Protein AF-A0A7S4R426-F1 (afdb_monomer_lite)

Structure (mmCIF, N/CA/C/O backbone):
data_AF-A0A7S4R426-F1
#
_entry.id   AF-A0A7S4R426-F1
#
loop_
_atom_site.group_PDB
_atom_site.id
_atom_site.type_symbol
_atom_site.label_atom_id
_atom_site.label_alt_id
_atom_site.label_comp_id
_atom_site.label_asym_id
_atom_site.label_entity_id
_atom_site.label_seq_id
_atom_site.pdbx_PDB_ins_code
_atom_site.Cartn_x
_atom_site.Cartn_y
_atom_site.Cartn_z
_atom_site.occupancy
_atom_site.B_iso_or_equiv
_atom_site.auth_seq_id
_atom_site.auth_comp_id
_atom_site.auth_asym_id
_atom_site.auth_atom_id
_atom_site.pdbx_PDB_model_num
ATOM 1 N N . MET A 1 1 ? 35.816 1.571 0.811 1.00 34.19 1 MET A N 1
ATOM 2 C CA . MET A 1 1 ? 34.744 2.581 0.974 1.00 34.19 1 MET A CA 1
ATOM 3 C C . MET A 1 1 ? 33.515 1.969 1.669 1.00 34.19 1 MET A C 1
ATOM 5 O O . MET A 1 1 ? 32.444 1.939 1.087 1.00 34.19 1 MET A O 1
ATOM 9 N N . ALA A 1 2 ? 33.658 1.461 2.903 1.00 26.03 2 ALA A N 1
ATOM 10 C CA . ALA A 1 2 ? 32.599 0.705 3.601 1.00 26.03 2 ALA A CA 1
ATOM 11 C C . ALA A 1 2 ? 32.293 1.203 5.035 1.00 26.03 2 ALA A C 1
ATOM 13 O O . ALA A 1 2 ? 31.661 0.492 5.804 1.00 26.03 2 ALA A O 1
ATOM 14 N N . GLN A 1 3 ? 32.724 2.414 5.415 1.00 25.09 3 GLN A N 1
ATOM 15 C CA . GLN A 1 3 ? 32.562 2.941 6.787 1.00 25.09 3 GLN A CA 1
ATOM 16 C C . GLN A 1 3 ? 31.804 4.282 6.884 1.00 25.09 3 GLN A C 1
ATOM 18 O O . GLN A 1 3 ? 31.746 4.875 7.953 1.00 25.09 3 GLN A O 1
ATOM 23 N N . GLY A 1 4 ? 31.186 4.758 5.797 1.00 26.62 4 GLY A N 1
ATOM 24 C CA . GLY A 1 4 ? 30.589 6.103 5.733 1.00 26.62 4 GLY A CA 1
ATOM 25 C C . GLY A 1 4 ? 29.064 6.199 5.837 1.00 26.62 4 GLY A C 1
ATOM 26 O O . GLY A 1 4 ? 28.535 7.296 5.711 1.00 26.62 4 GLY A O 1
ATOM 27 N N . SER A 1 5 ? 28.331 5.101 6.036 1.00 30.27 5 SER A N 1
ATOM 28 C CA . SER A 1 5 ? 26.863 5.145 6.079 1.00 30.27 5 SER A CA 1
ATOM 29 C C . SER A 1 5 ? 26.307 4.276 7.199 1.00 30.27 5 SER A C 1
ATOM 31 O O . SER A 1 5 ? 25.757 3.205 6.945 1.00 30.27 5 SER A O 1
ATOM 33 N N . ARG A 1 6 ? 26.381 4.754 8.446 1.00 34.22 6 ARG A N 1
ATOM 34 C CA . ARG A 1 6 ? 25.317 4.369 9.377 1.00 34.22 6 ARG A CA 1
ATOM 35 C C . ARG A 1 6 ? 24.041 4.977 8.823 1.00 34.22 6 ARG A C 1
ATOM 37 O O . ARG A 1 6 ? 23.897 6.198 8.774 1.00 34.22 6 ARG A O 1
ATOM 44 N N . SER A 1 7 ? 23.184 4.134 8.263 1.00 45.34 7 SER A N 1
ATOM 45 C CA . SER A 1 7 ? 21.930 4.597 7.683 1.00 45.34 7 SER A CA 1
ATOM 46 C C . SER A 1 7 ? 21.094 5.253 8.786 1.00 45.34 7 SER A C 1
ATOM 48 O O . SER A 1 7 ? 21.146 4.844 9.942 1.00 45.34 7 SER A O 1
ATOM 50 N N . PHE A 1 8 ? 20.300 6.270 8.446 1.00 41.25 8 PHE A N 1
ATOM 51 C CA . PHE A 1 8 ? 19.305 6.864 9.354 1.00 41.25 8 PHE A CA 1
ATOM 52 C C . PHE A 1 8 ? 18.460 5.788 10.075 1.00 41.25 8 PHE A C 1
ATOM 54 O O . PHE A 1 8 ? 18.058 5.969 11.218 1.00 41.25 8 PHE A O 1
ATOM 61 N N . GLN A 1 9 ? 18.261 4.637 9.422 1.00 43.56 9 GLN A N 1
ATOM 62 C CA . GLN A 1 9 ? 17.628 3.442 9.969 1.00 43.56 9 GLN A CA 1
ATOM 63 C C . GLN A 1 9 ? 18.378 2.857 11.179 1.00 43.56 9 GLN A C 1
ATOM 65 O O . GLN A 1 9 ? 17.729 2.515 12.158 1.00 43.56 9 GLN A O 1
ATOM 70 N N . GLU A 1 10 ? 19.709 2.777 11.167 1.00 45.34 10 GLU A N 1
ATOM 71 C CA . GLU A 1 10 ? 20.499 2.241 12.289 1.00 45.34 10 GLU A CA 1
ATOM 72 C C . GLU A 1 10 ? 20.496 3.174 13.504 1.00 45.34 10 GLU A C 1
ATOM 74 O O . GLU A 1 10 ? 20.310 2.705 14.621 1.00 45.34 10 GLU A O 1
ATOM 79 N N . TYR A 1 11 ? 20.648 4.486 13.291 1.00 45.50 11 TYR A N 1
ATOM 80 C CA . TYR A 1 11 ? 20.702 5.463 14.388 1.00 45.50 11 TYR A CA 1
ATOM 81 C C . TYR A 1 11 ? 19.350 5.606 15.100 1.00 45.50 11 TYR A C 1
ATOM 83 O O . TYR A 1 11 ? 19.273 5.647 16.323 1.00 45.50 11 TYR A O 1
ATOM 91 N N . TYR A 1 12 ? 18.260 5.658 14.331 1.00 49.53 12 TYR A N 1
ATOM 92 C CA . TYR A 1 12 ? 16.935 5.887 14.901 1.00 49.53 12 TYR A CA 1
ATOM 93 C C . TYR A 1 12 ? 16.361 4.641 15.575 1.00 49.53 12 TYR A C 1
ATOM 95 O O . TYR A 1 12 ? 15.691 4.740 16.601 1.00 49.53 12 TYR A O 1
ATOM 103 N N . THR A 1 13 ? 16.625 3.456 15.012 1.00 51.53 13 THR A N 1
ATOM 104 C CA . THR A 1 13 ? 16.126 2.211 15.600 1.00 51.53 13 THR A CA 1
ATOM 105 C C . THR A 1 13 ? 16.833 1.907 16.917 1.00 51.53 13 THR A C 1
ATOM 107 O O . THR A 1 13 ? 16.141 1.641 17.893 1.00 51.53 13 THR A O 1
ATOM 110 N N . SER A 1 14 ? 18.163 2.017 17.018 1.00 53.75 14 SER A N 1
ATOM 111 C CA . SER A 1 14 ? 18.865 1.669 18.265 1.00 53.75 14 SER A CA 1
ATOM 112 C C . SER A 1 14 ? 18.406 2.499 19.466 1.00 53.75 14 SER A C 1
ATOM 114 O O . SER A 1 14 ? 18.159 1.947 20.539 1.00 53.75 14 SER A O 1
ATOM 116 N N . ASP A 1 15 ? 18.243 3.809 19.281 1.00 57.72 15 ASP A N 1
ATOM 117 C CA . ASP A 1 15 ? 17.937 4.729 20.377 1.00 57.72 15 ASP A CA 1
ATOM 118 C C . ASP A 1 15 ? 16.463 4.662 20.782 1.00 57.72 15 ASP A C 1
ATOM 120 O O . ASP A 1 15 ? 16.153 4.627 21.977 1.00 57.72 15 ASP A O 1
ATOM 124 N N . LEU A 1 16 ? 15.551 4.562 19.807 1.00 50.78 16 LEU A N 1
ATOM 125 C CA . LEU A 1 16 ? 14.125 4.383 20.078 1.00 50.78 16 LEU A CA 1
ATOM 126 C C . LEU A 1 16 ? 13.873 3.045 20.784 1.00 50.78 16 LEU A C 1
ATOM 128 O O . LEU A 1 16 ? 13.203 3.022 21.815 1.00 50.78 16 LEU A O 1
ATOM 132 N N . TRP A 1 17 ? 14.478 1.948 20.312 1.00 54.72 17 TRP A N 1
ATOM 133 C CA . TRP A 1 17 ? 14.382 0.641 20.973 1.00 54.72 17 TRP A CA 1
ATOM 134 C C . TRP A 1 17 ? 14.961 0.667 22.391 1.00 54.72 17 TRP A C 1
ATOM 136 O O . TRP A 1 17 ? 14.379 0.068 23.293 1.00 54.72 17 TRP A O 1
ATOM 146 N N . ALA A 1 18 ? 16.051 1.399 22.633 1.00 64.81 18 ALA A N 1
ATOM 147 C CA . ALA A 1 18 ? 16.615 1.545 23.974 1.00 64.81 18 ALA A CA 1
ATOM 148 C C . ALA A 1 18 ? 15.721 2.377 24.912 1.00 64.81 18 ALA A C 1
ATOM 150 O O . ALA A 1 18 ? 15.641 2.093 26.108 1.00 64.81 18 ALA A O 1
ATOM 151 N N . VAL A 1 19 ? 15.051 3.419 24.412 1.00 60.69 19 VAL A N 1
ATOM 152 C CA . VAL A 1 19 ? 14.112 4.228 25.208 1.00 60.69 19 VAL A CA 1
ATOM 153 C C . VAL A 1 19 ? 12.821 3.456 25.474 1.00 60.69 19 VAL A C 1
ATOM 155 O O . VAL A 1 19 ? 12.466 3.276 26.639 1.00 60.69 19 VAL A O 1
ATOM 158 N N . CYS A 1 20 ? 12.167 2.932 24.435 1.00 50.53 20 CYS A N 1
ATOM 159 C CA . CYS A 1 20 ? 10.966 2.106 24.563 1.00 50.53 20 CYS A CA 1
ATOM 160 C C . CYS A 1 20 ? 11.235 0.872 25.427 1.00 50.53 20 CYS A C 1
ATOM 162 O O . CYS A 1 20 ? 10.438 0.562 26.307 1.00 50.53 20 CYS A O 1
ATOM 164 N N . GLY A 1 21 ? 12.386 0.219 25.243 1.00 64.31 21 GLY A N 1
ATOM 165 C CA . GLY A 1 21 ? 12.823 -0.921 26.042 1.00 64.31 21 GLY A CA 1
ATOM 166 C C . GLY A 1 21 ? 13.021 -0.572 27.515 1.00 64.31 21 GLY A C 1
ATOM 167 O O . GLY A 1 21 ? 12.557 -1.318 28.368 1.00 64.31 21 GLY A O 1
ATOM 168 N N . ARG A 1 22 ? 13.629 0.579 27.839 1.00 69.50 22 ARG A N 1
ATOM 169 C CA . ARG A 1 22 ? 13.773 1.037 29.234 1.00 69.50 22 ARG A CA 1
ATOM 170 C C . ARG A 1 22 ? 12.433 1.379 29.871 1.00 69.50 22 ARG A C 1
ATOM 172 O O . ARG A 1 22 ? 12.179 0.929 30.980 1.00 69.50 22 ARG A O 1
ATOM 179 N N . VAL A 1 23 ? 11.564 2.111 29.173 1.00 60.03 23 VAL A N 1
ATOM 180 C CA . VAL A 1 23 ? 10.223 2.444 29.680 1.00 60.03 23 VAL A CA 1
ATOM 181 C C . VAL A 1 23 ? 9.401 1.172 29.882 1.00 60.03 23 VAL A C 1
ATOM 183 O O . VAL A 1 23 ? 8.837 0.985 30.956 1.00 60.03 23 VAL A O 1
ATOM 186 N N . CYS A 1 24 ? 9.390 0.260 28.906 1.00 56.34 24 CYS A N 1
ATOM 187 C CA . CYS A 1 24 ? 8.711 -1.028 29.032 1.00 56.34 24 CYS A CA 1
ATOM 188 C C . CYS A 1 24 ? 9.300 -1.858 30.172 1.00 56.34 24 CYS A C 1
ATOM 190 O O . CYS A 1 24 ? 8.541 -2.380 30.975 1.00 56.34 24 CYS A O 1
ATOM 192 N N . ALA A 1 25 ? 10.625 -1.946 30.300 1.00 67.31 25 ALA A N 1
ATOM 193 C CA . ALA A 1 25 ? 11.267 -2.666 31.396 1.00 67.31 25 ALA A CA 1
ATOM 194 C C . ALA A 1 25 ? 10.909 -2.062 32.761 1.00 67.31 25 ALA A C 1
ATOM 196 O O . ALA A 1 25 ? 10.620 -2.808 33.692 1.00 67.31 25 ALA A O 1
ATOM 197 N N . SER A 1 26 ? 10.858 -0.733 32.891 1.00 68.38 26 SER A N 1
ATOM 198 C CA . SER A 1 26 ? 10.414 -0.060 34.117 1.00 68.38 26 SER A CA 1
ATOM 199 C C . SER A 1 26 ? 8.939 -0.325 34.425 1.00 68.38 26 SER A C 1
ATOM 201 O O . SER A 1 26 ? 8.604 -0.615 35.567 1.00 68.38 26 SER A O 1
ATOM 203 N N . VAL A 1 27 ? 8.060 -0.293 33.420 1.00 59.66 27 VAL A N 1
ATOM 204 C CA . VAL A 1 27 ? 6.629 -0.609 33.584 1.00 59.66 27 VAL A CA 1
ATOM 205 C C . VAL A 1 27 ? 6.427 -2.083 33.959 1.00 59.66 27 VAL A C 1
ATOM 207 O O . VAL A 1 27 ? 5.658 -2.385 34.867 1.00 59.66 27 VAL A O 1
ATOM 210 N N . LEU A 1 28 ? 7.145 -2.997 33.302 1.00 61.16 28 LEU A N 1
ATOM 211 C CA . LEU A 1 28 ? 7.059 -4.441 33.534 1.00 61.16 28 LEU A CA 1
ATOM 212 C C . LEU A 1 28 ? 7.651 -4.851 34.890 1.00 61.16 28 LEU A C 1
ATOM 214 O O . LEU A 1 28 ? 7.090 -5.714 35.557 1.00 61.16 28 LEU A O 1
ATOM 218 N N . SER A 1 29 ? 8.760 -4.236 35.312 1.00 66.69 29 SER A N 1
ATOM 219 C CA . SER A 1 29 ? 9.426 -4.551 36.589 1.00 66.69 29 SER A CA 1
ATOM 220 C C . SER A 1 29 ? 8.715 -3.968 37.810 1.00 66.69 29 SER A C 1
ATOM 222 O O . SER A 1 29 ? 8.818 -4.535 38.894 1.00 66.69 29 SER A O 1
ATOM 224 N N . ALA A 1 30 ? 7.974 -2.869 37.650 1.00 59.75 30 ALA A N 1
ATOM 225 C CA . ALA A 1 30 ? 7.252 -2.230 38.746 1.00 59.75 30 ALA A CA 1
ATOM 226 C C . ALA A 1 30 ? 6.034 -3.052 39.224 1.00 59.75 30 ALA A C 1
ATOM 228 O O . ALA A 1 30 ? 5.645 -2.969 40.389 1.00 59.75 30 ALA A O 1
ATOM 229 N N . GLY A 1 31 ? 5.434 -3.867 38.349 1.00 52.41 31 GLY A N 1
ATOM 230 C CA . GLY A 1 31 ? 4.167 -4.548 38.627 1.00 52.41 31 GLY A CA 1
ATOM 231 C C . GLY A 1 31 ? 2.974 -3.580 38.712 1.00 52.41 31 GLY A C 1
ATOM 232 O O . GLY A 1 31 ? 3.123 -2.371 38.903 1.00 52.41 31 GLY A O 1
ATOM 233 N N . ALA A 1 32 ? 1.754 -4.115 38.585 1.00 51.69 32 ALA A N 1
ATOM 234 C CA . ALA A 1 32 ? 0.515 -3.328 38.595 1.00 51.69 32 ALA A CA 1
ATOM 235 C C . ALA A 1 32 ? 0.374 -2.318 39.765 1.00 51.69 32 ALA A C 1
ATOM 237 O O . ALA A 1 32 ? -0.046 -1.189 39.498 1.00 51.69 32 ALA A O 1
ATOM 238 N N . PRO A 1 33 ? 0.741 -2.631 41.031 1.00 55.12 33 PRO A N 1
ATOM 239 C CA . PRO A 1 33 ? 0.544 -1.688 42.136 1.00 55.12 33 PRO A CA 1
ATOM 240 C C . PRO A 1 33 ? 1.506 -0.487 42.134 1.00 55.12 33 PRO A C 1
ATOM 242 O O . PRO A 1 33 ? 1.202 0.514 42.779 1.00 55.12 33 PRO A O 1
ATOM 245 N N . ALA A 1 34 ? 2.630 -0.532 41.408 1.00 56.34 34 ALA A N 1
ATOM 246 C CA . ALA A 1 34 ? 3.592 0.576 41.357 1.00 56.34 34 ALA A CA 1
ATOM 247 C C . ALA A 1 34 ? 3.501 1.427 40.074 1.00 56.34 34 ALA A C 1
ATOM 249 O O . ALA A 1 34 ? 4.189 2.446 39.968 1.00 56.34 34 ALA A O 1
ATOM 250 N N . LEU A 1 35 ? 2.613 1.090 39.128 1.00 55.41 35 LEU A N 1
ATOM 251 C CA . LEU A 1 35 ? 2.362 1.909 37.933 1.00 55.41 35 LEU A CA 1
ATOM 252 C C . LEU A 1 35 ? 2.038 3.385 38.248 1.00 55.41 35 LEU A C 1
ATOM 254 O O . LEU A 1 35 ? 2.573 4.254 37.557 1.00 55.41 35 LEU A O 1
ATOM 258 N N . PRO A 1 36 ? 1.233 3.716 39.282 1.00 57.88 36 PRO A N 1
ATOM 259 C CA . PRO A 1 36 ? 0.975 5.108 39.652 1.00 57.88 36 PRO A CA 1
ATOM 260 C C . PRO A 1 36 ? 2.244 5.868 40.068 1.00 57.88 36 PRO A C 1
ATOM 262 O O . PRO A 1 36 ? 2.390 7.044 39.737 1.00 57.88 36 PRO A O 1
ATOM 265 N N . ALA A 1 37 ? 3.190 5.196 40.734 1.00 58.53 37 ALA A N 1
ATOM 266 C CA . ALA A 1 37 ? 4.475 5.779 41.119 1.00 58.53 37 ALA A CA 1
ATOM 267 C C . ALA A 1 37 ? 5.381 5.999 39.898 1.00 58.53 37 ALA A C 1
ATOM 269 O O . ALA A 1 37 ? 5.976 7.065 39.769 1.00 58.53 37 ALA A O 1
ATOM 270 N N . VAL A 1 38 ? 5.410 5.054 38.950 1.00 60.75 38 VAL A N 1
ATOM 271 C CA . VAL A 1 38 ? 6.108 5.230 37.663 1.00 60.75 38 VAL A CA 1
ATOM 272 C C . VAL A 1 38 ? 5.504 6.394 36.872 1.00 60.75 38 VAL A C 1
ATOM 274 O O . VAL A 1 38 ? 6.244 7.221 36.348 1.00 60.75 38 VAL A O 1
ATOM 277 N N . CYS A 1 39 ? 4.174 6.528 36.836 1.00 52.84 39 CYS A N 1
ATOM 278 C CA . CYS A 1 39 ? 3.498 7.653 36.181 1.00 52.84 39 CYS A CA 1
ATOM 279 C C . CYS A 1 39 ? 3.818 8.995 36.860 1.00 52.84 39 CYS A C 1
ATOM 281 O O . CYS A 1 39 ? 4.036 9.997 36.174 1.00 52.84 39 CYS A O 1
ATOM 283 N N . ALA A 1 40 ? 3.907 9.019 38.193 1.00 57.31 40 ALA A N 1
ATOM 284 C CA . ALA A 1 40 ? 4.362 10.188 38.942 1.00 57.31 40 ALA A CA 1
ATOM 285 C C . ALA A 1 40 ? 5.832 10.528 38.634 1.00 57.31 40 ALA A C 1
ATOM 287 O O . ALA A 1 40 ? 6.152 11.699 38.433 1.00 57.31 40 ALA A O 1
ATOM 288 N N . SER A 1 41 ? 6.704 9.522 38.498 1.00 56.00 41 SER A N 1
ATOM 289 C CA . SER A 1 41 ? 8.102 9.709 38.093 1.00 56.00 41 SER A CA 1
ATOM 290 C C . SER A 1 41 ? 8.236 10.224 36.657 1.00 56.00 41 SER A C 1
ATOM 292 O O . SER A 1 41 ? 9.007 11.153 36.419 1.00 56.00 41 SER A O 1
ATOM 294 N N . VAL A 1 42 ? 7.450 9.702 35.708 1.00 53.66 42 VAL A N 1
ATOM 295 C CA . VAL A 1 42 ? 7.397 10.196 34.318 1.00 53.66 42 VAL A CA 1
ATOM 296 C C . VAL A 1 42 ? 6.943 11.658 34.277 1.00 53.66 42 VAL A C 1
ATOM 298 O O . VAL A 1 42 ? 7.540 12.457 33.559 1.00 53.66 42 VAL A O 1
ATOM 301 N N . ARG A 1 43 ? 5.965 12.046 35.109 1.00 52.28 43 ARG A N 1
ATOM 302 C CA . ARG A 1 43 ? 5.521 13.444 35.256 1.00 52.28 43 ARG A CA 1
ATOM 303 C C . ARG A 1 43 ? 6.637 14.374 35.748 1.00 52.28 43 ARG A C 1
ATOM 305 O O . ARG A 1 43 ? 6.634 15.552 35.407 1.00 52.28 43 ARG A O 1
ATOM 312 N N . SER A 1 44 ? 7.579 13.854 36.537 1.00 41.72 44 SER A N 1
ATOM 313 C CA . SER A 1 44 ? 8.719 14.607 37.074 1.00 41.72 44 SER A CA 1
ATOM 314 C C . SER A 1 44 ? 9.971 14.619 36.187 1.00 41.72 44 SER A C 1
ATOM 316 O O . SER A 1 44 ? 10.928 15.298 36.545 1.00 41.72 44 SER A O 1
ATOM 318 N N . TYR A 1 45 ? 9.995 13.926 35.039 1.00 41.50 45 TYR A N 1
ATOM 319 C CA . TYR A 1 45 ? 11.132 13.973 34.111 1.00 41.50 45 TYR A CA 1
ATOM 320 C C . TYR A 1 45 ? 11.106 15.271 33.272 1.00 41.50 45 TYR A C 1
ATOM 322 O O . TYR A 1 45 ? 10.272 15.395 32.371 1.00 41.50 45 TYR A O 1
ATOM 330 N N . PRO A 1 46 ? 12.055 16.217 33.455 1.00 37.56 46 PRO A N 1
ATOM 331 C CA . PRO A 1 46 ? 12.121 17.453 32.656 1.00 37.56 46 PRO A CA 1
ATOM 332 C C . PRO A 1 46 ? 12.436 17.188 31.173 1.00 37.56 46 PRO A C 1
ATOM 334 O O . PRO A 1 46 ? 12.193 18.028 30.305 1.00 37.56 46 PRO A O 1
ATOM 337 N N . LEU A 1 47 ? 12.936 15.985 30.868 1.00 37.75 47 LEU A N 1
ATOM 338 C CA . LEU A 1 47 ? 13.282 15.527 29.524 1.00 37.75 47 LEU A CA 1
ATOM 339 C C . LEU A 1 47 ? 12.086 15.482 28.560 1.00 37.75 47 LEU A C 1
ATOM 341 O O . LEU A 1 47 ? 12.307 15.586 27.359 1.00 37.75 47 LEU A O 1
ATOM 345 N N . PHE A 1 48 ? 10.840 15.395 29.043 1.00 35.34 48 PHE A N 1
ATOM 346 C CA . PHE A 1 48 ? 9.662 15.325 28.165 1.00 35.34 48 PHE A CA 1
ATOM 347 C C . PHE A 1 48 ? 9.420 16.629 27.379 1.00 35.34 48 PHE A C 1
ATOM 349 O O . PHE A 1 48 ? 8.908 16.594 26.264 1.00 35.34 48 PHE A O 1
ATOM 356 N N . VAL A 1 49 ? 9.857 17.774 27.920 1.00 35.81 49 VAL A N 1
ATOM 357 C CA . VAL A 1 49 ? 9.811 19.082 27.238 1.00 35.81 49 VAL A CA 1
ATOM 358 C C . VAL A 1 49 ? 11.192 19.471 26.689 1.00 35.81 49 VAL A C 1
ATOM 360 O O . VAL A 1 49 ? 11.284 20.036 25.601 1.00 35.81 49 VAL A O 1
ATOM 363 N N . GLN A 1 50 ? 12.286 19.110 27.373 1.00 33.91 50 GLN A N 1
ATOM 364 C CA . GLN A 1 50 ? 13.646 19.452 26.929 1.00 33.91 50 GLN A CA 1
ATOM 365 C C . GLN A 1 50 ? 14.145 18.641 25.722 1.00 33.91 50 GLN A C 1
ATOM 367 O O . GLN A 1 50 ? 14.868 19.199 24.896 1.00 33.91 50 GLN A O 1
ATOM 372 N N . ALA A 1 51 ? 13.735 17.376 25.560 1.00 36.47 51 ALA A N 1
ATOM 373 C CA . ALA A 1 51 ? 14.160 16.548 24.425 1.00 36.47 51 ALA A CA 1
ATOM 374 C C . ALA A 1 51 ? 13.590 17.031 23.077 1.00 36.47 51 ALA A C 1
ATOM 376 O O . ALA A 1 51 ? 14.183 16.761 22.037 1.00 36.47 51 ALA A O 1
ATOM 377 N N . CYS A 1 52 ? 12.484 17.785 23.090 1.00 32.19 52 CYS A N 1
ATOM 378 C CA . CYS A 1 52 ? 11.913 18.396 21.885 1.00 32.19 52 CYS A CA 1
ATOM 379 C C . CYS A 1 52 ? 12.378 19.844 21.648 1.00 32.19 52 CYS A C 1
ATOM 381 O O . CYS A 1 52 ? 12.180 20.357 20.550 1.00 32.19 52 CYS A O 1
ATOM 383 N N . ALA A 1 53 ? 12.981 20.509 22.642 1.00 31.33 53 ALA A N 1
ATOM 384 C CA . ALA A 1 53 ? 13.246 21.950 22.585 1.00 31.33 53 ALA A CA 1
ATOM 385 C C . ALA A 1 53 ? 14.734 22.349 22.586 1.00 31.33 53 ALA A C 1
ATOM 387 O O . ALA A 1 53 ? 15.052 23.419 22.076 1.00 31.33 53 ALA A O 1
ATOM 388 N N . CYS A 1 54 ? 15.659 21.535 23.113 1.00 29.30 54 CYS A N 1
ATOM 389 C CA . CYS A 1 54 ? 17.036 21.995 23.354 1.00 29.30 54 CYS A CA 1
ATOM 390 C C . CYS A 1 54 ? 18.109 20.924 23.101 1.00 29.30 54 CYS A C 1
ATOM 392 O O . CYS A 1 54 ? 18.868 20.577 24.003 1.00 29.30 54 CYS A O 1
ATOM 394 N N . ALA A 1 55 ? 18.233 20.439 21.866 1.00 27.50 55 ALA A N 1
ATOM 395 C CA . ALA A 1 55 ? 19.504 19.895 21.391 1.00 27.50 55 ALA A CA 1
ATOM 396 C C . ALA A 1 55 ? 20.052 20.849 20.317 1.00 27.50 55 ALA A C 1
ATOM 398 O O . ALA A 1 55 ? 19.585 20.798 19.176 1.00 27.50 55 ALA A O 1
ATOM 399 N N . PRO A 1 56 ? 20.989 21.764 20.641 1.00 30.17 56 PRO A N 1
ATOM 400 C CA . PRO A 1 56 ? 21.710 22.478 19.597 1.00 30.17 56 PRO A CA 1
ATOM 401 C C . PRO A 1 56 ? 22.433 21.435 18.731 1.00 30.17 56 PRO A C 1
ATOM 403 O O . PRO A 1 56 ? 22.996 20.481 19.279 1.00 30.17 56 PRO A O 1
ATOM 406 N N . PRO A 1 57 ? 22.412 21.560 17.394 1.00 33.97 57 PRO A N 1
ATOM 407 C CA . PRO A 1 57 ? 23.107 20.616 16.541 1.00 33.97 57 PRO A CA 1
ATOM 408 C C . PRO A 1 57 ? 24.600 20.740 16.843 1.00 33.97 57 PRO A C 1
ATOM 410 O O . PRO A 1 57 ? 25.230 21.743 16.507 1.00 33.97 57 PRO A O 1
ATOM 413 N N . ALA A 1 58 ? 25.172 19.726 17.492 1.00 30.34 58 ALA A N 1
ATOM 414 C CA . ALA A 1 58 ? 26.611 19.545 17.473 1.00 30.34 58 ALA A CA 1
ATOM 415 C C . ALA A 1 58 ? 27.019 19.504 15.997 1.00 30.34 58 ALA A C 1
ATOM 417 O O . ALA A 1 58 ? 26.468 18.718 15.221 1.00 30.34 58 ALA A O 1
ATOM 418 N N . ALA A 1 59 ? 27.912 20.412 15.606 1.00 31.88 59 ALA A N 1
ATOM 419 C CA . ALA A 1 59 ? 28.399 20.558 14.246 1.00 31.88 59 ALA A CA 1
ATOM 420 C C . ALA A 1 59 ? 29.059 19.248 13.785 1.00 31.88 59 ALA A C 1
ATOM 422 O O . ALA A 1 59 ? 30.248 19.023 13.990 1.00 31.88 59 ALA A O 1
ATOM 423 N N . MET A 1 60 ? 28.272 18.358 13.183 1.00 28.48 60 MET A N 1
ATOM 424 C CA . MET A 1 60 ? 28.794 17.252 12.398 1.00 28.48 60 MET A CA 1
ATOM 425 C C . MET A 1 60 ? 29.176 17.801 11.021 1.00 28.48 60 MET A C 1
ATOM 427 O O . MET A 1 60 ? 28.319 18.378 10.348 1.00 28.48 60 MET A O 1
ATOM 431 N N . PRO A 1 61 ? 30.421 17.607 10.560 1.00 27.11 61 PRO A N 1
ATOM 432 C CA . PRO A 1 61 ? 30.831 17.996 9.225 1.00 27.11 61 PRO A CA 1
ATOM 433 C C . PRO A 1 61 ? 30.341 16.931 8.239 1.00 27.11 61 PRO A C 1
ATOM 435 O O . PRO A 1 61 ? 31.103 16.092 7.770 1.00 27.11 61 PRO A O 1
ATOM 438 N N . TRP A 1 62 ? 29.047 16.928 7.930 1.00 31.80 62 TRP A N 1
ATOM 439 C CA . TRP A 1 62 ? 28.562 16.300 6.708 1.00 31.80 62 TRP A CA 1
ATOM 440 C C . TRP A 1 62 ? 28.595 17.359 5.613 1.00 31.80 62 TRP A C 1
ATOM 442 O O . TRP A 1 62 ? 27.680 18.160 5.450 1.00 31.80 62 TRP A O 1
ATOM 452 N N . ALA A 1 63 ? 29.669 17.348 4.829 1.00 25.00 63 ALA A N 1
ATOM 453 C CA . ALA A 1 63 ? 29.573 17.805 3.457 1.00 25.00 63 ALA A CA 1
ATOM 454 C C . ALA A 1 63 ? 28.616 16.836 2.747 1.00 25.00 63 ALA A C 1
ATOM 456 O O . ALA A 1 63 ? 29.014 15.767 2.286 1.00 25.00 63 ALA A O 1
ATOM 457 N N . VAL A 1 64 ? 27.326 17.176 2.715 1.00 28.30 64 VAL A N 1
ATOM 458 C CA . VAL A 1 64 ? 26.447 16.680 1.658 1.00 28.30 64 VAL A CA 1
ATOM 459 C C . VAL A 1 64 ? 27.103 17.172 0.383 1.00 28.30 64 VAL A C 1
ATOM 461 O O . VAL A 1 64 ? 27.121 18.375 0.131 1.00 28.30 64 VAL A O 1
ATOM 464 N N . GLN A 1 65 ? 27.718 16.259 -0.372 1.00 25.61 65 GLN A N 1
ATOM 465 C CA . GLN A 1 65 ? 28.072 16.586 -1.740 1.00 25.61 65 GLN A CA 1
ATOM 466 C C . GLN A 1 65 ? 26.777 17.063 -2.404 1.00 25.61 65 GLN A C 1
ATOM 468 O O . GLN A 1 65 ? 25.786 16.320 -2.369 1.00 25.61 65 GLN A O 1
ATOM 473 N N . PRO A 1 66 ? 26.728 18.298 -2.927 1.00 26.56 66 PRO A N 1
ATOM 474 C CA . PRO A 1 66 ? 25.637 18.668 -3.802 1.00 26.56 66 PRO A CA 1
ATOM 475 C C . PRO A 1 66 ? 25.593 17.605 -4.900 1.00 26.56 66 PRO A C 1
ATOM 477 O O . PRO A 1 66 ? 26.623 17.208 -5.446 1.00 26.56 66 PRO A O 1
ATOM 480 N N . PHE A 1 67 ? 24.403 17.075 -5.171 1.00 31.36 67 PHE A N 1
ATOM 481 C CA . PHE A 1 67 ? 24.167 16.384 -6.427 1.00 31.36 67 PHE A CA 1
ATOM 482 C C . PHE A 1 67 ? 24.320 17.442 -7.524 1.00 31.36 67 PHE A C 1
ATOM 484 O O . PHE A 1 67 ? 23.341 18.056 -7.942 1.00 31.36 67 PHE A O 1
ATOM 491 N N . ASP A 1 68 ? 25.558 17.682 -7.950 1.00 28.36 68 ASP A N 1
ATOM 492 C CA . ASP A 1 68 ? 25.889 18.448 -9.143 1.00 28.36 68 ASP A CA 1
ATOM 493 C C . ASP A 1 68 ? 25.544 17.583 -10.360 1.00 28.36 68 ASP A C 1
ATOM 495 O O . ASP A 1 68 ? 26.400 17.090 -11.089 1.00 28.36 68 ASP A O 1
ATOM 499 N N . ASN A 1 69 ? 24.244 17.390 -10.583 1.00 33.34 69 ASN A N 1
ATOM 500 C CA . ASN A 1 69 ? 23.722 17.101 -11.909 1.00 33.34 69 ASN A CA 1
ATOM 501 C C . ASN A 1 69 ? 23.696 18.431 -12.673 1.00 33.34 69 ASN A C 1
ATOM 503 O O . ASN A 1 69 ? 22.643 19.031 -12.880 1.00 33.34 69 ASN A O 1
ATOM 507 N N . LEU A 1 70 ? 24.877 18.918 -13.056 1.00 32.34 70 LEU A N 1
ATOM 508 C CA . LEU A 1 70 ? 25.003 19.900 -14.127 1.00 32.34 70 LEU A CA 1
ATOM 509 C C . LEU A 1 70 ? 24.683 19.179 -15.441 1.00 32.34 70 LEU A C 1
ATOM 511 O O . LEU A 1 70 ? 25.566 18.677 -16.136 1.00 32.34 70 LEU A O 1
ATOM 515 N N . GLU A 1 71 ? 23.391 19.084 -15.749 1.00 38.09 71 GLU A N 1
ATOM 516 C CA . GLU A 1 71 ? 22.911 18.729 -17.079 1.00 38.09 71 GLU A CA 1
ATOM 517 C C . GLU A 1 71 ? 23.355 19.815 -18.067 1.00 38.09 71 GLU A C 1
ATOM 519 O O . GLU A 1 71 ? 22.870 20.946 -18.057 1.00 38.09 71 GLU A O 1
ATOM 524 N N . GLN A 1 72 ? 24.300 19.463 -18.940 1.00 33.72 72 GLN A N 1
ATOM 525 C CA . GLN A 1 72 ? 24.550 20.203 -20.170 1.00 33.72 72 GLN A CA 1
ATOM 526 C C . GLN A 1 72 ? 23.313 20.091 -21.067 1.00 33.72 72 GLN A C 1
ATOM 528 O O . GLN A 1 72 ? 23.009 19.030 -21.614 1.00 33.72 72 GLN A O 1
ATOM 533 N N . THR A 1 73 ? 22.610 21.206 -21.235 1.00 35.06 73 THR A N 1
ATOM 534 C CA . THR A 1 73 ? 21.463 21.355 -22.132 1.00 35.06 73 THR A CA 1
ATOM 535 C C . THR A 1 73 ? 21.889 21.191 -23.594 1.00 35.06 73 THR A C 1
ATOM 537 O O . THR A 1 73 ? 22.455 22.111 -24.188 1.00 35.06 73 THR A O 1
ATOM 540 N N . ARG A 1 74 ? 21.597 20.031 -24.194 1.00 34.09 74 ARG A N 1
ATOM 541 C CA . ARG A 1 74 ? 21.507 19.874 -25.656 1.00 34.09 74 ARG A CA 1
ATOM 542 C C . ARG A 1 74 ? 20.080 20.203 -26.126 1.00 34.09 74 ARG A C 1
ATOM 544 O O . ARG A 1 74 ? 19.134 19.928 -25.386 1.00 34.09 74 ARG A O 1
ATOM 551 N N . PRO A 1 75 ? 19.900 20.771 -27.332 1.00 31.81 75 PRO A N 1
ATOM 552 C CA . PRO A 1 75 ? 18.575 21.037 -27.887 1.00 31.81 75 PRO A CA 1
ATOM 553 C C . PRO A 1 75 ? 17.821 19.716 -28.107 1.00 31.81 75 PRO A C 1
ATOM 555 O O . PRO A 1 75 ? 18.327 18.810 -28.769 1.00 31.81 75 PRO A O 1
ATOM 558 N N . ARG A 1 76 ? 16.625 19.592 -27.516 1.00 40.34 76 ARG A N 1
ATOM 559 C CA . ARG A 1 76 ? 15.760 18.409 -27.643 1.00 40.34 76 ARG A CA 1
ATOM 560 C C . ARG A 1 76 ? 15.028 18.418 -28.989 1.00 40.34 76 ARG A C 1
ATOM 562 O O . ARG A 1 76 ? 14.269 19.338 -29.284 1.00 40.34 76 ARG A O 1
ATOM 569 N N . VAL A 1 77 ? 15.266 17.377 -29.783 1.00 36.53 77 VAL A N 1
ATOM 570 C CA . VAL A 1 77 ? 14.398 16.909 -30.880 1.00 36.53 77 VAL A CA 1
ATOM 571 C C . VAL A 1 77 ? 13.091 16.393 -30.246 1.00 36.53 77 VAL A C 1
ATOM 573 O O . VAL A 1 77 ? 13.160 15.892 -29.128 1.00 36.53 77 VAL A O 1
ATOM 576 N N . PRO A 1 78 ? 11.909 16.542 -30.877 1.00 41.69 78 PRO A N 1
ATOM 577 C CA . PRO A 1 78 ? 10.626 16.170 -30.273 1.00 41.69 78 PRO A CA 1
ATOM 578 C C . PRO A 1 78 ? 10.619 14.729 -29.740 1.00 41.69 78 PRO A C 1
ATOM 580 O O . PRO A 1 78 ? 10.904 13.798 -30.488 1.00 41.69 78 PRO A O 1
ATOM 583 N N . ASP A 1 79 ? 10.313 14.570 -28.449 1.00 52.41 79 ASP A N 1
ATOM 584 C CA . ASP A 1 79 ? 10.527 13.325 -27.704 1.00 52.41 79 ASP A CA 1
ATOM 585 C C . ASP A 1 79 ? 9.433 12.284 -28.004 1.00 52.41 79 ASP A C 1
ATOM 587 O O . ASP A 1 79 ? 8.434 12.164 -27.293 1.00 52.41 79 ASP A O 1
ATOM 591 N N . GLU A 1 80 ? 9.641 11.490 -29.054 1.00 67.62 80 GLU A N 1
ATOM 592 C CA . GLU A 1 80 ? 9.108 10.126 -29.089 1.00 67.62 80 GLU A CA 1
ATOM 593 C C . GLU A 1 80 ? 9.553 9.393 -27.812 1.00 67.62 80 GLU A C 1
ATOM 595 O O . GLU A 1 80 ? 10.704 9.535 -27.389 1.00 67.62 80 GLU A O 1
ATOM 600 N N . ILE A 1 81 ? 8.654 8.624 -27.177 1.00 75.56 81 ILE A N 1
ATOM 601 C CA . ILE A 1 81 ? 9.017 7.782 -26.025 1.00 75.56 81 ILE A CA 1
ATOM 602 C C . ILE A 1 81 ? 10.161 6.885 -26.476 1.00 75.56 81 ILE A C 1
ATOM 604 O O . ILE A 1 81 ? 10.009 6.131 -27.436 1.00 75.56 81 ILE A O 1
ATOM 608 N N . ARG A 1 82 ? 11.301 6.939 -25.792 1.00 85.50 82 ARG A N 1
ATOM 609 C CA . ARG A 1 82 ? 12.476 6.178 -26.213 1.00 85.50 82 ARG A CA 1
ATOM 610 C C . ARG A 1 82 ? 12.522 4.854 -25.486 1.00 85.50 82 ARG A C 1
ATOM 612 O O . ARG A 1 82 ? 12.131 4.748 -24.321 1.00 85.50 82 ARG A O 1
ATOM 619 N N . LEU A 1 83 ? 13.090 3.832 -26.121 1.00 84.06 83 LEU A N 1
ATOM 620 C CA . LEU A 1 83 ? 13.305 2.558 -25.430 1.00 84.06 83 LEU A CA 1
ATOM 621 C C . LEU A 1 83 ? 14.173 2.728 -24.184 1.00 84.06 83 LEU A C 1
ATOM 623 O O . LEU A 1 83 ? 13.947 2.026 -23.207 1.00 84.06 83 LEU A O 1
ATOM 627 N N . ARG A 1 84 ? 15.095 3.699 -24.164 1.00 87.81 84 ARG A N 1
ATOM 628 C CA . ARG A 1 84 ? 15.894 4.018 -22.975 1.00 87.81 84 ARG A CA 1
ATOM 629 C C . ARG A 1 84 ? 15.046 4.502 -21.798 1.00 87.81 84 ARG A C 1
ATOM 631 O O . ARG A 1 84 ? 15.408 4.220 -20.661 1.00 87.81 84 ARG A O 1
ATOM 638 N N . ASP A 1 85 ? 13.913 5.164 -22.025 1.00 85.38 85 ASP A N 1
ATOM 639 C CA . ASP A 1 85 ? 12.985 5.519 -20.945 1.00 85.38 85 ASP A CA 1
ATOM 640 C C . ASP A 1 85 ? 12.325 4.267 -20.369 1.00 85.38 85 ASP A C 1
ATOM 642 O O . ASP A 1 85 ? 12.223 4.107 -19.153 1.00 85.38 85 ASP A O 1
ATOM 646 N N . VAL A 1 86 ? 11.951 3.340 -21.248 1.00 85.19 86 VAL A N 1
ATOM 647 C CA . VAL A 1 86 ? 11.189 2.131 -20.931 1.00 85.19 86 VAL A CA 1
ATOM 648 C C . VAL A 1 86 ? 12.070 1.060 -20.290 1.00 85.19 86 VAL A C 1
ATOM 650 O O . VAL A 1 86 ? 11.753 0.629 -19.181 1.00 85.19 86 VAL A O 1
ATOM 653 N N . SER A 1 87 ? 13.161 0.655 -20.943 1.00 89.56 87 SER A N 1
ATOM 654 C CA . SER A 1 87 ? 13.988 -0.502 -20.590 1.00 89.56 87 SER A CA 1
ATOM 655 C C . SER A 1 87 ? 15.435 -0.373 -21.086 1.00 89.56 87 SER A C 1
ATOM 657 O O . SER A 1 87 ? 15.698 -0.080 -22.250 1.00 89.56 87 SER A O 1
ATOM 659 N N . ILE A 1 88 ? 16.389 -0.690 -20.208 1.00 93.69 88 ILE A N 1
ATOM 660 C CA . ILE A 1 88 ? 17.800 -0.903 -20.569 1.00 93.69 88 ILE A CA 1
ATOM 661 C C . ILE A 1 88 ? 18.137 -2.380 -20.371 1.00 93.69 88 ILE A C 1
ATOM 663 O O . ILE A 1 88 ? 17.756 -2.967 -19.356 1.00 93.69 88 ILE A O 1
ATOM 667 N N . VAL A 1 89 ? 18.873 -2.970 -21.309 1.00 94.81 89 VAL A N 1
ATOM 668 C CA . VAL A 1 89 ? 19.425 -4.318 -21.175 1.00 94.81 89 VAL A CA 1
ATOM 669 C C . VAL A 1 89 ? 20.935 -4.212 -21.002 1.00 94.81 89 VAL A C 1
ATOM 671 O O . VAL A 1 89 ? 21.640 -3.785 -21.905 1.00 94.81 89 VAL A O 1
ATOM 674 N N . VAL A 1 90 ? 21.443 -4.569 -19.827 1.00 95.50 90 VAL A N 1
ATOM 675 C CA . VAL A 1 90 ? 22.878 -4.569 -19.525 1.00 95.50 90 VAL A CA 1
ATOM 676 C C . VAL A 1 90 ? 23.415 -5.984 -19.694 1.00 95.50 90 VAL A C 1
ATOM 678 O O . VAL A 1 90 ? 22.894 -6.911 -19.077 1.00 95.50 90 VAL A O 1
ATOM 681 N N . VAL A 1 91 ? 24.463 -6.156 -20.494 1.00 95.19 91 VAL A N 1
ATOM 682 C CA . VAL A 1 91 ? 25.119 -7.448 -20.732 1.00 95.19 91 VAL A CA 1
ATOM 683 C C . VAL A 1 91 ? 26.521 -7.417 -20.135 1.00 95.19 91 VAL A C 1
ATOM 685 O O . VAL A 1 91 ? 27.320 -6.549 -20.479 1.00 95.19 91 VAL A O 1
ATOM 688 N N . GLY A 1 92 ? 26.824 -8.348 -19.231 1.00 94.31 92 GLY A N 1
ATOM 689 C CA . GLY A 1 92 ? 28.135 -8.424 -18.577 1.00 94.31 92 GLY A CA 1
ATOM 690 C C . GLY A 1 92 ? 28.106 -9.175 -17.249 1.00 94.31 92 GLY A C 1
ATOM 691 O O . GLY A 1 92 ? 27.045 -9.585 -16.788 1.00 94.31 92 GLY A O 1
ATOM 692 N N . THR A 1 93 ? 29.260 -9.347 -16.603 1.00 94.12 93 THR A N 1
ATOM 693 C CA . THR A 1 93 ? 29.367 -10.013 -15.277 1.00 94.12 93 THR A CA 1
ATOM 694 C C . THR A 1 93 ? 30.181 -9.232 -14.251 1.00 94.12 93 THR A C 1
ATOM 696 O O . THR A 1 93 ? 30.265 -9.639 -13.092 1.00 94.12 93 THR A O 1
ATOM 699 N N . GLY A 1 94 ? 30.798 -8.133 -14.665 1.00 92.94 94 GLY A N 1
ATOM 700 C CA . GLY A 1 94 ? 31.757 -7.372 -13.895 1.00 92.94 94 GLY A CA 1
ATOM 701 C C . GLY A 1 94 ? 31.172 -6.119 -13.235 1.00 92.94 94 GLY A C 1
ATOM 702 O O . GLY A 1 94 ? 29.955 -5.886 -13.208 1.00 92.94 94 GLY A O 1
ATOM 703 N N . PRO A 1 95 ? 32.054 -5.305 -12.632 1.00 93.50 95 PRO A N 1
ATOM 704 C CA . PRO A 1 95 ? 31.663 -4.137 -11.852 1.00 93.50 95 PRO A CA 1
ATOM 705 C C . PRO A 1 95 ? 31.047 -3.022 -12.705 1.00 93.50 95 PRO A C 1
ATOM 707 O O . PRO A 1 95 ? 30.280 -2.219 -12.173 1.00 93.50 95 PRO A O 1
ATOM 710 N N . VAL A 1 96 ? 31.343 -2.959 -14.008 1.00 94.94 96 VAL A N 1
ATOM 711 C CA . VAL A 1 96 ? 30.794 -1.926 -14.898 1.00 94.94 96 VAL A CA 1
ATOM 712 C C . VAL A 1 96 ? 29.302 -2.171 -15.108 1.00 94.94 96 VAL A C 1
ATOM 714 O O . VAL A 1 96 ? 28.498 -1.253 -14.935 1.00 94.94 96 VAL A O 1
ATOM 717 N N . ALA A 1 97 ? 28.919 -3.424 -15.376 1.00 95.56 97 ALA A N 1
ATOM 718 C CA . ALA A 1 97 ? 27.520 -3.823 -15.494 1.00 95.56 97 ALA A CA 1
ATOM 719 C C . ALA A 1 97 ? 26.745 -3.559 -14.191 1.00 95.56 97 ALA A C 1
ATOM 721 O O . ALA A 1 97 ? 25.686 -2.926 -14.210 1.00 95.56 97 ALA A O 1
ATOM 722 N N . ALA A 1 98 ? 27.315 -3.946 -13.043 1.00 94.75 98 ALA A N 1
ATOM 723 C CA . ALA A 1 98 ? 26.722 -3.676 -11.732 1.00 94.75 98 ALA A CA 1
ATOM 724 C C . ALA A 1 98 ? 26.479 -2.174 -11.505 1.00 94.75 98 ALA A C 1
ATOM 726 O O . ALA A 1 98 ? 25.419 -1.774 -11.014 1.00 94.75 98 ALA A O 1
ATOM 727 N N . ARG A 1 99 ? 27.444 -1.334 -11.895 1.00 94.81 99 ARG A N 1
ATOM 728 C CA . ARG A 1 99 ? 27.362 0.123 -11.762 1.00 94.81 99 ARG A CA 1
ATOM 729 C C . ARG A 1 99 ? 26.275 0.722 -12.651 1.00 94.81 99 ARG A C 1
ATOM 731 O O . ARG A 1 99 ? 25.489 1.530 -12.163 1.00 94.81 99 ARG A O 1
ATOM 738 N N . LEU A 1 100 ? 26.174 0.297 -13.912 1.00 95.31 100 LEU A N 1
ATOM 739 C CA . LEU A 1 100 ? 25.105 0.720 -14.828 1.00 95.31 100 LEU A CA 1
ATOM 740 C C . LEU A 1 100 ? 23.719 0.369 -14.277 1.00 95.31 100 LEU A C 1
ATOM 742 O O . LEU A 1 100 ? 22.834 1.224 -14.234 1.00 95.31 100 LEU A O 1
ATOM 746 N N . VAL A 1 101 ? 23.548 -0.860 -13.782 1.00 95.44 101 VAL A N 1
ATOM 747 C CA . VAL A 1 101 ? 22.297 -1.327 -13.166 1.00 95.44 101 VAL A CA 1
ATOM 748 C C . VAL A 1 101 ? 21.934 -0.485 -11.942 1.00 95.44 101 VAL A C 1
ATOM 750 O O . VAL A 1 101 ? 20.782 -0.073 -11.798 1.00 95.44 101 VAL A O 1
ATOM 753 N N . GLN A 1 102 ? 22.903 -0.181 -11.074 1.00 94.06 102 GLN A N 1
ATOM 754 C CA . GLN A 1 102 ? 22.688 0.676 -9.905 1.00 94.06 102 GLN A CA 1
ATOM 755 C C . GLN A 1 102 ? 22.300 2.105 -10.298 1.00 94.06 102 GLN A C 1
ATOM 757 O O . GLN A 1 102 ? 21.339 2.640 -9.742 1.00 94.06 102 GLN A O 1
ATOM 762 N N . ARG A 1 103 ? 22.992 2.710 -11.274 1.00 94.31 103 ARG A N 1
ATOM 763 C CA . ARG A 1 103 ? 22.672 4.061 -11.760 1.00 94.31 103 ARG A CA 1
ATOM 764 C C . ARG A 1 103 ? 21.279 4.110 -12.389 1.00 94.31 103 ARG A C 1
ATOM 766 O O . ARG A 1 103 ? 20.498 5.000 -12.064 1.00 94.31 103 ARG A O 1
ATOM 773 N N . ARG A 1 104 ? 20.919 3.116 -13.206 1.00 94.19 104 ARG A N 1
ATOM 774 C CA . ARG A 1 104 ? 19.583 3.014 -13.812 1.00 94.19 104 ARG A CA 1
ATOM 775 C C . ARG A 1 104 ? 18.479 2.848 -12.762 1.00 94.19 104 ARG A C 1
ATOM 777 O O . ARG A 1 104 ? 17.450 3.514 -12.848 1.00 94.19 104 ARG A O 1
ATOM 784 N N . ARG A 1 105 ? 18.712 2.035 -11.724 1.00 92.00 105 ARG A N 1
ATOM 785 C CA . ARG A 1 105 ? 17.816 1.938 -10.555 1.00 92.00 105 ARG A CA 1
ATOM 786 C C . ARG A 1 105 ? 17.649 3.275 -9.845 1.00 92.00 105 ARG A C 1
ATOM 788 O O . ARG A 1 105 ? 16.534 3.618 -9.469 1.00 92.00 105 ARG A O 1
ATOM 795 N N . ALA A 1 106 ? 18.747 3.999 -9.626 1.00 89.56 106 ALA A N 1
ATOM 796 C CA . ALA A 1 106 ? 18.729 5.295 -8.953 1.00 89.56 106 ALA A CA 1
ATOM 797 C C . ALA A 1 106 ? 17.957 6.348 -9.765 1.00 89.56 106 ALA A C 1
ATOM 799 O O . ALA A 1 106 ? 17.241 7.156 -9.181 1.00 89.56 106 ALA A O 1
ATOM 800 N N . ALA A 1 107 ? 18.019 6.271 -11.098 1.00 87.69 107 ALA A N 1
ATOM 801 C CA . ALA A 1 107 ? 17.181 7.053 -12.008 1.00 87.69 107 ALA A CA 1
ATOM 802 C C . ALA A 1 107 ? 15.699 6.614 -12.020 1.00 87.69 107 ALA A C 1
ATOM 804 O O . ALA A 1 107 ? 14.862 7.255 -12.653 1.00 87.69 107 ALA A O 1
ATOM 805 N N . GLY A 1 108 ? 15.356 5.526 -11.321 1.00 86.81 108 GLY A N 1
ATOM 806 C CA . GLY A 1 108 ? 14.001 4.991 -11.249 1.00 86.81 108 GLY A CA 1
ATOM 807 C C . GLY A 1 108 ? 13.561 4.260 -12.513 1.00 86.81 108 GLY A C 1
ATOM 808 O O . GLY A 1 108 ? 12.366 4.121 -12.721 1.00 86.81 108 GLY A O 1
ATOM 809 N N . GLY A 1 109 ? 14.483 3.812 -13.366 1.00 89.06 109 GLY A N 1
ATOM 810 C CA . GLY A 1 109 ? 14.144 3.115 -14.604 1.00 89.06 109 GLY A CA 1
ATOM 811 C C . GLY A 1 109 ? 14.224 1.595 -14.502 1.00 89.06 109 GLY A C 1
ATOM 812 O O . GLY A 1 109 ? 14.913 1.044 -13.639 1.00 89.06 109 GLY A O 1
ATOM 813 N N . ARG A 1 110 ? 13.544 0.898 -15.419 1.00 91.19 110 ARG A N 1
ATOM 814 C CA . ARG A 1 110 ? 13.667 -0.562 -15.543 1.00 91.19 110 ARG A CA 1
ATOM 815 C C . ARG A 1 110 ? 15.001 -0.940 -16.171 1.00 91.19 110 ARG A C 1
ATOM 817 O O . ARG A 1 110 ? 15.523 -0.229 -17.037 1.00 91.19 110 ARG A O 1
ATOM 824 N N . VAL A 1 111 ? 15.529 -2.076 -15.731 1.00 93.38 111 VAL A N 1
ATOM 825 C CA . VAL A 1 111 ? 16.746 -2.670 -16.275 1.00 93.38 111 VAL A CA 1
ATOM 826 C C . VAL A 1 111 ? 16.679 -4.191 -16.196 1.00 93.38 111 VAL A C 1
ATOM 828 O O . VAL A 1 111 ? 16.282 -4.753 -15.170 1.00 93.38 111 VAL A O 1
ATOM 831 N N . CYS A 1 112 ? 17.069 -4.839 -17.289 1.00 94.00 112 CYS A N 1
ATOM 832 C CA . CYS A 1 112 ? 17.371 -6.259 -17.342 1.00 94.00 112 CYS A CA 1
ATOM 833 C C . CYS A 1 112 ? 18.886 -6.420 -17.405 1.00 94.00 112 CYS A C 1
ATOM 835 O O . CYS A 1 112 ? 19.531 -5.870 -18.287 1.00 94.00 112 CYS A O 1
ATOM 837 N N . TRP A 1 113 ? 19.466 -7.148 -16.464 1.00 95.00 113 TRP A N 1
ATOM 838 C CA . TRP A 1 113 ? 20.865 -7.527 -16.482 1.00 95.00 113 TRP A CA 1
ATOM 839 C C . TRP A 1 113 ? 20.982 -8.976 -16.946 1.00 95.00 113 TRP A C 1
ATOM 841 O O . TRP A 1 113 ? 20.651 -9.905 -16.206 1.00 95.00 113 TRP A O 1
ATOM 851 N N . LEU A 1 114 ? 21.478 -9.150 -18.170 1.00 94.56 114 LEU A N 1
ATOM 852 C CA . LEU A 1 114 ? 21.920 -10.430 -18.697 1.00 94.56 114 LEU A CA 1
ATOM 853 C C . LEU A 1 114 ? 23.331 -10.739 -18.177 1.00 94.56 114 LEU A C 1
ATOM 855 O O . LEU A 1 114 ? 24.339 -10.259 -18.701 1.00 94.56 114 LEU A O 1
ATOM 859 N N . TYR A 1 115 ? 23.389 -11.521 -17.105 1.00 94.12 115 TYR A N 1
ATOM 860 C CA . TYR A 1 115 ? 24.614 -11.942 -16.443 1.00 94.12 115 TYR A CA 1
ATOM 861 C C . TYR A 1 115 ? 25.298 -13.052 -17.250 1.00 94.12 115 TYR A C 1
ATOM 863 O O . TYR A 1 115 ? 24.999 -14.238 -17.087 1.00 94.12 115 TYR A O 1
ATOM 871 N N . THR A 1 116 ? 26.198 -12.671 -18.159 1.00 92.75 116 THR A N 1
ATOM 872 C CA . THR A 1 116 ? 26.921 -13.613 -19.024 1.00 92.75 116 THR A CA 1
ATOM 873 C C . THR A 1 116 ? 28.292 -13.095 -19.458 1.00 92.75 116 THR A C 1
ATOM 875 O O . THR A 1 116 ? 28.515 -11.890 -19.565 1.00 92.75 116 THR A O 1
ATOM 878 N N . LYS A 1 117 ? 29.215 -14.033 -19.703 1.00 89.50 117 LYS A N 1
ATOM 879 C CA . LYS A 1 117 ? 30.510 -13.792 -20.364 1.00 89.50 117 LYS A CA 1
ATOM 880 C C . LYS A 1 117 ? 30.495 -14.178 -21.845 1.00 89.50 117 LYS A C 1
ATOM 882 O O . LYS A 1 117 ? 31.491 -13.965 -22.530 1.00 89.50 117 LYS A O 1
ATOM 887 N N . ALA A 1 118 ? 29.413 -14.796 -22.318 1.00 87.44 118 ALA A N 1
ATOM 888 C CA . ALA A 1 118 ? 29.299 -15.208 -23.706 1.00 87.44 118 ALA A CA 1
ATOM 889 C C . ALA A 1 118 ? 29.312 -13.973 -24.616 1.00 87.44 118 ALA A C 1
ATOM 891 O O . ALA A 1 118 ? 28.730 -12.936 -24.289 1.00 87.44 118 ALA A O 1
ATOM 892 N N . THR A 1 119 ? 29.962 -14.082 -25.767 1.00 85.94 119 THR A N 1
ATOM 893 C CA . THR A 1 119 ? 29.824 -13.090 -26.835 1.00 85.94 119 THR A CA 1
ATOM 894 C C . THR A 1 119 ? 28.516 -13.334 -27.580 1.00 85.94 119 THR A C 1
ATOM 896 O O . THR A 1 119 ? 28.135 -14.499 -27.724 1.00 85.94 119 THR A O 1
ATOM 899 N N . PRO A 1 120 ? 27.843 -12.290 -28.081 1.00 88.62 120 PRO A N 1
ATOM 900 C CA . PRO A 1 120 ? 26.603 -12.492 -28.811 1.00 88.62 120 PRO A CA 1
ATOM 901 C C . PRO A 1 120 ? 26.877 -13.234 -30.119 1.00 88.62 120 PRO A C 1
ATOM 903 O O . PRO A 1 120 ? 27.943 -13.079 -30.730 1.00 88.62 120 PRO A O 1
ATOM 906 N N . LEU A 1 121 ? 25.909 -14.044 -30.545 1.00 86.19 121 LEU A N 1
ATOM 907 C CA . LEU A 1 121 ? 25.958 -14.718 -31.836 1.00 86.19 121 LEU A CA 1
ATOM 908 C C . LEU A 1 121 ? 25.983 -13.668 -32.947 1.00 86.19 121 LEU A C 1
ATOM 910 O O . LEU A 1 121 ? 25.182 -12.733 -32.950 1.00 86.19 121 LEU A O 1
ATOM 914 N N . ARG A 1 122 ? 26.897 -13.830 -33.909 1.00 77.12 122 ARG A N 1
ATOM 915 C CA . ARG A 1 122 ? 26.855 -13.036 -35.139 1.00 77.12 122 ARG A CA 1
ATOM 916 C C . ARG A 1 122 ? 25.625 -13.476 -35.922 1.00 77.12 122 ARG A C 1
ATOM 918 O O . ARG A 1 122 ? 25.503 -14.654 -36.244 1.00 77.12 122 ARG A O 1
ATOM 925 N N . SER A 1 123 ? 24.737 -12.537 -36.233 1.00 61.41 123 SER A N 1
ATOM 926 C CA . SER A 1 123 ? 23.654 -12.747 -37.196 1.00 61.41 123 SER A CA 1
ATOM 927 C C . SER A 1 123 ? 24.276 -12.984 -38.575 1.00 61.41 123 SER A C 1
ATOM 929 O O . SER A 1 123 ? 24.490 -12.039 -39.330 1.00 61.41 123 SER A O 1
ATOM 931 N N . SER A 1 124 ? 24.667 -14.219 -38.898 1.00 48.31 124 SER A N 1
ATOM 932 C CA . SER A 1 124 ? 25.350 -14.494 -40.165 1.00 48.31 124 SER A CA 1
ATOM 933 C C . SER A 1 124 ? 24.413 -14.671 -41.361 1.00 48.31 124 SER A C 1
ATOM 935 O O . SER A 1 124 ? 24.924 -14.654 -42.473 1.00 48.31 124 SER A O 1
ATOM 937 N N . ALA A 1 125 ? 23.089 -14.816 -41.199 1.00 44.84 125 ALA A N 1
ATOM 938 C CA . ALA A 1 125 ? 22.182 -15.023 -42.341 1.00 44.84 125 ALA A CA 1
ATOM 939 C C . ALA A 1 125 ? 20.680 -14.989 -41.978 1.00 44.84 125 ALA A C 1
ATOM 941 O O . ALA A 1 125 ? 19.963 -15.942 -42.268 1.00 44.84 125 ALA A O 1
ATOM 942 N N . TRP A 1 126 ? 20.160 -13.924 -41.358 1.00 40.97 126 TRP A N 1
ATOM 943 C CA . TRP A 1 126 ? 18.699 -13.769 -41.261 1.00 40.97 126 TRP A CA 1
ATOM 944 C C . TRP A 1 126 ? 18.198 -12.867 -42.391 1.00 40.97 126 TRP A C 1
ATOM 946 O O . TRP A 1 126 ? 18.166 -11.645 -42.269 1.00 40.97 126 TRP A O 1
ATOM 956 N N . THR A 1 127 ? 17.835 -13.467 -43.527 1.00 42.16 127 THR A N 1
ATOM 957 C CA . THR A 1 127 ? 16.916 -12.818 -44.470 1.00 42.16 127 THR A CA 1
ATOM 958 C C . THR A 1 127 ? 15.539 -12.895 -43.813 1.00 42.16 127 THR A C 1
ATOM 960 O O . THR A 1 127 ? 15.088 -14.012 -43.554 1.00 42.16 127 THR A O 1
ATOM 963 N N . PRO A 1 128 ? 14.882 -11.775 -43.464 1.00 41.41 128 PRO A N 1
ATOM 964 C CA . PRO A 1 128 ? 13.563 -11.843 -42.857 1.00 41.41 128 PRO A CA 1
ATOM 965 C C . PRO A 1 128 ? 12.643 -12.649 -43.772 1.00 41.41 128 PRO A C 1
ATOM 967 O O . PRO A 1 128 ? 12.490 -12.318 -44.948 1.00 41.41 128 PRO A O 1
ATOM 970 N N . LEU A 1 129 ? 12.072 -13.736 -43.243 1.00 39.59 129 LEU A N 1
ATOM 971 C CA . LEU A 1 129 ? 10.998 -14.460 -43.914 1.00 39.59 129 LEU A CA 1
ATOM 972 C C . LEU A 1 129 ? 9.917 -13.429 -44.239 1.00 39.59 129 LEU A C 1
ATOM 974 O O . LEU A 1 129 ? 9.350 -12.823 -43.326 1.00 39.59 129 LEU A O 1
ATOM 978 N N . ALA A 1 130 ? 9.691 -13.190 -45.533 1.00 32.69 130 ALA A N 1
ATOM 979 C CA . ALA A 1 130 ? 8.625 -12.315 -45.990 1.00 32.69 130 ALA A CA 1
ATOM 980 C C . ALA A 1 130 ? 7.321 -12.730 -45.285 1.00 32.69 130 ALA A C 1
ATOM 982 O O . ALA A 1 130 ? 7.083 -13.936 -45.129 1.00 32.69 130 ALA A O 1
ATOM 983 N N . PRO A 1 131 ? 6.497 -11.773 -44.821 1.00 33.00 131 PRO A N 1
ATOM 984 C CA . PRO A 1 131 ? 5.228 -12.105 -44.190 1.00 33.00 131 PRO A CA 1
ATOM 985 C C . PRO A 1 131 ? 4.450 -13.046 -45.117 1.00 33.00 131 PRO A C 1
ATOM 987 O O . PRO A 1 131 ? 4.518 -12.870 -46.338 1.00 33.00 131 PRO A O 1
ATOM 990 N N . PRO A 1 132 ? 3.758 -14.066 -44.576 1.00 34.69 132 PRO A N 1
ATOM 991 C CA . PRO A 1 132 ? 3.074 -15.051 -45.397 1.00 34.69 132 PRO A CA 1
ATOM 992 C C . PRO A 1 132 ? 2.159 -14.314 -46.371 1.00 34.69 132 PRO A C 1
ATOM 994 O O . PRO A 1 132 ? 1.269 -13.573 -45.949 1.00 34.69 132 PRO A O 1
ATOM 997 N N . ALA A 1 133 ? 2.421 -14.480 -47.670 1.00 33.94 133 ALA A N 1
ATOM 998 C CA . ALA A 1 133 ? 1.550 -13.965 -48.707 1.00 33.94 133 ALA A CA 1
ATOM 999 C C . ALA A 1 133 ? 0.142 -14.483 -48.403 1.00 33.94 133 ALA A C 1
ATOM 1001 O O . ALA A 1 133 ? -0.063 -15.693 -48.285 1.00 33.94 133 ALA A O 1
ATOM 1002 N N . LEU A 1 134 ? -0.804 -13.563 -48.216 1.00 36.19 134 LEU A N 1
ATOM 1003 C CA . LEU A 1 134 ? -2.226 -13.875 -48.160 1.00 36.19 134 LEU A CA 1
ATOM 1004 C C . LEU A 1 134 ? -2.569 -14.640 -49.443 1.00 36.19 134 LEU A C 1
ATOM 1006 O O . LEU A 1 134 ? -2.688 -14.054 -50.517 1.00 36.19 134 LEU A O 1
ATOM 1010 N N . ALA A 1 135 ? -2.638 -15.966 -49.333 1.00 33.84 135 ALA A N 1
ATOM 1011 C CA . ALA A 1 135 ? -3.004 -16.845 -50.425 1.00 33.84 135 ALA A CA 1
ATOM 1012 C C . ALA A 1 135 ? -4.419 -16.478 -50.885 1.00 33.84 135 ALA A C 1
ATOM 1014 O O . ALA A 1 135 ? -5.341 -16.372 -50.074 1.00 33.84 135 ALA A O 1
ATOM 1015 N N . GLY A 1 136 ? -4.539 -16.221 -52.187 1.00 34.56 136 GLY A N 1
ATOM 1016 C CA . GLY A 1 136 ? -5.704 -15.623 -52.816 1.00 34.56 136 GLY A CA 1
ATOM 1017 C C . GLY A 1 136 ? -7.005 -16.380 -52.570 1.00 34.56 136 GLY A C 1
ATOM 1018 O O . GLY A 1 136 ? -7.096 -17.591 -52.760 1.00 34.56 136 GLY A O 1
ATOM 1019 N N . ALA A 1 137 ? -8.036 -15.618 -52.216 1.00 30.91 137 ALA A N 1
ATOM 1020 C CA . ALA A 1 137 ? -9.415 -16.014 -52.426 1.00 30.91 137 ALA A CA 1
ATOM 1021 C C . ALA A 1 137 ? -9.788 -15.676 -53.878 1.00 30.91 137 ALA A C 1
ATOM 1023 O O . ALA A 1 137 ? -9.838 -14.512 -54.269 1.00 30.91 137 ALA A O 1
ATOM 1024 N N . THR A 1 138 ? -10.018 -16.705 -54.686 1.00 33.34 138 THR A N 1
ATOM 1025 C CA . THR A 1 138 ? -10.685 -16.611 -55.989 1.00 33.34 138 THR A CA 1
ATOM 1026 C C . THR A 1 138 ? -12.123 -16.120 -55.817 1.00 33.34 138 THR A C 1
ATOM 1028 O O . THR A 1 138 ? -12.882 -16.731 -55.064 1.00 33.34 138 THR A O 1
ATOM 1031 N N . LEU A 1 139 ? -12.513 -15.081 -56.559 1.00 34.69 139 LEU A N 1
ATOM 1032 C CA . LEU A 1 139 ? -13.913 -14.757 -56.855 1.00 34.69 139 LEU A CA 1
ATOM 1033 C C . LEU A 1 139 ? -14.190 -15.028 -58.346 1.00 34.69 139 LEU A C 1
ATOM 1035 O O . LEU A 1 139 ? -13.305 -14.767 -59.166 1.00 34.69 139 LEU A O 1
ATOM 1039 N N . PRO A 1 140 ? -15.367 -15.576 -58.702 1.00 37.41 140 PRO A N 1
ATOM 1040 C CA . PRO A 1 140 ? -15.738 -15.867 -60.079 1.00 37.41 140 PRO A CA 1
ATOM 1041 C C . PRO A 1 140 ? -16.457 -14.683 -60.750 1.00 37.41 140 PRO A C 1
ATOM 1043 O O . PRO A 1 140 ? -16.992 -13.805 -60.079 1.00 37.41 140 PRO A O 1
ATOM 1046 N N . ASP A 1 141 ? -16.504 -14.769 -62.081 1.00 34.84 141 ASP A N 1
ATOM 1047 C CA . ASP A 1 141 ? -17.314 -14.003 -63.040 1.00 34.84 141 ASP A CA 1
ATOM 1048 C C . ASP A 1 141 ? -16.740 -12.615 -63.407 1.00 34.84 141 ASP A C 1
ATOM 1050 O O . ASP A 1 141 ? -16.645 -11.712 -62.593 1.00 34.84 141 ASP A O 1
ATOM 1054 N N . GLY A 1 142 ? -16.266 -12.329 -64.623 1.00 40.91 142 GLY A N 1
ATOM 1055 C CA . GLY A 1 142 ? -16.679 -12.830 -65.928 1.00 40.91 142 GLY A CA 1
ATOM 1056 C C . GLY A 1 142 ? -17.630 -11.833 -66.587 1.00 40.91 142 GLY A C 1
ATOM 1057 O O . GLY A 1 142 ? -18.817 -12.125 -66.659 1.00 40.91 142 GLY A O 1
ATOM 1058 N N . GLN A 1 143 ? -17.128 -10.684 -67.075 1.00 28.64 143 GLN A N 1
ATOM 1059 C CA . GLN A 1 143 ? -17.720 -9.975 -68.220 1.00 28.64 143 GLN A CA 1
ATOM 1060 C C . GLN A 1 143 ? -16.882 -8.808 -68.770 1.00 28.64 143 GLN A C 1
ATOM 1062 O O . GLN A 1 143 ? -16.135 -8.124 -68.078 1.00 28.64 143 GLN A O 1
ATOM 1067 N N . THR A 1 144 ? -17.024 -8.671 -70.082 1.00 30.70 144 THR A N 1
ATOM 1068 C CA . THR A 1 144 ? -16.336 -7.859 -71.089 1.00 30.70 144 THR A CA 1
ATOM 1069 C C . THR A 1 144 ? -16.754 -6.385 -71.123 1.00 30.70 144 THR A C 1
ATOM 1071 O O . THR A 1 144 ? -17.922 -6.066 -70.921 1.00 30.70 144 THR A O 1
ATOM 1074 N N . ALA A 1 145 ? -15.820 -5.505 -71.499 1.00 26.58 145 ALA A N 1
ATOM 1075 C CA . ALA A 1 145 ? -16.036 -4.074 -71.746 1.00 26.58 145 ALA A CA 1
ATOM 1076 C C . ALA A 1 145 ? -16.571 -3.755 -73.162 1.00 26.58 145 ALA A C 1
ATOM 1078 O O . ALA A 1 145 ? -16.300 -4.499 -74.109 1.00 26.58 145 ALA A O 1
ATOM 1079 N N . PRO A 1 146 ? -17.206 -2.579 -73.332 1.00 35.88 146 PRO A N 1
ATOM 1080 C CA . PRO A 1 146 ? -16.939 -1.691 -74.473 1.00 35.88 146 PRO A CA 1
ATOM 1081 C C . PRO A 1 146 ? -16.643 -0.247 -73.992 1.00 35.88 146 PRO A C 1
ATOM 1083 O O . PRO A 1 146 ? -17.187 0.191 -72.986 1.00 35.88 146 PRO A O 1
ATOM 1086 N N . ARG A 1 147 ? -15.611 0.451 -74.489 1.00 27.77 147 ARG A N 1
ATOM 1087 C CA . ARG A 1 147 ? -15.415 1.153 -75.784 1.00 27.77 147 ARG A CA 1
ATOM 1088 C C . ARG A 1 147 ? -16.168 2.496 -75.901 1.00 27.77 147 ARG A C 1
ATOM 1090 O O . ARG A 1 147 ? -17.383 2.527 -75.774 1.00 27.77 147 ARG A O 1
ATOM 1097 N N . ASP A 1 148 ? -15.382 3.524 -76.257 1.00 28.62 148 ASP A N 1
ATOM 1098 C CA . ASP A 1 148 ? -15.732 4.879 -76.738 1.00 28.62 148 ASP A CA 1
ATOM 1099 C C . ASP A 1 148 ? -16.274 5.849 -75.663 1.00 28.62 148 ASP A C 1
ATOM 1101 O O . ASP A 1 148 ? -17.044 5.462 -74.801 1.00 28.62 148 ASP A O 1
ATOM 1105 N N . GLY A 1 149 ? -15.935 7.139 -75.582 1.00 26.80 149 GLY A N 1
ATOM 1106 C CA . GLY A 1 149 ? -15.159 8.073 -76.393 1.00 26.80 149 GLY A CA 1
ATOM 1107 C C . GLY A 1 149 ? -15.397 9.502 -75.847 1.00 26.80 149 GLY A C 1
ATOM 1108 O O . GLY A 1 149 ? -16.226 9.695 -74.963 1.00 26.80 149 GLY A O 1
ATOM 1109 N N . ALA A 1 150 ? -14.713 10.487 -76.438 1.00 25.33 150 ALA A N 1
ATOM 1110 C CA . ALA A 1 150 ? -14.930 11.943 -76.335 1.00 25.33 150 ALA A CA 1
ATOM 1111 C C . ALA A 1 150 ? -14.254 12.745 -75.188 1.00 25.33 150 ALA A C 1
ATOM 1113 O O . ALA A 1 150 ? -14.588 12.664 -74.011 1.00 25.33 150 ALA A O 1
ATOM 1114 N N . ALA A 1 151 ? -13.332 13.613 -75.622 1.00 23.70 151 ALA A N 1
ATOM 1115 C CA . ALA A 1 151 ? -12.902 14.879 -75.005 1.00 23.70 151 ALA A CA 1
ATOM 1116 C C . ALA A 1 151 ? -14.050 15.940 -75.084 1.00 23.70 151 ALA A C 1
ATOM 1118 O O . ALA A 1 151 ? -15.089 15.586 -75.647 1.00 23.70 151 ALA A O 1
ATOM 1119 N N . PRO A 1 152 ? -13.920 17.237 -74.683 1.00 38.53 152 PRO A N 1
ATOM 1120 C CA . PRO A 1 152 ? -12.717 17.991 -74.286 1.00 38.53 152 PRO A CA 1
ATOM 1121 C C . PRO A 1 152 ? -12.898 19.057 -73.161 1.00 38.53 152 PRO A C 1
ATOM 1123 O O . PRO A 1 152 ? -13.982 19.287 -72.641 1.00 38.53 152 PRO A O 1
ATOM 1126 N N . ALA A 1 153 ? -11.799 19.790 -72.926 1.00 25.55 153 ALA A N 1
ATOM 1127 C CA . ALA A 1 153 ? -11.725 21.253 -72.756 1.00 25.55 153 ALA A CA 1
ATOM 1128 C C . ALA A 1 153 ? -11.459 21.856 -71.357 1.00 25.55 153 ALA A C 1
ATOM 1130 O O . ALA A 1 153 ? -12.332 21.945 -70.506 1.00 25.55 153 ALA A O 1
ATOM 1131 N N . ALA A 1 154 ? -10.249 22.435 -71.287 1.00 25.42 154 ALA A N 1
ATOM 1132 C CA . ALA A 1 154 ? -9.895 23.777 -70.811 1.00 25.42 154 ALA A CA 1
ATOM 1133 C C . ALA A 1 154 ? -10.044 24.131 -69.320 1.00 25.42 154 ALA A C 1
ATOM 1135 O O . ALA A 1 154 ? -11.101 23.975 -68.740 1.00 25.42 154 ALA A O 1
ATOM 1136 N N . TRP A 1 155 ? -8.971 24.722 -68.774 1.00 25.64 155 TRP A N 1
ATOM 1137 C CA . TRP A 1 155 ? -8.862 25.923 -67.912 1.00 25.64 155 TRP A CA 1
ATOM 1138 C C . TRP A 1 155 ? -7.339 26.168 -67.756 1.00 25.64 155 TRP A C 1
ATOM 1140 O O . TRP A 1 155 ? -6.578 25.220 -67.612 1.00 25.64 155 TRP A O 1
ATOM 1150 N N . GLY A 1 156 ? -6.743 27.353 -67.896 1.00 24.52 156 GLY A N 1
ATOM 1151 C CA . GLY A 1 156 ? -7.209 28.695 -67.562 1.00 24.52 156 GLY A CA 1
ATOM 1152 C C . GLY A 1 156 ? -6.404 29.211 -66.361 1.00 24.52 156 GLY A C 1
ATOM 1153 O O . GLY A 1 156 ? -6.877 29.139 -65.236 1.00 2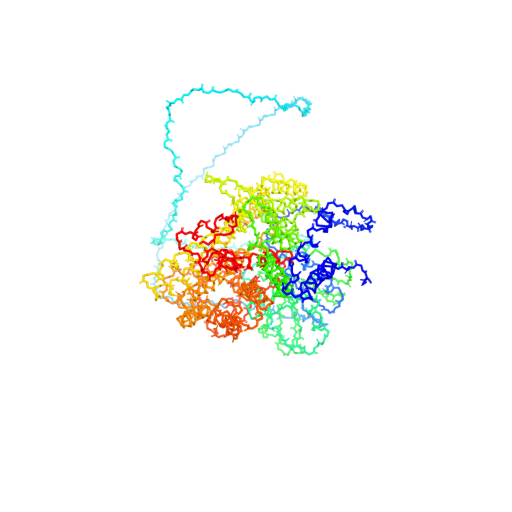4.52 156 GLY A O 1
ATOM 1154 N N . LYS A 1 157 ? -5.162 29.673 -66.587 1.00 25.08 157 LYS A N 1
ATOM 1155 C CA . LYS A 1 157 ? -4.303 30.327 -65.577 1.00 25.08 157 LYS A CA 1
ATOM 1156 C C . LYS A 1 157 ? -4.804 31.744 -65.283 1.00 25.08 157 LYS A C 1
ATOM 1158 O O . LYS A 1 157 ? -5.030 32.491 -66.229 1.00 25.08 157 LYS A O 1
ATOM 1163 N N . GLN A 1 158 ? -4.791 32.158 -64.014 1.00 24.92 158 GLN A N 1
ATOM 1164 C CA . GLN A 1 158 ? -4.586 33.561 -63.639 1.00 24.92 158 GLN A CA 1
ATOM 1165 C C . GLN A 1 158 ? -3.879 33.685 -62.279 1.00 24.92 158 GLN A C 1
ATOM 1167 O O . GLN A 1 158 ? -4.311 33.159 -61.260 1.00 24.92 158 GLN A O 1
ATOM 1172 N N . THR A 1 159 ? -2.744 34.372 -62.333 1.00 28.77 159 THR A N 1
ATOM 1173 C CA . THR A 1 159 ? -1.891 34.915 -61.269 1.00 28.77 159 THR A CA 1
ATOM 1174 C C . THR A 1 159 ? -2.472 36.190 -60.661 1.00 28.77 159 THR A C 1
ATOM 1176 O O . THR A 1 159 ? -3.053 36.977 -61.404 1.00 28.77 159 THR A O 1
ATOM 1179 N N . LEU A 1 160 ? -2.135 36.495 -59.400 1.00 24.14 160 LEU A N 1
ATOM 1180 C CA . LEU A 1 160 ? -1.745 37.857 -59.005 1.00 24.14 160 LEU A CA 1
ATOM 1181 C C . LEU A 1 160 ? -0.991 37.890 -57.668 1.00 24.14 160 LEU A C 1
ATOM 1183 O O . LEU A 1 160 ? -1.286 37.142 -56.741 1.00 24.14 160 LEU A O 1
ATOM 1187 N N . ALA A 1 161 ? 0.005 38.770 -57.632 1.00 26.16 161 ALA A N 1
ATOM 1188 C CA . ALA A 1 161 ? 0.940 39.043 -56.553 1.00 26.16 161 ALA A CA 1
ATOM 1189 C C . ALA A 1 161 ? 0.730 40.464 -55.999 1.00 26.16 161 ALA A C 1
ATOM 1191 O O . ALA A 1 161 ? 0.193 41.318 -56.701 1.00 26.16 161 ALA A O 1
ATOM 1192 N N . GLY A 1 162 ? 1.295 40.722 -54.813 1.00 25.86 162 GLY A N 1
ATOM 1193 C CA . GLY A 1 162 ? 1.878 42.022 -54.455 1.00 25.86 162 GLY A CA 1
ATOM 1194 C C . GLY A 1 162 ? 1.279 42.730 -53.235 1.00 25.86 162 GLY A C 1
ATOM 1195 O O . GLY A 1 162 ? 0.124 43.132 -53.268 1.00 25.86 162 GLY A O 1
ATOM 1196 N N . ALA A 1 163 ? 2.097 42.955 -52.196 1.00 24.55 163 ALA A N 1
ATOM 1197 C CA . ALA A 1 163 ? 2.641 44.284 -51.856 1.00 24.55 163 ALA A CA 1
ATOM 1198 C C . ALA A 1 163 ? 3.455 44.257 -50.538 1.00 24.55 163 ALA A C 1
ATOM 1200 O O . ALA A 1 163 ? 3.007 43.717 -49.530 1.00 24.55 163 ALA A O 1
ATOM 1201 N N . MET A 1 164 ? 4.651 44.860 -50.580 1.00 28.19 164 MET A N 1
ATOM 1202 C CA . MET A 1 164 ? 5.551 45.183 -49.459 1.00 28.19 164 MET A CA 1
ATOM 1203 C C . MET A 1 164 ? 5.277 46.597 -48.919 1.00 28.19 164 MET A C 1
ATOM 1205 O O . MET A 1 164 ? 4.761 47.443 -49.649 1.00 28.19 164 MET A O 1
ATOM 1209 N N . GLY A 1 165 ? 5.744 46.873 -47.696 1.00 25.16 165 GLY A N 1
ATOM 1210 C CA . GLY A 1 165 ? 5.992 48.221 -47.177 1.00 25.16 165 GLY A CA 1
ATOM 1211 C C . GLY A 1 165 ? 6.786 48.187 -45.862 1.00 25.16 165 GLY A C 1
ATOM 1212 O O . GLY A 1 165 ? 6.301 47.632 -44.879 1.00 25.16 165 GLY A O 1
ATOM 1213 N N . ASP A 1 166 ? 7.992 48.760 -45.881 1.00 32.22 166 ASP A N 1
ATOM 1214 C CA . ASP A 1 166 ? 8.933 48.971 -44.765 1.00 32.22 166 ASP A CA 1
ATOM 1215 C C . ASP A 1 166 ? 8.700 50.328 -44.062 1.00 32.22 166 ASP A C 1
ATOM 1217 O O . ASP A 1 166 ? 8.320 51.275 -44.746 1.00 32.22 166 ASP A O 1
ATOM 1221 N N . ASP A 1 167 ? 9.008 50.447 -42.754 1.00 25.22 167 ASP A N 1
ATOM 1222 C CA . ASP A 1 167 ? 9.820 51.552 -42.168 1.00 25.22 167 ASP A CA 1
ATOM 1223 C C . ASP A 1 167 ? 10.184 51.299 -40.666 1.00 25.22 167 ASP A C 1
ATOM 1225 O O . ASP A 1 167 ? 9.352 50.738 -39.942 1.00 25.22 167 ASP A O 1
ATOM 1229 N N . PRO A 1 168 ? 11.376 51.695 -40.140 1.00 51.53 168 PRO A N 1
ATOM 1230 C CA . PRO A 1 168 ? 11.811 51.429 -38.760 1.00 51.53 168 PRO A CA 1
ATOM 1231 C C . PRO A 1 168 ? 12.119 52.671 -37.871 1.00 51.53 168 PRO A C 1
ATOM 1233 O O . PRO A 1 168 ? 12.303 53.787 -38.342 1.00 51.53 168 PRO A O 1
ATOM 1236 N N . THR A 1 169 ? 12.349 52.389 -36.571 1.00 29.53 169 THR A N 1
ATOM 1237 C CA . THR A 1 169 ? 13.131 53.119 -35.522 1.00 29.53 169 THR A CA 1
ATOM 1238 C C . THR A 1 169 ? 12.417 53.953 -34.425 1.00 29.53 169 THR A C 1
ATOM 1240 O O . THR A 1 169 ? 11.682 54.888 -34.705 1.00 29.53 169 THR A O 1
ATOM 1243 N N . VAL A 1 170 ? 12.728 53.652 -33.139 1.00 29.30 170 VAL A N 1
ATOM 1244 C CA . VAL A 1 170 ? 13.438 54.500 -32.125 1.00 29.30 170 VAL A CA 1
ATOM 1245 C C . VAL A 1 170 ? 13.095 54.141 -30.642 1.00 29.30 170 VAL A C 1
ATOM 1247 O O . VAL A 1 170 ? 11.971 54.294 -30.190 1.00 29.30 170 VAL A O 1
ATOM 1250 N N . ARG A 1 171 ? 14.151 53.736 -29.900 1.00 28.48 171 ARG A N 1
ATOM 1251 C CA . ARG A 1 171 ? 14.560 53.947 -28.472 1.00 28.48 171 ARG A CA 1
ATOM 1252 C C . ARG A 1 171 ? 13.661 53.677 -27.227 1.00 28.48 171 ARG A C 1
ATOM 1254 O O . ARG A 1 171 ? 12.707 54.385 -26.958 1.00 28.48 171 ARG A O 1
ATOM 1261 N N . ALA A 1 172 ? 14.273 52.874 -26.333 1.00 27.02 172 ALA A N 1
ATOM 1262 C CA . ALA A 1 172 ? 14.701 53.172 -24.941 1.00 27.02 172 ALA A CA 1
ATOM 1263 C C . ALA A 1 172 ? 13.817 52.871 -23.696 1.00 27.02 172 ALA A C 1
ATOM 1265 O O . ALA A 1 172 ? 12.712 53.361 -23.539 1.00 27.02 172 ALA A O 1
ATOM 1266 N N . GLN A 1 173 ? 14.498 52.202 -22.743 1.00 26.00 173 GLN A N 1
ATOM 1267 C CA . GLN A 1 173 ? 14.494 52.365 -21.271 1.00 26.00 173 GLN A CA 1
ATOM 1268 C C . GLN A 1 173 ? 13.368 51.762 -20.396 1.00 26.00 173 GLN A C 1
ATOM 1270 O O . GLN A 1 173 ? 12.322 52.348 -20.162 1.00 26.00 173 GLN A O 1
ATOM 1275 N N . GLY A 1 174 ? 13.696 50.588 -19.831 1.00 25.44 174 GLY A N 1
ATOM 1276 C CA . GLY A 1 174 ? 13.789 50.264 -18.393 1.00 25.44 174 GLY A CA 1
ATOM 1277 C C . GLY A 1 174 ? 12.701 50.717 -17.417 1.00 25.44 174 GLY A C 1
ATOM 1278 O O . GLY A 1 174 ? 12.607 51.901 -17.129 1.00 25.44 174 GLY A O 1
ATOM 1279 N N . TRP A 1 175 ? 12.013 49.757 -16.783 1.00 25.28 175 TRP A N 1
ATOM 1280 C CA . TRP A 1 175 ? 11.207 49.983 -15.574 1.00 25.28 175 TRP A CA 1
ATOM 1281 C C . TRP A 1 175 ? 11.503 48.931 -14.490 1.00 25.28 175 TRP A C 1
ATOM 1283 O O . TRP A 1 175 ? 11.534 47.726 -14.742 1.00 25.28 175 TRP A O 1
ATOM 1293 N N . THR A 1 176 ? 11.767 49.442 -13.289 1.00 30.06 176 THR A N 1
ATOM 1294 C CA . THR A 1 176 ? 12.038 48.775 -12.007 1.00 30.06 176 THR A CA 1
ATOM 1295 C C . THR A 1 176 ? 10.741 48.415 -11.252 1.00 30.06 176 THR A C 1
ATOM 1297 O O . THR A 1 176 ? 9.661 48.860 -11.642 1.00 30.06 176 THR A O 1
ATOM 1300 N N . PRO A 1 177 ? 10.809 47.614 -10.163 1.00 32.91 177 PRO A N 1
ATOM 1301 C CA . PRO A 1 177 ? 9.636 47.133 -9.437 1.00 32.91 177 PRO A CA 1
ATOM 1302 C C . PRO A 1 177 ? 9.305 48.012 -8.220 1.00 32.91 177 PRO A C 1
ATOM 1304 O O . PRO A 1 177 ? 10.060 48.025 -7.252 1.00 32.91 177 PRO A O 1
ATOM 1307 N N . GLN A 1 178 ? 8.158 48.697 -8.224 1.00 26.02 178 GLN A N 1
ATOM 1308 C CA . GLN A 1 178 ? 7.573 49.299 -7.016 1.00 26.02 178 GLN A CA 1
ATOM 1309 C C . GLN A 1 178 ? 6.111 49.707 -7.253 1.00 26.02 178 GLN A C 1
ATOM 1311 O O . GLN A 1 178 ? 5.858 50.678 -7.951 1.00 26.02 178 GLN A O 1
ATOM 1316 N N . ALA A 1 179 ? 5.166 48.965 -6.666 1.00 25.42 179 ALA A N 1
ATOM 1317 C CA . ALA A 1 179 ? 3.881 49.472 -6.159 1.00 25.42 179 ALA A CA 1
ATOM 1318 C C . ALA A 1 179 ? 3.069 48.304 -5.573 1.00 25.42 179 ALA A C 1
ATOM 1320 O O . ALA A 1 179 ? 2.177 47.738 -6.201 1.00 25.42 179 ALA A O 1
ATOM 1321 N N . TRP A 1 180 ? 3.424 47.925 -4.348 1.00 27.06 180 TRP A N 1
ATOM 1322 C CA . TRP A 1 180 ? 2.536 47.219 -3.429 1.00 27.06 180 TRP A CA 1
ATOM 1323 C C . TRP A 1 180 ? 1.858 48.302 -2.575 1.00 27.06 180 TRP A C 1
ATOM 1325 O O . TRP A 1 180 ? 2.531 49.260 -2.208 1.00 27.06 180 TRP A O 1
ATOM 1335 N N . GLN A 1 181 ? 0.581 48.101 -2.229 1.00 26.86 181 GLN A N 1
ATOM 1336 C CA . GLN A 1 181 ? -0.295 48.933 -1.379 1.00 26.86 181 GLN A CA 1
ATOM 1337 C C . GLN A 1 181 ? -1.185 49.949 -2.104 1.00 26.86 181 GLN A C 1
ATOM 1339 O O . GLN A 1 181 ? -0.848 51.119 -2.240 1.00 26.86 181 GLN A O 1
ATOM 1344 N N . THR A 1 182 ? -2.409 49.528 -2.424 1.00 26.83 182 THR A N 1
ATOM 1345 C CA . THR A 1 182 ? -3.625 50.239 -1.987 1.00 26.83 182 THR A CA 1
ATOM 1346 C C . THR A 1 182 ? -4.859 49.353 -2.183 1.00 26.83 182 THR A C 1
ATOM 1348 O O . THR A 1 182 ? -4.858 48.482 -3.044 1.00 26.83 182 THR A O 1
ATOM 1351 N N . LEU A 1 183 ? -5.892 49.624 -1.378 1.00 24.23 183 LEU A N 1
ATOM 1352 C CA . LEU A 1 183 ? -7.270 49.104 -1.421 1.00 24.23 183 LEU A CA 1
ATOM 1353 C C . LEU A 1 183 ? -7.588 47.861 -0.574 1.00 24.23 183 LEU A C 1
ATOM 1355 O O . LEU A 1 183 ? -7.994 46.808 -1.053 1.00 24.23 183 LEU A O 1
ATOM 1359 N N . THR A 1 184 ? -7.539 48.071 0.741 1.00 27.22 184 THR A N 1
ATOM 1360 C CA . THR A 1 184 ? -8.630 47.659 1.638 1.00 27.22 184 THR A CA 1
ATOM 1361 C C . THR A 1 184 ? -9.633 48.812 1.787 1.00 27.22 184 THR A C 1
ATOM 1363 O O . THR A 1 184 ? -9.210 49.903 2.170 1.00 27.22 184 THR A O 1
ATOM 1366 N N . GLY A 1 185 ? -10.935 48.561 1.596 1.00 24.50 185 GLY A N 1
ATOM 1367 C CA . GLY A 1 185 ? -11.997 49.269 2.334 1.00 24.50 185 GLY A CA 1
ATOM 1368 C C . GLY A 1 185 ? -13.232 49.756 1.554 1.00 24.50 185 GLY A C 1
ATOM 1369 O O . GLY A 1 185 ? -13.086 50.463 0.567 1.00 24.50 185 GLY A O 1
ATOM 1370 N N . ALA A 1 186 ? -14.404 49.460 2.145 1.00 25.83 186 ALA A N 1
ATOM 1371 C CA . ALA A 1 186 ? -15.784 49.948 1.913 1.00 25.83 186 ALA A CA 1
ATOM 1372 C C . ALA A 1 186 ? -16.523 49.408 0.661 1.00 25.83 186 ALA A C 1
ATOM 1374 O O . ALA A 1 186 ? -16.014 49.566 -0.438 1.00 25.83 186 ALA A O 1
ATOM 1375 N N . VAL A 1 187 ? -17.658 48.680 0.687 1.00 28.23 187 VAL A N 1
ATOM 1376 C CA . VAL A 1 187 ? -18.929 48.599 1.471 1.00 28.23 187 VAL A CA 1
ATOM 1377 C C . VAL A 1 187 ? -20.116 48.932 0.538 1.00 28.23 187 VAL A C 1
ATOM 1379 O O . VAL A 1 187 ? -20.106 49.975 -0.098 1.00 28.23 187 VAL A O 1
ATOM 1382 N N . CYS A 1 188 ? -21.068 47.986 0.496 1.00 27.14 188 CYS A N 1
ATOM 1383 C CA . CYS A 1 188 ? -22.500 47.982 0.127 1.00 27.14 188 CYS A CA 1
ATOM 1384 C C . CYS A 1 188 ? -23.078 48.989 -0.889 1.00 27.14 188 CYS A C 1
ATOM 1386 O O . CYS A 1 188 ? -23.061 50.186 -0.644 1.00 27.14 188 CYS A O 1
ATOM 1388 N N . ASP A 1 189 ? -23.708 48.471 -1.954 1.00 28.19 189 ASP A N 1
ATOM 1389 C CA . ASP A 1 189 ? -25.176 48.478 -2.162 1.00 28.19 189 ASP A CA 1
ATOM 1390 C C . ASP A 1 189 ? -25.504 47.959 -3.578 1.00 28.19 189 ASP A C 1
ATOM 1392 O O . ASP A 1 189 ? -25.131 48.607 -4.548 1.00 28.19 189 ASP A O 1
ATOM 1396 N N . ASP A 1 190 ? -26.155 46.789 -3.694 1.00 26.41 190 ASP A N 1
ATOM 1397 C CA . ASP A 1 190 ? -27.283 46.561 -4.628 1.00 26.41 190 ASP A CA 1
ATOM 1398 C C . ASP A 1 190 ? -27.885 45.143 -4.446 1.00 26.41 190 ASP A C 1
ATOM 1400 O O . ASP A 1 190 ? -27.165 44.148 -4.613 1.00 26.41 190 ASP A O 1
ATOM 1404 N N . PRO A 1 191 ? -29.178 44.993 -4.099 1.00 33.28 191 PRO A N 1
ATOM 1405 C CA . PRO A 1 191 ? -29.866 43.714 -4.042 1.00 33.28 191 PRO A CA 1
ATOM 1406 C C . PRO A 1 191 ? -30.867 43.602 -5.199 1.00 33.28 191 PRO A C 1
ATOM 1408 O O . PRO A 1 191 ? -31.993 44.041 -5.044 1.00 33.28 191 PRO A O 1
ATOM 1411 N N . GLU A 1 192 ? -30.469 43.013 -6.331 1.00 31.36 192 GLU A N 1
ATOM 1412 C CA . GLU A 1 192 ? -31.333 42.306 -7.305 1.00 31.36 192 GLU A CA 1
ATOM 1413 C C . GLU A 1 192 ? -30.603 42.134 -8.647 1.00 31.36 192 GLU A C 1
ATOM 1415 O O . GLU A 1 192 ? -30.650 42.993 -9.518 1.00 31.36 192 GLU A O 1
ATOM 1420 N N . ALA A 1 193 ? -29.949 40.986 -8.842 1.00 26.98 193 ALA A N 1
ATOM 1421 C CA . ALA A 1 193 ? -29.692 40.432 -10.175 1.00 26.98 193 ALA A CA 1
ATOM 1422 C C . ALA A 1 193 ? -29.230 38.972 -10.056 1.00 26.98 193 ALA A C 1
ATOM 1424 O O . ALA A 1 193 ? -28.043 38.667 -9.950 1.00 26.98 193 ALA A O 1
ATOM 1425 N N . TRP A 1 194 ? -30.184 38.041 -10.092 1.00 30.69 194 TRP A N 1
ATOM 1426 C CA . TRP A 1 194 ? -29.907 36.693 -10.590 1.00 30.69 194 TRP A CA 1
ATOM 1427 C C . TRP A 1 194 ? -29.604 36.772 -12.091 1.00 30.69 194 TRP A C 1
ATOM 1429 O O . TRP A 1 194 ? -30.284 37.493 -12.822 1.00 30.69 194 TRP A O 1
ATOM 1439 N N . PRO A 1 195 ? -28.665 35.950 -12.579 1.00 37.94 195 PRO A N 1
ATOM 1440 C CA . PRO A 1 195 ? -29.129 34.944 -13.520 1.00 37.94 195 PRO A CA 1
ATOM 1441 C C . PRO A 1 195 ? -28.522 33.558 -13.291 1.00 37.94 195 PRO A C 1
ATOM 1443 O O . PRO A 1 195 ? -27.348 33.371 -12.973 1.00 37.94 195 PRO A O 1
ATOM 1446 N N . HIS A 1 196 ? -29.375 32.567 -13.530 1.00 30.97 196 HIS A N 1
ATOM 1447 C CA . HIS A 1 196 ? -29.018 31.183 -13.777 1.00 30.97 196 HIS A CA 1
ATOM 1448 C C . HIS A 1 196 ? -27.989 31.065 -14.909 1.00 30.97 196 HIS A C 1
ATOM 1450 O O . HIS A 1 196 ? -28.325 31.312 -16.061 1.00 30.97 196 HIS A O 1
ATOM 1456 N N . THR A 1 197 ? -26.795 30.553 -14.611 1.00 26.59 197 THR A N 1
ATOM 1457 C CA . THR A 1 197 ? -25.965 29.840 -15.596 1.00 26.59 197 THR A CA 1
ATOM 1458 C C . THR A 1 197 ? -25.152 28.743 -14.908 1.00 26.59 197 THR A C 1
ATOM 1460 O O . THR A 1 197 ? -24.071 28.974 -14.375 1.00 26.59 197 THR A O 1
ATOM 1463 N 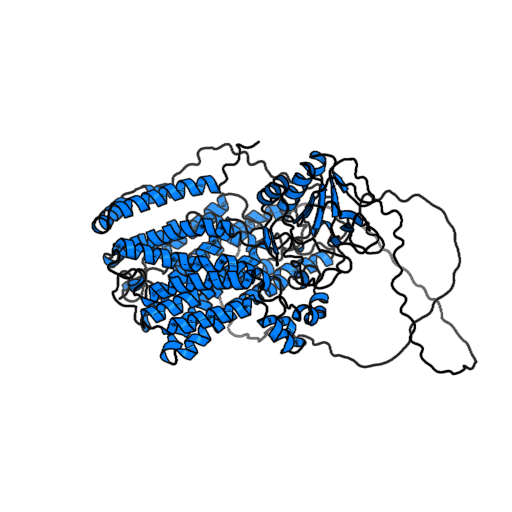N . LEU A 1 198 ? -25.699 27.526 -14.936 1.00 27.05 198 LEU A N 1
ATOM 1464 C CA . LEU A 1 198 ? -24.962 26.266 -14.818 1.00 27.05 198 LEU A CA 1
ATOM 1465 C C . LEU A 1 198 ? -24.213 26.013 -16.141 1.00 27.05 198 LEU A C 1
ATOM 1467 O O . LEU A 1 198 ? -24.853 26.081 -17.192 1.00 27.05 198 LEU A O 1
ATOM 1471 N N . PRO A 1 199 ? -22.923 25.636 -16.148 1.00 30.06 199 PRO A N 1
ATOM 1472 C CA . PRO A 1 199 ? -22.299 25.105 -17.353 1.00 30.06 199 PRO A CA 1
ATOM 1473 C C . PRO A 1 199 ? -22.742 23.648 -17.565 1.00 30.06 199 PRO A C 1
ATOM 1475 O O . PRO A 1 199 ? -22.190 22.715 -16.984 1.00 30.06 199 PRO A O 1
ATOM 1478 N N . GLN A 1 200 ? -23.746 23.439 -18.420 1.00 29.34 200 GLN A N 1
ATOM 1479 C CA . GLN A 1 200 ? -23.929 22.163 -19.114 1.00 29.34 200 GLN A CA 1
ATOM 1480 C C . GLN A 1 200 ? -22.805 22.007 -20.144 1.00 29.34 200 GLN A C 1
ATOM 1482 O O . GLN A 1 200 ? -22.862 22.608 -21.213 1.00 29.34 200 GLN A O 1
ATOM 1487 N N . ALA A 1 201 ? -21.797 21.185 -19.852 1.00 27.61 201 ALA A N 1
ATOM 1488 C CA . ALA A 1 201 ? -20.830 20.757 -20.861 1.00 27.61 201 ALA A CA 1
ATOM 1489 C C . ALA A 1 201 ? -20.123 19.447 -20.479 1.00 27.61 201 ALA A C 1
ATOM 1491 O O . ALA A 1 201 ? -18.944 19.476 -20.171 1.00 27.61 201 ALA A O 1
ATOM 1492 N N . VAL A 1 202 ? -20.822 18.305 -20.542 1.00 27.95 202 VAL A N 1
ATOM 1493 C CA . VAL A 1 202 ? -20.259 17.026 -21.037 1.00 27.95 202 VAL A CA 1
ATOM 1494 C C . VAL A 1 202 ? -21.416 16.181 -21.591 1.00 27.95 202 VAL A C 1
ATOM 1496 O O . VAL A 1 202 ? -21.978 15.328 -20.906 1.00 27.95 202 VAL A O 1
ATOM 1499 N N . ARG A 1 203 ? -21.801 16.406 -22.853 1.00 26.48 203 ARG A N 1
ATOM 1500 C CA . ARG A 1 203 ? -22.473 15.360 -23.638 1.00 26.48 203 ARG A CA 1
ATOM 1501 C C . ARG A 1 203 ? -21.373 14.442 -24.161 1.00 26.48 203 ARG A C 1
ATOM 1503 O O . ARG A 1 203 ? -20.618 14.833 -25.045 1.00 26.48 203 ARG A O 1
ATOM 1510 N N . MET A 1 204 ? -21.289 13.232 -23.611 1.00 27.56 204 MET A N 1
ATOM 1511 C CA . MET A 1 204 ? -20.630 12.114 -24.282 1.00 27.56 204 MET A CA 1
ATOM 1512 C C . MET A 1 204 ? -21.329 11.907 -25.631 1.00 27.56 204 MET A C 1
ATOM 1514 O O . MET A 1 204 ? -22.464 11.435 -25.678 1.00 27.56 204 MET A O 1
ATOM 1518 N N . GLN A 1 205 ? -20.677 12.290 -26.729 1.00 25.78 205 GLN A N 1
ATOM 1519 C CA . GLN A 1 205 ? -21.081 11.835 -28.054 1.00 25.78 205 GLN A CA 1
ATOM 1520 C C . GLN A 1 205 ? -20.684 10.367 -28.191 1.00 25.78 205 GLN A C 1
ATOM 1522 O O . GLN A 1 205 ? -19.512 10.018 -28.334 1.00 25.78 205 GLN A O 1
ATOM 1527 N N . ALA A 1 206 ? -21.697 9.509 -28.123 1.00 27.03 206 ALA A N 1
ATOM 1528 C CA . ALA A 1 206 ? -21.649 8.175 -28.685 1.00 27.03 206 ALA A CA 1
ATOM 1529 C C . ALA A 1 206 ? -21.401 8.288 -30.200 1.00 27.03 206 ALA A C 1
ATOM 1531 O O . ALA A 1 206 ? -22.115 9.011 -30.895 1.00 27.03 206 ALA A O 1
ATOM 1532 N N . ARG A 1 207 ? -20.387 7.580 -30.707 1.00 30.97 207 ARG A N 1
ATOM 1533 C CA . ARG A 1 207 ? -20.233 7.321 -32.146 1.00 30.97 207 ARG A CA 1
ATOM 1534 C C . ARG A 1 207 ? -21.363 6.387 -32.603 1.00 30.97 207 ARG A C 1
ATOM 1536 O O . ARG A 1 207 ? -21.555 5.365 -31.940 1.00 30.97 207 ARG A O 1
ATOM 1543 N N . PRO A 1 208 ? -22.073 6.669 -33.708 1.00 31.97 208 PRO A N 1
ATOM 1544 C CA . PRO A 1 208 ? -22.929 5.678 -34.338 1.00 31.97 208 PRO A CA 1
ATOM 1545 C C . PRO A 1 208 ? -22.104 4.746 -35.237 1.00 31.97 208 PRO A C 1
ATOM 1547 O O . PRO A 1 208 ? -21.059 5.127 -35.769 1.00 31.97 208 PRO A O 1
ATOM 1550 N N . ALA A 1 209 ? -22.583 3.511 -35.359 1.00 29.86 209 ALA A N 1
ATOM 1551 C CA . ALA A 1 209 ? -22.104 2.507 -36.297 1.00 29.86 209 ALA A CA 1
ATOM 1552 C C . ALA A 1 209 ? -22.852 2.620 -37.641 1.00 29.86 209 ALA A C 1
ATOM 1554 O O . ALA A 1 209 ? -24.041 2.917 -37.622 1.00 29.86 209 ALA A O 1
ATOM 1555 N N . LEU A 1 210 ? -22.101 2.353 -38.721 1.00 32.88 210 LEU A N 1
ATOM 1556 C CA . LEU A 1 210 ? -22.438 1.775 -40.041 1.00 32.88 210 LEU A CA 1
ATOM 1557 C C . LEU A 1 210 ? -23.712 2.234 -40.783 1.00 32.88 210 LEU A C 1
ATOM 1559 O O . LEU A 1 210 ? -24.817 2.018 -40.303 1.00 32.88 210 LEU A O 1
ATOM 1563 N N . ASP A 1 211 ? -23.536 2.772 -42.000 1.00 28.06 211 ASP A N 1
ATOM 1564 C CA . ASP A 1 211 ? -23.859 2.028 -43.235 1.00 28.06 211 ASP A CA 1
ATOM 1565 C C . ASP A 1 211 ? -23.258 2.675 -44.508 1.00 28.06 211 ASP A C 1
ATOM 1567 O O . ASP A 1 211 ? -23.170 3.895 -44.636 1.00 28.06 211 ASP A O 1
ATOM 1571 N N . ASP A 1 212 ? -22.795 1.776 -45.378 1.00 29.28 212 ASP A N 1
ATOM 1572 C CA . ASP A 1 212 ? -22.568 1.750 -46.832 1.00 29.28 212 ASP A CA 1
ATOM 1573 C C . ASP A 1 212 ? -22.668 3.018 -47.711 1.00 29.28 212 ASP A C 1
ATOM 1575 O O . ASP A 1 212 ? -23.729 3.615 -47.872 1.00 29.28 212 ASP A O 1
ATOM 1579 N N . SER A 1 213 ? -21.588 3.287 -48.463 1.00 27.45 213 SER A N 1
ATOM 1580 C CA . SER A 1 213 ? -21.635 3.410 -49.935 1.00 27.45 213 SER A CA 1
ATOM 1581 C C . SER A 1 213 ? -20.225 3.405 -50.549 1.00 27.45 213 SER A C 1
ATOM 1583 O O . SER A 1 213 ? -19.327 4.108 -50.087 1.00 27.45 213 SER A O 1
ATOM 1585 N N . GLU A 1 214 ? -20.072 2.613 -51.606 1.00 27.36 214 GLU A N 1
ATOM 1586 C CA . GLU A 1 214 ? -18.907 2.403 -52.471 1.00 27.36 214 GLU A CA 1
ATOM 1587 C C . GLU A 1 214 ? -18.283 3.688 -53.060 1.00 27.36 214 GLU A C 1
ATOM 1589 O O . GLU A 1 214 ? -19.006 4.612 -53.422 1.00 27.36 214 GLU A O 1
ATOM 1594 N N . ALA A 1 215 ? -16.950 3.702 -53.245 1.00 26.83 215 ALA A N 1
ATOM 1595 C CA . ALA A 1 215 ? -16.291 3.956 -54.543 1.00 26.83 215 ALA A CA 1
ATOM 1596 C C . ALA A 1 215 ? -14.745 4.002 -54.428 1.00 26.83 215 ALA A C 1
ATOM 1598 O O . ALA A 1 215 ? -14.155 4.977 -53.971 1.00 26.83 215 ALA A O 1
ATOM 1599 N N . SER A 1 216 ? -14.134 2.908 -54.895 1.00 27.14 216 SER A N 1
ATOM 1600 C CA . SER A 1 216 ? -12.863 2.752 -55.632 1.00 27.14 216 SER A CA 1
ATOM 1601 C C . SER A 1 216 ? -11.572 3.476 -55.210 1.00 27.14 216 SER A C 1
ATOM 1603 O O . SER A 1 216 ? -11.431 4.694 -55.313 1.00 27.14 216 SER A O 1
ATOM 1605 N N . ALA A 1 217 ? -10.555 2.653 -54.947 1.00 27.66 217 ALA A N 1
ATOM 1606 C CA . ALA A 1 217 ? -9.140 2.995 -54.933 1.00 27.66 217 ALA A CA 1
ATOM 1607 C C . ALA A 1 217 ? -8.430 2.590 -56.251 1.00 27.66 217 ALA A C 1
ATOM 1609 O O . ALA A 1 217 ? -8.781 1.563 -56.831 1.00 27.66 217 ALA A O 1
ATOM 1610 N N . THR A 1 218 ? -7.340 3.319 -56.576 1.00 37.47 218 THR A N 1
ATOM 1611 C CA . THR A 1 218 ? -6.088 2.909 -57.298 1.00 37.47 218 THR A CA 1
ATOM 1612 C C . THR A 1 218 ? -6.168 2.589 -58.809 1.00 37.47 218 THR A C 1
ATOM 1614 O O . THR A 1 218 ? -7.248 2.196 -59.239 1.00 37.47 218 THR A O 1
ATOM 1617 N N . PRO A 1 219 ? -5.096 2.753 -59.648 1.00 33.53 219 PRO A N 1
ATOM 1618 C CA . PRO A 1 219 ? -3.661 2.398 -59.434 1.00 33.53 219 PRO A CA 1
ATOM 1619 C C . PRO A 1 219 ? -2.610 3.419 -59.992 1.00 33.53 219 PRO A C 1
ATOM 1621 O O . PRO A 1 219 ? -2.985 4.408 -60.610 1.00 33.53 219 PRO A O 1
ATOM 1624 N N . VAL A 1 220 ? -1.318 3.432 -59.597 1.00 27.25 220 VAL A N 1
ATOM 1625 C CA . VAL A 1 220 ? -0.133 2.643 -60.076 1.00 27.25 220 VAL A CA 1
ATOM 1626 C C . VAL A 1 220 ? -0.128 2.522 -61.618 1.00 27.25 220 VAL A C 1
ATOM 1628 O O . VAL A 1 220 ? -1.105 2.041 -62.168 1.00 27.25 220 VAL A O 1
ATOM 1631 N N . GLU A 1 221 ? 0.835 3.003 -62.419 1.00 26.09 221 GLU A N 1
ATOM 1632 C CA . GLU A 1 221 ? 2.300 2.831 -62.425 1.00 26.09 221 GLU A CA 1
ATOM 1633 C C . GLU A 1 221 ? 2.906 3.721 -63.548 1.00 26.09 221 GLU A C 1
ATOM 1635 O O . GLU A 1 221 ? 2.266 3.868 -64.585 1.00 26.09 221 GLU A O 1
ATOM 1640 N N . SER A 1 222 ? 4.126 4.261 -63.405 1.00 24.97 222 SER A N 1
ATOM 1641 C CA . SER A 1 222 ? 5.237 3.985 -64.346 1.00 24.97 222 SER A CA 1
ATOM 1642 C C . SER A 1 222 ? 6.488 4.829 -64.066 1.00 24.97 222 SER A C 1
ATOM 1644 O O . SER A 1 222 ? 6.459 6.056 -64.002 1.00 24.97 222 SER A O 1
ATOM 1646 N N . ILE A 1 223 ? 7.574 4.077 -63.968 1.00 29.75 223 ILE A N 1
ATOM 1647 C CA . ILE A 1 223 ? 9.007 4.364 -63.915 1.00 29.75 223 ILE A CA 1
ATOM 1648 C C . ILE A 1 223 ? 9.485 5.442 -64.906 1.00 29.75 223 ILE A C 1
ATOM 1650 O O . ILE A 1 223 ? 9.144 5.391 -66.084 1.00 29.75 223 ILE A O 1
ATOM 1654 N N . HIS A 1 224 ? 10.382 6.321 -64.445 1.00 27.06 224 HIS A N 1
ATOM 1655 C CA . HIS A 1 224 ? 11.573 6.706 -65.208 1.00 27.06 224 HIS A CA 1
ATOM 1656 C C . HIS A 1 224 ? 12.733 7.069 -64.269 1.00 27.06 224 HIS A C 1
ATOM 1658 O O . HIS A 1 224 ? 12.544 7.737 -63.254 1.00 27.06 224 HIS A O 1
ATOM 1664 N N . ASP A 1 225 ? 13.901 6.544 -64.635 1.00 30.23 225 ASP A N 1
ATOM 1665 C CA . ASP A 1 225 ? 15.223 6.728 -64.043 1.00 30.23 225 ASP A CA 1
ATOM 1666 C C . ASP A 1 225 ? 15.622 8.198 -63.866 1.00 30.23 225 ASP A C 1
ATOM 1668 O O . ASP A 1 225 ? 15.342 9.017 -64.734 1.00 30.23 225 ASP A O 1
ATOM 1672 N N . ASP A 1 226 ? 16.388 8.487 -62.809 1.00 28.98 226 ASP A N 1
ATOM 1673 C CA . ASP A 1 226 ? 17.585 9.315 -62.959 1.00 28.98 226 ASP A CA 1
ATOM 1674 C C . ASP A 1 226 ? 18.606 9.036 -61.844 1.00 28.98 226 ASP A C 1
ATOM 1676 O O . ASP A 1 226 ? 18.373 9.207 -60.646 1.00 28.98 226 ASP A O 1
ATOM 1680 N N . LEU A 1 227 ? 19.769 8.568 -62.295 1.00 34.62 227 LEU A N 1
ATOM 1681 C CA . LEU A 1 227 ? 21.018 8.464 -61.559 1.00 34.62 227 LEU A CA 1
ATOM 1682 C C . LEU A 1 227 ? 21.574 9.870 -61.311 1.00 34.62 227 LEU A C 1
ATOM 1684 O O . LEU A 1 227 ? 21.959 10.555 -62.255 1.00 34.62 227 LEU A O 1
ATOM 1688 N N . SER A 1 228 ? 21.776 10.246 -60.051 1.00 29.23 228 SER A N 1
ATOM 1689 C CA . SER A 1 228 ? 22.841 11.195 -59.725 1.00 29.23 228 SER A CA 1
ATOM 1690 C C . SER A 1 228 ? 23.389 10.959 -58.324 1.00 29.23 228 SER A C 1
ATOM 1692 O O . SER A 1 228 ? 22.734 11.188 -57.310 1.00 29.23 228 SER A O 1
ATOM 1694 N N . SER A 1 229 ? 24.634 10.499 -58.330 1.00 33.84 229 SER A N 1
ATOM 1695 C CA . SER A 1 229 ? 25.655 10.641 -57.302 1.00 33.84 229 SER A CA 1
ATOM 1696 C C . SER A 1 229 ? 25.486 11.847 -56.374 1.00 33.84 229 SER A C 1
ATOM 1698 O O . SER A 1 229 ? 25.453 12.975 -56.860 1.00 33.84 229 SER A O 1
ATOM 1700 N N . SER A 1 230 ? 25.594 11.625 -55.063 1.00 30.53 230 SER A N 1
ATOM 1701 C CA . SER A 1 230 ? 26.625 12.289 -54.252 1.00 30.53 230 SER A CA 1
ATOM 1702 C C . SER A 1 230 ? 26.560 11.894 -52.779 1.00 30.53 230 SER A C 1
ATOM 1704 O O . SER A 1 230 ? 25.487 11.846 -52.187 1.00 30.53 230 SER A O 1
ATOM 1706 N N . SER A 1 231 ? 27.765 11.757 -52.223 1.00 33.31 231 SER A N 1
ATOM 1707 C CA . SER A 1 231 ? 28.168 11.922 -50.822 1.00 33.31 231 SER A CA 1
ATOM 1708 C C . SER A 1 231 ? 27.664 10.913 -49.790 1.00 33.31 231 SER A C 1
ATOM 1710 O O . SER A 1 231 ? 26.480 10.800 -49.501 1.00 33.31 231 SER A O 1
ATOM 1712 N N . GLU A 1 232 ? 28.656 10.238 -49.212 1.00 37.53 232 GLU A N 1
ATOM 1713 C CA . GLU A 1 232 ? 28.648 9.450 -47.983 1.00 37.53 232 GLU A CA 1
ATOM 1714 C C . GLU A 1 232 ? 27.655 9.960 -46.922 1.00 37.53 232 GLU A C 1
ATOM 1716 O O . GLU A 1 232 ? 27.564 11.172 -46.697 1.00 37.53 232 GLU A O 1
ATOM 1721 N N . PRO A 1 233 ? 26.948 9.061 -46.210 1.00 35.00 233 PRO A N 1
ATOM 1722 C CA . PRO A 1 233 ? 26.152 9.477 -45.071 1.00 35.00 233 PRO A CA 1
ATOM 1723 C C . PRO A 1 233 ? 27.103 9.969 -43.970 1.00 35.00 233 PRO A C 1
ATOM 1725 O O . PRO A 1 233 ? 28.114 9.310 -43.696 1.00 35.00 233 PRO A O 1
ATOM 1728 N N . PRO A 1 234 ? 26.803 11.086 -43.286 1.00 38.16 234 PRO A N 1
ATOM 1729 C CA . PRO A 1 234 ? 27.455 11.339 -42.015 1.00 38.16 234 PRO A CA 1
ATOM 1730 C C . PRO A 1 234 ? 27.157 10.130 -41.122 1.00 38.16 234 PRO A C 1
ATOM 1732 O O . PRO A 1 234 ? 26.028 9.639 -41.095 1.00 38.16 234 PRO A O 1
ATOM 1735 N N . ALA A 1 235 ? 28.169 9.622 -40.419 1.00 39.41 235 ALA A N 1
ATOM 1736 C CA . ALA A 1 235 ? 27.959 8.695 -39.319 1.00 39.41 235 ALA A CA 1
ATOM 1737 C C . ALA A 1 235 ? 27.102 9.422 -38.273 1.00 39.41 235 ALA A C 1
ATOM 1739 O O . ALA A 1 235 ? 27.622 10.138 -37.417 1.00 39.41 235 ALA A O 1
ATOM 1740 N N . ASP A 1 236 ? 25.783 9.310 -38.424 1.00 37.69 236 ASP A N 1
ATOM 1741 C CA . ASP A 1 236 ? 24.800 9.918 -37.551 1.00 37.69 236 ASP A CA 1
ATOM 1742 C C . ASP A 1 236 ? 24.992 9.246 -36.195 1.00 37.69 236 ASP A C 1
ATOM 1744 O O . ASP A 1 236 ? 24.723 8.056 -36.008 1.00 37.69 236 ASP A O 1
ATOM 1748 N N . LEU A 1 237 ? 25.618 9.977 -35.275 1.00 42.06 237 LEU A N 1
ATOM 1749 C CA . LEU A 1 237 ? 25.911 9.528 -33.924 1.00 42.06 237 LEU A CA 1
ATOM 1750 C C . LEU A 1 237 ? 24.585 9.283 -33.189 1.00 42.06 237 LEU A C 1
ATOM 1752 O O . LEU A 1 237 ? 24.097 10.142 -32.464 1.00 42.06 237 LEU A O 1
ATOM 1756 N N . GLY A 1 238 ? 24.038 8.080 -33.368 1.00 54.62 238 GLY A N 1
ATOM 1757 C CA . GLY A 1 238 ? 23.156 7.380 -32.441 1.00 54.62 238 GLY A CA 1
ATOM 1758 C C . GLY A 1 238 ? 21.854 8.091 -32.095 1.00 54.62 238 GLY A C 1
ATOM 1759 O O . GLY A 1 238 ? 21.631 8.393 -30.921 1.00 54.62 238 GLY A O 1
ATOM 1760 N N . ALA A 1 239 ? 20.966 8.298 -33.072 1.00 63.84 239 ALA A N 1
ATOM 1761 C CA . ALA A 1 239 ? 19.564 8.553 -32.754 1.00 63.84 239 ALA A CA 1
ATOM 1762 C C . ALA A 1 239 ? 19.024 7.376 -31.923 1.00 63.84 239 ALA A C 1
ATOM 1764 O O . ALA A 1 239 ? 19.121 6.212 -32.317 1.00 63.84 239 ALA A O 1
ATOM 1765 N N . GLU A 1 240 ? 18.528 7.671 -30.724 1.00 69.12 240 GLU A N 1
ATOM 1766 C CA . GLU A 1 240 ? 17.993 6.643 -29.841 1.00 69.12 240 GLU A CA 1
ATOM 1767 C C . GLU A 1 240 ? 16.719 6.033 -30.433 1.00 69.12 240 GLU A C 1
ATOM 1769 O O . GLU A 1 240 ? 15.878 6.758 -30.963 1.00 69.12 240 GLU A O 1
ATOM 1774 N N . PRO A 1 241 ? 16.542 4.710 -30.315 1.00 75.44 241 PRO A N 1
ATOM 1775 C CA . PRO A 1 241 ? 15.402 4.029 -30.902 1.00 75.44 241 PRO A CA 1
ATOM 1776 C C . PRO A 1 241 ? 14.098 4.381 -30.171 1.00 75.44 241 PRO A C 1
ATOM 1778 O O . PRO A 1 241 ? 14.019 4.333 -28.933 1.00 75.44 241 PRO A O 1
ATOM 1781 N N . ALA A 1 242 ? 13.067 4.690 -30.955 1.00 80.31 242 ALA A N 1
ATOM 1782 C CA . ALA A 1 242 ? 11.715 4.945 -30.476 1.00 80.31 242 ALA A CA 1
ATOM 1783 C C . ALA A 1 242 ? 11.053 3.664 -29.940 1.00 80.31 242 ALA A C 1
ATOM 1785 O O . ALA A 1 242 ? 11.331 2.550 -30.389 1.00 80.31 242 ALA A O 1
ATOM 1786 N N . PHE A 1 243 ? 10.178 3.818 -28.949 1.00 81.81 243 PHE A N 1
ATOM 1787 C CA . PHE A 1 243 ? 9.365 2.739 -28.406 1.00 81.81 243 PHE A CA 1
ATOM 1788 C C . PHE A 1 243 ? 8.180 2.454 -29.340 1.00 81.81 243 PHE A C 1
ATOM 1790 O O . PHE A 1 243 ? 7.245 3.250 -29.418 1.00 81.81 243 PHE A O 1
ATOM 1797 N N . ASP A 1 244 ? 8.195 1.293 -29.995 1.00 79.44 244 ASP A N 1
ATOM 1798 C CA . ASP A 1 244 ? 7.065 0.769 -30.767 1.00 79.44 244 ASP A CA 1
ATOM 1799 C C . ASP A 1 244 ? 6.412 -0.410 -30.034 1.00 79.44 244 ASP A C 1
ATOM 1801 O O . ASP A 1 244 ? 7.026 -1.457 -29.832 1.00 79.44 244 ASP A O 1
ATOM 1805 N N . MET A 1 245 ? 5.141 -0.254 -29.657 1.00 76.44 245 MET A N 1
ATOM 1806 C CA . MET A 1 245 ? 4.377 -1.302 -28.978 1.00 76.44 245 MET A CA 1
ATOM 1807 C C . MET A 1 245 ? 4.190 -2.558 -29.843 1.00 76.44 245 MET A C 1
ATOM 1809 O O . MET A 1 245 ? 4.132 -3.658 -29.298 1.00 76.44 245 MET A O 1
ATOM 1813 N N . ALA A 1 246 ? 4.097 -2.425 -31.172 1.00 76.88 246 ALA A N 1
ATOM 1814 C CA . ALA A 1 246 ? 3.866 -3.564 -32.063 1.00 76.88 246 ALA A CA 1
ATOM 1815 C C . ALA A 1 246 ? 5.051 -4.536 -32.094 1.00 76.88 246 ALA A C 1
ATOM 1817 O O . ALA A 1 246 ? 4.869 -5.728 -32.344 1.00 76.88 246 ALA A O 1
ATOM 1818 N N . THR A 1 247 ? 6.257 -4.043 -31.817 1.00 77.94 247 THR A N 1
ATOM 1819 C CA . THR A 1 247 ? 7.487 -4.836 -31.867 1.00 77.94 247 THR A CA 1
ATOM 1820 C C . THR A 1 247 ? 8.205 -4.934 -30.530 1.00 77.94 247 THR A C 1
ATOM 1822 O O . THR A 1 247 ? 9.203 -5.655 -30.430 1.00 77.94 247 THR A O 1
ATOM 1825 N N . PHE A 1 248 ? 7.673 -4.283 -29.494 1.00 84.50 248 PHE A N 1
ATOM 1826 C CA . PHE A 1 248 ? 8.152 -4.390 -28.127 1.00 84.50 248 PHE A CA 1
ATOM 1827 C C . PHE A 1 248 ? 7.871 -5.785 -27.573 1.00 84.50 248 PHE A C 1
ATOM 1829 O O . PHE A 1 248 ? 6.724 -6.209 -27.489 1.00 84.50 248 PHE A O 1
ATOM 1836 N N . ALA A 1 249 ? 8.916 -6.490 -27.161 1.00 84.75 249 ALA A N 1
ATOM 1837 C CA . ALA A 1 249 ? 8.830 -7.771 -26.474 1.00 84.75 249 ALA A CA 1
ATOM 1838 C C . ALA A 1 249 ? 9.317 -7.607 -25.039 1.00 84.75 249 ALA A C 1
ATOM 1840 O O . ALA A 1 249 ? 10.377 -7.021 -24.810 1.00 84.75 249 ALA A O 1
ATOM 1841 N N . TRP A 1 250 ? 8.597 -8.148 -24.062 1.00 84.94 250 TRP A N 1
ATOM 1842 C CA . TRP A 1 250 ? 9.115 -8.219 -22.702 1.00 84.94 250 TRP A CA 1
ATOM 1843 C C . TRP A 1 250 ? 8.776 -9.565 -22.089 1.00 84.94 250 TRP A C 1
ATOM 1845 O O . TRP A 1 250 ? 7.795 -9.714 -21.362 1.00 84.94 250 TRP A O 1
ATOM 1855 N N . THR A 1 251 ? 9.631 -10.544 -22.364 1.00 80.00 251 THR A N 1
ATOM 1856 C CA . THR A 1 251 ? 9.381 -11.937 -22.001 1.00 80.00 251 THR A CA 1
ATOM 1857 C C . THR A 1 251 ? 10.569 -12.547 -21.267 1.00 80.00 251 THR A C 1
ATOM 1859 O O . THR A 1 251 ? 10.991 -13.641 -21.614 1.00 80.00 251 THR A O 1
ATOM 1862 N N . PRO A 1 252 ? 11.156 -11.883 -20.245 1.00 76.81 252 PRO A N 1
ATOM 1863 C CA . PRO A 1 252 ? 12.290 -12.468 -19.539 1.00 76.81 252 PRO A CA 1
ATOM 1864 C C . PRO A 1 252 ? 11.904 -13.845 -18.976 1.00 76.81 252 PRO A C 1
ATOM 1866 O O . PRO A 1 252 ? 10.750 -14.047 -18.574 1.00 76.81 252 PRO A O 1
ATOM 1869 N N . PRO A 1 253 ? 12.849 -14.798 -18.915 1.00 81.94 253 PRO A N 1
ATOM 1870 C CA . PRO A 1 253 ? 12.544 -16.130 -18.439 1.00 81.94 253 PRO A CA 1
ATOM 1871 C C . PRO A 1 253 ? 12.086 -16.036 -16.987 1.00 81.94 253 PRO A C 1
ATOM 1873 O O . PRO A 1 253 ? 12.535 -15.168 -16.223 1.00 81.94 253 PRO A O 1
ATOM 1876 N N . ARG A 1 254 ? 11.214 -16.968 -16.583 1.00 72.94 254 ARG A N 1
ATOM 1877 C CA . ARG A 1 254 ? 10.949 -17.155 -15.159 1.00 72.94 254 ARG A CA 1
ATOM 1878 C C . ARG A 1 254 ? 12.277 -17.337 -14.460 1.00 72.94 254 ARG A C 1
ATOM 1880 O O . ARG A 1 254 ? 13.188 -17.991 -14.964 1.00 72.94 254 ARG A O 1
ATOM 1887 N N . VAL A 1 255 ? 12.370 -16.712 -13.303 1.00 69.50 255 VAL A N 1
ATOM 1888 C CA . VAL A 1 255 ? 13.564 -16.776 -12.494 1.00 69.50 255 VAL A CA 1
ATOM 1889 C C . VAL A 1 255 ? 13.879 -18.226 -12.184 1.00 69.50 255 VAL A C 1
ATOM 1891 O O . VAL A 1 255 ? 13.160 -18.876 -11.436 1.00 69.50 255 VAL A O 1
ATOM 1894 N N . GLN A 1 256 ? 14.959 -18.709 -12.780 1.00 67.38 256 GLN A N 1
ATOM 1895 C CA . GLN A 1 256 ? 15.446 -20.045 -12.513 1.00 67.38 256 GLN A CA 1
ATOM 1896 C C . GLN A 1 256 ? 16.176 -20.041 -11.176 1.00 67.38 256 GLN A C 1
ATOM 1898 O O . GLN A 1 256 ? 16.941 -19.117 -10.867 1.00 67.38 256 GLN A O 1
ATOM 1903 N N . GLU A 1 257 ? 15.918 -21.076 -10.384 1.00 70.94 257 GLU A N 1
ATOM 1904 C CA . GLU A 1 257 ? 16.785 -21.432 -9.272 1.00 70.94 257 GLU A CA 1
ATOM 1905 C C . GLU A 1 257 ? 18.168 -21.735 -9.859 1.00 70.94 257 GLU A C 1
ATOM 1907 O O . GLU A 1 257 ? 18.310 -22.510 -10.803 1.00 70.94 257 GLU A O 1
ATOM 1912 N N . CYS A 1 258 ? 19.181 -21.020 -9.381 1.00 77.12 258 CYS A N 1
ATOM 1913 C CA . CYS A 1 258 ? 20.552 -21.156 -9.845 1.00 77.12 258 CYS A CA 1
ATOM 1914 C C . CYS A 1 258 ? 21.427 -21.368 -8.617 1.00 77.12 258 CYS A C 1
ATOM 1916 O O . CYS A 1 258 ? 21.416 -20.532 -7.713 1.00 77.12 258 CYS A O 1
ATOM 1918 N N . ASP A 1 259 ? 22.218 -22.439 -8.624 1.00 84.50 259 ASP A N 1
ATOM 1919 C CA . ASP A 1 259 ? 23.114 -22.807 -7.518 1.00 84.50 259 ASP A CA 1
ATOM 1920 C C . ASP A 1 259 ? 24.329 -21.871 -7.371 1.00 84.50 259 ASP A C 1
ATOM 1922 O O . ASP A 1 259 ? 25.193 -22.064 -6.515 1.00 84.50 259 ASP A O 1
ATOM 1926 N N . ASP A 1 260 ? 24.427 -20.827 -8.197 1.00 88.19 260 ASP A N 1
ATOM 1927 C CA . ASP A 1 260 ? 25.516 -19.863 -8.116 1.00 88.19 260 ASP A CA 1
ATOM 1928 C C . ASP A 1 260 ? 25.294 -18.854 -6.988 1.00 88.19 260 ASP A C 1
ATOM 1930 O O . ASP A 1 260 ? 24.526 -17.890 -7.094 1.00 88.19 260 ASP A O 1
ATOM 1934 N N . ALA A 1 261 ? 26.050 -19.060 -5.911 1.00 90.56 261 ALA A N 1
ATOM 1935 C CA . ALA A 1 261 ? 26.064 -18.203 -4.737 1.00 90.56 261 ALA A CA 1
ATOM 1936 C C . ALA A 1 261 ? 26.394 -16.732 -5.052 1.00 90.56 261 ALA A C 1
ATOM 1938 O O . ALA A 1 261 ? 25.864 -15.842 -4.383 1.00 90.56 261 ALA A O 1
ATOM 1939 N N . VAL A 1 262 ? 27.228 -16.447 -6.061 1.00 90.44 262 VAL A N 1
ATOM 1940 C CA . VAL A 1 262 ? 27.572 -15.073 -6.467 1.00 90.44 262 VAL A CA 1
ATOM 1941 C C . VAL A 1 262 ? 26.361 -14.403 -7.098 1.00 90.44 262 VAL A C 1
ATOM 1943 O O . VAL A 1 262 ? 26.002 -13.287 -6.717 1.00 90.44 262 VAL A O 1
ATOM 1946 N N . PHE A 1 263 ? 25.688 -15.097 -8.016 1.00 89.88 263 PHE A N 1
ATOM 1947 C CA . PHE A 1 263 ? 24.469 -14.594 -8.644 1.00 89.88 263 PHE A CA 1
ATOM 1948 C C . PHE A 1 263 ? 23.352 -14.389 -7.611 1.00 89.88 263 PHE A C 1
ATOM 1950 O O . PHE A 1 263 ? 22.688 -13.351 -7.601 1.00 89.88 263 PHE A O 1
ATOM 1957 N N . TYR A 1 264 ? 23.185 -15.327 -6.677 1.00 89.62 264 TYR A N 1
ATOM 1958 C CA . TYR A 1 264 ? 22.221 -15.193 -5.586 1.00 89.62 264 TYR A CA 1
ATOM 1959 C C . TYR A 1 264 ? 22.542 -14.006 -4.661 1.00 89.62 264 TYR A C 1
ATOM 1961 O O . TYR A 1 264 ? 21.661 -13.200 -4.340 1.00 89.62 264 TYR A O 1
ATOM 1969 N N . HIS A 1 265 ? 23.811 -13.841 -4.274 1.00 91.00 265 HIS A N 1
ATOM 1970 C CA . HIS A 1 265 ? 24.261 -12.708 -3.465 1.00 91.00 265 HIS A CA 1
ATOM 1971 C C . HIS A 1 265 ? 23.988 -11.373 -4.164 1.00 91.00 265 HIS A C 1
ATOM 1973 O O . HIS A 1 265 ? 23.467 -10.441 -3.548 1.00 91.00 265 HIS A O 1
ATOM 1979 N N . LEU A 1 266 ? 24.267 -11.304 -5.465 1.00 91.00 266 LEU A N 1
ATOM 1980 C CA . LEU A 1 266 ? 24.032 -10.128 -6.291 1.00 91.00 266 LEU A CA 1
ATOM 1981 C C . LEU A 1 266 ? 22.549 -9.738 -6.331 1.00 91.00 266 LEU A C 1
ATOM 1983 O O . LEU A 1 266 ? 22.206 -8.566 -6.170 1.00 91.00 266 LEU A O 1
ATOM 1987 N N . ARG A 1 267 ? 21.647 -10.713 -6.475 1.00 89.81 267 ARG A N 1
ATOM 1988 C CA . ARG A 1 267 ? 20.195 -10.471 -6.429 1.00 89.81 267 ARG A CA 1
ATOM 1989 C C . ARG A 1 267 ? 19.746 -9.930 -5.087 1.00 89.81 267 ARG A C 1
ATOM 1991 O O . ARG A 1 267 ? 19.001 -8.953 -5.043 1.00 89.81 267 ARG A O 1
ATOM 1998 N N . LYS A 1 268 ? 20.245 -10.515 -3.996 1.00 89.00 268 LYS A N 1
ATOM 1999 C CA . LYS A 1 268 ? 19.974 -10.035 -2.639 1.00 89.00 268 LYS A CA 1
ATOM 2000 C C . LYS A 1 268 ? 20.471 -8.600 -2.449 1.00 89.00 268 LYS A C 1
ATOM 2002 O O . LYS A 1 268 ? 19.737 -7.772 -1.914 1.00 89.00 268 LYS A O 1
ATOM 2007 N N . GLN A 1 269 ? 21.675 -8.283 -2.927 1.00 90.44 269 GLN A N 1
ATOM 2008 C CA . GLN A 1 269 ? 22.255 -6.938 -2.864 1.00 90.44 269 GLN A CA 1
ATOM 2009 C C . GLN A 1 269 ? 21.435 -5.917 -3.666 1.00 90.44 269 GLN A C 1
ATOM 2011 O O . GLN A 1 269 ? 21.245 -4.779 -3.233 1.00 90.44 269 GLN A O 1
ATOM 2016 N N . LEU A 1 270 ? 20.915 -6.320 -4.826 1.00 89.19 270 LEU A N 1
ATOM 2017 C CA . LEU A 1 270 ? 20.077 -5.472 -5.671 1.00 89.19 270 LEU A CA 1
ATOM 2018 C C . LEU A 1 270 ? 18.605 -5.443 -5.241 1.00 89.19 270 LEU A C 1
ATOM 2020 O O . LEU A 1 270 ? 17.831 -4.679 -5.817 1.00 89.19 270 LEU A O 1
ATOM 2024 N N . GLY A 1 271 ? 18.228 -6.199 -4.207 1.00 87.81 271 GLY A N 1
ATOM 2025 C CA . GLY A 1 271 ? 16.854 -6.277 -3.719 1.00 87.81 271 GLY A CA 1
ATOM 2026 C C . GLY A 1 271 ? 15.891 -6.849 -4.758 1.00 87.81 271 GLY A C 1
ATOM 2027 O O . GLY A 1 271 ? 14.735 -6.432 -4.800 1.00 87.81 271 GLY A O 1
ATOM 2028 N N . THR A 1 272 ? 16.374 -7.749 -5.618 1.00 88.50 272 THR A N 1
ATOM 2029 C CA . THR A 1 272 ? 15.540 -8.387 -6.634 1.00 88.50 272 THR A CA 1
ATOM 2030 C C . THR A 1 272 ? 14.661 -9.446 -5.982 1.00 88.50 272 THR A C 1
ATOM 2032 O O . THR A 1 272 ? 15.170 -10.422 -5.433 1.00 88.50 272 THR A O 1
ATOM 2035 N N . VAL A 1 273 ? 13.345 -9.256 -6.058 1.00 84.69 273 VAL A N 1
ATOM 2036 C CA . VAL A 1 273 ? 12.336 -10.196 -5.547 1.00 84.69 273 VAL A CA 1
ATOM 2037 C C . VAL A 1 273 ? 11.395 -10.532 -6.686 1.00 84.69 273 VAL A C 1
ATOM 2039 O O . VAL A 1 273 ? 10.834 -9.621 -7.291 1.00 84.69 273 VAL A O 1
ATOM 2042 N N . VAL A 1 274 ? 11.216 -11.818 -6.977 1.00 79.69 274 VAL A N 1
ATOM 2043 C CA . VAL A 1 274 ? 10.348 -12.271 -8.067 1.00 79.69 274 VAL A CA 1
ATOM 2044 C C . VAL A 1 274 ? 9.210 -13.102 -7.510 1.00 79.69 274 VAL A C 1
ATOM 2046 O O . VAL A 1 274 ? 9.439 -14.053 -6.772 1.00 79.69 274 VAL A O 1
ATOM 2049 N N . LEU A 1 275 ? 7.999 -12.697 -7.871 1.00 76.25 275 LEU A N 1
ATOM 2050 C CA . LEU A 1 275 ? 6.734 -13.384 -7.649 1.00 76.25 275 LEU A CA 1
ATOM 2051 C C . LEU A 1 275 ? 6.096 -13.639 -9.023 1.00 76.25 275 LEU A C 1
ATOM 2053 O O . LEU A 1 275 ? 6.444 -12.975 -10.001 1.00 76.25 275 LEU A O 1
ATOM 2057 N N . ASP A 1 276 ? 5.134 -14.554 -9.113 1.00 69.50 276 ASP A N 1
ATOM 2058 C CA . ASP A 1 276 ? 4.554 -14.948 -10.408 1.00 69.50 276 ASP A CA 1
ATOM 2059 C C . ASP A 1 276 ? 3.929 -13.779 -11.190 1.00 69.50 276 ASP A C 1
ATOM 2061 O O . ASP A 1 276 ? 3.962 -13.756 -12.420 1.00 69.50 276 ASP A O 1
ATOM 2065 N N . TRP A 1 277 ? 3.397 -12.776 -10.488 1.00 71.31 277 TRP A N 1
ATOM 2066 C CA . TRP A 1 277 ? 2.743 -11.612 -11.093 1.00 71.31 277 TRP A CA 1
ATOM 2067 C C . TRP A 1 277 ? 3.570 -10.315 -11.029 1.00 71.31 277 TRP A C 1
ATOM 2069 O O . TRP A 1 277 ? 3.170 -9.325 -11.645 1.00 71.31 277 TRP A O 1
ATOM 2079 N N . ARG A 1 278 ? 4.726 -10.293 -10.339 1.00 84.06 278 ARG A N 1
ATOM 2080 C CA . ARG A 1 278 ? 5.624 -9.121 -10.303 1.00 84.06 278 ARG A CA 1
ATOM 2081 C C . ARG A 1 278 ? 7.098 -9.462 -10.103 1.00 84.06 278 ARG A C 1
ATOM 2083 O O . ARG A 1 278 ? 7.461 -10.417 -9.432 1.00 84.06 278 ARG A O 1
ATOM 2090 N N . THR A 1 279 ? 7.964 -8.568 -10.560 1.00 86.38 279 THR A N 1
ATOM 2091 C CA . THR A 1 279 ? 9.385 -8.543 -10.204 1.00 86.38 279 THR A CA 1
ATOM 2092 C C . THR A 1 279 ? 9.737 -7.179 -9.634 1.00 86.38 279 THR A C 1
ATOM 2094 O O . THR A 1 279 ? 9.578 -6.162 -10.305 1.00 86.38 279 THR A O 1
ATOM 2097 N N . SER A 1 280 ? 10.232 -7.151 -8.398 1.00 89.00 280 SER A N 1
ATOM 2098 C CA . SER A 1 280 ? 10.783 -5.954 -7.759 1.00 89.00 280 SER A CA 1
ATOM 2099 C C . SER A 1 280 ? 12.287 -5.888 -7.980 1.00 89.00 280 SER A C 1
ATOM 2101 O O . SER A 1 280 ? 12.956 -6.917 -7.942 1.00 89.00 280 SER A O 1
ATOM 2103 N N . GLY A 1 281 ? 12.821 -4.685 -8.181 1.00 89.81 281 GLY A N 1
ATOM 2104 C CA . GLY A 1 281 ? 14.227 -4.485 -8.515 1.00 89.81 281 GLY A CA 1
ATOM 2105 C C . GLY A 1 281 ? 14.576 -4.904 -9.953 1.00 89.81 281 GLY A C 1
ATOM 2106 O O . GLY A 1 281 ? 13.696 -5.170 -10.765 1.00 89.81 281 GLY A O 1
ATOM 2107 N N . PRO A 1 282 ? 15.867 -4.919 -10.312 1.00 91.62 282 PRO A N 1
ATOM 2108 C CA . PRO A 1 282 ? 16.318 -5.231 -11.663 1.00 91.62 282 PRO A CA 1
ATOM 2109 C C . PRO A 1 282 ? 16.035 -6.695 -12.012 1.00 91.62 282 PRO A C 1
ATOM 2111 O O . PRO A 1 282 ? 16.139 -7.571 -11.148 1.00 91.62 282 PRO A O 1
ATOM 2114 N N . HIS A 1 283 ? 15.727 -6.969 -13.282 1.00 90.44 283 HIS A N 1
ATOM 2115 C CA . HIS A 1 283 ? 15.621 -8.344 -13.775 1.00 90.44 283 HIS A CA 1
ATOM 2116 C C . HIS A 1 283 ? 17.020 -8.903 -13.947 1.00 90.44 283 HIS A C 1
ATOM 2118 O O . HIS A 1 283 ? 17.728 -8.495 -14.855 1.00 90.44 283 HIS A O 1
ATOM 2124 N N . LEU A 1 284 ? 17.435 -9.810 -13.071 1.00 92.06 284 LEU A N 1
ATOM 2125 C CA . LEU A 1 284 ? 18.697 -10.521 -13.240 1.00 92.06 284 LEU A CA 1
ATOM 2126 C C . LEU A 1 284 ? 18.413 -11.857 -13.896 1.00 92.06 284 LEU A C 1
ATOM 2128 O O . LEU A 1 284 ? 17.701 -12.683 -13.315 1.00 92.06 284 LEU A O 1
ATOM 2132 N N . VAL A 1 285 ? 19.003 -12.050 -15.070 1.00 91.75 285 VAL A N 1
ATOM 2133 C CA . VAL A 1 285 ? 18.883 -13.261 -15.875 1.00 91.75 285 VAL A CA 1
ATOM 2134 C C . VAL A 1 285 ? 20.279 -13.787 -16.153 1.00 91.75 285 VAL A C 1
ATOM 2136 O O . VAL A 1 285 ? 21.156 -13.036 -16.567 1.00 91.75 285 VAL A O 1
ATOM 2139 N N . ARG A 1 286 ? 20.491 -15.077 -15.927 1.00 92.50 286 ARG A N 1
ATOM 2140 C CA . ARG A 1 286 ? 21.718 -15.771 -16.308 1.00 92.50 286 ARG A CA 1
ATOM 2141 C C . ARG A 1 286 ? 21.407 -16.662 -17.503 1.00 92.50 286 ARG A C 1
ATOM 2143 O O . ARG A 1 286 ? 20.404 -17.363 -17.464 1.00 92.50 286 ARG A O 1
ATOM 2150 N N . LEU A 1 287 ? 22.274 -16.654 -18.515 1.00 91.25 287 LEU A N 1
ATOM 2151 C CA . LEU A 1 287 ? 22.168 -17.607 -19.622 1.00 91.25 287 LEU A CA 1
ATOM 2152 C C . LEU A 1 287 ? 22.511 -19.021 -19.152 1.00 91.25 287 LEU A C 1
ATOM 2154 O O . LEU A 1 287 ? 23.526 -19.228 -18.474 1.00 91.25 287 LEU A O 1
ATOM 2158 N N . GLN A 1 288 ? 21.680 -19.986 -19.533 1.00 90.44 288 GLN A N 1
ATOM 2159 C CA . GLN A 1 288 ? 21.987 -21.403 -19.376 1.00 90.44 288 GLN A CA 1
ATOM 2160 C C . GLN A 1 288 ? 23.155 -21.822 -20.280 1.00 90.44 288 GLN A C 1
ATOM 2162 O O . GLN A 1 288 ? 23.505 -21.144 -21.243 1.00 90.44 288 GLN A O 1
ATOM 2167 N N . ALA A 1 289 ? 23.756 -22.980 -19.992 1.00 89.62 289 ALA A N 1
ATOM 2168 C CA . ALA A 1 289 ? 24.894 -23.492 -20.759 1.00 89.62 289 ALA A CA 1
ATOM 2169 C C . ALA A 1 289 ? 24.566 -23.770 -22.242 1.00 89.62 289 ALA A C 1
ATOM 2171 O O . ALA A 1 289 ? 25.447 -23.662 -23.089 1.00 89.62 289 ALA A O 1
ATOM 2172 N N . ASN A 1 290 ? 23.312 -24.112 -22.554 1.00 92.12 290 ASN A N 1
ATOM 2173 C CA . ASN A 1 290 ? 22.798 -24.318 -23.912 1.00 92.12 290 ASN A CA 1
ATOM 2174 C C . ASN A 1 290 ? 22.056 -23.091 -24.465 1.00 92.12 290 ASN A C 1
ATOM 2176 O O . ASN A 1 290 ? 21.351 -23.202 -25.464 1.00 92.12 290 ASN A O 1
ATOM 2180 N N . GLU A 1 291 ? 22.143 -21.939 -23.809 1.00 93.69 291 GLU A N 1
ATOM 2181 C CA . GLU A 1 291 ? 21.546 -20.707 -24.304 1.00 93.69 291 GLU A CA 1
ATOM 2182 C C . GLU A 1 291 ? 22.620 -19.801 -24.886 1.00 93.69 291 GLU A C 1
ATOM 2184 O O . GLU A 1 291 ? 23.699 -19.606 -24.323 1.00 93.69 291 GLU A O 1
ATOM 2189 N N . ALA A 1 292 ? 22.289 -19.206 -26.020 1.00 93.31 292 ALA A N 1
ATOM 2190 C CA . ALA A 1 292 ? 23.057 -18.140 -26.623 1.00 93.31 292 ALA A CA 1
ATOM 2191 C C . ALA A 1 292 ? 22.138 -16.943 -26.843 1.00 93.31 292 ALA A C 1
ATOM 2193 O O . ALA A 1 292 ? 20.917 -17.075 -26.870 1.00 93.31 292 ALA A O 1
ATOM 2194 N N . TYR A 1 293 ? 22.719 -15.761 -26.989 1.00 94.25 293 TYR A N 1
ATOM 2195 C CA . TYR A 1 293 ? 21.947 -14.549 -27.216 1.00 94.25 293 TYR A CA 1
ATOM 2196 C C . TYR A 1 293 ? 22.393 -13.869 -28.498 1.00 94.25 293 TYR A C 1
ATOM 2198 O O . TYR A 1 293 ? 23.570 -13.911 -28.868 1.00 94.25 293 TYR A O 1
ATOM 2206 N N . ARG A 1 294 ? 21.437 -13.236 -29.166 1.00 91.56 294 ARG A N 1
ATOM 2207 C CA . ARG A 1 294 ? 21.658 -12.372 -30.319 1.00 91.56 294 ARG A CA 1
ATOM 2208 C C . ARG A 1 294 ? 21.134 -10.982 -29.987 1.00 91.56 294 ARG A C 1
ATOM 2210 O O . ARG A 1 294 ? 20.089 -10.838 -29.352 1.00 91.56 294 ARG A O 1
ATOM 2217 N N . ILE A 1 295 ? 21.888 -9.968 -30.390 1.00 90.06 295 ILE A N 1
ATOM 2218 C CA . ILE A 1 295 ? 21.437 -8.581 -30.310 1.00 90.06 295 ILE A CA 1
ATOM 2219 C C . ILE A 1 295 ? 20.566 -8.352 -31.538 1.00 90.06 295 ILE A C 1
ATOM 2221 O O . ILE A 1 295 ? 21.004 -8.600 -32.660 1.00 90.06 295 ILE A O 1
ATOM 2225 N N . VAL A 1 296 ? 19.319 -7.951 -31.316 1.00 87.19 296 VAL A N 1
ATOM 2226 C CA . VAL A 1 296 ? 18.387 -7.655 -32.402 1.00 87.19 296 VAL A CA 1
ATOM 2227 C C . VAL A 1 296 ? 18.578 -6.194 -32.769 1.00 87.19 296 VAL A C 1
ATOM 2229 O O . VAL A 1 296 ? 18.269 -5.299 -31.978 1.00 87.19 296 VAL A O 1
ATOM 2232 N N . GLU A 1 297 ? 19.133 -5.958 -33.953 1.00 78.69 297 GLU A N 1
ATOM 2233 C CA . GLU A 1 297 ? 19.226 -4.623 -34.528 1.00 78.69 297 GLU A CA 1
ATOM 2234 C C . GLU A 1 297 ? 17.852 -4.212 -35.053 1.00 78.69 297 GLU A C 1
ATOM 2236 O O . GLU A 1 297 ? 17.188 -4.963 -35.770 1.00 78.69 297 GLU A O 1
ATOM 2241 N N . GLY A 1 298 ? 17.408 -3.015 -34.677 1.00 67.62 298 GLY A N 1
ATOM 2242 C CA . GLY A 1 298 ? 16.137 -2.488 -35.149 1.00 67.62 298 GLY A CA 1
ATOM 2243 C C . GLY A 1 298 ? 16.215 -2.081 -36.616 1.00 67.62 298 GLY A C 1
ATOM 2244 O O . GLY A 1 298 ? 16.478 -0.923 -36.921 1.00 67.62 298 GLY A O 1
ATOM 2245 N N . GLY A 1 299 ? 15.983 -3.024 -37.528 1.00 58.00 299 GLY A N 1
ATOM 2246 C CA . GLY A 1 299 ? 15.685 -2.749 -38.933 1.00 58.00 299 GLY A CA 1
ATOM 2247 C C . GLY A 1 299 ? 14.174 -2.768 -39.176 1.00 58.00 299 GLY A C 1
ATOM 2248 O O . GLY A 1 299 ? 13.479 -3.627 -38.636 1.00 58.00 299 GLY A O 1
ATOM 2249 N N . CYS A 1 300 ? 13.661 -1.827 -39.980 1.00 46.91 300 CYS A N 1
ATOM 2250 C CA . CYS A 1 300 ? 12.270 -1.799 -40.467 1.00 46.91 300 CYS A CA 1
ATOM 2251 C C . CYS A 1 300 ? 11.196 -2.100 -39.396 1.00 46.91 300 CYS A C 1
ATOM 2253 O O . CYS A 1 300 ? 10.277 -2.880 -39.635 1.00 46.91 300 CYS A O 1
ATOM 2255 N N . GLY A 1 301 ? 11.315 -1.498 -38.210 1.00 50.28 301 GLY A N 1
ATOM 2256 C CA . GLY A 1 301 ? 10.263 -1.522 -37.192 1.00 50.28 301 GLY A CA 1
ATOM 2257 C C . GLY A 1 301 ? 10.485 -2.442 -35.993 1.00 50.28 301 GLY A C 1
ATOM 2258 O O . GLY A 1 301 ? 9.712 -2.325 -35.055 1.00 50.28 301 GLY A O 1
ATOM 2259 N N . GLN A 1 302 ? 11.514 -3.301 -35.926 1.00 56.69 302 GLN A N 1
ATOM 2260 C CA . GLN A 1 302 ? 11.777 -4.073 -34.694 1.00 56.69 302 GLN A CA 1
ATOM 2261 C C . GLN A 1 302 ? 12.422 -3.220 -33.586 1.00 56.69 302 GLN A C 1
ATOM 2263 O O . GLN A 1 302 ? 13.434 -2.560 -33.807 1.00 56.69 302 GLN A O 1
ATOM 2268 N N . ALA A 1 303 ? 11.861 -3.253 -32.373 1.00 61.75 303 ALA A N 1
ATOM 2269 C CA . ALA A 1 303 ? 12.454 -2.610 -31.205 1.00 61.75 303 ALA A CA 1
ATOM 2270 C C . ALA A 1 303 ? 13.796 -3.286 -30.839 1.00 61.75 303 ALA A C 1
ATOM 2272 O O . ALA A 1 303 ? 13.794 -4.498 -30.594 1.00 61.75 303 ALA A O 1
ATOM 2273 N N . PRO A 1 304 ? 14.924 -2.547 -30.758 1.00 80.56 304 PRO A N 1
ATOM 2274 C CA . PRO A 1 304 ? 16.208 -3.121 -30.371 1.00 80.56 304 PRO A CA 1
ATOM 2275 C C . PRO A 1 304 ? 16.132 -3.815 -29.018 1.00 80.56 304 PRO A C 1
ATOM 2277 O O . PRO A 1 304 ? 15.355 -3.426 -28.140 1.00 80.56 304 PRO A O 1
ATOM 2280 N N . GLY A 1 305 ? 16.934 -4.863 -28.860 1.00 90.50 305 GLY A N 1
ATOM 2281 C CA . GLY A 1 305 ? 16.878 -5.719 -27.687 1.00 90.50 305 GLY A CA 1
ATOM 2282 C C . GLY A 1 305 ? 17.747 -6.961 -27.805 1.00 90.50 305 GLY A C 1
ATOM 2283 O O . GLY A 1 305 ? 18.702 -7.011 -28.581 1.00 90.50 305 GLY A O 1
ATOM 2284 N N . ILE A 1 306 ? 17.406 -7.969 -27.009 1.00 92.25 306 ILE A N 1
ATOM 2285 C CA . ILE A 1 306 ? 18.068 -9.270 -27.004 1.00 92.25 306 ILE A CA 1
ATOM 2286 C C . ILE A 1 306 ? 17.034 -10.363 -27.234 1.00 92.25 306 ILE A C 1
ATOM 2288 O O . ILE A 1 306 ? 16.026 -10.421 -26.533 1.00 92.25 306 ILE A O 1
ATOM 2292 N N . ASP A 1 307 ? 17.351 -11.262 -28.157 1.00 92.75 307 ASP A N 1
ATOM 2293 C CA . ASP A 1 307 ? 16.701 -12.559 -28.290 1.00 92.75 307 ASP A CA 1
ATOM 2294 C C . ASP A 1 307 ? 17.640 -13.628 -27.722 1.00 92.75 307 ASP A C 1
ATOM 2296 O O . ASP A 1 307 ? 18.839 -13.644 -28.024 1.00 92.75 307 ASP A O 1
ATOM 2300 N N . VAL A 1 308 ? 17.101 -14.544 -26.923 1.00 93.06 308 VAL A N 1
ATOM 2301 C CA . VAL A 1 308 ? 17.842 -15.701 -26.414 1.00 93.06 308 VAL A CA 1
ATOM 2302 C C . VAL A 1 308 ? 17.337 -16.960 -27.089 1.00 93.06 308 VAL A C 1
ATOM 2304 O O . VAL A 1 308 ? 16.144 -17.250 -27.089 1.00 93.06 308 VAL A O 1
ATOM 2307 N N . VAL A 1 309 ? 18.262 -17.698 -27.689 1.00 94.25 309 VAL A N 1
ATOM 2308 C CA . VAL A 1 309 ? 18.022 -18.874 -28.528 1.00 94.25 309 VAL A CA 1
ATOM 2309 C C . VAL A 1 309 ? 18.727 -20.092 -27.939 1.00 94.25 309 VAL A C 1
ATOM 2311 O O . VAL A 1 309 ? 19.597 -19.974 -27.070 1.00 94.25 309 VAL A O 1
ATOM 2314 N N . ASP A 1 310 ? 18.365 -21.283 -28.413 1.00 93.56 310 ASP A N 1
ATOM 2315 C CA . ASP A 1 310 ? 19.171 -22.467 -28.132 1.00 93.56 310 ASP A CA 1
ATOM 2316 C C . ASP A 1 310 ? 20.499 -22.384 -28.897 1.00 93.56 310 ASP A C 1
ATOM 2318 O O . ASP A 1 310 ? 20.513 -22.188 -30.111 1.00 93.56 310 ASP A O 1
ATOM 2322 N N . ALA A 1 311 ? 21.620 -22.533 -28.194 1.00 92.81 311 ALA A N 1
ATOM 2323 C CA . ALA A 1 311 ? 22.951 -22.469 -28.785 1.00 92.81 311 ALA A CA 1
ATOM 2324 C C . ALA A 1 311 ? 23.175 -23.567 -29.840 1.00 92.81 311 ALA A C 1
ATOM 2326 O O . ALA A 1 311 ? 23.936 -23.355 -30.782 1.00 92.81 311 ALA A O 1
ATOM 2327 N N . GLY A 1 312 ? 22.516 -24.725 -29.697 1.00 93.69 312 GLY A N 1
ATOM 2328 C CA . GLY A 1 312 ? 22.584 -25.815 -30.671 1.00 93.69 312 GLY A CA 1
ATOM 2329 C C . GLY A 1 312 ? 21.637 -25.646 -31.861 1.00 93.69 312 GLY A C 1
ATOM 2330 O O . GLY A 1 312 ? 21.811 -26.327 -32.869 1.00 93.69 312 GLY A O 1
ATOM 2331 N N . GLN A 1 313 ? 20.634 -24.768 -31.754 1.00 92.75 313 GLN A N 1
ATOM 2332 C CA . GLN A 1 313 ? 19.598 -24.550 -32.771 1.00 92.75 313 GLN A CA 1
ATOM 2333 C C . GLN A 1 313 ? 19.249 -23.050 -32.877 1.00 92.75 313 GLN A C 1
ATOM 2335 O O . GLN A 1 313 ? 18.120 -22.654 -32.579 1.00 92.75 313 GLN A O 1
ATOM 2340 N N . PRO A 1 314 ? 20.205 -22.193 -33.290 1.00 88.75 314 PRO A N 1
ATOM 2341 C CA . PRO A 1 314 ? 20.046 -20.735 -33.261 1.00 88.75 314 PRO A CA 1
ATOM 2342 C C . PRO A 1 314 ? 18.993 -20.197 -34.243 1.00 88.75 314 PRO A C 1
ATOM 2344 O O . PRO A 1 314 ? 18.541 -19.062 -34.089 1.00 88.75 314 PRO A O 1
ATOM 2347 N N . ASP A 1 315 ? 18.599 -21.006 -35.232 1.00 88.62 315 ASP A N 1
ATOM 2348 C CA . ASP A 1 315 ? 17.593 -20.658 -36.243 1.00 88.62 315 ASP A CA 1
ATOM 2349 C C . ASP A 1 315 ? 16.149 -20.843 -35.753 1.00 88.62 315 ASP A C 1
ATOM 2351 O O . ASP A 1 315 ? 15.207 -20.384 -36.403 1.00 88.62 315 ASP A O 1
ATOM 2355 N N . LEU A 1 316 ? 15.950 -21.505 -34.607 1.00 89.75 316 LEU A N 1
ATOM 2356 C CA . LEU A 1 316 ? 14.626 -21.645 -34.011 1.00 89.75 316 LEU A CA 1
ATOM 2357 C C . LEU A 1 316 ? 14.115 -20.320 -33.422 1.00 89.75 316 LEU A C 1
ATOM 2359 O O . LEU A 1 316 ? 14.901 -19.409 -33.138 1.00 89.75 316 LEU A O 1
ATOM 2363 N N . PRO A 1 317 ? 12.788 -20.204 -33.204 1.00 88.88 317 PRO A N 1
ATOM 2364 C CA . PRO A 1 317 ? 12.222 -19.086 -32.464 1.00 88.88 317 PRO A CA 1
ATOM 2365 C C . PRO A 1 317 ? 12.940 -18.886 -31.121 1.00 88.88 317 PRO A C 1
ATOM 2367 O O . PRO A 1 317 ? 13.319 -19.874 -30.479 1.00 88.88 317 PRO A O 1
ATOM 2370 N N . PRO A 1 318 ? 13.132 -17.629 -30.683 1.00 89.62 318 PRO A N 1
ATOM 2371 C CA . PRO A 1 318 ? 13.781 -17.359 -29.411 1.00 89.62 318 PRO A CA 1
ATOM 2372 C C . PRO A 1 318 ? 13.032 -18.055 -28.271 1.00 89.62 318 PRO A C 1
ATOM 2374 O O . PRO A 1 318 ? 11.803 -18.050 -28.226 1.00 89.62 318 PRO A O 1
ATOM 2377 N N . LYS A 1 319 ? 13.785 -18.628 -27.325 1.00 89.62 319 LYS A N 1
ATOM 2378 C CA . LYS A 1 319 ? 13.244 -19.136 -26.056 1.00 89.62 319 LYS A CA 1
ATOM 2379 C C . LYS A 1 319 ? 12.566 -18.012 -25.284 1.00 89.62 319 LYS A C 1
ATOM 2381 O O . LYS A 1 319 ? 11.565 -18.242 -24.613 1.00 89.62 319 LYS A O 1
ATOM 2386 N N . TRP A 1 320 ? 13.144 -16.817 -25.370 1.00 89.88 320 TRP A N 1
ATOM 2387 C CA . TRP A 1 320 ? 12.609 -15.594 -24.800 1.00 89.88 320 TRP A CA 1
ATOM 2388 C C . TRP A 1 320 ? 13.281 -14.355 -25.407 1.00 89.88 320 TRP A C 1
ATOM 2390 O O . TRP A 1 320 ? 14.369 -14.446 -25.982 1.00 89.88 320 TRP A O 1
ATOM 2400 N N . ALA A 1 321 ? 12.641 -13.193 -25.264 1.00 89.06 321 ALA A N 1
ATOM 2401 C CA . ALA A 1 321 ? 13.093 -11.935 -25.844 1.00 89.06 321 ALA A CA 1
ATOM 2402 C C . ALA A 1 321 ? 12.837 -10.737 -24.917 1.00 89.06 321 ALA A C 1
ATOM 2404 O O . ALA A 1 321 ? 11.863 -10.682 -24.167 1.00 89.06 321 ALA A O 1
ATOM 2405 N N . VAL A 1 322 ? 13.719 -9.740 -24.975 1.00 89.69 322 VAL A N 1
ATOM 2406 C CA . VAL A 1 322 ? 13.592 -8.500 -24.203 1.00 89.69 322 VAL A CA 1
ATOM 2407 C C . VAL A 1 322 ? 13.985 -7.306 -25.065 1.00 89.69 322 VAL A C 1
ATOM 2409 O O . VAL A 1 322 ? 15.144 -7.165 -25.448 1.00 89.69 322 VAL A O 1
ATOM 2412 N N . SER A 1 323 ? 13.037 -6.406 -25.308 1.00 89.62 323 SER A N 1
ATOM 2413 C CA . SER A 1 323 ? 13.259 -5.118 -25.959 1.00 89.62 323 SER A CA 1
ATOM 2414 C C . SER A 1 323 ? 13.791 -4.080 -24.968 1.00 89.62 323 SER A C 1
ATOM 2416 O O . SER A 1 323 ? 13.311 -3.939 -23.837 1.00 89.62 323 SER A O 1
ATOM 2418 N N . GLY A 1 324 ? 14.784 -3.317 -25.407 1.00 91.25 324 GLY A N 1
ATOM 2419 C CA . GLY A 1 324 ? 15.432 -2.258 -24.649 1.00 91.25 324 GLY A CA 1
ATOM 2420 C C . GLY A 1 324 ? 16.782 -1.882 -25.250 1.00 91.25 324 GLY A C 1
ATOM 2421 O O . GLY A 1 324 ? 17.360 -2.618 -26.046 1.00 91.25 324 GLY A O 1
ATOM 2422 N N . VAL A 1 325 ? 17.317 -0.732 -24.840 1.00 91.44 325 VAL A N 1
ATOM 2423 C CA . VAL A 1 325 ? 18.656 -0.314 -25.280 1.00 91.44 325 VAL A CA 1
ATOM 2424 C C . VAL A 1 325 ? 19.699 -1.250 -24.677 1.00 91.44 325 VAL A C 1
ATOM 2426 O O . VAL A 1 325 ? 19.795 -1.356 -23.452 1.00 91.44 325 VAL A O 1
ATOM 2429 N N . VAL A 1 326 ? 20.471 -1.922 -25.533 1.00 92.88 326 VAL A N 1
ATOM 2430 C CA . VAL A 1 326 ? 21.495 -2.886 -25.118 1.00 92.88 326 VAL A CA 1
ATOM 2431 C C . VAL A 1 326 ? 22.809 -2.165 -24.822 1.00 92.88 326 VAL A C 1
ATOM 2433 O O . VAL A 1 326 ? 23.349 -1.458 -25.674 1.00 92.88 326 VAL A O 1
ATOM 2436 N N . ILE A 1 327 ? 23.336 -2.362 -23.613 1.00 93.25 327 ILE A N 1
ATOM 2437 C CA . ILE A 1 327 ? 24.620 -1.828 -23.158 1.00 93.25 327 ILE A CA 1
ATOM 2438 C C . ILE A 1 327 ? 25.522 -2.993 -22.752 1.00 93.25 327 ILE A C 1
ATOM 2440 O O . ILE A 1 327 ? 25.216 -3.716 -21.803 1.00 93.25 327 ILE A O 1
ATOM 2444 N N . CYS A 1 328 ? 26.636 -3.173 -23.457 1.00 93.31 328 CYS A N 1
ATOM 2445 C CA . CYS A 1 328 ? 27.580 -4.261 -23.213 1.00 93.31 328 CYS A CA 1
ATOM 2446 C C . CYS A 1 328 ? 28.791 -3.786 -22.400 1.00 93.31 328 CYS A C 1
ATOM 2448 O O . CYS A 1 328 ? 29.367 -2.726 -22.657 1.00 93.31 328 CYS A O 1
ATOM 2450 N N . GLU A 1 329 ? 29.196 -4.595 -21.424 1.00 93.50 329 GLU A N 1
ATOM 2451 C CA . GLU A 1 329 ? 30.429 -4.416 -20.660 1.00 93.50 329 GLU A CA 1
ATOM 2452 C C . GLU A 1 329 ? 31.660 -4.938 -21.424 1.00 93.50 329 GLU A C 1
ATOM 2454 O O . GLU A 1 329 ? 31.650 -6.040 -21.973 1.00 93.50 329 GLU A O 1
ATOM 2459 N N . GLY A 1 330 ? 32.758 -4.174 -21.375 1.00 86.12 330 GLY A N 1
ATOM 2460 C CA . GLY A 1 330 ? 34.065 -4.557 -21.928 1.00 86.12 330 GLY A CA 1
ATOM 2461 C C . GLY A 1 330 ? 34.289 -4.092 -23.370 1.00 86.12 330 GLY A C 1
ATOM 2462 O O . GLY A 1 330 ? 33.384 -3.580 -24.009 1.00 86.12 330 GLY A O 1
ATOM 2463 N N . ALA A 1 331 ? 35.517 -4.229 -23.888 1.00 67.12 331 ALA A N 1
ATOM 2464 C CA . ALA A 1 331 ? 35.904 -3.720 -25.216 1.00 67.12 331 ALA A CA 1
ATOM 2465 C C . ALA A 1 331 ? 35.675 -4.718 -26.374 1.00 67.12 331 ALA A C 1
ATOM 2467 O O . ALA A 1 331 ? 35.698 -4.328 -27.537 1.00 67.12 331 ALA A O 1
ATOM 2468 N N . GLY A 1 332 ? 35.465 -6.005 -26.071 1.00 65.38 332 GLY A N 1
ATOM 2469 C CA . GLY A 1 332 ? 35.447 -7.087 -27.068 1.00 65.38 332 GLY A CA 1
ATOM 2470 C C . GLY A 1 332 ? 34.092 -7.382 -27.722 1.00 65.38 332 GLY A C 1
ATOM 2471 O O . GLY A 1 332 ? 34.038 -8.175 -28.655 1.00 65.38 332 GLY A O 1
ATOM 2472 N N . ALA A 1 333 ? 33.002 -6.772 -27.253 1.00 61.09 333 ALA A N 1
ATOM 2473 C CA . ALA A 1 333 ? 31.640 -7.046 -27.723 1.00 61.09 333 ALA A CA 1
ATOM 2474 C C . ALA A 1 333 ? 31.131 -6.011 -28.743 1.00 61.09 333 ALA A C 1
ATOM 2476 O O . ALA A 1 333 ? 29.953 -5.670 -28.730 1.00 61.09 333 ALA A O 1
ATOM 2477 N N . ALA A 1 334 ? 32.008 -5.483 -29.605 1.00 61.53 334 ALA A N 1
ATOM 2478 C CA . ALA A 1 334 ? 31.613 -4.523 -30.633 1.00 61.53 334 ALA A CA 1
ATOM 2479 C C . ALA A 1 334 ? 30.686 -5.201 -31.660 1.00 61.53 334 ALA A C 1
ATOM 2481 O O . ALA A 1 334 ? 31.145 -5.887 -32.571 1.00 61.53 334 ALA A O 1
ATOM 2482 N N . HIS A 1 335 ? 29.380 -5.030 -31.475 1.00 70.31 335 HIS A N 1
ATOM 2483 C CA . HIS A 1 335 ? 28.334 -5.397 -32.427 1.00 70.31 335 HIS A CA 1
ATOM 2484 C C . HIS A 1 335 ? 27.592 -4.138 -32.852 1.00 70.31 335 HIS A C 1
ATOM 2486 O O . HIS A 1 335 ? 27.464 -3.195 -32.065 1.00 70.31 335 HIS A O 1
ATOM 2492 N N . ALA A 1 336 ? 27.126 -4.115 -34.099 1.00 68.00 336 ALA A N 1
ATOM 2493 C CA . ALA A 1 336 ? 26.270 -3.037 -34.562 1.00 68.00 336 ALA A CA 1
ATOM 2494 C C . ALA A 1 336 ? 24.989 -3.013 -33.695 1.00 68.00 336 ALA A C 1
ATOM 2496 O O . ALA A 1 336 ? 24.459 -4.041 -33.283 1.00 68.00 336 ALA A O 1
ATOM 2497 N N . GLY A 1 337 ? 24.578 -1.819 -33.260 1.00 72.81 337 GLY A N 1
ATOM 2498 C CA . GLY A 1 337 ? 23.366 -1.625 -32.451 1.00 72.81 337 GLY A CA 1
ATOM 2499 C C . GLY A 1 337 ? 23.489 -1.715 -30.919 1.00 72.81 337 GLY A C 1
ATOM 2500 O O . GLY A 1 337 ? 22.513 -1.390 -30.244 1.00 72.81 337 GLY A O 1
ATOM 2501 N N . ALA A 1 338 ? 24.644 -2.073 -30.338 1.00 83.94 338 ALA A N 1
ATOM 2502 C CA . ALA A 1 338 ? 24.847 -2.032 -28.879 1.00 83.94 338 ALA A CA 1
ATOM 2503 C C . ALA A 1 338 ? 25.794 -0.908 -28.433 1.00 83.94 338 ALA A C 1
ATOM 2505 O O . ALA A 1 338 ? 26.831 -0.652 -29.045 1.00 83.94 338 ALA A O 1
ATOM 2506 N N . GLN A 1 339 ? 25.465 -0.258 -27.312 1.00 87.88 339 GLN A N 1
ATOM 2507 C CA . GLN A 1 339 ? 26.344 0.731 -26.694 1.00 87.88 339 GLN A CA 1
ATOM 2508 C C . GLN A 1 339 ? 27.417 0.032 -25.855 1.00 87.88 339 GLN A C 1
ATOM 2510 O O . GLN A 1 339 ? 27.120 -0.792 -24.993 1.00 87.88 339 GLN A O 1
ATOM 2515 N N . MET A 1 340 ? 28.677 0.402 -26.064 1.00 89.19 340 MET A N 1
ATOM 2516 C CA . MET A 1 340 ? 29.807 -0.188 -25.350 1.00 89.19 340 MET A CA 1
ATOM 2517 C C . MET A 1 340 ? 30.183 0.629 -24.113 1.00 89.19 340 MET A C 1
ATOM 2519 O O . MET A 1 340 ? 30.280 1.855 -24.169 1.00 89.19 340 MET A O 1
ATOM 2523 N N . CYS A 1 341 ? 30.435 -0.058 -22.999 1.00 90.50 341 CYS A N 1
ATOM 2524 C CA . CYS A 1 341 ? 30.951 0.521 -21.758 1.00 90.50 341 CYS A CA 1
ATOM 2525 C C . CYS A 1 341 ? 32.217 -0.237 -21.321 1.00 90.50 341 CYS A C 1
ATOM 2527 O O . CYS A 1 341 ? 32.117 -1.244 -20.614 1.00 90.50 341 CYS A O 1
ATOM 2529 N N . PRO A 1 342 ? 33.416 0.214 -21.736 1.00 90.31 342 PRO A N 1
ATOM 2530 C CA . PRO A 1 342 ? 34.659 -0.509 -21.464 1.00 90.31 342 PRO A CA 1
ATOM 2531 C C . PRO A 1 342 ? 35.115 -0.406 -20.002 1.00 90.31 342 PRO A C 1
ATOM 2533 O O . PRO A 1 342 ? 35.809 -1.296 -19.518 1.00 90.31 342 PRO A O 1
ATOM 2536 N N . ASP A 1 343 ? 34.739 0.664 -19.298 1.00 92.69 343 ASP A N 1
ATOM 2537 C CA . ASP A 1 343 ? 35.221 0.964 -17.952 1.00 92.69 343 ASP A CA 1
ATOM 2538 C C . ASP A 1 343 ? 34.177 1.688 -17.082 1.00 92.69 343 ASP A C 1
ATOM 2540 O O . ASP A 1 343 ? 33.086 2.073 -17.519 1.00 92.69 343 ASP A O 1
ATOM 2544 N N . GLY A 1 344 ? 34.529 1.885 -15.808 1.00 90.88 344 GLY A N 1
ATOM 2545 C CA . GLY A 1 344 ? 33.674 2.560 -14.838 1.00 90.88 344 GLY A CA 1
ATOM 2546 C C . GLY A 1 344 ? 33.390 4.030 -15.169 1.00 90.88 344 GLY A C 1
ATOM 2547 O O . GLY A 1 344 ? 32.300 4.498 -14.853 1.00 90.88 344 GLY A O 1
ATOM 2548 N N . ALA A 1 345 ? 34.323 4.747 -15.805 1.00 91.44 345 ALA A N 1
ATOM 2549 C CA . ALA A 1 345 ? 34.154 6.159 -16.164 1.00 91.44 345 ALA A CA 1
ATOM 2550 C C . ALA A 1 345 ? 33.179 6.337 -17.339 1.00 91.44 345 ALA A C 1
ATOM 2552 O O . ALA A 1 345 ? 32.394 7.283 -17.392 1.00 91.44 345 ALA A O 1
ATOM 2553 N N . SER A 1 346 ? 33.191 5.402 -18.283 1.00 89.69 346 SER A N 1
ATOM 2554 C CA . SER A 1 346 ? 32.219 5.323 -19.372 1.00 89.69 346 SER A CA 1
ATOM 2555 C C . SER A 1 346 ? 30.841 4.965 -18.830 1.00 89.69 346 SER A C 1
ATOM 2557 O O . SER A 1 346 ? 29.857 5.617 -19.184 1.00 89.69 346 SER A O 1
ATOM 2559 N N . ALA A 1 347 ? 30.772 4.025 -17.882 1.00 90.25 347 ALA A N 1
ATOM 2560 C CA . ALA A 1 347 ? 29.530 3.731 -17.177 1.00 90.25 347 ALA A CA 1
ATOM 2561 C C . ALA A 1 347 ? 28.984 4.921 -16.382 1.00 90.25 347 ALA A C 1
ATOM 2563 O O . ALA A 1 347 ? 27.772 4.993 -16.242 1.00 90.25 347 ALA A O 1
ATOM 2564 N N . ASP A 1 348 ? 29.814 5.851 -15.898 1.00 89.75 348 ASP A N 1
ATOM 2565 C CA . ASP A 1 348 ? 29.364 7.090 -15.236 1.00 89.75 348 ASP A CA 1
ATOM 2566 C C . ASP A 1 348 ? 28.851 8.151 -16.210 1.00 89.75 348 ASP A C 1
ATOM 2568 O O . ASP A 1 348 ? 27.931 8.896 -15.885 1.00 89.75 348 ASP A O 1
ATOM 2572 N N . ARG A 1 349 ? 29.429 8.220 -17.411 1.00 90.38 349 ARG A N 1
ATOM 2573 C CA . ARG A 1 349 ? 29.022 9.176 -18.453 1.00 90.38 349 ARG A CA 1
ATOM 2574 C C . ARG A 1 349 ? 27.831 8.702 -19.278 1.00 90.38 349 ARG A C 1
ATOM 2576 O O . ARG A 1 349 ? 27.197 9.508 -19.948 1.00 90.38 349 ARG A O 1
ATOM 2583 N N . THR A 1 350 ? 27.537 7.406 -19.241 1.00 90.06 350 THR A N 1
ATOM 2584 C CA . THR A 1 350 ? 26.404 6.817 -19.959 1.00 90.06 350 THR A CA 1
ATOM 2585 C C . THR A 1 350 ? 25.100 7.406 -19.442 1.00 90.06 350 THR A C 1
ATOM 2587 O O . THR A 1 350 ? 24.851 7.386 -18.234 1.00 90.06 350 THR A O 1
ATOM 2590 N N . ASP A 1 351 ? 24.262 7.922 -20.336 1.00 89.12 351 ASP A N 1
ATOM 2591 C CA . ASP A 1 351 ? 22.930 8.367 -19.952 1.00 89.12 351 ASP A CA 1
ATOM 2592 C C . ASP A 1 351 ? 22.046 7.148 -19.659 1.00 89.12 351 ASP A C 1
ATOM 2594 O O . ASP A 1 351 ? 21.801 6.301 -20.517 1.00 89.12 351 ASP A O 1
ATOM 2598 N N . VAL A 1 352 ? 21.600 7.055 -18.411 1.00 89.81 352 VAL A N 1
ATOM 2599 C CA . VAL A 1 352 ? 20.674 6.026 -17.923 1.00 89.81 352 VAL A CA 1
ATOM 2600 C C . VAL A 1 352 ? 19.400 6.649 -17.355 1.00 89.81 352 VAL A C 1
ATOM 2602 O O . VAL A 1 352 ? 18.615 5.949 -16.705 1.00 89.81 352 VAL A O 1
ATOM 2605 N N . ALA A 1 353 ? 19.209 7.956 -17.554 1.00 88.19 353 ALA A N 1
ATOM 2606 C CA . ALA A 1 353 ? 18.060 8.683 -17.053 1.00 88.19 353 ALA A CA 1
ATOM 2607 C C . ALA A 1 353 ? 16.758 8.161 -17.675 1.00 88.19 353 ALA A C 1
ATOM 2609 O O . ALA A 1 353 ? 16.737 7.545 -18.743 1.00 88.19 353 ALA A O 1
ATOM 2610 N N . VAL A 1 354 ? 15.665 8.366 -16.945 1.00 85.25 354 VAL A N 1
ATOM 2611 C CA . VAL A 1 354 ? 14.307 8.214 -17.465 1.00 85.25 354 VAL A CA 1
ATOM 2612 C C . VAL A 1 354 ? 13.777 9.624 -17.642 1.00 85.25 354 VAL A C 1
ATOM 2614 O O . VAL A 1 354 ? 13.460 10.286 -16.654 1.00 85.25 354 VAL A O 1
ATOM 2617 N N . HIS A 1 355 ? 13.722 10.085 -18.883 1.00 82.06 355 HIS A N 1
ATOM 2618 C CA . HIS A 1 355 ? 13.218 11.407 -19.240 1.00 82.06 355 HIS A CA 1
ATOM 2619 C C . HIS A 1 355 ? 11.689 11.404 -19.265 1.00 82.06 355 HIS A C 1
ATOM 2621 O O . HIS A 1 355 ? 11.055 12.363 -18.824 1.00 82.06 355 HIS A O 1
ATOM 2627 N N . PHE A 1 356 ? 11.086 10.293 -19.701 1.00 82.19 356 PHE A N 1
ATOM 2628 C CA . PHE A 1 356 ? 9.638 10.111 -19.666 1.00 82.19 356 PHE A CA 1
ATOM 2629 C C . PHE A 1 356 ? 9.174 9.453 -18.359 1.00 82.19 356 PHE A C 1
ATOM 2631 O O . PHE A 1 356 ? 9.193 8.234 -18.212 1.00 82.19 356 PHE A O 1
ATOM 2638 N N . GLU A 1 357 ? 8.713 10.256 -17.398 1.00 82.00 357 GLU A N 1
ATOM 2639 C CA . GLU A 1 357 ? 8.293 9.806 -16.056 1.00 82.00 357 GLU A CA 1
ATOM 2640 C C . GLU A 1 357 ? 7.264 8.653 -16.055 1.00 82.00 357 GLU A C 1
ATOM 2642 O O . GLU A 1 357 ? 7.334 7.770 -15.204 1.00 82.00 357 GLU A O 1
ATOM 2647 N N . GLU A 1 358 ? 6.339 8.584 -17.022 1.00 84.00 358 GLU A N 1
ATOM 2648 C CA . GLU A 1 358 ? 5.373 7.467 -17.111 1.00 84.00 358 GLU A CA 1
ATOM 2649 C C . GLU A 1 358 ? 6.007 6.148 -17.574 1.00 84.00 358 GLU A C 1
ATOM 2651 O O . GLU A 1 358 ? 5.368 5.100 -17.522 1.00 84.00 358 GLU A O 1
ATOM 2656 N N . ALA A 1 359 ? 7.262 6.159 -18.019 1.00 84.12 359 ALA A N 1
ATOM 2657 C CA . ALA A 1 359 ? 8.012 4.939 -18.281 1.00 84.12 359 ALA A CA 1
ATOM 2658 C C . ALA A 1 359 ? 8.613 4.333 -16.999 1.00 84.12 359 ALA A C 1
ATOM 2660 O O . ALA A 1 359 ? 9.021 3.166 -17.012 1.00 84.12 359 ALA A O 1
ATOM 2661 N N . LYS A 1 360 ? 8.638 5.080 -15.881 1.00 88.50 360 LYS A N 1
ATOM 2662 C CA . LYS A 1 360 ? 9.098 4.557 -14.588 1.00 88.50 360 LYS A CA 1
ATOM 2663 C C . LYS A 1 360 ? 8.194 3.412 -14.116 1.00 88.50 360 LYS A C 1
ATOM 2665 O O . LYS A 1 360 ? 6.976 3.470 -14.288 1.00 88.50 360 LYS A O 1
ATOM 2670 N N . PRO A 1 361 ? 8.755 2.362 -13.495 1.00 88.12 361 PRO A N 1
ATOM 2671 C CA . PRO A 1 361 ? 7.976 1.249 -12.990 1.00 88.12 361 PRO A CA 1
ATOM 2672 C C . PRO A 1 361 ? 7.111 1.686 -11.804 1.00 88.12 361 PRO A C 1
ATOM 2674 O O . PRO A 1 361 ? 7.422 2.646 -11.085 1.00 88.12 361 PRO A O 1
ATOM 2677 N N . PHE A 1 362 ? 6.031 0.939 -11.571 1.00 91.50 362 PHE A N 1
ATOM 2678 C CA . PHE A 1 362 ? 5.207 1.140 -10.385 1.00 91.50 362 PHE A CA 1
ATOM 2679 C C . PHE A 1 362 ? 6.012 0.910 -9.105 1.00 91.50 362 PHE A C 1
ATOM 2681 O O . PHE A 1 362 ? 7.004 0.173 -9.079 1.00 91.50 362 PHE A O 1
ATOM 2688 N N . ALA A 1 363 ? 5.554 1.543 -8.029 1.00 91.94 363 ALA A N 1
ATOM 2689 C CA . ALA A 1 363 ? 6.091 1.309 -6.706 1.00 91.94 363 ALA A CA 1
ATOM 2690 C C . ALA A 1 363 ? 5.220 0.324 -5.923 1.00 91.94 363 ALA A C 1
ATOM 2692 O O . ALA A 1 363 ? 4.001 0.292 -6.072 1.00 91.94 363 ALA A O 1
ATOM 2693 N N . THR A 1 364 ? 5.864 -0.468 -5.080 1.00 91.31 364 THR A N 1
ATOM 2694 C CA . THR A 1 364 ? 5.240 -1.438 -4.181 1.00 91.31 364 THR A CA 1
ATOM 2695 C C . THR A 1 364 ? 5.771 -1.257 -2.773 1.00 91.31 364 THR A C 1
ATOM 2697 O O . THR A 1 364 ? 6.853 -0.705 -2.567 1.00 91.31 364 THR A O 1
ATOM 2700 N N . VAL A 1 365 ? 5.044 -1.755 -1.784 1.00 90.81 365 VAL A N 1
ATOM 2701 C CA . VAL A 1 365 ? 5.542 -1.766 -0.412 1.00 90.81 365 VAL A CA 1
ATOM 2702 C C . VAL A 1 365 ? 6.509 -2.926 -0.200 1.00 90.81 365 VAL A C 1
ATOM 2704 O O . VAL A 1 365 ? 6.389 -3.989 -0.807 1.00 90.81 365 VAL A O 1
ATOM 2707 N N . CYS A 1 366 ? 7.530 -2.670 0.613 1.00 89.69 366 CYS A N 1
ATOM 2708 C CA . CYS A 1 366 ? 8.505 -3.656 1.042 1.00 89.69 366 CYS A CA 1
ATOM 2709 C C . CYS A 1 366 ? 7.963 -4.372 2.294 1.00 89.69 366 CYS A C 1
ATOM 2711 O O . CYS A 1 366 ? 7.853 -3.727 3.342 1.00 89.69 366 CYS A O 1
ATOM 2713 N N . PRO A 1 367 ? 7.662 -5.686 2.246 1.00 90.25 367 PRO A N 1
ATOM 2714 C CA . PRO A 1 367 ? 7.161 -6.420 3.413 1.00 90.25 367 PRO A CA 1
ATOM 2715 C C . PRO A 1 367 ? 8.117 -6.364 4.608 1.00 90.25 367 PRO A C 1
ATOM 2717 O O . PRO A 1 367 ? 7.687 -6.301 5.756 1.00 90.25 367 PRO A O 1
ATOM 2720 N N . ARG A 1 368 ? 9.431 -6.320 4.344 1.00 90.56 368 ARG A N 1
ATOM 2721 C CA . ARG A 1 368 ? 10.455 -6.160 5.384 1.00 90.56 368 ARG A CA 1
ATOM 2722 C C . ARG A 1 368 ? 10.275 -4.855 6.155 1.00 90.56 368 ARG A C 1
ATOM 2724 O O . ARG A 1 368 ? 10.439 -4.849 7.368 1.00 90.56 368 ARG A O 1
ATOM 2731 N N . ASP A 1 369 ? 9.945 -3.767 5.467 1.00 91.38 369 ASP A N 1
ATOM 2732 C CA . ASP A 1 369 ? 9.756 -2.467 6.108 1.00 91.38 369 ASP A CA 1
ATOM 2733 C C . ASP A 1 369 ? 8.495 -2.479 6.978 1.00 91.38 369 ASP A C 1
ATOM 2735 O O . ASP A 1 369 ? 8.537 -2.010 8.111 1.00 91.38 369 ASP A O 1
ATOM 2739 N N . VAL A 1 370 ? 7.411 -3.106 6.508 1.00 92.31 370 VAL A N 1
ATOM 2740 C CA . VAL A 1 370 ? 6.209 -3.348 7.327 1.00 92.31 370 VAL A CA 1
ATOM 2741 C C . VAL A 1 370 ? 6.553 -4.176 8.569 1.00 92.31 370 VAL A C 1
ATOM 2743 O O . VAL A 1 370 ? 6.190 -3.795 9.681 1.00 92.31 370 VAL A O 1
ATOM 2746 N N . GLY A 1 371 ? 7.315 -5.260 8.400 1.00 92.94 371 GLY A N 1
ATOM 2747 C CA . GLY A 1 371 ? 7.764 -6.124 9.492 1.00 92.94 371 GLY A CA 1
ATOM 2748 C C . GLY A 1 371 ? 8.667 -5.423 10.511 1.00 92.94 371 GLY A C 1
ATOM 2749 O O . GLY A 1 371 ? 8.642 -5.783 11.683 1.00 92.94 371 GLY A O 1
ATOM 2750 N N . TRP A 1 372 ? 9.423 -4.397 10.108 1.00 92.00 372 TRP A N 1
ATOM 2751 C CA . TRP A 1 372 ? 10.193 -3.565 11.039 1.00 92.00 372 TRP A CA 1
ATOM 2752 C C . TRP A 1 372 ? 9.317 -2.622 11.860 1.00 92.00 372 TRP A C 1
ATOM 2754 O O . TRP A 1 372 ? 9.587 -2.420 13.043 1.00 92.00 372 TRP A O 1
ATOM 2764 N N . TRP A 1 373 ? 8.286 -2.042 11.245 1.00 90.81 373 TRP A N 1
ATOM 2765 C CA . TRP A 1 373 ? 7.412 -1.077 11.914 1.00 90.81 373 TRP A CA 1
ATOM 2766 C C . TRP A 1 373 ? 6.344 -1.728 12.781 1.00 90.81 373 TRP A C 1
ATOM 2768 O O . TRP A 1 373 ? 5.942 -1.133 13.778 1.00 90.81 373 TRP A O 1
ATOM 2778 N N . ALA A 1 374 ? 5.918 -2.950 12.463 1.00 92.50 374 ALA A N 1
ATOM 2779 C CA . ALA A 1 374 ? 4.887 -3.632 13.236 1.00 92.50 374 ALA A CA 1
ATOM 2780 C C . ALA A 1 374 ? 5.248 -3.807 14.732 1.00 92.50 374 ALA A C 1
ATOM 2782 O O . ALA A 1 374 ? 4.419 -3.444 15.567 1.00 92.50 374 ALA A O 1
ATOM 2783 N N . PRO A 1 375 ? 6.462 -4.260 15.116 1.00 93.12 375 PRO A N 1
ATOM 2784 C CA . PRO A 1 375 ? 6.871 -4.332 16.520 1.00 93.12 375 PRO A CA 1
ATOM 2785 C C . PRO A 1 375 ? 6.980 -2.967 17.204 1.00 93.12 375 PRO A C 1
ATOM 2787 O O . PRO A 1 375 ? 6.645 -2.855 18.380 1.00 93.12 375 PRO A O 1
ATOM 2790 N N . VAL A 1 376 ? 7.431 -1.934 16.480 1.00 90.56 376 VAL A N 1
ATOM 2791 C CA . VAL A 1 376 ? 7.534 -0.568 17.020 1.00 90.56 376 VAL A CA 1
ATOM 2792 C C . VAL A 1 376 ? 6.143 -0.065 17.388 1.00 90.56 376 VAL A C 1
ATOM 2794 O O . VAL A 1 376 ? 5.894 0.244 18.551 1.00 90.56 376 VAL A O 1
ATOM 2797 N N . TYR A 1 377 ? 5.207 -0.117 16.438 1.00 91.44 377 TYR A N 1
ATOM 2798 C CA . TYR A 1 377 ? 3.825 0.273 16.686 1.00 91.44 377 TYR A CA 1
ATOM 2799 C C . TYR A 1 377 ? 3.173 -0.581 17.777 1.00 91.44 377 TYR A C 1
ATOM 2801 O O . TYR A 1 377 ? 2.492 -0.041 18.643 1.00 91.44 377 TYR A O 1
ATOM 2809 N N . PHE A 1 378 ? 3.419 -1.895 17.805 1.00 94.75 378 PHE A N 1
ATOM 2810 C CA . PHE A 1 378 ? 2.916 -2.777 18.864 1.00 94.75 378 PHE A CA 1
ATOM 2811 C C . PHE A 1 378 ? 3.342 -2.310 20.262 1.00 94.75 378 PHE A C 1
ATOM 2813 O O . PHE A 1 378 ? 2.495 -2.204 21.151 1.00 94.75 378 PHE A O 1
ATOM 2820 N N . LEU A 1 379 ? 4.629 -2.004 20.458 1.00 92.75 379 LEU A N 1
ATOM 2821 C CA . LEU A 1 379 ? 5.141 -1.518 21.741 1.00 92.75 379 LEU A CA 1
ATOM 2822 C C . LEU A 1 379 ? 4.529 -0.174 22.128 1.00 92.75 379 LEU A C 1
ATOM 2824 O O . LEU A 1 379 ? 4.238 0.060 23.301 1.00 92.75 379 LEU A O 1
ATOM 2828 N N . GLU A 1 380 ? 4.309 0.702 21.156 1.00 90.12 380 GLU A N 1
ATOM 2829 C CA . GLU A 1 380 ? 3.699 1.995 21.425 1.00 90.12 380 GLU A CA 1
ATOM 2830 C C . GLU A 1 380 ? 2.218 1.865 21.803 1.00 90.12 380 GLU A C 1
ATOM 2832 O O . GLU A 1 380 ? 1.785 2.506 22.760 1.00 90.12 380 GLU A O 1
ATOM 2837 N N . TYR A 1 381 ? 1.447 0.997 21.134 1.00 93.62 381 TYR A N 1
ATOM 2838 C CA . TYR A 1 381 ? 0.072 0.688 21.549 1.00 93.62 381 TYR A CA 1
ATOM 2839 C C . TYR A 1 381 ? 0.025 0.050 22.926 1.00 93.62 381 TYR A C 1
ATOM 2841 O O . TYR A 1 381 ? -0.820 0.422 23.734 1.00 93.62 381 TYR A O 1
ATOM 2849 N N . LEU A 1 382 ? 0.926 -0.892 23.205 1.00 94.88 382 LEU A N 1
ATOM 2850 C CA . LEU A 1 382 ? 1.042 -1.514 24.516 1.00 94.88 382 LEU A CA 1
ATOM 2851 C C . LEU A 1 382 ? 1.244 -0.453 25.604 1.00 94.88 382 LEU A C 1
ATOM 2853 O O . LEU A 1 382 ? 0.491 -0.412 26.576 1.00 94.88 382 LEU A O 1
ATOM 2857 N N . LEU A 1 383 ? 2.215 0.444 25.411 1.00 92.75 383 LEU A N 1
ATOM 2858 C CA . LEU A 1 383 ? 2.480 1.539 26.340 1.00 92.75 383 LEU A CA 1
ATOM 2859 C C . LEU A 1 383 ? 1.267 2.465 26.479 1.00 92.75 383 LEU A C 1
ATOM 2861 O O . LEU A 1 383 ? 0.868 2.792 27.596 1.00 92.75 383 LEU A O 1
ATOM 2865 N N . TYR A 1 384 ? 0.666 2.863 25.359 1.00 93.25 384 TYR A N 1
ATOM 2866 C CA . TYR A 1 384 ? -0.496 3.742 25.346 1.00 93.25 384 TYR A CA 1
ATOM 2867 C C . TYR A 1 384 ? -1.684 3.130 26.100 1.00 93.25 384 TYR A C 1
ATOM 2869 O O . TYR A 1 384 ? -2.267 3.791 26.958 1.00 93.25 384 TYR A O 1
ATOM 2877 N N . HIS A 1 385 ? -2.008 1.859 25.857 1.00 94.56 385 HIS A N 1
ATOM 2878 C CA . HIS A 1 385 ? -3.083 1.159 26.560 1.00 94.56 385 HIS A CA 1
ATOM 2879 C C . HIS A 1 385 ? -2.795 0.996 28.055 1.00 94.56 385 HIS A C 1
ATOM 2881 O O . HIS A 1 385 ? -3.700 1.195 28.864 1.00 94.56 385 HIS A O 1
ATOM 2887 N N . CYS A 1 386 ? -1.550 0.706 28.443 1.00 94.56 386 CYS A N 1
ATOM 2888 C CA . CYS A 1 386 ? -1.150 0.672 29.851 1.00 94.56 386 CYS A CA 1
ATOM 2889 C C . CYS A 1 386 ? -1.340 2.037 30.535 1.00 94.56 386 CYS A C 1
ATOM 2891 O O . CYS A 1 386 ? -1.889 2.098 31.635 1.00 94.56 386 CYS A O 1
ATOM 2893 N N . LEU A 1 387 ? -0.932 3.132 29.882 1.00 93.88 387 LEU A N 1
ATOM 2894 C CA . LEU A 1 387 ? -1.086 4.490 30.412 1.00 93.88 387 LEU A CA 1
ATOM 2895 C C . LEU A 1 387 ? -2.557 4.902 30.519 1.00 93.88 387 LEU A C 1
ATOM 2897 O O . LEU A 1 387 ? -2.971 5.410 31.560 1.00 93.88 387 LEU A O 1
ATOM 2901 N N . MET A 1 388 ? -3.354 4.653 29.477 1.00 93.44 388 MET A N 1
ATOM 2902 C CA . MET A 1 388 ? -4.793 4.922 29.496 1.00 93.44 388 MET A CA 1
ATOM 2903 C C . MET A 1 388 ? -5.473 4.139 30.625 1.00 93.44 388 MET A C 1
ATOM 2905 O O . MET A 1 388 ? -6.188 4.724 31.430 1.00 93.44 388 MET A O 1
ATOM 2909 N N . ALA A 1 389 ? -5.193 2.841 30.755 1.00 92.19 389 ALA A N 1
ATOM 2910 C CA . ALA A 1 389 ? -5.792 2.001 31.788 1.00 92.19 389 ALA A CA 1
ATOM 2911 C C . ALA A 1 389 ? -5.407 2.404 33.223 1.00 92.19 389 ALA A C 1
ATOM 2913 O O . ALA A 1 389 ? -6.196 2.188 34.142 1.00 92.19 389 ALA A O 1
ATOM 2914 N N . ALA A 1 390 ? -4.206 2.952 33.429 1.00 92.56 390 ALA A N 1
ATOM 2915 C CA . ALA A 1 390 ? -3.718 3.345 34.750 1.00 92.56 390 ALA A CA 1
ATOM 2916 C C . ALA A 1 390 ? -4.169 4.752 35.166 1.00 92.56 390 ALA A C 1
ATOM 2918 O O . ALA A 1 390 ? -4.508 4.974 36.327 1.00 92.56 390 ALA A O 1
ATOM 2919 N N . CYS A 1 391 ? -4.157 5.704 34.232 1.00 93.88 391 CYS A N 1
ATOM 2920 C CA . CYS A 1 391 ? -4.359 7.117 34.542 1.00 93.88 391 CYS A CA 1
ATOM 2921 C C . CYS A 1 391 ? -5.811 7.570 34.360 1.00 93.88 391 CYS A C 1
ATOM 2923 O O . CYS A 1 391 ? -6.294 8.407 35.121 1.00 93.88 391 CYS A O 1
ATOM 2925 N N . GLU A 1 392 ? -6.518 7.026 33.368 1.00 93.12 392 GLU A N 1
ATOM 2926 C CA . GLU A 1 392 ? -7.858 7.485 32.997 1.00 93.12 392 GLU A CA 1
ATOM 2927 C C . GLU A 1 392 ? -8.914 7.276 34.099 1.00 93.12 392 GLU A C 1
ATOM 2929 O O . GLU A 1 392 ? -9.669 8.215 34.353 1.00 93.12 392 GLU A O 1
ATOM 2934 N N . PRO A 1 393 ? -8.948 6.143 34.835 1.00 91.19 393 PRO A N 1
ATOM 2935 C CA . PRO A 1 393 ? -9.907 5.961 35.930 1.00 91.19 393 PRO A CA 1
ATOM 2936 C C . PRO A 1 393 ? -9.729 6.950 37.094 1.00 91.19 393 PRO A C 1
ATOM 2938 O O . PRO A 1 393 ? -10.663 7.177 37.859 1.00 91.19 393 PRO A O 1
ATOM 2941 N N . ALA A 1 394 ? -8.536 7.535 37.247 1.00 90.38 394 ALA A N 1
ATOM 2942 C CA . ALA A 1 394 ? -8.218 8.478 38.320 1.00 90.38 394 ALA A CA 1
ATOM 2943 C C . ALA A 1 394 ? -8.445 9.954 37.931 1.00 90.38 394 ALA A C 1
ATOM 2945 O O . ALA A 1 394 ? -8.246 10.844 38.762 1.00 90.38 394 ALA A O 1
ATOM 2946 N N . LEU A 1 395 ? -8.832 10.224 36.680 1.00 91.00 395 LEU A N 1
ATOM 2947 C CA . LEU A 1 395 ? -8.937 11.570 36.120 1.00 91.00 395 LEU A CA 1
ATOM 2948 C C . LEU A 1 395 ? -10.138 12.333 36.696 1.00 91.00 395 LEU A C 1
ATOM 2950 O O . LEU A 1 395 ? -11.275 11.856 36.652 1.00 91.00 395 LEU A O 1
ATOM 2954 N N . ARG A 1 396 ? -9.910 13.556 37.190 1.00 89.06 396 ARG A N 1
ATOM 2955 C CA . ARG A 1 396 ? -10.983 14.439 37.666 1.00 89.06 396 ARG A CA 1
ATOM 2956 C C . ARG A 1 396 ? -11.388 15.444 36.581 1.00 89.06 396 ARG A C 1
ATOM 2958 O O . ARG A 1 396 ? -10.581 15.794 35.718 1.00 89.06 396 ARG A O 1
ATOM 2965 N N . PRO A 1 397 ? -12.633 15.955 36.597 1.00 84.62 397 PRO A N 1
ATOM 2966 C CA . PRO A 1 397 ? -13.041 17.019 35.685 1.00 84.62 397 PRO A CA 1
ATOM 2967 C C . PRO A 1 397 ? -12.127 18.249 35.802 1.00 84.62 397 PRO A C 1
ATOM 2969 O O . PRO A 1 397 ? -11.979 18.810 36.884 1.00 84.62 397 PRO A O 1
ATOM 2972 N N . GLY A 1 398 ? -11.559 18.694 34.679 1.00 81.00 398 GLY A N 1
ATOM 2973 C CA . GLY A 1 398 ? -10.654 19.850 34.613 1.00 81.00 398 GLY A CA 1
ATOM 2974 C C . GLY A 1 398 ? -9.166 19.506 34.693 1.00 81.00 398 GLY A C 1
ATOM 2975 O O . GLY A 1 398 ? -8.342 20.362 34.376 1.00 81.00 398 GLY A O 1
ATOM 2976 N N . ASP A 1 399 ? -8.814 18.266 35.036 1.00 87.25 399 ASP A N 1
ATOM 2977 C CA . ASP A 1 399 ? -7.440 17.787 34.913 1.00 87.25 399 ASP A CA 1
ATOM 2978 C C . ASP A 1 399 ? -7.033 17.705 33.432 1.00 87.25 399 ASP A C 1
ATOM 2980 O O . ASP A 1 399 ? -7.847 17.404 32.555 1.00 87.25 399 ASP A O 1
ATOM 2984 N N . ILE A 1 400 ? -5.751 17.953 33.154 1.00 89.38 400 ILE A N 1
ATOM 2985 C CA . ILE A 1 400 ? -5.177 17.852 31.808 1.00 89.38 400 ILE A CA 1
ATOM 2986 C C . ILE A 1 400 ? -4.761 16.391 31.559 1.00 89.38 400 ILE A C 1
ATOM 2988 O O . ILE A 1 400 ? -3.797 15.927 32.181 1.00 89.38 400 ILE A O 1
ATOM 2992 N N . PRO A 1 401 ? -5.418 15.659 30.638 1.00 89.25 401 PRO A N 1
ATOM 2993 C CA . PRO A 1 401 ? -5.142 14.246 30.394 1.00 89.25 401 PRO A CA 1
ATOM 2994 C C . PRO A 1 401 ? -3.934 14.073 29.461 1.00 89.25 401 PRO A C 1
ATOM 2996 O O . PRO A 1 401 ? -4.053 13.583 28.339 1.00 89.25 401 PRO A O 1
ATOM 2999 N N . TRP A 1 402 ? -2.747 14.495 29.905 1.00 89.25 402 TRP A N 1
ATOM 3000 C CA . TRP A 1 402 ? -1.521 14.510 29.090 1.00 89.25 402 TRP A CA 1
ATOM 3001 C C . TRP A 1 402 ? -1.174 13.141 28.482 1.00 89.25 402 TRP A C 1
ATOM 3003 O O . TRP A 1 402 ? -0.621 13.080 27.383 1.00 89.25 402 TRP A O 1
ATOM 3013 N N . TRP A 1 403 ? -1.542 12.040 29.149 1.00 90.38 403 TRP A N 1
ATOM 3014 C CA . TRP A 1 403 ? -1.322 10.685 28.639 1.00 90.38 403 TRP A CA 1
ATOM 3015 C C . TRP A 1 403 ? -2.107 10.408 27.355 1.00 90.38 403 TRP A C 1
ATOM 3017 O O . TRP A 1 403 ? -1.622 9.658 26.514 1.00 90.38 403 TRP A O 1
ATOM 3027 N N . ARG A 1 404 ? -3.256 11.059 27.118 1.00 88.88 404 ARG A N 1
ATOM 3028 C CA . ARG A 1 404 ? -3.982 10.942 25.841 1.00 88.88 404 ARG A CA 1
ATOM 3029 C C . ARG A 1 404 ? -3.140 11.455 24.665 1.00 88.88 404 ARG A C 1
ATOM 3031 O O . ARG A 1 404 ? -3.226 10.902 23.574 1.00 88.88 404 ARG A O 1
ATOM 3038 N N . GLY A 1 405 ? -2.266 12.439 24.906 1.00 83.62 405 GLY A N 1
ATOM 3039 C CA . GLY A 1 405 ? -1.311 12.963 23.923 1.00 83.62 405 GLY A CA 1
ATOM 3040 C C . GLY A 1 405 ? -0.076 12.084 23.695 1.00 83.62 405 GLY A C 1
ATOM 3041 O O . GLY A 1 405 ? 0.630 12.278 22.706 1.00 83.62 405 GLY A O 1
ATOM 3042 N N . THR A 1 406 ? 0.189 11.095 24.559 1.00 84.19 406 THR A N 1
ATOM 3043 C CA . THR A 1 406 ? 1.342 10.187 24.387 1.00 84.19 406 THR A CA 1
ATOM 3044 C C . THR A 1 406 ? 1.220 9.338 23.132 1.00 84.19 406 THR A C 1
ATOM 3046 O O . THR A 1 406 ? 2.230 9.054 22.496 1.00 84.19 406 THR A O 1
ATOM 3049 N N . PHE A 1 407 ? -0.010 9.034 22.710 1.00 78.88 407 PHE A N 1
ATOM 3050 C CA . PHE A 1 407 ? -0.281 8.435 21.410 1.00 78.88 407 PHE A CA 1
ATOM 3051 C C . PHE A 1 407 ? 0.362 9.243 20.280 1.00 78.88 407 PHE A C 1
ATOM 3053 O O . PHE A 1 407 ? 1.072 8.705 19.444 1.00 78.88 407 PHE A O 1
ATOM 3060 N N . THR A 1 408 ? 0.166 10.558 20.267 1.00 74.19 408 THR A N 1
ATOM 3061 C CA . THR A 1 408 ? 0.729 11.413 19.226 1.00 74.19 408 THR A CA 1
ATOM 3062 C C . THR A 1 408 ? 2.251 11.489 19.335 1.00 74.19 408 THR A C 1
ATOM 3064 O O . THR A 1 408 ? 2.946 11.382 18.326 1.00 74.19 408 THR A O 1
ATOM 3067 N N . VAL A 1 409 ? 2.778 11.666 20.548 1.00 75.44 409 VAL A N 1
ATOM 3068 C CA . VAL A 1 409 ? 4.219 11.860 20.767 1.00 75.44 409 VAL A CA 1
ATOM 3069 C C . VAL A 1 409 ? 5.019 10.608 20.430 1.00 75.44 409 VAL A C 1
ATOM 3071 O O . VAL A 1 409 ? 6.050 10.733 19.780 1.00 75.44 409 VAL A O 1
ATOM 3074 N N . PHE A 1 410 ? 4.555 9.425 20.836 1.00 71.62 410 PHE A N 1
ATOM 3075 C CA . PHE A 1 410 ? 5.265 8.176 20.572 1.00 71.62 410 PHE A CA 1
ATOM 3076 C C . PHE A 1 410 ? 4.951 7.635 19.182 1.00 71.62 410 PHE A C 1
ATOM 3078 O O . PHE A 1 410 ? 5.878 7.346 18.439 1.00 71.62 410 PHE A O 1
ATOM 3085 N N . ILE A 1 411 ? 3.674 7.602 18.787 1.00 64.94 411 ILE A N 1
ATOM 3086 C CA . ILE A 1 411 ? 3.263 6.872 17.583 1.00 64.94 411 ILE A CA 1
ATOM 3087 C C . ILE A 1 411 ? 3.483 7.667 16.295 1.00 64.94 411 ILE A C 1
ATOM 3089 O O . ILE A 1 411 ? 3.748 7.123 15.221 1.00 64.94 411 ILE A O 1
ATOM 3093 N N . ILE A 1 412 ? 3.381 8.991 16.378 1.00 66.75 412 ILE A N 1
ATOM 3094 C CA . ILE A 1 412 ? 3.426 9.864 15.201 1.00 66.75 412 ILE A CA 1
ATOM 3095 C C . ILE A 1 412 ? 4.664 10.762 15.226 1.00 66.75 412 ILE A C 1
ATOM 3097 O O . ILE A 1 412 ? 5.265 11.001 14.177 1.00 66.75 412 ILE A O 1
ATOM 3101 N N . GLY A 1 413 ? 5.067 11.234 16.406 1.00 67.06 413 GLY A N 1
ATOM 3102 C CA . GLY A 1 413 ? 6.143 12.207 16.603 1.00 67.06 413 GLY A CA 1
ATOM 3103 C C . GLY A 1 413 ? 7.481 11.854 15.940 1.00 67.06 413 GLY A C 1
ATOM 3104 O O . GLY A 1 413 ? 7.998 12.684 15.196 1.00 67.06 413 GLY A O 1
ATOM 3105 N N . PRO A 1 414 ? 8.044 10.649 16.122 1.00 62.69 414 PRO A N 1
ATOM 3106 C CA . PRO A 1 414 ? 9.408 10.359 15.686 1.00 62.69 414 PRO A CA 1
ATOM 3107 C C . PRO A 1 414 ? 9.530 10.219 14.154 1.00 62.69 414 PRO A C 1
ATOM 3109 O O . PRO A 1 414 ? 10.551 10.563 13.556 1.00 62.69 414 PRO A O 1
ATOM 3112 N N . VAL A 1 415 ? 8.464 9.756 13.485 1.00 65.94 415 VAL A N 1
ATOM 3113 C CA . VAL A 1 415 ? 8.527 9.339 12.069 1.00 65.94 415 VAL A CA 1
ATOM 3114 C C . VAL A 1 415 ? 7.528 10.053 11.172 1.00 65.94 415 VAL A C 1
ATOM 3116 O O . VAL A 1 415 ? 7.873 10.444 10.053 1.00 65.94 415 VAL A O 1
ATOM 3119 N N . GLY A 1 416 ? 6.313 10.298 11.668 1.00 65.31 416 GLY A N 1
ATOM 3120 C CA . GLY A 1 416 ? 5.298 11.085 10.967 1.00 65.31 416 GLY A CA 1
ATOM 3121 C C . GLY A 1 416 ? 5.793 12.498 10.658 1.00 65.31 416 GLY A C 1
ATOM 3122 O O . GLY A 1 416 ? 5.495 13.043 9.597 1.00 65.31 416 GLY A O 1
ATOM 3123 N N . PHE A 1 417 ? 6.653 13.031 11.523 1.00 70.00 417 PHE A N 1
ATOM 3124 C CA . PHE A 1 417 ? 7.310 14.319 11.365 1.00 70.00 417 PHE A CA 1
ATOM 3125 C C . PHE A 1 417 ? 8.071 14.481 10.039 1.00 70.00 417 PHE A C 1
ATOM 3127 O O . PHE A 1 417 ? 8.004 15.532 9.411 1.00 70.00 417 PHE A O 1
ATOM 3134 N N . ALA A 1 418 ? 8.769 13.441 9.574 1.00 72.69 418 ALA A N 1
ATOM 3135 C CA . ALA A 1 418 ? 9.483 13.481 8.297 1.00 72.69 418 ALA A CA 1
ATOM 3136 C C . ALA A 1 418 ? 8.656 12.896 7.143 1.00 72.69 418 ALA A C 1
ATOM 3138 O O . ALA A 1 418 ? 8.811 13.314 5.996 1.00 72.69 418 ALA A O 1
ATOM 3139 N N . ALA A 1 419 ? 7.792 11.924 7.438 1.00 81.94 419 ALA A N 1
ATOM 3140 C CA . ALA A 1 419 ? 7.111 11.138 6.424 1.00 81.94 419 ALA A CA 1
ATOM 3141 C C . ALA A 1 419 ? 5.862 11.813 5.839 1.00 81.94 419 ALA A C 1
ATOM 3143 O O . ALA A 1 419 ? 5.673 11.750 4.625 1.00 81.94 419 ALA A O 1
ATOM 3144 N N . PHE A 1 420 ? 5.039 12.489 6.653 1.00 81.88 420 PHE A N 1
ATOM 3145 C CA . PHE A 1 420 ? 3.853 13.196 6.151 1.00 81.88 420 PHE A CA 1
ATOM 3146 C C . PHE A 1 420 ? 4.209 14.359 5.214 1.00 81.88 420 PHE A C 1
ATOM 3148 O O . PHE A 1 420 ? 3.597 14.438 4.144 1.00 81.88 420 PHE A O 1
ATOM 3155 N N . PRO A 1 421 ? 5.221 15.202 5.526 1.00 81.75 421 PRO A N 1
ATOM 3156 C CA . PRO A 1 421 ? 5.680 16.218 4.590 1.00 81.75 421 PRO A CA 1
ATOM 3157 C C . PRO A 1 421 ? 6.155 15.640 3.258 1.00 81.75 421 PRO A C 1
ATOM 3159 O O . PRO A 1 421 ? 5.765 16.132 2.203 1.00 81.75 421 PRO A O 1
ATOM 3162 N N . ASP A 1 422 ? 6.958 14.570 3.292 1.00 83.38 422 ASP A N 1
ATOM 3163 C CA . ASP A 1 422 ? 7.445 13.914 2.075 1.00 83.38 422 ASP A CA 1
ATOM 3164 C C . ASP A 1 422 ? 6.278 13.321 1.259 1.00 83.38 422 ASP A C 1
ATOM 3166 O O . ASP A 1 422 ? 6.235 13.510 0.046 1.00 83.38 422 ASP A O 1
ATOM 3170 N N . PHE A 1 423 ? 5.309 12.659 1.903 1.00 85.88 423 PHE A N 1
ATOM 3171 C CA . PHE A 1 423 ? 4.129 12.100 1.234 1.00 85.88 423 PHE A CA 1
ATOM 3172 C C . PHE A 1 423 ? 3.300 13.181 0.530 1.00 85.88 423 PHE A C 1
ATOM 3174 O O . PHE A 1 423 ? 3.093 13.123 -0.682 1.00 85.88 423 PHE A O 1
ATOM 3181 N N . MET A 1 424 ? 2.852 14.186 1.280 1.00 85.50 424 MET A N 1
ATOM 3182 C CA . MET A 1 424 ? 1.989 15.242 0.752 1.00 85.50 424 MET A CA 1
ATOM 3183 C C . MET A 1 424 ? 2.738 16.132 -0.244 1.00 85.50 424 MET A C 1
ATOM 3185 O O . MET A 1 424 ? 2.155 16.605 -1.217 1.00 85.50 424 MET A O 1
ATOM 3189 N N . GLY A 1 425 ? 4.040 16.339 -0.035 1.00 85.25 425 GLY A N 1
ATOM 3190 C CA . GLY A 1 425 ? 4.892 17.065 -0.964 1.00 85.25 425 GLY A CA 1
ATOM 3191 C C . GLY A 1 425 ? 5.023 16.355 -2.312 1.00 85.25 425 GLY A C 1
ATOM 3192 O O . GLY A 1 425 ? 4.843 16.987 -3.353 1.00 85.25 425 GLY A O 1
ATOM 3193 N N . VAL A 1 426 ? 5.249 15.037 -2.309 1.00 87.38 426 VAL A N 1
ATOM 3194 C CA . VAL A 1 426 ? 5.270 14.232 -3.542 1.00 87.38 426 VAL A CA 1
ATOM 3195 C C . VAL A 1 426 ? 3.880 14.176 -4.178 1.00 87.38 426 VAL A C 1
ATOM 3197 O O . VAL A 1 426 ? 3.777 14.273 -5.396 1.00 87.38 426 VAL A O 1
ATOM 3200 N N . ALA A 1 427 ? 2.800 14.101 -3.397 1.00 87.25 427 ALA A N 1
ATOM 3201 C CA . ALA A 1 427 ? 1.447 14.164 -3.949 1.00 87.25 427 ALA A CA 1
ATOM 3202 C C . ALA A 1 427 ? 1.210 15.501 -4.663 1.00 87.25 427 ALA A C 1
ATOM 3204 O O . ALA A 1 427 ? 0.725 15.523 -5.791 1.00 87.25 427 ALA A O 1
ATOM 3205 N N . LEU A 1 428 ? 1.633 16.614 -4.062 1.00 88.00 428 LEU A N 1
ATOM 3206 C CA . LEU A 1 428 ? 1.412 17.943 -4.618 1.00 88.00 428 LEU A CA 1
ATOM 3207 C C . LEU A 1 428 ? 2.315 18.266 -5.812 1.00 88.00 428 LEU A C 1
ATOM 3209 O O . LEU A 1 428 ? 1.845 18.886 -6.754 1.00 88.00 428 LEU A O 1
ATOM 3213 N N . THR A 1 429 ? 3.597 17.892 -5.798 1.00 84.75 429 THR A N 1
ATOM 3214 C CA . THR A 1 429 ? 4.562 18.347 -6.823 1.00 84.75 429 THR A CA 1
ATOM 3215 C C . THR A 1 429 ? 5.328 17.229 -7.523 1.00 84.75 429 THR A C 1
ATOM 3217 O O . THR A 1 429 ? 6.131 17.526 -8.400 1.00 84.75 429 THR A O 1
ATOM 3220 N N . GLY A 1 430 ? 5.146 15.970 -7.115 1.00 84.19 430 GLY A N 1
ATOM 3221 C CA . GLY A 1 430 ? 5.940 14.823 -7.572 1.00 84.19 430 GLY A CA 1
ATOM 3222 C C . GLY A 1 430 ? 7.384 14.811 -7.059 1.00 84.19 430 GLY A C 1
ATOM 3223 O O . GLY A 1 430 ? 8.145 13.899 -7.379 1.00 84.19 430 GLY A O 1
ATOM 3224 N N . ILE A 1 431 ? 7.780 15.807 -6.260 1.00 85.94 431 ILE A N 1
ATOM 3225 C CA . ILE A 1 431 ? 9.151 15.996 -5.781 1.00 85.94 431 ILE A CA 1
ATOM 3226 C C . ILE A 1 431 ? 9.148 15.898 -4.248 1.00 85.94 431 ILE A C 1
ATOM 3228 O O . ILE A 1 431 ? 8.314 16.540 -3.602 1.00 85.94 431 ILE A O 1
ATOM 3232 N N . PRO A 1 432 ? 10.061 15.116 -3.635 1.00 85.00 432 PRO A N 1
ATOM 3233 C CA . PRO A 1 432 ? 10.212 15.100 -2.182 1.00 85.00 432 PRO A CA 1
ATOM 3234 C C . PRO A 1 432 ? 10.567 16.482 -1.636 1.00 85.00 432 PRO A C 1
ATOM 3236 O O . PRO A 1 432 ? 11.201 17.287 -2.313 1.00 85.00 432 PRO A O 1
ATOM 3239 N N . VAL A 1 433 ? 10.204 16.741 -0.380 1.00 83.31 433 VAL A N 1
ATOM 3240 C CA . VAL A 1 433 ? 10.525 18.006 0.290 1.00 83.31 433 VAL A CA 1
ATOM 3241 C C . VAL A 1 433 ? 12.052 18.172 0.351 1.00 83.31 433 VAL A C 1
ATOM 3243 O O . VAL A 1 433 ? 12.731 17.320 0.939 1.00 83.31 433 VAL A O 1
ATOM 3246 N N . PRO A 1 434 ? 12.639 19.221 -0.251 1.00 83.19 434 PRO A N 1
ATOM 3247 C CA . PRO A 1 434 ? 14.079 19.427 -0.180 1.00 83.19 434 PRO A CA 1
ATOM 3248 C C . PRO A 1 434 ? 14.480 19.925 1.215 1.00 83.19 434 PRO A C 1
ATOM 3250 O O . PRO A 1 434 ? 13.838 20.799 1.794 1.00 83.19 434 PRO A O 1
ATOM 3253 N N . GLY A 1 435 ? 15.573 19.382 1.754 1.00 84.19 435 GLY A N 1
ATOM 3254 C CA . GLY A 1 435 ? 16.145 19.828 3.027 1.00 84.19 435 GLY A CA 1
ATOM 3255 C C . GLY A 1 435 ? 15.448 19.305 4.291 1.00 84.19 435 GLY A C 1
ATOM 3256 O O . GLY A 1 435 ? 14.397 18.661 4.262 1.00 84.19 435 GLY A O 1
ATOM 3257 N N . LEU A 1 436 ? 16.094 19.533 5.437 1.00 84.44 436 LEU A N 1
ATOM 3258 C CA . LEU A 1 436 ? 15.614 19.085 6.748 1.00 84.44 436 LEU A CA 1
ATOM 3259 C C . LEU A 1 436 ? 14.620 20.078 7.369 1.00 84.44 436 LEU A C 1
ATOM 3261 O O . LEU A 1 436 ? 13.619 19.655 7.930 1.00 84.44 436 LEU A O 1
ATOM 3265 N N . MET A 1 437 ? 14.853 21.386 7.223 1.00 82.88 437 MET A N 1
ATOM 3266 C CA . MET A 1 437 ? 14.034 22.437 7.849 1.00 82.88 437 MET A CA 1
ATOM 3267 C C . MET A 1 437 ? 12.535 22.391 7.520 1.00 82.88 437 MET A C 1
ATOM 3269 O O . MET A 1 437 ? 11.736 22.498 8.441 1.00 82.88 437 MET A O 1
ATOM 3273 N N . PRO A 1 438 ? 12.094 22.196 6.269 1.00 79.88 438 PRO A N 1
ATOM 3274 C CA . PRO A 1 438 ? 10.662 22.213 5.967 1.00 79.88 438 PRO A CA 1
ATOM 3275 C C . PRO A 1 438 ? 9.959 20.956 6.486 1.00 79.88 438 PRO A C 1
ATOM 3277 O O . PRO A 1 438 ? 8.799 21.017 6.888 1.00 79.88 438 PRO A O 1
ATOM 3280 N N . ARG A 1 439 ? 10.687 19.831 6.546 1.00 84.25 439 ARG A N 1
ATOM 3281 C CA . ARG A 1 439 ? 10.247 18.642 7.283 1.00 84.25 439 ARG A CA 1
ATOM 3282 C C . ARG A 1 439 ? 10.158 18.951 8.768 1.00 84.25 439 ARG A C 1
ATOM 3284 O O . ARG A 1 439 ? 9.181 18.559 9.390 1.00 84.25 439 ARG A O 1
ATOM 3291 N N . LEU A 1 440 ? 11.135 19.699 9.300 1.00 83.81 440 LEU A N 1
ATOM 3292 C CA . LEU A 1 440 ? 11.125 20.100 10.698 1.00 83.81 440 LEU A CA 1
ATOM 3293 C C . LEU A 1 440 ? 9.894 20.929 11.058 1.00 83.81 440 LEU A C 1
ATOM 3295 O O . LEU A 1 440 ? 9.184 20.619 12.007 1.00 83.81 440 LEU A O 1
ATOM 3299 N N . VAL A 1 441 ? 9.609 21.940 10.246 1.00 84.19 441 VAL A N 1
ATOM 3300 C CA . VAL A 1 441 ? 8.446 22.807 10.415 1.00 84.19 441 VAL A CA 1
ATOM 3301 C C . VAL A 1 441 ? 7.154 22.014 10.248 1.00 84.19 441 VAL A C 1
ATOM 3303 O O . VAL A 1 441 ? 6.320 22.032 11.144 1.00 84.19 441 VAL A O 1
ATOM 3306 N N . GLY A 1 442 ? 6.992 21.278 9.144 1.00 80.00 442 GLY A N 1
ATOM 3307 C CA . GLY A 1 442 ? 5.755 20.540 8.879 1.00 80.00 442 GLY A CA 1
ATOM 3308 C C . GLY A 1 442 ? 5.466 19.464 9.919 1.00 80.00 442 GLY A C 1
ATOM 3309 O O . GLY A 1 442 ? 4.336 19.334 10.389 1.00 80.00 442 GLY A O 1
ATOM 3310 N N . GLY A 1 443 ? 6.500 18.740 10.335 1.00 81.44 443 GLY A N 1
ATOM 3311 C CA . GLY A 1 443 ? 6.390 17.759 11.393 1.00 81.44 443 GLY A CA 1
ATOM 3312 C C . GLY A 1 443 ? 6.095 18.381 12.757 1.00 81.44 443 GLY A C 1
ATOM 3313 O O . GLY A 1 443 ? 5.244 17.861 13.474 1.00 81.44 443 GLY A O 1
ATOM 3314 N N . ALA A 1 444 ? 6.734 19.503 13.109 1.00 83.81 444 ALA A N 1
ATOM 3315 C CA . ALA A 1 444 ? 6.482 20.197 14.371 1.00 83.81 444 ALA A CA 1
ATOM 3316 C C . ALA A 1 444 ? 5.058 20.755 14.414 1.00 83.81 444 ALA A C 1
ATOM 3318 O O . ALA A 1 444 ? 4.357 20.563 15.400 1.00 83.81 444 ALA A O 1
ATOM 3319 N N . THR A 1 445 ? 4.599 21.386 13.331 1.00 83.06 445 THR A N 1
ATOM 3320 C CA . THR A 1 445 ? 3.231 21.898 13.208 1.00 83.06 445 THR A CA 1
ATOM 3321 C C . THR A 1 445 ? 2.200 20.780 13.373 1.00 83.06 445 THR A C 1
ATOM 3323 O O . THR A 1 445 ? 1.236 20.946 14.118 1.00 83.06 445 THR A O 1
ATOM 3326 N N . TYR A 1 446 ? 2.419 19.627 12.737 1.00 81.94 446 TYR A N 1
ATOM 3327 C CA . TYR A 1 446 ? 1.522 18.477 12.849 1.00 81.94 446 TYR A CA 1
ATOM 3328 C C . TYR A 1 446 ? 1.536 17.853 14.253 1.00 81.94 446 TYR A C 1
ATOM 3330 O O . TYR A 1 446 ? 0.477 17.609 14.830 1.00 81.94 446 TYR A O 1
ATOM 3338 N N . LEU A 1 447 ? 2.723 17.646 14.833 1.00 83.94 447 LEU A N 1
ATOM 3339 C CA . LEU A 1 447 ? 2.895 17.102 16.182 1.00 83.94 447 LEU A CA 1
ATOM 3340 C C . LEU A 1 447 ? 2.251 18.009 17.237 1.00 83.94 447 LEU A C 1
ATOM 3342 O O . LEU A 1 447 ? 1.437 17.544 18.031 1.00 83.94 447 LEU A O 1
ATOM 3346 N N . LEU A 1 448 ? 2.576 19.304 17.223 1.00 85.00 448 LEU A N 1
ATOM 3347 C CA . LEU A 1 448 ? 2.028 20.281 18.164 1.00 85.00 448 LEU A CA 1
ATOM 3348 C C . LEU A 1 448 ? 0.516 20.426 17.999 1.00 85.00 448 LEU A C 1
ATOM 3350 O O . LEU A 1 448 ? -0.195 20.458 18.999 1.00 85.00 448 LEU A O 1
ATOM 3354 N N . GLY A 1 449 ? 0.021 20.456 16.757 1.00 82.88 449 GLY A N 1
ATOM 3355 C CA . GLY A 1 449 ? -1.410 20.505 16.469 1.00 82.88 449 GLY A CA 1
ATOM 3356 C C . GLY A 1 449 ? -2.152 19.310 17.062 1.00 82.88 449 GLY A C 1
ATOM 3357 O O . GLY A 1 449 ? -3.163 19.486 17.738 1.00 82.88 449 GLY A O 1
ATOM 3358 N N . GLN A 1 450 ? -1.621 18.101 16.887 1.00 82.00 450 GLN A N 1
ATOM 3359 C CA . GLN A 1 450 ? -2.232 16.903 17.455 1.00 82.00 450 GLN A CA 1
ATOM 3360 C C . GLN A 1 450 ? -2.152 16.846 18.977 1.00 82.00 450 GLN A C 1
ATOM 3362 O O . GLN A 1 450 ? -3.155 16.532 19.612 1.00 82.00 450 GLN A O 1
ATOM 3367 N N . VAL A 1 451 ? -0.990 17.147 19.569 1.00 84.75 451 VAL A N 1
ATOM 3368 C CA . VAL A 1 451 ? -0.836 17.158 21.031 1.00 84.75 451 VAL A CA 1
ATOM 3369 C C . VAL A 1 451 ? -1.791 18.178 21.640 1.00 84.75 451 VAL A C 1
ATOM 3371 O O . VAL A 1 451 ? -2.498 17.844 22.586 1.00 84.75 451 VAL A O 1
ATOM 3374 N N . ALA A 1 452 ? -1.886 19.381 21.067 1.00 85.31 452 ALA A N 1
ATOM 3375 C CA . ALA A 1 452 ? -2.847 20.386 21.505 1.00 85.31 452 ALA A CA 1
ATOM 3376 C C . ALA A 1 452 ? -4.289 19.860 21.411 1.00 85.31 452 ALA A C 1
ATOM 3378 O O . ALA A 1 452 ? -5.033 19.934 22.382 1.00 85.31 452 ALA A O 1
ATOM 3379 N N . CYS A 1 453 ? -4.674 19.237 20.294 1.00 83.75 453 CYS A N 1
ATOM 3380 C CA . CYS A 1 453 ? -6.025 18.693 20.121 1.00 83.75 453 CYS A CA 1
ATOM 3381 C C . CYS A 1 453 ? -6.359 17.537 21.081 1.00 83.75 453 CYS A C 1
ATOM 3383 O O . CYS A 1 453 ? -7.496 17.425 21.541 1.00 83.75 453 CYS A O 1
ATOM 3385 N N . ALA A 1 454 ? -5.386 16.672 21.372 1.00 81.75 454 ALA A N 1
ATOM 3386 C CA . ALA A 1 454 ? -5.573 15.506 22.232 1.00 81.75 454 ALA A CA 1
ATOM 3387 C C . ALA A 1 454 ? -5.542 15.858 23.729 1.00 81.75 454 ALA A C 1
ATOM 3389 O O . ALA A 1 454 ? -6.168 15.170 24.538 1.00 81.75 454 ALA A O 1
ATOM 3390 N N . VAL A 1 455 ? -4.793 16.901 24.105 1.00 84.38 455 VAL A N 1
ATOM 3391 C CA . VAL A 1 455 ? -4.497 17.226 25.506 1.00 84.38 455 VAL A CA 1
ATOM 3392 C C . VAL A 1 455 ? -5.273 18.433 26.008 1.00 84.38 455 VAL A C 1
ATOM 3394 O O . VAL A 1 455 ? -5.612 18.441 27.185 1.00 84.38 455 VAL A O 1
ATOM 3397 N N . THR A 1 456 ? -5.552 19.441 25.178 1.00 82.50 456 THR A N 1
ATOM 3398 C CA . THR A 1 456 ? -6.222 20.670 25.622 1.00 82.50 456 THR A CA 1
ATOM 3399 C C . THR A 1 456 ? -7.719 20.414 25.779 1.00 82.50 456 THR A C 1
ATOM 3401 O O . THR A 1 456 ? -8.429 20.337 24.772 1.00 82.50 456 THR A O 1
ATOM 3404 N N . PRO A 1 457 ? -8.235 20.290 27.019 1.00 79.12 457 PRO A N 1
ATOM 3405 C CA . PRO A 1 457 ? -9.655 20.110 27.190 1.00 79.12 457 PRO A CA 1
ATOM 3406 C C . PRO A 1 457 ? -10.350 21.443 26.879 1.00 79.12 457 PRO A C 1
ATOM 3408 O O . PRO A 1 457 ? -9.923 22.502 27.340 1.00 79.12 457 PRO A O 1
ATOM 3411 N N . PHE A 1 458 ? -11.432 21.407 26.113 1.00 84.62 458 PHE A N 1
ATOM 3412 C CA . PHE A 1 458 ? -12.280 22.568 25.862 1.00 84.62 458 PHE A CA 1
ATOM 3413 C C . PHE A 1 458 ? -13.632 22.386 26.552 1.00 84.62 458 PHE A C 1
ATOM 3415 O O . PHE A 1 458 ? -14.144 21.272 26.696 1.00 84.62 458 PHE A O 1
ATOM 3422 N N . ARG A 1 459 ? -14.209 23.495 27.021 1.00 83.88 459 ARG A N 1
ATOM 3423 C CA . ARG A 1 459 ? -15.569 23.511 27.566 1.00 83.88 459 ARG A CA 1
ATOM 3424 C C . ARG A 1 459 ? -16.570 23.627 26.426 1.00 83.88 459 ARG A C 1
ATOM 3426 O O . ARG A 1 459 ? -16.431 24.507 25.583 1.00 83.88 459 ARG A O 1
ATOM 3433 N N . TRP A 1 460 ? -17.591 22.776 26.432 1.00 78.81 460 TRP A N 1
ATOM 3434 C CA . TRP A 1 460 ? -18.672 22.812 25.444 1.00 78.81 460 TRP A CA 1
ATOM 3435 C C . TRP A 1 460 ? -20.035 22.740 26.131 1.00 78.81 460 TRP A C 1
ATOM 3437 O O . TRP A 1 460 ? -20.254 21.830 26.931 1.00 78.81 460 TRP A O 1
ATOM 3447 N N . GLY A 1 461 ? -20.938 23.672 25.793 1.00 72.94 461 GLY A N 1
ATOM 3448 C CA . GLY A 1 461 ? -22.361 23.700 26.177 1.00 72.94 461 GLY A CA 1
ATOM 3449 C C . GLY A 1 461 ? -22.620 23.595 27.684 1.00 72.94 461 GLY A C 1
ATOM 3450 O O . GLY A 1 461 ? -22.720 24.598 28.379 1.00 72.94 461 GLY A O 1
ATOM 3451 N N . ASP A 1 462 ? -22.673 22.367 28.191 1.00 81.69 462 ASP A N 1
ATOM 3452 C CA . ASP A 1 462 ? -23.008 21.982 29.569 1.00 81.69 462 ASP A CA 1
ATOM 3453 C C . ASP A 1 462 ? -21.919 22.298 30.620 1.00 81.69 462 ASP A C 1
ATOM 3455 O O . ASP A 1 462 ? -21.940 21.758 31.726 1.00 81.69 462 ASP A O 1
ATOM 3459 N N . GLY A 1 463 ? -20.874 23.054 30.270 1.00 83.94 463 GLY A N 1
ATOM 3460 C CA . GLY A 1 463 ? -19.724 23.310 31.153 1.00 83.94 463 GLY A CA 1
ATOM 3461 C C . GLY A 1 463 ? -18.813 22.096 31.411 1.00 83.94 463 GLY A C 1
ATOM 3462 O O . GLY A 1 463 ? -17.841 22.208 32.166 1.00 83.94 463 GLY A O 1
ATOM 3463 N N . LYS A 1 464 ? -19.095 20.952 30.771 1.00 87.38 464 LYS A N 1
ATOM 3464 C CA . LYS A 1 464 ? -18.268 19.736 30.794 1.00 87.38 464 LYS A CA 1
ATOM 3465 C C . LYS A 1 464 ? -17.008 19.924 29.948 1.00 87.38 464 LYS A C 1
ATOM 3467 O O . LYS A 1 464 ? -17.000 20.686 28.981 1.00 87.38 464 LYS A O 1
ATOM 3472 N N . TRP A 1 465 ? -15.956 19.206 30.325 1.00 88.19 465 TRP A N 1
ATOM 3473 C CA . TRP A 1 465 ? -14.676 19.202 29.626 1.00 88.19 465 TRP A CA 1
ATOM 3474 C C . TRP A 1 465 ? -14.635 18.088 28.585 1.00 88.19 465 TRP A C 1
ATOM 3476 O O . TRP A 1 465 ? -14.974 16.940 28.891 1.00 88.19 465 TRP A O 1
ATOM 3486 N N . TYR A 1 466 ? -14.193 18.442 27.382 1.00 88.19 466 TYR A N 1
ATOM 3487 C CA . TYR A 1 466 ? -14.059 17.538 26.249 1.00 88.19 466 TYR A CA 1
ATOM 3488 C C . TYR A 1 466 ? -12.656 17.623 25.659 1.00 88.19 466 TYR A C 1
ATOM 3490 O O . TYR A 1 466 ? -12.040 18.682 25.678 1.00 88.19 466 TYR A O 1
ATOM 3498 N N . ALA A 1 467 ? -12.169 16.518 25.113 1.00 87.50 467 ALA A N 1
ATOM 3499 C CA . ALA A 1 467 ? -10.972 16.450 24.286 1.00 87.50 467 ALA A CA 1
ATOM 3500 C C . ALA A 1 467 ? -11.338 15.841 22.930 1.00 87.50 467 ALA A C 1
ATOM 3502 O O . ALA A 1 467 ? -12.350 15.143 22.811 1.00 87.50 467 ALA A O 1
ATOM 3503 N N . LEU A 1 468 ? -10.518 16.079 21.906 1.00 88.69 468 LEU A N 1
ATOM 3504 C CA . LEU A 1 468 ? -10.730 15.415 20.626 1.00 88.69 468 LEU A CA 1
ATOM 3505 C C . LEU A 1 468 ? -10.238 13.960 20.699 1.00 88.69 468 LEU A C 1
ATOM 3507 O O . LEU A 1 468 ? -9.148 13.705 21.218 1.00 88.69 468 LEU A O 1
ATOM 3511 N N . PRO A 1 469 ? -11.008 12.999 20.162 1.00 87.44 469 PRO A N 1
ATOM 3512 C CA . PRO A 1 469 ? -10.537 11.643 19.957 1.00 87.44 469 PRO A CA 1
ATOM 3513 C C . PRO A 1 469 ? -9.402 11.668 18.941 1.00 87.44 469 PRO A C 1
ATOM 3515 O O . PRO A 1 469 ? -9.239 12.619 18.177 1.00 87.44 469 PRO A O 1
ATOM 3518 N N . ILE A 1 470 ? -8.657 10.573 18.873 1.00 84.88 470 ILE A N 1
ATOM 3519 C CA . ILE A 1 470 ? -7.470 10.461 18.021 1.00 84.88 470 ILE A CA 1
ATOM 3520 C C . ILE A 1 470 ? -7.752 10.847 16.568 1.00 84.88 470 ILE A C 1
ATOM 3522 O O . ILE A 1 470 ? -7.018 11.643 15.995 1.00 84.88 470 ILE A O 1
ATOM 3526 N N . PHE A 1 471 ? -8.834 10.331 15.982 1.00 84.81 471 PHE A N 1
ATOM 3527 C CA . PHE A 1 471 ? -9.210 10.672 14.611 1.00 84.81 471 PHE A CA 1
ATOM 3528 C C . PHE A 1 471 ? -9.463 12.179 14.435 1.00 84.81 471 PHE A C 1
ATOM 3530 O O . PHE A 1 471 ? -8.978 12.781 13.476 1.00 84.81 471 PHE A O 1
ATOM 3537 N N . GLY A 1 472 ? -10.180 12.799 15.378 1.00 85.25 472 GLY A N 1
ATOM 3538 C CA . GLY A 1 472 ? -10.434 14.238 15.378 1.00 85.25 472 GLY A CA 1
ATOM 3539 C C . GLY A 1 472 ? -9.145 15.043 15.532 1.00 85.25 472 GLY A C 1
ATOM 3540 O O . GLY A 1 472 ? -8.908 15.968 14.762 1.00 85.25 472 GLY A O 1
ATOM 3541 N N . ALA A 1 473 ? -8.271 14.647 16.459 1.00 85.69 473 ALA A N 1
ATOM 3542 C CA . ALA A 1 473 ? -6.981 15.293 16.682 1.00 85.69 473 ALA A CA 1
ATOM 3543 C C . ALA A 1 473 ? -6.075 15.212 15.445 1.00 85.69 473 ALA A C 1
ATOM 3545 O O . ALA A 1 473 ? -5.509 16.222 15.030 1.00 85.69 473 ALA A O 1
ATOM 3546 N N . VAL A 1 474 ? -5.990 14.037 14.818 1.00 83.50 474 VAL A N 1
ATOM 3547 C CA . VAL A 1 474 ? -5.260 13.822 13.563 1.00 83.50 474 VAL A CA 1
ATOM 3548 C C . VAL A 1 474 ? -5.835 14.707 12.454 1.00 83.50 474 VAL A C 1
ATOM 3550 O O . VAL A 1 474 ? -5.087 15.450 11.822 1.00 83.50 474 VAL A O 1
ATOM 3553 N N . SER A 1 475 ? -7.158 14.698 12.263 1.00 83.88 475 SER A N 1
ATOM 3554 C CA . SER A 1 475 ? -7.840 15.476 11.217 1.00 83.88 475 SER A CA 1
ATOM 3555 C C . SER A 1 475 ? -7.637 16.983 11.381 1.00 83.88 475 SER A C 1
ATOM 3557 O O . SER A 1 475 ? -7.298 17.672 10.420 1.00 83.88 475 SER A O 1
ATOM 3559 N N . VAL A 1 476 ? -7.785 17.503 12.603 1.00 84.81 476 VAL A N 1
ATOM 3560 C CA . VAL A 1 476 ? -7.568 18.926 12.893 1.00 84.81 476 VAL A CA 1
ATOM 3561 C C . VAL A 1 476 ? -6.099 19.300 12.709 1.00 84.81 476 VAL A C 1
ATOM 3563 O O . VAL A 1 476 ? -5.812 20.360 12.163 1.00 84.81 476 VAL A O 1
ATOM 3566 N N . ALA A 1 477 ? -5.155 18.430 13.072 1.00 81.69 477 ALA A N 1
ATOM 3567 C CA . ALA A 1 477 ? -3.732 18.699 12.887 1.00 81.69 477 ALA A CA 1
ATOM 3568 C C . ALA A 1 477 ? -3.281 18.718 11.417 1.00 81.69 477 ALA A C 1
ATOM 3570 O O . ALA A 1 477 ? -2.284 19.369 11.093 1.00 81.69 477 ALA A O 1
ATOM 3571 N N . PHE A 1 478 ? -4.013 18.062 10.511 1.00 82.19 478 PHE A N 1
ATOM 3572 C CA . PHE A 1 478 ? -3.763 18.186 9.073 1.00 82.19 478 PHE A CA 1
ATOM 3573 C C . PHE A 1 478 ? -4.111 19.571 8.519 1.00 82.19 478 PHE A C 1
ATOM 3575 O O . PHE A 1 478 ? -3.505 19.994 7.536 1.00 82.19 478 PHE A O 1
ATOM 3582 N N . LEU A 1 479 ? -5.031 20.313 9.141 1.00 83.06 479 LEU A N 1
ATOM 3583 C CA . LEU A 1 479 ? -5.416 21.639 8.657 1.00 83.06 479 LEU A CA 1
ATOM 3584 C C . LEU A 1 479 ? -4.232 22.632 8.689 1.00 83.06 479 LEU A C 1
ATOM 3586 O O . LEU A 1 479 ? -3.904 23.176 7.633 1.00 83.06 479 LEU A O 1
ATOM 3590 N N . PRO A 1 480 ? -3.511 22.825 9.814 1.00 76.75 480 PRO A N 1
ATOM 3591 C CA . PRO A 1 480 ? -2.275 23.606 9.837 1.00 76.75 480 PRO A CA 1
ATOM 3592 C C . PRO A 1 480 ? -1.228 23.134 8.823 1.00 76.75 480 PRO A C 1
ATOM 3594 O O . PRO A 1 480 ? -0.553 23.960 8.212 1.00 76.75 480 PRO A O 1
ATOM 3597 N N . TYR A 1 481 ? -1.112 21.821 8.598 1.00 74.12 481 TYR A N 1
ATOM 3598 C CA . TYR A 1 481 ? -0.203 21.277 7.589 1.00 74.12 481 TYR A CA 1
ATOM 3599 C C . TYR A 1 481 ? -0.564 21.774 6.175 1.00 74.12 481 TYR A C 1
ATOM 3601 O O . TYR A 1 481 ? 0.308 22.255 5.447 1.00 74.12 481 TYR A O 1
ATOM 3609 N N . PHE A 1 482 ? -1.844 21.725 5.786 1.00 82.06 482 PHE A N 1
ATOM 3610 C CA . PHE A 1 482 ? -2.290 22.246 4.488 1.00 82.06 482 PHE A CA 1
ATOM 3611 C C . PHE A 1 482 ? -2.146 23.764 4.375 1.00 82.06 482 PHE A C 1
ATOM 3613 O O . PHE A 1 482 ? -1.809 24.259 3.303 1.00 82.06 482 PHE A O 1
ATOM 3620 N N . LEU A 1 483 ? -2.362 24.499 5.466 1.00 84.56 483 LEU A N 1
ATOM 3621 C CA . LEU A 1 483 ? -2.271 25.960 5.469 1.00 84.56 483 LEU A CA 1
ATOM 3622 C C . LEU A 1 483 ? -0.826 26.478 5.457 1.00 84.56 483 LEU A C 1
ATOM 3624 O O . LEU A 1 483 ? -0.575 27.549 4.913 1.00 84.56 483 LEU A O 1
ATOM 3628 N N . VAL A 1 484 ? 0.125 25.738 6.035 1.00 83.69 484 VAL A N 1
ATOM 3629 C CA . VAL A 1 484 ? 1.516 26.194 6.205 1.00 83.69 484 VAL A CA 1
ATOM 3630 C C . VAL A 1 484 ? 2.482 25.398 5.334 1.00 83.69 484 VAL A C 1
ATOM 3632 O O . VAL A 1 484 ? 3.233 25.961 4.535 1.00 83.69 484 VAL A O 1
ATOM 3635 N N . THR A 1 485 ? 2.483 24.073 5.467 1.00 79.56 485 THR A N 1
ATOM 3636 C CA . THR A 1 485 ? 3.516 23.220 4.871 1.00 79.56 485 THR A CA 1
ATOM 3637 C C . THR A 1 485 ? 3.320 23.018 3.376 1.00 79.56 485 THR A C 1
ATOM 3639 O O . THR A 1 485 ? 4.305 23.025 2.640 1.00 79.56 485 THR A O 1
ATOM 3642 N N . ALA A 1 486 ? 2.081 22.889 2.893 1.00 81.94 486 ALA A N 1
ATOM 3643 C CA . ALA A 1 486 ? 1.835 22.758 1.456 1.00 81.94 486 ALA A CA 1
ATOM 3644 C C . ALA A 1 486 ? 2.280 24.014 0.666 1.00 81.94 486 ALA A C 1
ATOM 3646 O O . ALA A 1 486 ? 3.060 23.853 -0.278 1.00 81.94 486 ALA A O 1
ATOM 3647 N N . PRO A 1 487 ? 1.923 25.257 1.061 1.00 86.38 487 PRO A N 1
ATOM 3648 C CA . PRO A 1 487 ? 2.470 26.468 0.444 1.00 86.38 487 PRO A CA 1
ATOM 3649 C C . PRO A 1 487 ? 3.994 26.567 0.540 1.00 86.38 487 PRO A C 1
ATOM 3651 O O . PRO A 1 487 ? 4.648 26.936 -0.438 1.00 86.38 487 PRO A O 1
ATOM 3654 N N . LEU A 1 488 ? 4.575 26.196 1.687 1.00 84.94 488 LEU A N 1
ATOM 3655 C CA . LEU A 1 488 ? 6.025 26.187 1.876 1.00 84.94 488 LEU A CA 1
ATOM 3656 C C . LEU A 1 488 ? 6.712 25.210 0.913 1.00 84.94 488 LEU A C 1
ATOM 3658 O O . LEU A 1 488 ? 7.688 25.573 0.262 1.00 84.94 488 LEU A O 1
ATOM 3662 N N . HIS A 1 489 ? 6.186 23.994 0.761 1.00 84.38 489 HIS A N 1
ATOM 3663 C CA . HIS A 1 489 ? 6.705 23.003 -0.185 1.00 84.38 489 HIS A CA 1
ATOM 3664 C C . HIS A 1 489 ? 6.603 23.490 -1.630 1.00 84.38 489 HIS A C 1
ATOM 3666 O O . HIS A 1 489 ? 7.545 23.366 -2.416 1.00 84.38 489 HIS A O 1
ATOM 3672 N N . VAL A 1 490 ? 5.478 24.114 -1.981 1.00 84.25 490 VAL A N 1
ATOM 3673 C CA . VAL A 1 490 ? 5.305 24.767 -3.280 1.00 84.25 490 VAL A CA 1
ATOM 3674 C C . VAL A 1 490 ? 6.377 25.823 -3.507 1.00 84.25 490 VAL A C 1
ATOM 3676 O O . VAL A 1 490 ? 6.973 25.832 -4.580 1.00 84.25 490 VAL A O 1
ATOM 3679 N N . TRP A 1 491 ? 6.625 26.687 -2.523 1.00 85.19 491 TRP A N 1
ATOM 3680 C CA . TRP A 1 491 ? 7.622 27.749 -2.605 1.00 85.19 491 TRP A CA 1
ATOM 3681 C C . TRP A 1 491 ? 9.040 27.189 -2.764 1.00 85.19 491 TRP A C 1
ATOM 3683 O O . TRP A 1 491 ? 9.746 27.576 -3.692 1.00 85.19 491 TRP A O 1
ATOM 3693 N N . LEU A 1 492 ? 9.416 26.207 -1.943 1.00 84.50 492 LEU A N 1
ATOM 3694 C CA . LEU A 1 492 ? 10.739 25.572 -1.958 1.00 84.50 492 LEU A CA 1
ATOM 3695 C C . LEU A 1 492 ? 11.025 24.760 -3.214 1.00 84.50 492 LEU A C 1
ATOM 3697 O O . LEU A 1 492 ? 12.181 24.575 -3.578 1.00 84.50 492 LEU A O 1
ATOM 3701 N N . THR A 1 493 ? 9.985 24.260 -3.876 1.00 79.12 493 THR A N 1
ATOM 3702 C CA . THR A 1 493 ? 10.150 23.526 -5.130 1.00 79.12 493 THR A CA 1
ATOM 3703 C C . THR A 1 493 ? 10.179 24.447 -6.345 1.00 79.12 493 THR A C 1
ATOM 3705 O O . THR A 1 493 ? 10.530 23.967 -7.414 1.00 79.12 493 THR A O 1
ATOM 3708 N N . ARG A 1 494 ? 9.888 25.757 -6.222 1.00 78.81 494 ARG A N 1
ATOM 3709 C CA . ARG A 1 494 ? 9.964 26.718 -7.346 1.00 78.81 494 ARG A CA 1
ATOM 3710 C C . ARG A 1 494 ? 11.342 26.795 -8.018 1.00 78.81 494 ARG A C 1
ATOM 3712 O O . ARG A 1 494 ? 11.355 26.808 -9.245 1.00 78.81 494 ARG A O 1
ATOM 3719 N N . PRO A 1 495 ? 12.482 26.827 -7.300 1.00 68.06 495 PRO A N 1
ATOM 3720 C CA . PRO A 1 495 ? 13.796 26.925 -7.937 1.00 68.06 495 PRO A CA 1
ATOM 3721 C C . PRO A 1 495 ? 14.108 25.722 -8.831 1.00 68.06 495 PRO A C 1
ATOM 3723 O O . PRO A 1 495 ? 14.571 25.903 -9.950 1.00 68.06 495 PRO A O 1
ATOM 3726 N N . ALA A 1 496 ? 13.739 24.512 -8.395 1.00 63.66 496 ALA A N 1
ATOM 3727 C CA . ALA A 1 496 ? 13.851 23.298 -9.208 1.00 63.66 496 ALA A CA 1
ATOM 3728 C C . ALA A 1 496 ? 12.968 23.334 -10.475 1.00 63.66 496 ALA A C 1
ATOM 3730 O O . ALA A 1 496 ? 13.205 22.583 -11.415 1.00 63.66 496 ALA A O 1
ATOM 3731 N N . ARG A 1 497 ? 11.951 24.211 -10.521 1.00 61.53 497 ARG A N 1
ATOM 3732 C CA . ARG A 1 497 ? 11.131 24.459 -11.723 1.00 61.53 497 ARG A CA 1
ATOM 3733 C C . ARG A 1 497 ? 11.823 25.410 -12.680 1.00 61.53 497 ARG A C 1
ATOM 3735 O O . ARG A 1 497 ? 11.799 25.163 -13.876 1.00 61.53 497 ARG A O 1
ATOM 3742 N N . ALA A 1 498 ? 12.437 26.466 -12.148 1.00 59.66 498 ALA A N 1
ATOM 3743 C CA . ALA A 1 498 ? 13.108 27.487 -12.945 1.00 59.66 498 ALA A CA 1
ATOM 3744 C C . ALA A 1 498 ? 14.298 26.927 -13.744 1.00 59.66 498 ALA A C 1
ATOM 3746 O O . ALA A 1 498 ? 14.627 27.467 -14.793 1.00 59.66 498 ALA A O 1
ATOM 3747 N N . SER A 1 499 ? 14.920 25.843 -13.271 1.00 56.75 499 SER A N 1
ATOM 3748 C CA . SER A 1 499 ? 16.050 25.199 -13.946 1.00 56.75 499 SER A CA 1
ATOM 3749 C C . SER A 1 499 ? 15.660 24.185 -15.029 1.00 56.75 499 SER A C 1
ATOM 3751 O O . SER A 1 499 ? 16.491 23.895 -15.880 1.00 56.75 499 SER A O 1
ATOM 3753 N N . GLY A 1 500 ? 14.443 23.623 -15.002 1.00 56.88 500 GLY A N 1
ATOM 3754 C CA . GLY A 1 500 ? 14.070 22.481 -15.860 1.00 56.88 500 GLY A CA 1
ATOM 3755 C C . GLY A 1 500 ? 12.827 22.673 -16.732 1.00 56.88 500 GLY A C 1
ATOM 3756 O O . GLY A 1 500 ? 12.639 21.945 -17.703 1.00 56.88 500 GLY A O 1
ATOM 3757 N N . LEU A 1 501 ? 11.972 23.647 -16.421 1.00 55.66 501 LEU A N 1
ATOM 3758 C CA . LEU A 1 501 ? 10.774 23.950 -17.194 1.00 55.66 501 LEU A CA 1
ATOM 3759 C C . LEU A 1 501 ? 10.965 25.318 -17.833 1.00 55.66 501 LEU A C 1
ATOM 3761 O O . LEU A 1 501 ? 11.162 26.305 -17.128 1.00 55.66 501 LEU A O 1
ATOM 3765 N N . GLY A 1 502 ? 10.875 25.392 -19.163 1.00 58.44 502 GLY A N 1
ATOM 3766 C CA . GLY A 1 502 ? 10.708 26.675 -19.847 1.00 58.44 502 GLY A CA 1
ATOM 3767 C C . GLY A 1 502 ? 9.505 27.450 -19.285 1.00 58.44 502 GLY A C 1
ATOM 3768 O O . GLY A 1 502 ? 8.774 26.946 -18.438 1.00 58.44 502 GLY A O 1
ATOM 3769 N N . ASN A 1 503 ? 9.250 28.661 -19.780 1.00 62.09 503 ASN A N 1
ATOM 3770 C CA . ASN A 1 503 ? 8.192 29.584 -19.314 1.00 62.09 503 ASN A CA 1
ATOM 3771 C C . ASN A 1 503 ? 6.725 29.052 -19.356 1.00 62.09 503 ASN A C 1
ATOM 3773 O O . ASN A 1 503 ? 5.779 29.838 -19.303 1.00 62.09 503 ASN A O 1
ATOM 3777 N N . GLY A 1 504 ? 6.500 27.742 -19.483 1.00 65.00 504 GLY A N 1
ATOM 3778 C CA . GLY A 1 504 ? 5.202 27.085 -19.464 1.00 65.00 504 GLY A CA 1
ATOM 3779 C C . GLY A 1 504 ? 4.443 27.287 -18.150 1.00 65.00 504 GLY A C 1
ATOM 3780 O O . GLY A 1 504 ? 5.002 27.331 -17.052 1.00 65.00 504 GLY A O 1
ATOM 3781 N N . ARG A 1 505 ? 3.117 27.404 -18.270 1.00 74.31 505 ARG A N 1
ATOM 3782 C CA . ARG A 1 505 ? 2.201 27.499 -17.127 1.00 74.31 505 ARG A CA 1
ATOM 3783 C C . ARG A 1 505 ? 2.233 26.182 -16.350 1.00 74.31 505 ARG A C 1
ATOM 3785 O O . ARG A 1 505 ? 2.162 25.121 -16.946 1.00 74.31 505 ARG A O 1
ATOM 3792 N N . PHE A 1 506 ? 2.308 26.228 -15.025 1.00 75.69 506 PHE A N 1
ATOM 3793 C CA . PHE A 1 506 ? 2.246 25.020 -14.196 1.00 75.69 506 PHE A CA 1
ATOM 3794 C C . PHE A 1 506 ? 0.778 24.587 -13.990 1.00 75.69 506 PHE A C 1
ATOM 3796 O O . PHE A 1 506 ? -0.037 25.444 -13.628 1.00 75.69 506 PHE A O 1
ATOM 3803 N N . PRO A 1 507 ? 0.409 23.302 -14.179 1.00 83.94 507 PRO A N 1
ATOM 3804 C CA . PRO A 1 507 ? -0.978 22.834 -14.089 1.00 83.94 507 PRO A CA 1
ATOM 3805 C C . PRO A 1 507 ? -1.433 22.671 -12.626 1.00 83.94 507 PRO A C 1
ATOM 3807 O O . PRO A 1 507 ? -1.730 21.575 -12.154 1.00 83.94 507 PRO A O 1
ATOM 3810 N N . TRP A 1 508 ? -1.497 23.783 -11.887 1.00 84.56 508 TRP A N 1
ATOM 3811 C CA . TRP A 1 508 ? -1.827 23.809 -10.457 1.00 84.56 508 TRP A CA 1
ATOM 3812 C C . TRP A 1 508 ? -3.128 23.098 -10.114 1.00 84.56 508 TRP A C 1
ATOM 3814 O O . TRP A 1 508 ? -3.188 22.401 -9.109 1.00 84.56 508 TRP A O 1
ATOM 3824 N N . VAL A 1 509 ? -4.152 23.257 -10.952 1.00 89.12 509 VAL A N 1
ATOM 3825 C CA . VAL A 1 509 ? -5.466 22.654 -10.713 1.00 89.12 509 VAL A CA 1
ATOM 3826 C C . VAL A 1 509 ? -5.348 21.132 -10.648 1.00 89.12 509 VAL A C 1
ATOM 3828 O O . VAL A 1 509 ? -5.799 20.542 -9.674 1.00 89.12 509 VAL A O 1
ATOM 3831 N N . SER A 1 510 ? -4.665 20.503 -11.608 1.00 89.38 510 SER A N 1
ATOM 3832 C CA . SER A 1 510 ? -4.457 19.050 -11.618 1.00 89.38 510 SER A CA 1
ATOM 3833 C C . SER A 1 510 ? -3.681 18.563 -10.396 1.00 89.38 510 SER A C 1
ATOM 3835 O O . SER A 1 510 ? -4.078 17.590 -9.763 1.00 89.38 510 SER A O 1
ATOM 3837 N N . HIS A 1 511 ? -2.611 19.267 -10.021 1.00 88.12 511 HIS A N 1
ATOM 3838 C CA . HIS A 1 511 ? -1.808 18.938 -8.842 1.00 88.12 511 HIS A CA 1
ATOM 3839 C C . HIS A 1 511 ? -2.599 19.069 -7.529 1.00 88.12 511 HIS A C 1
ATOM 3841 O O . HIS A 1 511 ? -2.515 18.196 -6.667 1.00 88.12 511 HIS A O 1
ATOM 3847 N N . CYS A 1 512 ? -3.400 20.126 -7.382 1.00 89.38 512 CYS A N 1
ATOM 3848 C CA . CYS A 1 512 ? -4.253 20.327 -6.212 1.00 89.38 512 CYS A CA 1
ATOM 3849 C C . CYS A 1 512 ? -5.393 19.306 -6.149 1.00 89.38 512 CYS A C 1
ATOM 3851 O O . CYS A 1 512 ? -5.666 18.782 -5.074 1.00 89.38 512 CYS A O 1
ATOM 3853 N N . LEU A 1 513 ? -6.034 18.991 -7.281 1.00 92.75 513 LEU A N 1
ATOM 3854 C CA . LEU A 1 513 ? -7.070 17.956 -7.350 1.00 92.75 513 LEU A CA 1
ATOM 3855 C C . LEU A 1 513 ? -6.497 16.569 -7.048 1.00 92.75 513 LEU A C 1
ATOM 3857 O O . LEU A 1 513 ? -7.135 15.790 -6.348 1.00 92.75 513 LEU A O 1
ATOM 3861 N N . TRP A 1 514 ? -5.280 16.276 -7.513 1.00 92.69 514 TRP A N 1
ATOM 3862 C CA . TRP A 1 514 ? -4.598 15.026 -7.191 1.00 92.69 514 TRP A CA 1
ATOM 3863 C C . TRP A 1 514 ? -4.246 14.937 -5.705 1.00 92.69 514 TRP A C 1
ATOM 3865 O O . TRP A 1 514 ? -4.526 13.923 -5.071 1.00 92.69 514 TRP A O 1
ATOM 3875 N N . LEU A 1 515 ? -3.712 16.010 -5.109 1.00 91.19 515 LEU A N 1
ATOM 3876 C CA . LEU A 1 515 ? -3.495 16.073 -3.662 1.00 91.19 515 LEU A CA 1
ATOM 3877 C C . LEU A 1 515 ? -4.811 15.883 -2.895 1.00 91.19 515 LEU A C 1
ATOM 3879 O O . LEU A 1 515 ? -4.859 15.094 -1.956 1.00 91.19 515 LEU A O 1
ATOM 3883 N N . LEU A 1 516 ? -5.879 16.574 -3.302 1.00 92.19 516 LEU A N 1
ATOM 3884 C CA . LEU A 1 516 ? -7.194 16.451 -2.679 1.00 92.19 516 LEU A CA 1
ATOM 3885 C C . LEU A 1 516 ? -7.715 15.015 -2.768 1.00 92.19 516 LEU A C 1
ATOM 3887 O O . LEU A 1 516 ? -8.235 14.498 -1.782 1.00 92.19 516 LEU A O 1
ATOM 3891 N N . TRP A 1 517 ? -7.518 14.350 -3.909 1.00 94.69 517 TRP A N 1
ATOM 3892 C CA . TRP A 1 517 ? -7.826 12.933 -4.043 1.00 94.69 517 TRP A CA 1
ATOM 3893 C C . TRP A 1 517 ? -6.995 12.079 -3.088 1.00 94.69 517 TRP A C 1
ATOM 3895 O O . TRP A 1 517 ? -7.557 11.222 -2.427 1.00 94.69 517 TRP A O 1
ATOM 3905 N N . MET A 1 518 ? -5.691 12.318 -2.941 1.00 92.69 518 MET A N 1
ATOM 3906 C CA . MET A 1 518 ? -4.872 11.558 -1.988 1.00 92.69 518 MET A CA 1
ATOM 3907 C C . MET A 1 518 ? -5.361 11.698 -0.544 1.00 92.69 518 MET A C 1
ATOM 3909 O O . MET A 1 518 ? -5.329 10.732 0.220 1.00 92.69 518 MET A O 1
ATOM 3913 N N . VAL A 1 519 ? -5.855 12.879 -0.175 1.00 90.25 519 VAL A N 1
ATOM 3914 C CA . VAL A 1 519 ? -6.489 13.122 1.126 1.00 90.25 519 VAL A CA 1
ATOM 3915 C C . VAL A 1 519 ? -7.829 12.398 1.218 1.00 90.25 519 VAL A C 1
ATOM 3917 O O . VAL A 1 519 ? -8.095 11.730 2.211 1.00 90.25 519 VAL A O 1
ATOM 3920 N N . PHE A 1 520 ? -8.666 12.474 0.184 1.00 92.62 520 PHE A N 1
ATOM 3921 C CA . PHE A 1 520 ? -9.974 11.823 0.168 1.00 92.62 520 PHE A CA 1
ATOM 3922 C C . PHE A 1 520 ? -9.872 10.289 0.131 1.00 92.62 520 PHE A C 1
ATOM 3924 O O . PHE A 1 520 ? -10.498 9.611 0.936 1.00 92.62 520 PHE A O 1
ATOM 3931 N N . GLY A 1 521 ? -9.025 9.725 -0.725 1.00 92.19 521 GLY A N 1
ATOM 3932 C CA . GLY A 1 521 ? -8.761 8.289 -0.829 1.00 92.19 521 GLY A CA 1
ATOM 3933 C C . GLY A 1 521 ? -8.087 7.690 0.409 1.00 92.19 521 GLY A C 1
ATOM 3934 O O . GLY A 1 521 ? -8.014 6.470 0.525 1.00 92.19 521 GLY A O 1
ATOM 3935 N N . THR A 1 522 ? -7.625 8.523 1.349 1.00 91.25 522 THR A N 1
ATOM 3936 C CA . THR A 1 522 ? -7.160 8.099 2.676 1.00 91.25 522 THR A CA 1
ATOM 3937 C C . THR A 1 522 ? -8.185 8.461 3.760 1.00 91.25 522 THR A C 1
ATOM 3939 O O . THR A 1 522 ? -8.937 7.598 4.207 1.00 91.25 522 THR A O 1
ATOM 3942 N N . PHE A 1 523 ? -8.298 9.731 4.157 1.00 90.12 523 PHE A N 1
ATOM 3943 C CA . PHE A 1 523 ? -9.215 10.191 5.214 1.00 90.12 523 PHE A CA 1
ATOM 3944 C C . PHE A 1 523 ? -10.697 10.088 4.847 1.00 90.12 523 PHE A C 1
ATOM 3946 O O . PHE A 1 523 ? -11.522 9.76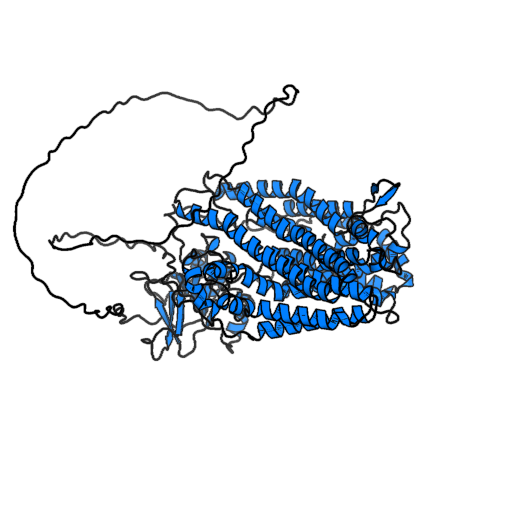5 5.699 1.00 90.12 523 PHE A O 1
ATOM 3953 N N . GLY A 1 524 ? -11.060 10.353 3.594 1.00 93.31 524 GLY A N 1
ATOM 3954 C CA . GLY A 1 524 ? -12.440 10.185 3.130 1.00 93.31 524 GLY A CA 1
ATOM 3955 C C . GLY A 1 524 ? -12.871 8.720 3.198 1.00 93.31 524 GLY A C 1
ATOM 3956 O O . GLY A 1 524 ? -13.920 8.419 3.763 1.00 93.31 524 GLY A O 1
ATOM 3957 N N . THR A 1 525 ? -12.021 7.798 2.738 1.00 95.38 525 THR A N 1
ATOM 3958 C CA . THR A 1 525 ? -12.255 6.351 2.868 1.00 95.38 525 THR A CA 1
ATOM 3959 C C . THR A 1 525 ? -12.445 5.933 4.329 1.00 95.38 525 THR A C 1
ATOM 3961 O O . THR A 1 525 ? -13.346 5.150 4.630 1.00 95.38 525 THR A O 1
ATOM 3964 N N . TRP A 1 526 ? -11.646 6.477 5.253 1.00 94.31 526 TRP A N 1
ATOM 3965 C CA . TRP A 1 526 ? -11.811 6.242 6.692 1.00 94.31 526 TRP A CA 1
ATOM 3966 C C . TRP A 1 526 ? -13.233 6.587 7.155 1.00 94.31 526 TRP A C 1
ATOM 3968 O O . TRP A 1 526 ? -13.906 5.755 7.767 1.00 94.31 526 TRP A O 1
ATOM 3978 N N . LEU A 1 527 ? -13.710 7.797 6.841 1.00 93.44 527 LEU A N 1
ATOM 3979 C CA . LEU A 1 527 ? -15.052 8.262 7.208 1.00 93.44 527 LEU A CA 1
ATOM 3980 C C . LEU A 1 527 ? -16.157 7.400 6.589 1.00 93.44 527 LEU A C 1
ATOM 3982 O O . LEU A 1 527 ? -17.137 7.073 7.258 1.00 93.44 527 LEU A O 1
ATOM 3986 N N . VAL A 1 528 ? -15.994 6.998 5.327 1.00 96.56 528 VAL A N 1
ATOM 3987 C CA . VAL A 1 528 ? -16.945 6.107 4.652 1.00 96.56 528 VAL A CA 1
ATOM 3988 C C . VAL A 1 528 ? -17.027 4.764 5.378 1.00 96.56 528 VAL A C 1
ATOM 3990 O O . VAL A 1 528 ? -18.125 4.286 5.657 1.00 96.56 528 VAL A O 1
ATOM 3993 N N . LEU A 1 529 ? -15.890 4.178 5.758 1.00 96.75 529 LEU A N 1
ATOM 3994 C CA . LEU A 1 529 ? -15.861 2.895 6.462 1.00 96.75 529 LEU A CA 1
ATOM 3995 C C . LEU A 1 529 ? -16.356 2.989 7.911 1.00 96.75 529 LEU A C 1
ATOM 3997 O O . LEU A 1 529 ? -16.914 2.021 8.417 1.00 96.75 529 LEU A O 1
ATOM 4001 N N . TYR A 1 530 ? -16.253 4.150 8.561 1.00 94.19 530 TYR A N 1
ATOM 4002 C CA . TYR A 1 530 ? -16.992 4.412 9.802 1.00 94.19 530 TYR A CA 1
ATOM 4003 C C . TYR A 1 530 ? -18.500 4.338 9.583 1.00 94.19 530 TYR A C 1
ATOM 4005 O O . TYR A 1 530 ? -19.199 3.679 10.351 1.00 94.19 530 TYR A O 1
ATOM 4013 N N . GLY A 1 531 ? -18.993 4.970 8.515 1.00 94.81 531 GLY A N 1
ATOM 4014 C CA . GLY A 1 531 ? -20.392 4.871 8.109 1.00 94.81 531 GLY A CA 1
ATOM 4015 C C . GLY A 1 531 ? -20.824 3.422 7.874 1.00 94.81 531 GLY A C 1
ATOM 4016 O O . GLY A 1 531 ? -21.867 3.013 8.379 1.00 94.81 531 GLY A O 1
ATOM 4017 N N . VAL A 1 532 ? -19.995 2.622 7.192 1.00 96.56 532 VAL A N 1
ATOM 4018 C CA . VAL A 1 532 ? -20.244 1.185 6.973 1.00 96.56 532 VAL A CA 1
ATOM 4019 C C . VAL A 1 532 ? -20.329 0.421 8.298 1.00 96.56 532 VAL A C 1
ATOM 4021 O O . VAL A 1 532 ? -21.279 -0.335 8.496 1.00 96.56 532 VAL A O 1
ATOM 4024 N N . SER A 1 533 ? -19.401 0.640 9.233 1.00 94.56 533 SER A N 1
ATOM 4025 C CA . SER A 1 533 ? -19.428 -0.017 10.547 1.00 94.56 533 SER A CA 1
ATOM 4026 C C . SER A 1 533 ? -20.658 0.366 11.379 1.00 94.56 533 SER A C 1
ATOM 4028 O O . SER A 1 533 ? -21.260 -0.485 12.033 1.00 94.56 533 SER A O 1
ATOM 4030 N N . LEU A 1 534 ? -21.067 1.639 11.351 1.00 92.69 534 LEU A N 1
ATOM 4031 C CA . LEU A 1 534 ? -22.279 2.098 12.037 1.00 92.69 534 LEU A CA 1
ATOM 4032 C C . LEU A 1 534 ? -23.543 1.507 11.399 1.00 92.69 534 LEU A C 1
ATOM 4034 O O . LEU A 1 534 ? -24.439 1.064 12.117 1.00 92.69 534 LEU A O 1
ATOM 4038 N N . ALA A 1 535 ? -23.596 1.440 10.066 1.00 93.69 535 ALA A N 1
ATOM 4039 C CA . ALA A 1 535 ? -24.676 0.777 9.344 1.00 93.69 535 ALA A CA 1
ATOM 4040 C C . ALA A 1 535 ? -24.743 -0.718 9.686 1.00 93.69 535 ALA A C 1
ATOM 4042 O O . ALA A 1 535 ? -25.833 -1.242 9.889 1.00 93.69 535 ALA A O 1
ATOM 4043 N N . PHE A 1 536 ? -23.598 -1.395 9.819 1.00 92.88 536 PHE A N 1
ATOM 4044 C CA . PHE A 1 536 ? -23.537 -2.785 10.275 1.00 92.88 536 PHE A CA 1
ATOM 4045 C C . PHE A 1 536 ? -24.147 -2.964 11.668 1.00 92.88 536 PHE A C 1
ATOM 4047 O O . PHE A 1 536 ? -25.023 -3.809 11.841 1.00 92.88 536 PHE A O 1
ATOM 4054 N N . VAL A 1 537 ? -23.757 -2.134 12.640 1.00 89.19 537 VAL A N 1
ATOM 4055 C CA . VAL A 1 537 ? -24.342 -2.174 13.991 1.00 89.19 537 VAL A CA 1
ATOM 4056 C C . VAL A 1 537 ? -25.849 -1.914 13.956 1.00 89.19 537 VAL A C 1
ATOM 4058 O O . VAL A 1 537 ? -26.602 -2.588 14.652 1.00 89.19 537 VAL A O 1
ATOM 4061 N N . ALA A 1 538 ? -26.311 -0.978 13.125 1.00 90.69 538 ALA A N 1
ATOM 4062 C CA . ALA A 1 538 ? -27.738 -0.737 12.951 1.00 90.69 538 ALA A CA 1
ATOM 4063 C C . ALA A 1 538 ? -28.457 -1.954 12.339 1.00 90.69 538 ALA A C 1
ATOM 4065 O O . ALA A 1 538 ? -29.529 -2.319 12.811 1.00 90.69 538 ALA A O 1
ATOM 4066 N N . MET A 1 539 ? -27.863 -2.609 11.334 1.00 93.12 539 MET A N 1
ATOM 4067 C CA . MET A 1 539 ? -28.421 -3.801 10.686 1.00 93.12 539 MET A CA 1
ATOM 4068 C C . MET A 1 539 ? -28.515 -5.004 11.627 1.00 93.12 539 MET A C 1
ATOM 4070 O O . MET A 1 539 ? -29.494 -5.742 11.530 1.00 93.12 539 MET A O 1
ATOM 4074 N N . LEU A 1 540 ? -27.572 -5.176 12.562 1.00 88.88 540 LEU A N 1
ATOM 4075 C CA . LEU A 1 540 ? -27.620 -6.251 13.566 1.00 88.88 540 LEU A CA 1
ATOM 4076 C C . LEU A 1 540 ? -28.900 -6.216 14.413 1.00 88.88 540 LEU A C 1
ATOM 4078 O O . LEU A 1 540 ? -29.393 -7.257 14.825 1.00 88.88 540 LEU A O 1
ATOM 4082 N N . LYS A 1 541 ? -29.499 -5.037 14.620 1.00 89.31 541 LYS A N 1
ATOM 4083 C CA . LYS A 1 541 ? -30.781 -4.921 15.335 1.00 89.31 541 LYS A CA 1
ATOM 4084 C C . LYS A 1 541 ? -31.954 -5.544 14.583 1.00 89.31 541 LYS A C 1
ATOM 4086 O O . LYS A 1 541 ? -32.955 -5.894 15.199 1.00 89.31 541 LYS A O 1
ATOM 4091 N N . PHE A 1 542 ? -31.856 -5.610 13.257 1.00 93.31 542 PHE A N 1
ATOM 4092 C CA . PHE A 1 542 ? -32.924 -6.091 12.386 1.00 93.31 542 PHE A CA 1
ATOM 4093 C C . PHE A 1 542 ? -32.679 -7.530 11.937 1.00 93.31 542 PHE A C 1
ATOM 4095 O O . PHE A 1 542 ? -33.604 -8.338 11.921 1.00 93.31 542 PHE A O 1
ATOM 4102 N N . SER A 1 543 ? -31.450 -7.847 11.523 1.00 93.12 543 SER A N 1
ATOM 4103 C CA . SER A 1 543 ? -31.085 -9.165 11.015 1.00 93.12 543 SER A CA 1
ATOM 4104 C C . SER A 1 543 ? -29.575 -9.384 11.055 1.00 93.12 543 SER A C 1
ATOM 4106 O O . SER A 1 543 ? -28.821 -8.763 10.299 1.00 93.12 543 SER A O 1
ATOM 4108 N N . ASP A 1 544 ? -29.151 -10.362 11.857 1.00 86.19 544 ASP A N 1
ATOM 4109 C CA . ASP A 1 544 ? -27.759 -10.815 11.911 1.00 86.19 544 ASP A CA 1
ATOM 4110 C C . ASP A 1 544 ? -27.263 -11.290 10.545 1.00 86.19 544 ASP A C 1
ATOM 4112 O O . ASP A 1 544 ? -26.144 -10.978 10.143 1.00 86.19 544 ASP A O 1
ATOM 4116 N N . VAL A 1 545 ? -28.107 -12.011 9.801 1.00 86.12 545 VAL A N 1
ATOM 4117 C CA . VAL A 1 545 ? -27.768 -12.553 8.477 1.00 86.12 545 VAL A CA 1
ATOM 4118 C C . VAL A 1 545 ? -27.539 -11.428 7.472 1.00 86.12 545 VAL A C 1
ATOM 4120 O O . VAL A 1 545 ? -26.543 -11.443 6.752 1.00 86.12 545 VAL A O 1
ATOM 4123 N N . LEU A 1 546 ? -28.422 -10.425 7.434 1.00 91.25 546 LEU A N 1
ATOM 4124 C CA . LEU A 1 546 ? -28.254 -9.293 6.524 1.00 91.25 546 LEU A CA 1
ATOM 4125 C C . LEU A 1 546 ? -26.987 -8.502 6.860 1.00 91.25 546 LEU A C 1
ATOM 4127 O O . LEU A 1 546 ? -26.210 -8.200 5.959 1.00 91.25 546 LEU A O 1
ATOM 4131 N N . ALA A 1 547 ? -26.750 -8.215 8.142 1.00 89.44 547 ALA A N 1
ATOM 4132 C CA . ALA A 1 547 ? -25.552 -7.512 8.593 1.00 89.44 547 ALA A CA 1
ATOM 4133 C C . ALA A 1 547 ? -24.270 -8.282 8.218 1.00 89.44 547 ALA A C 1
ATOM 4135 O O . ALA A 1 547 ? -23.325 -7.696 7.686 1.00 89.44 547 ALA A O 1
ATOM 4136 N N . SER A 1 548 ? -24.285 -9.603 8.424 1.00 85.06 548 SER A N 1
ATOM 4137 C CA . SER A 1 548 ? -23.204 -10.537 8.081 1.00 85.06 548 SER A CA 1
ATOM 4138 C C . SER A 1 548 ? -22.841 -10.519 6.599 1.00 85.06 548 SER A C 1
ATOM 4140 O O . SER A 1 548 ? -21.666 -10.590 6.252 1.00 85.06 548 SER A O 1
ATOM 4142 N N . LEU A 1 549 ? -23.844 -10.448 5.720 1.00 87.88 549 LEU A N 1
ATOM 4143 C CA . LEU A 1 549 ? -23.645 -10.422 4.270 1.00 87.88 549 LEU A CA 1
ATOM 4144 C C . LEU A 1 549 ? -23.275 -9.021 3.772 1.00 87.88 549 LEU A C 1
ATOM 4146 O O . LEU A 1 549 ? -22.434 -8.877 2.887 1.00 87.88 549 LEU A O 1
ATOM 4150 N N . ALA A 1 550 ? -23.884 -7.981 4.342 1.00 93.19 550 ALA A N 1
ATOM 4151 C CA . ALA A 1 550 ? -23.701 -6.607 3.898 1.00 93.19 550 ALA A CA 1
ATOM 4152 C C . ALA A 1 550 ? -22.313 -6.058 4.243 1.00 93.19 550 ALA A C 1
ATOM 4154 O O . ALA A 1 550 ? -21.710 -5.390 3.408 1.00 93.19 550 ALA A O 1
ATOM 4155 N N . LEU A 1 551 ? -21.780 -6.346 5.435 1.00 93.00 551 LEU A N 1
ATOM 4156 C CA . LEU A 1 551 ? -20.478 -5.834 5.873 1.00 93.00 551 LEU A CA 1
ATOM 4157 C C . LEU A 1 551 ? -19.330 -6.145 4.889 1.00 93.00 551 LEU A C 1
ATOM 4159 O O . LEU A 1 551 ? -18.677 -5.195 4.450 1.00 93.00 551 LEU A O 1
ATOM 4163 N N . PRO A 1 552 ? -19.070 -7.411 4.498 1.00 92.31 552 PRO A N 1
ATOM 4164 C CA . PRO A 1 552 ? -17.992 -7.722 3.566 1.00 92.31 552 PRO A CA 1
ATOM 4165 C C . PRO A 1 552 ? -18.236 -7.162 2.162 1.00 92.31 552 PRO A C 1
ATOM 4167 O O . PRO A 1 552 ? -17.281 -6.737 1.515 1.00 92.31 552 PRO A O 1
ATOM 4170 N N . VAL A 1 553 ? -19.494 -7.108 1.707 1.00 92.25 553 VAL A N 1
ATOM 4171 C CA . VAL A 1 553 ? -19.859 -6.557 0.392 1.00 92.25 553 VAL A CA 1
ATOM 4172 C C . VAL A 1 553 ? -19.648 -5.044 0.346 1.00 92.25 553 VAL A C 1
ATOM 4174 O O . VAL A 1 553 ? -19.053 -4.542 -0.605 1.00 92.25 553 VAL A O 1
ATOM 4177 N N . LEU A 1 554 ? -20.096 -4.310 1.367 1.00 95.38 554 LEU A N 1
ATOM 4178 C CA . LEU A 1 554 ? -19.965 -2.855 1.434 1.00 95.38 554 LEU A CA 1
ATOM 4179 C C . LEU A 1 554 ? -18.508 -2.429 1.611 1.00 95.38 554 LEU A C 1
ATOM 4181 O O . LEU A 1 554 ? -18.056 -1.532 0.903 1.00 95.38 554 LEU A O 1
ATOM 4185 N N . SER A 1 555 ? -17.749 -3.077 2.504 1.00 95.56 555 SER A N 1
ATOM 4186 C CA . SER A 1 555 ? -16.330 -2.742 2.679 1.00 95.56 555 SER A CA 1
ATOM 4187 C C . SER A 1 555 ? -15.515 -3.051 1.423 1.00 95.56 555 SER A C 1
ATOM 4189 O O . SER A 1 555 ? -14.658 -2.256 1.039 1.00 95.56 555 SER A O 1
ATOM 4191 N N . PHE A 1 556 ? -15.841 -4.141 0.721 1.00 92.06 556 PHE A N 1
ATOM 4192 C CA . PHE A 1 556 ? -15.259 -4.443 -0.583 1.00 92.06 556 PHE A CA 1
ATOM 4193 C C . PHE A 1 556 ? -15.653 -3.423 -1.660 1.00 92.06 556 PHE A C 1
ATOM 4195 O O . PHE A 1 556 ? -14.800 -2.988 -2.427 1.00 92.06 556 PHE A O 1
ATOM 4202 N N . ALA A 1 557 ? -16.921 -3.012 -1.724 1.00 93.31 557 ALA A N 1
ATOM 4203 C CA . ALA A 1 557 ? -17.371 -2.014 -2.691 1.00 93.31 557 ALA A CA 1
ATOM 4204 C C . ALA A 1 557 ? -16.642 -0.674 -2.504 1.00 93.31 557 ALA A C 1
ATOM 4206 O O . ALA A 1 557 ? -16.262 -0.041 -3.488 1.00 93.31 557 ALA A O 1
ATOM 4207 N N . VAL A 1 558 ? -16.397 -0.272 -1.252 1.00 96.25 558 VAL A N 1
ATOM 4208 C CA . VAL A 1 558 ? -15.580 0.906 -0.926 1.00 96.25 558 VAL A CA 1
ATOM 4209 C C . VAL A 1 558 ? -14.132 0.703 -1.372 1.00 96.25 558 VAL A C 1
ATOM 4211 O O . VAL A 1 558 ? -13.577 1.580 -2.027 1.00 96.25 558 VAL A O 1
ATOM 4214 N N . GLU A 1 559 ? -13.533 -0.456 -1.083 1.00 94.62 559 GLU A N 1
ATOM 4215 C CA . GLU A 1 559 ? -12.174 -0.794 -1.525 1.00 94.62 559 GLU A CA 1
ATOM 4216 C C . GLU A 1 559 ? -12.025 -0.705 -3.048 1.00 94.62 559 GLU A C 1
ATOM 4218 O O . GLU A 1 559 ? -11.185 0.046 -3.550 1.00 94.62 559 GLU A O 1
ATOM 4223 N N . LEU A 1 560 ? -12.871 -1.424 -3.787 1.00 92.12 560 LEU A N 1
ATOM 4224 C CA . LEU A 1 560 ? -12.853 -1.440 -5.244 1.00 92.12 560 LEU A CA 1
ATOM 4225 C C . LEU A 1 560 ? -13.135 -0.047 -5.819 1.00 92.12 560 LEU A C 1
ATOM 4227 O O . LEU A 1 560 ? -12.435 0.393 -6.729 1.00 92.12 560 LEU A O 1
ATOM 4231 N N . GLY A 1 561 ? -14.115 0.669 -5.262 1.00 94.12 561 GLY A N 1
ATOM 4232 C CA . GLY A 1 561 ? -14.454 2.030 -5.667 1.00 94.12 561 GLY A CA 1
ATOM 4233 C C . GLY A 1 561 ? -13.273 2.989 -5.529 1.00 94.12 561 GLY A C 1
ATOM 4234 O O . GLY A 1 561 ? -12.966 3.718 -6.473 1.00 94.12 561 GLY A O 1
ATOM 4235 N N . THR A 1 562 ? -12.557 2.949 -4.402 1.00 95.50 562 THR A N 1
ATOM 4236 C CA . THR A 1 562 ? -11.368 3.783 -4.183 1.00 95.50 562 THR A CA 1
ATOM 4237 C C . THR A 1 562 ? -10.214 3.391 -5.103 1.00 95.50 562 THR A C 1
ATOM 4239 O O . THR A 1 562 ? -9.519 4.274 -5.610 1.00 95.50 562 THR A O 1
ATOM 4242 N N . VAL A 1 563 ? -10.010 2.098 -5.370 1.00 93.69 563 VAL A N 1
ATOM 4243 C CA . VAL A 1 563 ? -8.986 1.624 -6.318 1.00 93.69 563 VAL A CA 1
ATOM 4244 C C . VAL A 1 563 ? -9.281 2.139 -7.724 1.00 93.69 563 VAL A C 1
ATOM 4246 O O . VAL A 1 563 ? -8.433 2.806 -8.318 1.00 93.69 563 VAL A O 1
ATOM 4249 N N . CYS A 1 564 ? -10.500 1.916 -8.222 1.00 92.44 564 CYS A N 1
ATOM 4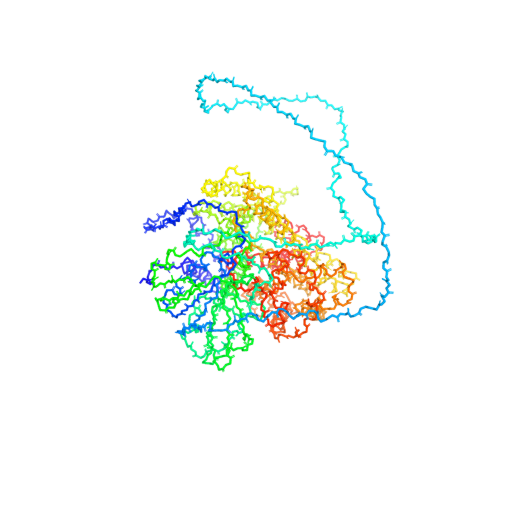250 C CA . CYS A 1 564 ? -10.927 2.390 -9.535 1.00 92.44 564 CYS A CA 1
ATOM 4251 C C . CYS A 1 564 ? -10.821 3.916 -9.637 1.00 92.44 564 CYS A C 1
ATOM 4253 O O . CYS A 1 564 ? -10.247 4.429 -10.594 1.00 92.44 564 CYS A O 1
ATOM 4255 N N . ALA A 1 565 ? -11.318 4.654 -8.644 1.00 94.81 565 ALA A N 1
ATOM 4256 C CA . ALA A 1 565 ? -11.246 6.110 -8.644 1.00 94.81 565 ALA A CA 1
ATOM 4257 C C . ALA A 1 565 ? -9.797 6.621 -8.598 1.00 94.81 565 ALA A C 1
ATOM 4259 O O . ALA A 1 565 ? -9.472 7.565 -9.313 1.00 94.81 565 ALA A O 1
ATOM 4260 N N . THR A 1 566 ? -8.904 5.967 -7.847 1.00 95.31 566 THR A N 1
ATOM 4261 C CA . THR A 1 566 ? -7.477 6.331 -7.803 1.00 95.31 566 THR A CA 1
ATOM 4262 C C . THR A 1 566 ? -6.825 6.202 -9.169 1.00 95.31 566 THR A C 1
ATOM 4264 O O . THR A 1 566 ? -6.133 7.121 -9.604 1.00 95.31 566 THR A O 1
ATOM 4267 N N . VAL A 1 567 ? -7.065 5.089 -9.861 1.00 92.75 567 VAL A N 1
ATOM 4268 C CA . VAL A 1 567 ? -6.513 4.864 -11.198 1.00 92.75 567 VAL A CA 1
ATOM 4269 C C . VAL A 1 567 ? -7.098 5.848 -12.206 1.00 92.75 567 VAL A C 1
ATOM 4271 O O . VAL A 1 567 ? -6.345 6.498 -12.923 1.00 92.75 567 VAL A O 1
ATOM 4274 N N . GLN A 1 568 ? -8.421 6.018 -12.232 1.00 92.56 568 GLN A N 1
ATOM 4275 C CA . GLN A 1 568 ? -9.087 6.907 -13.189 1.00 92.56 568 GLN A CA 1
ATOM 4276 C C . GLN A 1 568 ? -8.702 8.375 -12.984 1.00 92.56 568 GLN A C 1
ATOM 4278 O O . GLN A 1 568 ? -8.433 9.092 -13.946 1.00 92.56 568 GLN A O 1
ATOM 4283 N N . LEU A 1 569 ? -8.629 8.836 -11.732 1.00 94.31 569 LEU A N 1
ATOM 4284 C CA . LEU A 1 569 ? -8.202 10.199 -11.427 1.00 94.31 569 LEU A CA 1
ATOM 4285 C C . LEU A 1 569 ? -6.720 10.403 -11.718 1.00 94.31 569 LEU A C 1
ATOM 4287 O O . LEU A 1 569 ? -6.357 11.476 -12.185 1.00 94.31 569 LEU A O 1
ATOM 4291 N N . TYR A 1 570 ? -5.870 9.394 -11.521 1.00 93.56 570 TYR A N 1
ATOM 4292 C CA . TYR A 1 570 ? -4.486 9.462 -11.984 1.00 93.56 570 TYR A CA 1
ATOM 4293 C C . TYR A 1 570 ? -4.409 9.568 -13.506 1.00 93.56 570 TYR A C 1
ATOM 4295 O O . TYR A 1 570 ? -3.706 10.435 -14.030 1.00 93.56 570 TYR A O 1
ATOM 4303 N N . GLU A 1 571 ? -5.160 8.726 -14.222 1.00 90.94 571 GLU A N 1
ATOM 4304 C CA . GLU A 1 571 ? -5.211 8.767 -15.681 1.00 90.94 571 GLU A CA 1
ATOM 4305 C C . GLU A 1 571 ? -5.665 10.140 -16.186 1.00 90.94 571 GLU A C 1
ATOM 4307 O O . GLU A 1 571 ? -5.082 10.689 -17.120 1.00 90.94 571 GLU A O 1
ATOM 4312 N N . TRP A 1 572 ? -6.665 10.731 -15.533 1.00 92.00 572 TRP A N 1
ATOM 4313 C CA . TRP A 1 572 ? -7.248 12.005 -15.935 1.00 92.00 572 TRP A CA 1
ATOM 4314 C C . TRP A 1 572 ? -6.435 13.237 -15.509 1.00 92.00 572 TRP A C 1
ATOM 4316 O O . TRP A 1 572 ? -6.273 14.164 -16.304 1.00 92.00 572 TRP A O 1
ATOM 4326 N N . LEU A 1 573 ? -5.928 13.270 -14.274 1.00 92.19 573 LEU A N 1
ATOM 4327 C CA . LEU A 1 573 ? -5.267 14.442 -13.687 1.00 92.19 573 LEU A CA 1
ATOM 4328 C C . LEU A 1 573 ? -3.754 14.451 -13.911 1.00 92.19 573 LEU A C 1
ATOM 4330 O O . LEU A 1 573 ? -3.170 15.530 -13.971 1.00 92.19 573 LEU A O 1
ATOM 4334 N N . VAL A 1 574 ? -3.116 13.283 -14.030 1.00 90.38 574 VAL A N 1
ATOM 4335 C CA . VAL A 1 574 ? -1.651 13.162 -14.103 1.00 90.38 574 VAL A CA 1
ATOM 4336 C C . VAL A 1 574 ? -1.205 12.662 -15.473 1.00 90.38 574 VAL A C 1
ATOM 4338 O O . VAL A 1 574 ? -0.555 13.401 -16.216 1.00 90.38 574 VAL A O 1
ATOM 4341 N N . TYR A 1 575 ? -1.602 11.446 -15.847 1.00 89.00 575 TYR A N 1
ATOM 4342 C CA . TYR A 1 575 ? -1.133 10.792 -17.071 1.00 89.00 575 TYR A CA 1
ATOM 4343 C C . TYR A 1 575 ? -1.619 11.496 -18.348 1.00 89.00 575 TYR A C 1
ATOM 4345 O O . TYR A 1 575 ? -0.835 11.764 -19.255 1.00 89.00 575 TYR A O 1
ATOM 4353 N N . GLY A 1 576 ? -2.910 11.824 -18.440 1.00 87.75 576 GLY A N 1
ATOM 4354 C CA . GLY A 1 576 ? -3.528 12.440 -19.619 1.00 87.75 576 GLY A CA 1
ATOM 4355 C C . GLY A 1 576 ? -2.957 13.823 -19.966 1.00 87.75 576 GLY A C 1
ATOM 4356 O O . GLY A 1 576 ? -2.660 14.096 -21.128 1.00 87.75 576 GLY A O 1
ATOM 4357 N N . PRO A 1 577 ? -2.785 14.738 -18.996 1.00 86.38 577 PRO A N 1
ATOM 4358 C CA . PRO A 1 577 ? -2.093 16.002 -19.231 1.00 86.38 577 PRO A CA 1
ATOM 4359 C C . PRO A 1 577 ? -0.632 15.805 -19.644 1.00 86.38 577 PRO A C 1
ATOM 4361 O O . PRO A 1 577 ? -0.166 16.498 -20.544 1.00 86.38 577 PRO A O 1
ATOM 4364 N N . ARG A 1 578 ? 0.074 14.840 -19.041 1.00 82.94 578 ARG A N 1
ATOM 4365 C CA . ARG A 1 578 ? 1.482 14.558 -19.349 1.00 82.94 578 ARG A CA 1
ATOM 4366 C C . ARG A 1 578 ? 1.680 13.960 -20.744 1.00 82.94 578 ARG A C 1
ATOM 4368 O O . ARG A 1 578 ? 2.569 14.404 -21.462 1.00 82.94 578 ARG A O 1
ATOM 4375 N N . SER A 1 579 ? 0.843 13.004 -21.137 1.00 81.50 579 SER A N 1
ATOM 4376 C CA . SER A 1 579 ? 0.856 12.403 -22.479 1.00 81.50 579 SER A CA 1
ATOM 4377 C C . SER A 1 579 ? 0.552 13.441 -23.559 1.00 81.50 579 SER A C 1
ATOM 4379 O O . SER A 1 579 ? 1.340 13.594 -24.485 1.00 81.50 579 SER A O 1
ATOM 4381 N N . ARG A 1 580 ? -0.502 14.250 -23.390 1.00 82.25 580 ARG A N 1
ATOM 4382 C CA . ARG A 1 580 ? -0.817 15.342 -24.330 1.00 82.25 580 ARG A CA 1
ATOM 4383 C C . ARG A 1 580 ? 0.295 16.385 -24.424 1.00 82.25 580 ARG A C 1
ATOM 4385 O O . ARG A 1 580 ? 0.593 16.853 -25.515 1.00 82.25 580 ARG A O 1
ATOM 4392 N N . ALA A 1 581 ? 0.917 16.741 -23.297 1.00 77.62 581 ALA A N 1
ATOM 4393 C CA . ALA A 1 581 ? 2.046 17.669 -23.294 1.00 77.62 581 ALA A CA 1
ATOM 4394 C C . ALA A 1 581 ? 3.243 17.114 -24.086 1.00 77.62 581 ALA A C 1
ATOM 4396 O O . ALA A 1 581 ? 3.884 17.878 -24.806 1.00 77.62 581 ALA A O 1
ATOM 4397 N N . ALA A 1 582 ? 3.503 15.804 -23.993 1.00 73.38 582 ALA A N 1
ATOM 4398 C CA . ALA A 1 582 ? 4.527 15.132 -24.791 1.00 73.38 582 ALA A CA 1
ATOM 4399 C C . ALA A 1 582 ? 4.194 15.144 -26.296 1.00 73.38 582 ALA A C 1
ATOM 4401 O O . ALA A 1 582 ? 5.077 15.388 -27.113 1.00 73.38 582 ALA A O 1
ATOM 4402 N N . GLU A 1 583 ? 2.920 14.976 -26.669 1.00 74.12 583 GLU A N 1
ATOM 4403 C CA . GLU A 1 583 ? 2.476 15.018 -28.072 1.00 74.12 583 GLU A CA 1
ATOM 4404 C C . GLU A 1 583 ? 2.613 16.411 -28.707 1.00 74.12 583 GLU A C 1
ATOM 4406 O O . GLU A 1 583 ? 2.982 16.533 -29.875 1.00 74.12 583 GLU A O 1
ATOM 4411 N N . THR A 1 584 ? 2.331 17.486 -27.962 1.00 69.75 584 THR A N 1
ATOM 4412 C CA . THR A 1 584 ? 2.186 18.826 -28.559 1.00 69.75 584 THR A CA 1
ATOM 4413 C C . THR A 1 584 ? 3.471 19.501 -29.055 1.00 69.75 584 THR A C 1
ATOM 4415 O O . THR A 1 584 ? 3.354 20.571 -29.649 1.00 69.75 584 THR A O 1
ATOM 4418 N N . LYS A 1 585 ? 4.675 18.925 -28.881 1.00 59.59 585 LYS A N 1
ATOM 4419 C CA . LYS A 1 585 ? 6.020 19.469 -29.247 1.00 59.59 585 LYS A CA 1
ATOM 4420 C C . LYS A 1 585 ? 6.375 20.871 -28.712 1.00 59.59 585 LYS A C 1
ATOM 4422 O O . LYS A 1 585 ? 7.549 21.209 -28.608 1.00 59.59 585 LYS A O 1
ATOM 4427 N N . GLN A 1 586 ? 5.394 21.691 -28.362 1.00 56.44 586 GLN A N 1
ATOM 4428 C CA . GLN A 1 586 ? 5.526 22.926 -27.617 1.00 56.44 586 GLN A CA 1
ATOM 4429 C C . GLN A 1 586 ? 5.508 22.591 -26.134 1.00 56.44 586 GLN A C 1
ATOM 4431 O O . GLN A 1 586 ? 4.775 21.706 -25.704 1.00 56.44 586 GLN A O 1
ATOM 4436 N N . SER A 1 587 ? 6.330 23.320 -25.389 1.00 54.41 587 SER A N 1
ATOM 4437 C CA . SER A 1 587 ? 6.543 23.346 -23.940 1.00 54.41 587 SER A CA 1
ATOM 4438 C C . SER A 1 587 ? 5.247 23.477 -23.124 1.00 54.41 587 SER A C 1
ATOM 4440 O O . SER A 1 587 ? 4.997 24.468 -22.434 1.00 54.41 587 SER A O 1
ATOM 4442 N N . GLY A 1 588 ? 4.399 22.458 -23.216 1.00 51.25 588 GLY A N 1
ATOM 4443 C CA . GLY A 1 588 ? 3.158 22.338 -22.488 1.00 51.25 588 GLY A CA 1
ATOM 4444 C C . GLY A 1 588 ? 3.407 22.197 -20.986 1.00 51.25 588 GLY A C 1
ATOM 4445 O O . GLY A 1 588 ? 4.530 21.925 -20.552 1.00 51.25 588 GLY A O 1
ATOM 4446 N N . PRO A 1 589 ? 2.357 22.394 -20.173 1.00 52.56 589 PRO A N 1
ATOM 4447 C CA . PRO A 1 589 ? 2.416 22.259 -18.723 1.00 52.56 589 PRO A CA 1
ATOM 4448 C C . PRO A 1 589 ? 2.844 20.834 -18.333 1.00 52.56 589 PRO A C 1
ATOM 4450 O O . PRO A 1 589 ? 2.008 19.937 -18.235 1.00 52.56 589 PRO A O 1
ATOM 4453 N N . ALA A 1 590 ? 4.137 20.600 -18.108 1.00 66.06 590 ALA A N 1
ATOM 4454 C CA . ALA A 1 590 ? 4.607 19.291 -17.680 1.00 66.06 590 ALA A CA 1
ATOM 4455 C C . ALA A 1 590 ? 4.218 19.069 -16.211 1.00 66.06 590 ALA A C 1
ATOM 4457 O O . ALA A 1 590 ? 4.670 19.784 -15.313 1.00 66.06 590 ALA A O 1
ATOM 4458 N N . MET A 1 591 ? 3.360 18.073 -15.972 1.00 76.62 591 MET A N 1
ATOM 4459 C CA . MET A 1 591 ? 3.106 17.539 -14.632 1.00 76.62 591 MET A CA 1
ATOM 4460 C C . MET A 1 591 ? 4.441 17.124 -14.012 1.00 76.62 591 MET A C 1
ATOM 4462 O O . MET A 1 591 ? 5.120 16.242 -14.547 1.00 76.62 591 MET A O 1
ATOM 4466 N N . LEU A 1 592 ? 4.819 17.750 -12.898 1.00 74.81 592 LEU A N 1
ATOM 4467 C CA . LEU A 1 592 ? 6.141 17.554 -12.306 1.00 74.81 592 LEU A CA 1
ATOM 4468 C C . LEU A 1 592 ? 6.262 16.249 -11.523 1.00 74.81 592 LEU A C 1
ATOM 4470 O O . LEU A 1 592 ? 5.342 15.842 -10.815 1.00 74.81 592 LEU A O 1
ATOM 4474 N N . GLY A 1 593 ? 7.461 15.670 -11.620 1.00 78.81 593 GLY A N 1
ATOM 4475 C CA . GLY A 1 593 ? 7.957 14.604 -10.764 1.00 78.81 593 GLY A CA 1
ATOM 4476 C C . GLY A 1 593 ? 7.176 13.293 -10.828 1.00 78.81 593 GLY A C 1
ATOM 4477 O O . GLY A 1 593 ? 6.322 13.056 -11.683 1.00 78.81 593 GLY A O 1
ATOM 4478 N N . ASP A 1 594 ? 7.486 12.423 -9.880 1.00 80.25 594 ASP A N 1
ATOM 4479 C CA . ASP A 1 594 ? 7.019 11.045 -9.875 1.00 80.25 594 ASP A CA 1
ATOM 4480 C C . ASP A 1 594 ? 5.844 10.879 -8.907 1.00 80.25 594 ASP A C 1
ATOM 4482 O O . ASP A 1 594 ? 5.996 10.522 -7.737 1.00 80.25 594 ASP A O 1
ATOM 4486 N N . GLN A 1 595 ? 4.643 11.176 -9.400 1.00 84.19 595 GLN A N 1
ATOM 4487 C CA . GLN A 1 595 ? 3.398 10.971 -8.653 1.00 84.19 595 GLN A CA 1
ATOM 4488 C C . GLN A 1 595 ? 2.903 9.519 -8.726 1.00 84.19 595 GLN A C 1
ATOM 4490 O O . GLN A 1 595 ? 2.040 9.121 -7.941 1.00 84.19 595 GLN A O 1
ATOM 4495 N N . ARG A 1 596 ? 3.480 8.714 -9.628 1.00 88.12 596 ARG A N 1
ATOM 4496 C CA . ARG A 1 596 ? 3.139 7.303 -9.825 1.00 88.12 596 ARG A CA 1
ATOM 4497 C C . ARG A 1 596 ? 3.530 6.449 -8.624 1.00 88.12 596 ARG A C 1
ATOM 4499 O O . ARG A 1 596 ? 2.828 5.485 -8.322 1.00 88.12 596 ARG A O 1
ATOM 4506 N N . GLU A 1 597 ? 4.603 6.822 -7.911 1.00 88.25 597 GLU A N 1
ATOM 4507 C CA . GLU A 1 597 ? 5.023 6.159 -6.659 1.00 88.25 597 GLU A CA 1
ATOM 4508 C C . GLU A 1 597 ? 3.872 6.018 -5.667 1.00 88.25 597 GLU A C 1
ATOM 4510 O O . GLU A 1 597 ? 3.788 5.039 -4.932 1.00 88.25 597 GLU A O 1
ATOM 4515 N N . LEU A 1 598 ? 3.002 7.025 -5.623 1.00 89.69 598 LEU A N 1
ATOM 4516 C CA . LEU A 1 598 ? 2.034 7.165 -4.554 1.00 89.69 598 LEU A CA 1
ATOM 4517 C C . LEU A 1 598 ? 0.719 6.435 -4.812 1.00 89.69 598 LEU A C 1
ATOM 4519 O O . LEU A 1 598 ? -0.094 6.368 -3.898 1.00 89.69 598 LEU A O 1
ATOM 4523 N N . LEU A 1 599 ? 0.504 5.868 -6.003 1.00 92.56 599 LEU A N 1
ATOM 4524 C CA . LEU A 1 599 ? -0.734 5.153 -6.338 1.00 92.56 599 LEU A CA 1
ATOM 4525 C C . LEU A 1 599 ? -1.038 4.010 -5.372 1.00 92.56 599 LEU A C 1
ATOM 4527 O O . LEU A 1 599 ? -2.185 3.803 -4.986 1.00 92.56 599 LEU A O 1
ATOM 4531 N N . ILE A 1 600 ? 0.001 3.296 -4.945 1.00 93.50 600 ILE A N 1
ATOM 4532 C CA . ILE A 1 600 ? -0.121 2.173 -4.017 1.00 93.50 600 ILE A CA 1
ATOM 4533 C C . ILE A 1 600 ? -0.599 2.604 -2.626 1.00 93.50 600 ILE A C 1
ATOM 4535 O O . ILE A 1 600 ? -1.146 1.781 -1.900 1.00 93.50 600 ILE A O 1
ATOM 4539 N N . LEU A 1 601 ? -0.427 3.871 -2.233 1.00 91.88 601 LEU A N 1
ATOM 4540 C CA . LEU A 1 601 ? -0.708 4.306 -0.867 1.00 91.88 601 LEU A CA 1
ATOM 4541 C C . LEU A 1 601 ? -2.207 4.367 -0.522 1.00 91.88 601 LEU A C 1
ATOM 4543 O O . LEU A 1 601 ? -2.590 3.669 0.417 1.00 91.88 601 LEU A O 1
ATOM 4547 N N . PRO A 1 602 ? -3.071 5.138 -1.221 1.00 95.25 602 PRO A N 1
ATOM 4548 C CA . PRO A 1 602 ? -4.504 5.143 -0.921 1.00 95.25 602 PRO A CA 1
ATOM 4549 C C . PRO A 1 602 ? -5.113 3.748 -1.096 1.00 95.25 602 PRO A C 1
ATOM 4551 O O . PRO A 1 602 ? -5.983 3.373 -0.317 1.00 95.25 602 PRO A O 1
ATOM 4554 N N . ILE A 1 603 ? -4.599 2.949 -2.040 1.00 95.81 603 ILE A N 1
ATOM 4555 C CA . ILE A 1 603 ? -4.984 1.544 -2.236 1.00 95.81 603 ILE A CA 1
ATOM 4556 C C . ILE A 1 603 ? -4.655 0.709 -0.988 1.00 95.81 603 ILE A C 1
ATOM 4558 O O . ILE A 1 603 ? -5.531 0.045 -0.440 1.00 95.81 603 ILE A O 1
ATOM 4562 N N . SER A 1 604 ? -3.414 0.787 -0.500 1.00 95.44 604 SER A N 1
ATOM 4563 C CA . SER A 1 604 ? -2.944 0.038 0.675 1.00 95.44 604 SER A CA 1
ATOM 4564 C C . SER A 1 604 ? -3.678 0.413 1.952 1.00 95.44 604 SER A C 1
ATOM 4566 O O . SER A 1 604 ? -4.120 -0.455 2.700 1.00 95.44 604 SER A O 1
ATOM 4568 N N . ILE A 1 605 ? -3.829 1.716 2.188 1.00 95.25 605 ILE A N 1
ATOM 4569 C CA . ILE A 1 605 ? -4.505 2.244 3.369 1.00 95.25 605 ILE A CA 1
ATOM 4570 C C . ILE A 1 605 ? -5.992 1.874 3.340 1.00 95.25 605 ILE A C 1
ATOM 4572 O O . ILE A 1 605 ? -6.526 1.410 4.343 1.00 95.25 605 ILE A O 1
ATOM 4576 N N . THR A 1 606 ? -6.652 2.022 2.189 1.00 96.69 606 THR A N 1
ATOM 4577 C CA . THR A 1 606 ? -8.061 1.638 2.035 1.00 96.69 606 THR A CA 1
ATOM 4578 C C . THR A 1 606 ? -8.270 0.153 2.289 1.00 96.69 606 THR A C 1
ATOM 4580 O O . THR A 1 606 ? -9.207 -0.205 2.998 1.00 96.69 606 THR A O 1
ATOM 4583 N N . HIS A 1 607 ? -7.392 -0.702 1.757 1.00 96.44 607 HIS A N 1
ATOM 4584 C CA . HIS A 1 607 ? -7.445 -2.135 2.018 1.00 96.44 607 HIS A CA 1
ATOM 4585 C C . HIS A 1 607 ? -7.358 -2.430 3.524 1.00 96.44 607 HIS A C 1
ATOM 4587 O O . HIS A 1 607 ? -8.240 -3.083 4.085 1.00 96.44 607 HIS A O 1
ATOM 4593 N N . ALA A 1 608 ? -6.352 -1.869 4.203 1.00 96.44 608 ALA A N 1
ATOM 4594 C CA . ALA A 1 608 ? -6.202 -2.033 5.645 1.00 96.44 608 ALA A CA 1
ATOM 4595 C C . ALA A 1 608 ? -7.426 -1.539 6.428 1.00 96.44 608 ALA A C 1
ATOM 4597 O O . ALA A 1 608 ? -7.819 -2.159 7.417 1.00 96.44 608 ALA A O 1
ATOM 4598 N N . TYR A 1 609 ? -8.050 -0.439 5.997 1.00 97.38 609 TYR A N 1
ATOM 4599 C CA . TYR A 1 609 ? -9.270 0.064 6.623 1.00 97.38 609 TYR A CA 1
ATOM 4600 C C . TYR A 1 609 ? -10.457 -0.860 6.379 1.00 97.38 609 TYR A C 1
ATOM 4602 O O . TYR A 1 609 ? -11.220 -1.109 7.306 1.00 97.38 609 TYR A O 1
ATOM 4610 N N . ALA A 1 610 ? -10.633 -1.383 5.166 1.00 97.25 610 ALA A N 1
ATOM 4611 C CA . ALA A 1 610 ? -11.726 -2.296 4.846 1.00 97.25 610 ALA A CA 1
ATOM 4612 C C . ALA A 1 610 ? -11.624 -3.586 5.677 1.00 97.25 610 ALA A C 1
ATOM 4614 O O . ALA A 1 610 ? -12.611 -4.034 6.265 1.00 97.25 610 ALA A O 1
ATOM 4615 N N . GLU A 1 611 ? -10.415 -4.129 5.809 1.00 96.12 611 GLU A N 1
ATOM 4616 C CA . GLU A 1 611 ? -10.129 -5.280 6.662 1.00 96.12 611 GLU A CA 1
ATOM 4617 C C . GLU A 1 611 ? -10.286 -4.971 8.156 1.00 96.12 611 GLU A C 1
ATOM 4619 O O . GLU A 1 611 ? -10.930 -5.720 8.892 1.00 96.12 611 GLU A O 1
ATOM 4624 N N . GLY A 1 612 ? -9.761 -3.832 8.614 1.00 97.06 612 GLY A N 1
ATOM 4625 C CA . GLY A 1 612 ? -9.963 -3.354 9.980 1.00 97.06 612 GLY A CA 1
ATOM 4626 C C . GLY A 1 612 ? -11.444 -3.133 10.302 1.00 97.06 612 GLY A C 1
ATOM 4627 O O . GLY A 1 612 ? -11.885 -3.438 11.406 1.00 97.06 612 GLY A O 1
ATOM 4628 N N . CYS A 1 613 ? -12.227 -2.665 9.327 1.00 97.62 613 CYS A N 1
ATOM 4629 C CA . CYS A 1 613 ? -13.663 -2.425 9.435 1.00 97.62 613 CYS A CA 1
ATOM 4630 C C . CYS A 1 613 ? -14.405 -3.742 9.635 1.00 97.62 613 CYS A C 1
ATOM 4632 O O . CYS A 1 613 ? -15.192 -3.852 10.577 1.00 97.62 613 CYS A O 1
ATOM 4634 N N . ARG A 1 614 ? -14.090 -4.760 8.821 1.00 96.69 614 ARG A N 1
ATOM 4635 C CA . ARG A 1 614 ? -14.622 -6.119 8.984 1.00 96.69 614 ARG A CA 1
ATOM 4636 C C . ARG A 1 614 ? -14.279 -6.696 10.356 1.00 96.69 614 ARG A C 1
ATOM 4638 O O . ARG A 1 614 ? -15.180 -7.088 11.095 1.00 96.69 614 ARG A O 1
ATOM 4645 N N . LEU A 1 615 ? -12.993 -6.694 10.712 1.00 97.38 615 LEU A N 1
ATOM 4646 C CA . LEU A 1 615 ? -12.491 -7.274 11.959 1.00 97.38 615 LEU A CA 1
ATOM 4647 C C . LEU A 1 615 ? -13.116 -6.618 13.192 1.00 97.38 615 LEU A C 1
ATOM 4649 O O . LEU A 1 615 ? -13.624 -7.309 14.070 1.00 97.38 615 LEU A O 1
ATOM 4653 N N . VAL A 1 616 ? -13.084 -5.287 13.269 1.00 97.69 616 VAL A N 1
ATOM 4654 C CA . VAL A 1 616 ? -13.510 -4.561 14.470 1.00 97.69 616 VAL A CA 1
ATOM 4655 C C . VAL A 1 616 ? -15.024 -4.496 14.596 1.00 97.69 616 VAL A C 1
ATOM 4657 O O . VAL A 1 616 ? -15.526 -4.562 15.713 1.00 97.69 616 VAL A O 1
ATOM 4660 N N . SER A 1 617 ? -15.765 -4.434 13.489 1.00 96.88 617 SER A N 1
ATOM 4661 C CA . SER A 1 617 ? -17.228 -4.530 13.537 1.00 96.88 617 SER A CA 1
ATOM 4662 C C . SER A 1 617 ? -17.668 -5.891 14.077 1.00 96.88 617 SER A C 1
ATOM 4664 O O . SER A 1 617 ? -18.497 -5.963 14.988 1.00 96.88 617 SER A O 1
ATOM 4666 N N . LEU A 1 618 ? -17.045 -6.969 13.590 1.00 95.94 618 LEU A N 1
ATOM 4667 C CA . LEU A 1 618 ? -17.318 -8.319 14.067 1.00 95.94 618 LEU A CA 1
ATOM 4668 C C . LEU A 1 618 ? -16.884 -8.519 15.525 1.00 95.94 618 LEU A C 1
ATOM 4670 O O . LEU A 1 618 ? -17.615 -9.114 16.320 1.00 95.94 618 LEU A O 1
ATOM 4674 N N . LEU A 1 619 ? -15.723 -7.975 15.896 1.00 97.12 619 LEU A N 1
ATOM 4675 C CA . LEU A 1 619 ? -15.230 -7.965 17.269 1.00 97.12 619 LEU A CA 1
ATOM 4676 C C . LEU A 1 619 ? -16.197 -7.222 18.194 1.00 97.12 619 LEU A C 1
ATOM 4678 O O . LEU A 1 619 ? -16.559 -7.758 19.235 1.00 97.12 619 LEU A O 1
ATOM 4682 N N . ALA A 1 620 ? -16.656 -6.029 17.814 1.00 95.81 620 ALA A N 1
ATOM 4683 C CA . ALA A 1 620 ? -17.577 -5.235 18.619 1.00 95.81 620 ALA A CA 1
ATOM 4684 C C . ALA A 1 620 ? -18.907 -5.969 18.847 1.00 95.81 620 ALA A C 1
ATOM 4686 O O . ALA A 1 620 ? -19.361 -6.057 19.986 1.00 95.81 620 ALA A O 1
ATOM 4687 N N . SER A 1 621 ? -19.470 -6.575 17.796 1.00 94.50 621 SER A N 1
ATOM 4688 C CA . SER A 1 621 ? -20.657 -7.435 17.896 1.00 94.50 621 SER A CA 1
ATOM 4689 C C . SER A 1 621 ? -20.426 -8.635 18.822 1.00 94.50 621 SER A C 1
ATOM 4691 O O . SER A 1 621 ? -21.250 -8.923 19.683 1.00 94.50 621 SER A O 1
ATOM 4693 N N . THR A 1 622 ? -19.267 -9.290 18.720 1.00 95.94 622 THR A N 1
ATOM 4694 C CA . THR A 1 622 ? -18.896 -10.441 19.565 1.00 95.94 622 THR A CA 1
ATOM 4695 C C . THR A 1 622 ? -18.665 -10.046 21.028 1.00 95.94 622 THR A C 1
ATOM 4697 O O . THR A 1 622 ? -18.865 -10.847 21.943 1.00 95.94 622 THR A O 1
ATOM 4700 N N . VAL A 1 623 ? -18.241 -8.806 21.278 1.00 96.19 623 VAL A N 1
ATOM 4701 C CA . VAL A 1 623 ? -18.106 -8.259 22.631 1.00 96.19 623 VAL A CA 1
ATOM 4702 C C . VAL A 1 623 ? -19.476 -8.009 23.256 1.00 96.19 623 VAL A C 1
ATOM 4704 O O . VAL A 1 623 ? -19.681 -8.392 24.406 1.00 96.19 623 VAL A O 1
ATOM 4707 N N . THR A 1 624 ? -20.409 -7.401 22.518 1.00 94.25 624 THR A N 1
ATOM 4708 C CA . THR A 1 624 ? -21.751 -7.077 23.032 1.00 94.25 624 THR A CA 1
ATOM 4709 C C . THR A 1 624 ? -22.681 -8.288 23.076 1.00 94.25 624 THR A C 1
ATOM 4711 O O . THR A 1 624 ? -23.515 -8.387 23.973 1.00 94.25 624 THR A O 1
ATOM 4714 N N . HIS A 1 625 ? -22.520 -9.227 22.142 1.00 93.56 625 HIS A N 1
ATOM 4715 C CA . HIS A 1 625 ? -23.311 -10.451 22.015 1.00 93.56 625 HIS A CA 1
ATOM 4716 C C . HIS A 1 625 ? -22.387 -11.667 21.838 1.00 93.56 625 HIS A C 1
ATOM 4718 O O . HIS A 1 625 ? -22.202 -12.156 20.717 1.00 93.56 625 HIS A O 1
ATOM 4724 N N . PRO A 1 626 ? -21.787 -12.174 22.934 1.00 95.31 626 PRO A N 1
ATOM 4725 C CA . PRO A 1 626 ? -20.885 -13.319 22.877 1.00 95.31 626 PRO A CA 1
ATOM 4726 C C . PRO A 1 626 ? -21.594 -14.543 22.286 1.00 95.31 626 PRO A C 1
ATOM 4728 O O . PRO A 1 626 ? -22.493 -15.119 22.894 1.00 95.31 626 PRO A O 1
ATOM 4731 N N . SER A 1 627 ? -21.212 -14.921 21.069 1.00 94.00 627 SER A N 1
ATOM 4732 C CA . SER A 1 627 ? -21.793 -16.040 20.327 1.00 94.00 627 SER A CA 1
ATOM 4733 C C . SER A 1 627 ? -20.758 -16.642 19.374 1.00 94.00 627 SER A C 1
ATOM 4735 O O . SER A 1 627 ? -19.651 -16.123 19.238 1.00 94.00 627 SER A O 1
ATOM 4737 N N . TRP A 1 628 ? -21.104 -17.741 18.701 1.00 95.38 628 TRP A N 1
ATOM 4738 C CA . TRP A 1 628 ? -20.281 -18.344 17.643 1.00 95.38 628 TRP A CA 1
ATOM 4739 C C . TRP A 1 628 ? -20.671 -17.879 16.232 1.00 95.38 628 TRP A C 1
ATOM 4741 O O . TRP A 1 628 ? -20.106 -18.362 15.253 1.00 95.38 628 TRP A O 1
ATOM 4751 N N . LEU A 1 629 ? -21.604 -16.925 16.106 1.00 90.75 629 LEU A N 1
ATOM 4752 C CA . LEU A 1 629 ? -22.064 -16.410 14.809 1.00 90.75 629 LEU A CA 1
ATOM 4753 C C . LEU A 1 629 ? -20.946 -15.731 14.008 1.00 90.75 629 LEU A C 1
ATOM 4755 O O . LEU A 1 629 ? -21.035 -15.645 12.787 1.00 90.75 629 LEU A O 1
ATOM 4759 N N . TRP A 1 630 ? -19.862 -15.311 14.659 1.00 94.19 630 TRP A N 1
ATOM 4760 C CA . TRP A 1 630 ? -18.695 -14.766 13.973 1.00 94.19 630 TRP A CA 1
ATOM 4761 C C . TRP A 1 630 ? -17.948 -15.793 13.112 1.00 94.19 630 TRP A C 1
ATOM 4763 O O . TRP A 1 630 ? -17.280 -15.399 12.160 1.00 94.19 630 TRP A O 1
ATOM 4773 N N . VAL A 1 631 ? -18.069 -17.098 13.390 1.00 95.06 631 VAL A N 1
ATOM 4774 C CA . VAL A 1 631 ? -17.395 -18.156 12.615 1.00 95.06 631 VAL A CA 1
ATOM 4775 C C . VAL A 1 631 ? -17.887 -18.195 11.161 1.00 95.06 631 VAL A C 1
ATOM 4777 O O . VAL A 1 631 ? -17.057 -18.025 10.266 1.00 95.06 631 VAL A O 1
ATOM 4780 N N . PRO A 1 632 ? -19.196 -18.373 10.870 1.00 92.06 632 PRO A N 1
ATOM 4781 C CA . PRO A 1 632 ? -19.678 -18.358 9.490 1.00 92.06 632 PRO A CA 1
ATOM 4782 C C . PRO A 1 632 ? -19.452 -17.006 8.799 1.00 92.06 632 PRO A C 1
ATOM 4784 O O . PRO A 1 632 ? -19.180 -16.988 7.601 1.00 92.06 632 PRO A O 1
ATOM 4787 N N . GLN A 1 633 ? -19.491 -15.886 9.533 1.00 90.31 633 GLN A N 1
ATOM 4788 C CA . GLN A 1 633 ? -19.176 -14.562 8.978 1.00 90.31 633 GLN A CA 1
ATOM 4789 C C . GLN A 1 633 ? -17.720 -14.472 8.513 1.00 90.31 633 GLN A C 1
ATOM 4791 O O . GLN A 1 633 ? -17.447 -14.050 7.393 1.00 90.31 633 GLN A O 1
ATOM 4796 N N . MET A 1 634 ? -16.785 -14.923 9.347 1.00 93.88 634 MET A N 1
ATOM 4797 C CA . MET A 1 634 ? -15.361 -14.953 9.025 1.00 93.88 634 MET A CA 1
ATOM 4798 C C . MET A 1 634 ? -15.063 -15.899 7.852 1.00 93.88 634 MET A C 1
ATOM 4800 O O . MET A 1 634 ? -14.285 -15.538 6.974 1.00 93.88 634 MET A O 1
ATOM 4804 N N . LEU A 1 635 ? -15.721 -17.064 7.784 1.00 92.88 635 LEU A N 1
ATOM 4805 C CA . LEU A 1 635 ? -15.623 -17.966 6.628 1.00 92.88 635 LEU A CA 1
ATOM 4806 C C . LEU A 1 635 ? -16.165 -17.317 5.347 1.00 92.88 635 LEU A C 1
ATOM 4808 O O . LEU A 1 635 ? -15.550 -17.442 4.291 1.00 92.88 635 LEU A O 1
ATOM 4812 N N . GLY A 1 636 ? -17.281 -16.588 5.431 1.00 89.25 636 GLY A N 1
ATOM 4813 C CA . GLY A 1 636 ? -17.822 -15.817 4.310 1.00 89.25 636 GLY A CA 1
ATOM 4814 C C . GLY A 1 636 ? -16.858 -14.731 3.823 1.00 89.25 636 GLY A C 1
ATOM 4815 O O . GLY A 1 636 ? -16.625 -14.622 2.620 1.00 89.25 636 GLY A O 1
ATOM 4816 N N . CYS A 1 637 ? -16.246 -13.980 4.747 1.00 90.56 637 CYS A N 1
ATOM 4817 C CA . CYS A 1 637 ? -15.203 -12.998 4.435 1.00 90.56 637 CYS A CA 1
ATOM 4818 C C . CYS A 1 637 ? -14.002 -13.651 3.737 1.00 90.56 637 CYS A C 1
ATOM 4820 O O . CYS A 1 637 ? -13.574 -13.160 2.696 1.00 90.56 637 CYS A O 1
ATOM 4822 N N . PHE A 1 638 ? -13.511 -14.775 4.267 1.00 92.69 638 PHE A N 1
ATOM 4823 C CA . PHE A 1 638 ? -12.410 -15.539 3.679 1.00 92.69 638 PHE A CA 1
ATOM 4824 C C . PHE A 1 638 ? -12.730 -15.991 2.248 1.00 92.69 638 PHE A C 1
ATOM 4826 O O . PHE A 1 638 ? -11.964 -15.722 1.326 1.00 92.69 638 PHE A O 1
ATOM 4833 N N . LEU A 1 639 ? -13.889 -16.623 2.027 1.00 91.19 639 LEU A N 1
ATOM 4834 C CA . LEU A 1 639 ? -14.293 -17.088 0.696 1.00 91.19 639 LEU A CA 1
ATOM 4835 C C . LEU A 1 639 ? -14.422 -15.929 -0.294 1.00 91.19 639 LEU A C 1
ATOM 4837 O O . LEU A 1 639 ? -13.942 -16.030 -1.424 1.00 91.19 639 LEU A O 1
ATOM 4841 N N . LEU A 1 640 ? -15.041 -14.822 0.126 1.00 87.38 640 LEU A N 1
ATOM 4842 C CA . LEU A 1 640 ? -15.174 -13.641 -0.717 1.00 87.38 640 LEU A CA 1
ATOM 4843 C C . LEU A 1 640 ? -13.795 -13.073 -1.073 1.00 87.38 640 LEU A C 1
ATOM 4845 O O . LEU A 1 640 ? -13.523 -12.844 -2.249 1.00 87.38 640 LEU A O 1
ATOM 4849 N N . ASN A 1 641 ? -12.901 -12.912 -0.097 1.00 89.44 641 ASN A N 1
ATOM 4850 C CA . ASN A 1 641 ? -11.548 -12.428 -0.344 1.00 89.44 641 ASN A CA 1
ATOM 4851 C C . ASN A 1 641 ? -10.770 -13.346 -1.306 1.00 89.44 641 ASN A C 1
ATOM 4853 O O . ASN A 1 641 ? -10.163 -12.850 -2.258 1.00 89.44 641 ASN A O 1
ATOM 4857 N N . VAL A 1 642 ? -10.851 -14.671 -1.140 1.00 89.50 642 VAL A N 1
ATOM 4858 C CA . VAL A 1 642 ? -10.224 -15.641 -2.056 1.00 89.50 642 VAL A CA 1
ATOM 4859 C C . VAL A 1 642 ? -10.783 -15.510 -3.476 1.00 89.50 642 VAL A C 1
ATOM 4861 O O . VAL A 1 642 ? -10.007 -15.437 -4.429 1.00 89.50 642 VAL A O 1
ATOM 4864 N N . ILE A 1 643 ? -12.106 -15.426 -3.658 1.00 87.31 643 ILE A N 1
ATOM 4865 C CA . ILE A 1 643 ? -12.741 -15.258 -4.984 1.00 87.31 643 ILE A CA 1
ATOM 4866 C C . ILE A 1 643 ? -12.272 -13.964 -5.661 1.00 87.31 643 ILE A C 1
ATOM 4868 O O . ILE A 1 643 ? -11.996 -13.938 -6.864 1.00 87.31 643 ILE A O 1
ATOM 4872 N N . LEU A 1 644 ? -12.167 -12.891 -4.883 1.00 82.31 644 LEU A N 1
ATOM 4873 C CA . LEU A 1 644 ? -11.757 -11.580 -5.369 1.00 82.31 644 LEU A CA 1
ATOM 4874 C C . LEU A 1 644 ? -10.277 -11.531 -5.749 1.00 82.31 644 LEU A C 1
ATOM 4876 O O . LEU A 1 644 ? -9.921 -10.898 -6.742 1.00 82.31 644 LEU A O 1
ATOM 4880 N N . ARG A 1 645 ? -9.415 -12.207 -4.987 1.00 81.94 645 ARG A N 1
ATOM 4881 C CA . ARG A 1 645 ? -7.964 -12.236 -5.224 1.00 81.94 645 ARG A CA 1
ATOM 4882 C C . ARG A 1 645 ? -7.546 -13.247 -6.288 1.00 81.94 645 ARG A C 1
ATOM 4884 O O . ARG A 1 645 ? -6.559 -13.027 -6.980 1.00 81.94 645 ARG A O 1
ATOM 4891 N N . SER A 1 646 ? -8.308 -14.322 -6.472 1.00 78.19 646 SER A N 1
ATOM 4892 C CA . SER A 1 646 ? -8.004 -15.396 -7.429 1.00 78.19 646 SER A CA 1
ATOM 4893 C C . SER A 1 646 ? -8.328 -15.049 -8.890 1.00 78.19 646 SER A C 1
ATOM 4895 O O . SER A 1 646 ? -8.343 -15.931 -9.737 1.00 78.19 646 SER A O 1
ATOM 4897 N N . THR A 1 647 ? -8.626 -13.791 -9.244 1.00 78.62 647 THR A N 1
ATOM 4898 C CA . THR A 1 647 ? -9.137 -13.374 -10.578 1.00 78.62 647 THR A CA 1
ATOM 4899 C C . THR A 1 647 ? -10.400 -14.113 -11.048 1.00 78.62 647 THR A C 1
ATOM 4901 O O . THR A 1 647 ? -10.912 -13.836 -12.132 1.00 78.62 647 THR A O 1
ATOM 4904 N N . LEU A 1 648 ? -10.954 -15.005 -10.220 1.00 83.81 648 LEU A N 1
ATOM 4905 C CA . LEU A 1 648 ? -12.129 -15.808 -10.521 1.00 83.81 648 LEU A CA 1
ATOM 4906 C C . LEU A 1 648 ? -13.346 -14.917 -10.742 1.00 83.81 648 LEU A C 1
ATOM 4908 O O . LEU A 1 648 ? -14.117 -15.157 -11.667 1.00 83.81 648 LEU A O 1
ATOM 4912 N N . LEU A 1 649 ? -13.491 -13.848 -9.948 1.00 84.88 649 LEU A N 1
ATOM 4913 C CA . LEU A 1 649 ? -14.551 -12.871 -10.184 1.00 84.88 649 LEU A CA 1
ATOM 4914 C C . LEU A 1 649 ? -14.421 -12.242 -11.577 1.00 84.88 649 LEU A C 1
ATOM 4916 O O . LEU A 1 649 ? -15.403 -12.186 -12.310 1.00 84.88 649 LEU A O 1
ATOM 4920 N N . THR A 1 650 ? -13.223 -11.798 -11.964 1.00 84.75 650 THR A N 1
ATOM 4921 C CA . THR A 1 650 ? -12.975 -11.231 -13.298 1.00 84.75 650 THR A CA 1
ATOM 4922 C C . THR A 1 650 ? -13.300 -12.238 -14.393 1.00 84.75 650 THR A C 1
ATOM 4924 O O . THR A 1 650 ? -13.938 -11.877 -15.379 1.00 84.75 650 THR A O 1
ATOM 4927 N N . GLU A 1 651 ? -12.910 -13.498 -14.214 1.00 87.00 651 GLU A N 1
ATOM 4928 C CA . GLU A 1 651 ? -13.223 -14.581 -15.140 1.00 87.00 651 GLU A CA 1
ATOM 4929 C C . GLU A 1 651 ? -14.740 -14.730 -15.307 1.00 87.00 651 GLU A C 1
ATOM 4931 O O . GLU A 1 651 ? -15.249 -14.562 -16.418 1.00 87.00 651 GLU A O 1
ATOM 4936 N N . VAL A 1 652 ? -15.476 -14.928 -14.210 1.00 88.94 652 VAL A N 1
ATOM 4937 C CA . VAL A 1 652 ? -16.941 -15.063 -14.208 1.00 88.94 652 VAL A CA 1
ATOM 4938 C C . VAL A 1 652 ? -17.609 -13.841 -14.842 1.00 88.94 652 VAL A C 1
ATOM 4940 O O . VAL A 1 652 ? -18.432 -13.981 -15.749 1.00 88.94 652 VAL A O 1
ATOM 4943 N N . LEU A 1 653 ? -17.221 -12.631 -14.437 1.00 89.12 653 LEU A N 1
ATOM 4944 C CA . LEU A 1 653 ? -17.778 -11.393 -14.981 1.00 89.12 653 LEU A CA 1
ATOM 4945 C C . LEU A 1 653 ? -17.449 -11.214 -16.467 1.00 89.12 653 LEU A C 1
ATOM 4947 O O . LEU A 1 653 ? -18.284 -10.715 -17.214 1.00 89.12 653 LEU A O 1
ATOM 4951 N N . SER A 1 654 ? -16.285 -11.660 -16.940 1.00 88.12 654 SER A N 1
ATOM 4952 C CA . SER A 1 654 ? -15.934 -11.592 -18.364 1.00 88.12 654 SER A CA 1
ATOM 4953 C C . SER A 1 654 ? -16.790 -12.515 -19.246 1.00 88.12 654 SER A C 1
ATOM 4955 O O . SER A 1 654 ? -16.968 -12.237 -20.440 1.00 88.12 654 SER A O 1
ATOM 4957 N N . HIS A 1 655 ? -17.340 -13.590 -18.667 1.00 89.56 655 HIS A N 1
ATOM 4958 C CA . HIS A 1 655 ? -18.280 -14.495 -19.335 1.00 89.56 655 HIS A CA 1
ATOM 4959 C C . HIS A 1 655 ? -19.712 -13.975 -19.295 1.00 89.56 655 HIS A C 1
ATOM 4961 O O . HIS A 1 655 ? -20.402 -14.045 -20.309 1.00 89.56 655 HIS A O 1
ATOM 4967 N N . VAL A 1 656 ? -20.141 -13.439 -18.152 1.00 93.19 656 VAL A N 1
ATOM 4968 C CA . VAL A 1 656 ? -21.535 -13.027 -17.930 1.00 93.19 656 VAL A CA 1
ATOM 4969 C C . VAL A 1 656 ? -21.821 -11.628 -18.483 1.00 93.19 656 VAL A C 1
ATOM 4971 O O . VAL A 1 656 ? -22.907 -11.377 -19.003 1.00 93.19 656 VAL A O 1
ATOM 4974 N N . LEU A 1 657 ? -20.866 -10.697 -18.397 1.00 91.75 657 LEU A N 1
ATOM 4975 C CA . LEU A 1 657 ? -21.110 -9.306 -18.766 1.00 91.75 657 LEU A CA 1
ATOM 4976 C C . LEU A 1 657 ? -20.999 -9.062 -20.284 1.00 91.75 657 LEU A C 1
ATOM 4978 O O . LEU A 1 657 ? -20.049 -9.522 -20.939 1.00 91.75 657 LEU A O 1
ATOM 4982 N N . PRO A 1 658 ? -21.911 -8.246 -20.853 1.00 92.62 658 PRO A N 1
ATOM 4983 C CA . PRO A 1 658 ? -21.800 -7.766 -22.226 1.00 92.62 658 PRO A CA 1
ATOM 4984 C C . PRO A 1 658 ? -20.487 -7.014 -22.477 1.00 92.62 658 PRO A C 1
ATOM 4986 O O . PRO A 1 658 ? -19.964 -6.352 -21.580 1.00 92.62 658 PRO A O 1
ATOM 4989 N N . ILE A 1 659 ? -20.002 -7.034 -23.726 1.00 89.06 659 ILE A N 1
ATOM 4990 C CA . ILE A 1 659 ? -18.712 -6.439 -24.138 1.00 89.06 659 ILE A CA 1
ATOM 4991 C C . ILE A 1 659 ? -18.551 -4.990 -23.650 1.00 89.06 659 ILE A C 1
ATOM 4993 O O . ILE A 1 659 ? -17.485 -4.638 -23.156 1.00 89.06 659 ILE A O 1
ATOM 4997 N N . ARG A 1 660 ? -19.617 -4.178 -23.701 1.00 90.81 660 ARG A N 1
ATOM 4998 C CA . ARG A 1 660 ? -19.608 -2.772 -23.252 1.00 90.81 660 ARG A CA 1
ATOM 4999 C C . ARG A 1 660 ? -19.309 -2.570 -21.759 1.00 90.81 660 ARG A C 1
ATOM 5001 O O . ARG A 1 660 ? -18.842 -1.504 -21.386 1.00 90.81 660 ARG A O 1
ATOM 5008 N N . TRP A 1 661 ? -19.584 -3.569 -20.916 1.00 88.81 661 TRP A N 1
ATOM 5009 C CA . TRP A 1 661 ? -19.406 -3.497 -19.459 1.00 88.81 661 TRP A CA 1
ATOM 5010 C C . TRP A 1 661 ? -18.107 -4.149 -18.983 1.00 88.81 661 TRP A C 1
ATOM 5012 O O . TRP A 1 661 ? -17.634 -3.837 -17.894 1.00 88.81 661 TRP A O 1
ATOM 5022 N N . ARG A 1 662 ? -17.500 -5.020 -19.801 1.00 86.62 662 ARG A N 1
ATOM 5023 C CA . ARG A 1 662 ? -16.216 -5.672 -19.488 1.00 86.62 662 ARG A CA 1
ATOM 5024 C C . ARG A 1 662 ? -15.107 -4.686 -19.090 1.00 86.62 662 ARG A C 1
ATOM 5026 O O . ARG A 1 662 ? -14.397 -5.011 -18.145 1.00 86.62 662 ARG A O 1
ATOM 5033 N N . PRO A 1 663 ? -14.974 -3.493 -19.710 1.00 84.94 663 PRO A N 1
ATOM 5034 C CA . PRO A 1 663 ? -13.995 -2.489 -19.296 1.00 84.94 663 PRO A CA 1
ATOM 5035 C C . PRO A 1 663 ? -14.054 -2.084 -17.821 1.00 84.94 663 PRO A C 1
ATOM 5037 O O . PRO A 1 663 ? -13.015 -1.760 -17.260 1.00 84.94 663 PRO A O 1
ATOM 5040 N N . LEU A 1 664 ? -15.233 -2.109 -17.185 1.00 81.75 664 LEU A N 1
ATOM 5041 C CA . LEU A 1 664 ? -15.380 -1.719 -15.775 1.00 81.75 664 LEU A CA 1
ATOM 5042 C C . LEU A 1 664 ? -14.726 -2.710 -14.809 1.00 81.75 664 LEU A C 1
ATOM 5044 O O . LEU A 1 664 ? -14.398 -2.347 -13.687 1.00 81.75 664 LEU A O 1
ATOM 5048 N N . PHE A 1 665 ? -14.558 -3.955 -15.248 1.00 82.44 665 PHE A N 1
ATOM 5049 C CA . PHE A 1 665 ? -13.991 -5.044 -14.454 1.00 82.44 665 PHE A CA 1
ATOM 5050 C C . PHE A 1 665 ? -12.681 -5.556 -15.051 1.00 82.44 665 PHE A C 1
ATOM 5052 O O . PHE A 1 665 ? -12.178 -6.599 -14.632 1.00 82.44 665 PHE A O 1
ATOM 5059 N N . ALA A 1 666 ? -12.155 -4.853 -16.056 1.00 84.19 666 ALA A N 1
ATOM 5060 C CA . ALA A 1 666 ? -10.890 -5.185 -16.673 1.00 84.19 666 ALA A CA 1
ATOM 5061 C C . ALA A 1 666 ? -9.763 -4.883 -15.679 1.00 84.19 666 ALA A C 1
ATOM 5063 O O . ALA A 1 666 ? -9.649 -3.736 -15.243 1.00 84.19 666 ALA A O 1
ATOM 5064 N N . PRO A 1 667 ? -8.928 -5.873 -15.321 1.00 84.38 667 PRO A N 1
ATOM 5065 C CA . PRO A 1 667 ? -7.803 -5.647 -14.430 1.00 84.38 667 PRO A CA 1
ATOM 5066 C C . PRO A 1 667 ? -6.881 -4.550 -14.963 1.00 84.38 667 PRO A C 1
ATOM 5068 O O . PRO A 1 667 ? -6.378 -4.620 -16.084 1.00 84.38 667 PRO A O 1
ATOM 5071 N N . ASP A 1 668 ? -6.653 -3.525 -14.161 1.00 86.88 668 ASP A N 1
ATOM 5072 C CA . ASP A 1 668 ? -5.710 -2.448 -14.438 1.00 86.88 668 ASP A CA 1
ATOM 5073 C C . ASP A 1 668 ? -4.539 -2.496 -13.446 1.00 86.88 668 ASP A C 1
ATOM 5075 O O . ASP A 1 668 ? -4.446 -3.383 -12.585 1.00 86.88 668 ASP A O 1
ATOM 5079 N N . ALA A 1 669 ? -3.617 -1.539 -13.553 1.00 87.69 669 ALA A N 1
ATOM 5080 C CA . ALA A 1 669 ? -2.534 -1.426 -12.588 1.00 87.69 669 ALA A CA 1
ATOM 5081 C C . ALA A 1 669 ? -3.037 -1.301 -11.139 1.00 87.69 669 ALA A C 1
ATOM 5083 O O . ALA A 1 669 ? -2.395 -1.830 -10.237 1.00 87.69 669 ALA A O 1
ATOM 5084 N N . GLY A 1 670 ? -4.184 -0.657 -10.901 1.00 91.00 670 GLY A N 1
ATOM 5085 C CA . GLY A 1 670 ? -4.770 -0.525 -9.568 1.00 91.00 670 GLY A CA 1
ATOM 5086 C C . GLY A 1 670 ? -5.160 -1.866 -8.968 1.00 91.00 670 GLY A C 1
ATOM 5087 O O . GLY A 1 670 ? -4.811 -2.132 -7.825 1.00 91.00 670 GLY A O 1
ATOM 5088 N N . THR A 1 671 ? -5.803 -2.746 -9.738 1.00 87.50 671 THR A N 1
ATOM 5089 C CA . THR A 1 671 ? -6.156 -4.099 -9.262 1.00 87.50 671 THR A CA 1
ATOM 5090 C C . THR A 1 671 ? -4.927 -4.936 -8.893 1.00 87.50 671 THR A C 1
ATOM 5092 O O . THR A 1 671 ? -4.944 -5.676 -7.912 1.00 87.50 671 THR A O 1
ATOM 5095 N N . SER A 1 672 ? -3.822 -4.777 -9.622 1.00 85.56 672 SER A N 1
ATOM 5096 C CA . SER A 1 672 ? -2.572 -5.484 -9.318 1.00 85.56 672 SER A CA 1
ATOM 5097 C C . SER A 1 672 ? -1.837 -4.880 -8.123 1.00 85.56 672 SER A C 1
ATOM 5099 O O . SER A 1 672 ? -1.357 -5.611 -7.260 1.00 85.56 672 SER A O 1
ATOM 5101 N N . LEU A 1 673 ? -1.817 -3.547 -8.014 1.00 90.88 673 LEU A N 1
ATOM 5102 C CA . LEU A 1 673 ? -1.351 -2.849 -6.815 1.00 90.88 673 LEU A CA 1
ATOM 5103 C C . LEU A 1 673 ? -2.205 -3.198 -5.590 1.00 90.88 673 LEU A C 1
ATOM 5105 O O . LEU A 1 673 ? -1.674 -3.289 -4.488 1.00 90.88 673 LEU A O 1
ATOM 5109 N N . LEU A 1 674 ? -3.503 -3.446 -5.766 1.00 91.62 674 LEU A N 1
ATOM 5110 C CA . LEU A 1 674 ? -4.379 -3.911 -4.698 1.00 91.62 674 LEU A CA 1
ATOM 5111 C C . LEU A 1 674 ? -3.984 -5.314 -4.223 1.00 91.62 674 LEU A C 1
ATOM 5113 O O . LEU A 1 674 ? -3.917 -5.542 -3.022 1.00 91.62 674 LEU A O 1
ATOM 5117 N N . ASN A 1 675 ? -3.672 -6.243 -5.127 1.00 87.69 675 ASN A N 1
ATOM 5118 C CA . ASN A 1 675 ? -3.191 -7.571 -4.730 1.00 87.69 675 ASN A CA 1
ATOM 5119 C C . ASN A 1 675 ? -1.877 -7.497 -3.933 1.00 87.69 675 ASN A C 1
ATOM 5121 O O . ASN A 1 675 ? -1.700 -8.234 -2.964 1.00 87.69 675 ASN A O 1
ATOM 5125 N N . GLU A 1 676 ? -0.988 -6.568 -4.291 1.00 87.88 676 GLU A N 1
ATOM 5126 C CA . GLU A 1 676 ? 0.225 -6.274 -3.519 1.00 87.88 676 GLU A CA 1
ATOM 5127 C C . GLU A 1 676 ? -0.066 -5.673 -2.146 1.00 87.88 676 GLU A C 1
ATOM 5129 O O . GLU A 1 676 ? 0.511 -6.084 -1.134 1.00 87.88 676 GLU A O 1
ATOM 5134 N N . ALA A 1 677 ? -0.981 -4.707 -2.106 1.00 91.88 677 ALA A N 1
ATOM 5135 C CA . ALA A 1 677 ? -1.455 -4.110 -0.872 1.00 91.88 677 ALA A CA 1
ATOM 5136 C C . ALA A 1 677 ? -2.036 -5.166 0.072 1.00 91.88 677 ALA A C 1
ATOM 5138 O O . ALA A 1 677 ? -1.721 -5.127 1.256 1.00 91.88 677 ALA A O 1
ATOM 5139 N N . LYS A 1 678 ? -2.810 -6.127 -0.442 1.00 92.06 678 LYS A N 1
ATOM 5140 C CA . LYS A 1 678 ? -3.418 -7.210 0.347 1.00 92.06 678 LYS A CA 1
ATOM 5141 C C . LYS A 1 678 ? -2.377 -8.025 1.111 1.00 92.06 678 LYS A C 1
ATOM 5143 O O . LYS A 1 678 ? -2.464 -8.149 2.326 1.00 92.06 678 LYS A O 1
ATOM 5148 N N . LEU A 1 679 ? -1.309 -8.435 0.428 1.00 89.69 679 LEU A N 1
ATOM 5149 C CA . LEU A 1 679 ? -0.208 -9.190 1.040 1.00 89.69 679 LEU A CA 1
ATOM 5150 C C . LEU A 1 679 ? 0.545 -8.404 2.127 1.00 89.69 679 LEU A C 1
ATOM 5152 O O . LEU A 1 679 ? 1.043 -8.984 3.088 1.00 89.69 679 LEU A O 1
ATOM 5156 N N . CYS A 1 680 ? 0.686 -7.085 1.970 1.00 91.75 680 CYS A N 1
ATOM 5157 C CA . CYS A 1 680 ? 1.513 -6.276 2.873 1.00 91.75 680 CYS A CA 1
ATOM 5158 C C . CYS A 1 680 ? 0.715 -5.609 4.005 1.00 91.75 680 CYS A C 1
ATOM 5160 O O . CYS A 1 680 ? 1.242 -5.422 5.101 1.00 91.75 680 CYS A O 1
ATOM 5162 N N . PHE A 1 681 ? -0.528 -5.211 3.740 1.00 94.06 681 PHE A N 1
ATOM 5163 C CA . PHE A 1 681 ? -1.355 -4.375 4.619 1.00 94.06 681 PHE A CA 1
ATOM 5164 C C . PHE A 1 681 ? -2.556 -5.092 5.221 1.00 94.06 681 PHE A C 1
ATOM 5166 O O . PHE A 1 681 ? -3.302 -4.484 5.990 1.00 94.06 681 PHE A O 1
ATOM 5173 N N . GLY A 1 682 ? -2.671 -6.393 4.982 1.00 93.06 682 GLY A N 1
ATOM 5174 C CA . GLY A 1 682 ? -3.550 -7.256 5.743 1.00 93.06 682 GLY A CA 1
ATOM 5175 C C . GLY A 1 682 ? -3.225 -7.272 7.242 1.00 93.06 682 GLY A C 1
ATOM 5176 O O . GLY A 1 682 ? -4.084 -7.043 8.090 1.00 93.06 682 GLY A O 1
ATOM 5177 N N . TYR A 1 683 ? -1.954 -7.460 7.586 1.00 95.69 683 TYR A N 1
ATOM 5178 C CA . TYR A 1 683 ? -1.490 -7.714 8.956 1.00 95.69 683 TYR A CA 1
ATOM 5179 C C . TYR A 1 683 ? -1.462 -6.514 9.922 1.00 95.69 683 TYR A C 1
ATOM 5181 O O . TYR A 1 683 ? -1.758 -6.705 11.106 1.00 95.69 683 TYR A O 1
ATOM 5189 N N . PRO A 1 684 ? -1.128 -5.276 9.500 1.00 95.88 684 PRO A N 1
ATOM 5190 C CA . PRO A 1 684 ? -1.033 -4.137 10.415 1.00 95.88 684 PRO A CA 1
ATOM 5191 C C . PRO A 1 684 ? -2.289 -3.865 11.253 1.00 95.88 684 PRO A C 1
ATOM 5193 O O . PRO A 1 684 ? -2.189 -3.300 12.344 1.00 95.88 684 PRO A O 1
ATOM 5196 N N . ARG A 1 685 ? -3.466 -4.316 10.800 1.00 95.50 685 ARG A N 1
ATOM 5197 C CA . ARG A 1 685 ? -4.727 -4.159 11.537 1.00 95.50 685 ARG A CA 1
ATOM 5198 C C . ARG A 1 685 ? -4.746 -4.855 12.903 1.00 95.50 685 ARG A C 1
ATOM 5200 O O . ARG A 1 685 ? -5.492 -4.449 13.791 1.00 95.50 685 ARG A O 1
ATOM 5207 N N . PHE A 1 686 ? -3.917 -5.882 13.092 1.00 97.69 686 PHE A N 1
ATOM 5208 C CA . PHE A 1 686 ? -3.835 -6.634 14.345 1.00 97.69 686 PHE A CA 1
ATOM 5209 C C . PHE A 1 686 ? -2.949 -5.961 15.397 1.00 97.69 686 PHE A C 1
ATOM 5211 O O . PHE A 1 686 ? -3.056 -6.297 16.574 1.00 97.69 686 PHE A O 1
ATOM 5218 N N . ILE A 1 687 ? -2.093 -5.009 15.006 1.00 96.94 687 ILE A N 1
ATOM 5219 C CA . ILE A 1 687 ? -1.069 -4.421 15.884 1.00 96.94 687 ILE A CA 1
ATOM 5220 C C . ILE A 1 687 ? -1.699 -3.783 17.129 1.00 96.94 687 ILE A C 1
ATOM 5222 O O . ILE A 1 687 ? -1.275 -4.061 18.251 1.00 96.94 687 ILE A O 1
ATOM 5226 N N . SER A 1 688 ? -2.727 -2.952 16.945 1.00 95.88 688 SER A N 1
ATOM 5227 C CA . SER A 1 688 ? -3.370 -2.248 18.058 1.00 95.88 688 SER A CA 1
ATOM 5228 C C . SER A 1 688 ? -4.153 -3.188 18.975 1.00 95.88 688 SER A C 1
ATOM 5230 O O . SER A 1 688 ? -4.073 -3.065 20.196 1.00 95.88 688 SER A O 1
ATOM 5232 N N . LEU A 1 689 ? -4.840 -4.185 18.409 1.00 97.81 689 LEU A N 1
ATOM 5233 C CA . LEU A 1 689 ? -5.548 -5.213 19.177 1.00 97.81 689 LEU A CA 1
ATOM 5234 C C . LEU A 1 689 ? -4.579 -6.094 19.975 1.00 97.81 689 LEU A C 1
ATOM 5236 O O . LEU A 1 689 ? -4.849 -6.404 21.132 1.00 97.81 689 LEU A O 1
ATOM 5240 N N . ALA A 1 690 ? -3.434 -6.460 19.394 1.00 98.00 690 ALA A N 1
ATOM 5241 C CA . ALA A 1 690 ? -2.385 -7.190 20.096 1.00 98.00 690 ALA A CA 1
ATOM 5242 C C . ALA A 1 690 ? -1.797 -6.356 21.246 1.00 98.00 690 ALA A C 1
ATOM 5244 O O . ALA A 1 690 ? -1.608 -6.878 22.345 1.00 98.00 690 ALA A O 1
ATOM 5245 N N . GLY A 1 691 ? -1.562 -5.058 21.019 1.00 97.00 691 GLY A N 1
ATOM 5246 C CA . GLY A 1 691 ? -1.129 -4.123 22.059 1.00 97.00 691 GLY A CA 1
ATOM 5247 C C . GLY A 1 691 ? -2.127 -4.045 23.219 1.00 97.00 691 GLY A C 1
ATOM 5248 O O . GLY A 1 691 ? -1.730 -4.166 24.378 1.00 97.00 691 GLY A O 1
ATOM 5249 N N . LEU A 1 692 ? -3.427 -3.935 22.921 1.00 97.31 692 LEU A N 1
ATOM 5250 C CA . LEU A 1 692 ? -4.498 -3.956 23.924 1.00 97.31 692 LEU A CA 1
ATOM 5251 C C . LEU A 1 692 ? -4.558 -5.288 24.690 1.00 97.31 692 LEU A C 1
ATOM 5253 O O . LEU A 1 692 ? -4.647 -5.292 25.919 1.00 97.31 692 LEU A O 1
ATOM 5257 N N . ALA A 1 693 ? -4.488 -6.415 23.978 1.00 97.94 693 ALA A N 1
ATOM 5258 C CA . ALA A 1 693 ? -4.509 -7.750 24.569 1.00 97.94 693 ALA A CA 1
ATOM 5259 C C . ALA A 1 693 ? -3.353 -7.944 25.558 1.00 97.94 693 ALA A C 1
ATOM 5261 O O . ALA A 1 693 ? -3.556 -8.398 26.685 1.00 97.94 693 ALA A O 1
ATOM 5262 N N . MET A 1 694 ? -2.145 -7.543 25.153 1.00 97.94 694 MET A N 1
ATOM 5263 C CA . MET A 1 694 ? -0.959 -7.613 25.998 1.00 97.94 694 MET A CA 1
ATOM 5264 C C . MET A 1 694 ? -1.060 -6.662 27.198 1.00 97.94 694 MET A C 1
ATOM 5266 O O . MET A 1 694 ? -0.735 -7.060 28.314 1.00 97.94 694 MET A O 1
ATOM 5270 N N . ALA A 1 695 ? -1.576 -5.442 27.018 1.00 96.62 695 ALA A N 1
ATOM 5271 C CA . ALA A 1 695 ? -1.793 -4.507 28.125 1.00 96.62 695 ALA A CA 1
ATOM 5272 C C . ALA A 1 695 ? -2.759 -5.078 29.180 1.00 96.62 695 ALA A C 1
ATOM 5274 O O . ALA A 1 695 ? -2.512 -4.976 30.384 1.00 96.62 695 ALA A O 1
ATOM 5275 N N . ASN A 1 696 ? -3.837 -5.736 28.744 1.00 96.19 696 ASN A N 1
ATOM 5276 C CA . ASN A 1 696 ? -4.774 -6.408 29.645 1.00 96.19 696 ASN A CA 1
ATOM 5277 C C . ASN A 1 696 ? -4.143 -7.600 30.370 1.00 96.19 696 ASN A C 1
ATOM 5279 O O . ASN A 1 696 ? -4.378 -7.753 31.568 1.00 96.19 696 ASN A O 1
ATOM 5283 N N . LEU A 1 697 ? -3.318 -8.395 29.682 1.00 96.50 697 LEU A N 1
ATOM 5284 C CA . LEU A 1 697 ? -2.563 -9.490 30.296 1.00 96.50 697 LEU A CA 1
ATOM 5285 C C . LEU A 1 697 ? -1.566 -8.988 31.347 1.00 96.50 697 LEU A C 1
ATOM 5287 O O . LEU A 1 697 ? -1.460 -9.588 32.410 1.00 96.50 697 LEU A O 1
ATOM 5291 N N . ILE A 1 698 ? -0.872 -7.872 31.104 1.00 95.88 698 ILE A N 1
ATOM 5292 C CA . ILE A 1 698 ? 0.031 -7.266 32.098 1.00 95.88 698 ILE A CA 1
ATOM 5293 C C . ILE A 1 698 ? -0.753 -6.796 33.329 1.00 95.88 698 ILE A C 1
ATOM 5295 O O . ILE A 1 698 ? -0.323 -7.011 34.460 1.00 95.88 698 ILE A O 1
ATOM 5299 N N . ARG A 1 699 ? -1.908 -6.153 33.119 1.00 93.38 699 ARG A N 1
ATOM 5300 C CA . ARG A 1 699 ? -2.710 -5.559 34.198 1.00 93.38 699 ARG A CA 1
ATOM 5301 C C . ARG A 1 699 ? -3.428 -6.600 35.056 1.00 93.38 699 ARG A C 1
ATOM 5303 O O . ARG A 1 699 ? -3.460 -6.461 36.274 1.00 93.38 699 ARG A O 1
ATOM 5310 N N . HIS A 1 700 ? -4.027 -7.607 34.423 1.00 94.19 700 HIS A N 1
ATOM 5311 C CA . HIS A 1 700 ? -4.936 -8.558 35.077 1.00 94.19 700 HIS A CA 1
ATOM 5312 C C . HIS A 1 700 ? -4.384 -9.987 35.143 1.00 94.19 700 HIS A C 1
ATOM 5314 O O . HIS A 1 700 ? -5.019 -10.869 35.727 1.00 94.19 700 HIS A O 1
ATOM 5320 N N . GLY A 1 701 ? -3.228 -10.254 34.537 1.00 94.31 701 GLY A N 1
ATOM 5321 C CA . GLY A 1 701 ? -2.739 -11.614 34.332 1.00 94.31 701 GLY A CA 1
ATOM 5322 C C . GLY A 1 701 ? -3.702 -12.444 33.477 1.00 94.31 701 GLY A C 1
ATOM 5323 O O . GLY A 1 701 ? -4.525 -11.922 32.728 1.00 94.31 701 GLY A O 1
ATOM 5324 N N . TRP A 1 702 ? -3.645 -13.762 33.654 1.00 95.00 702 TRP A N 1
ATOM 5325 C CA . TRP A 1 702 ? -4.552 -14.719 33.005 1.00 95.00 702 TRP A CA 1
ATOM 5326 C C . TRP A 1 702 ? -5.915 -14.848 33.703 1.00 95.00 702 TRP A C 1
ATOM 5328 O O . TRP A 1 702 ? -6.722 -15.693 33.327 1.00 95.00 702 TRP A O 1
ATOM 5338 N N . SER A 1 703 ? -6.186 -14.024 34.724 1.00 94.56 703 SER A N 1
ATOM 5339 C CA . SER A 1 703 ? -7.469 -14.044 35.443 1.00 94.56 703 SER A CA 1
ATOM 5340 C C . SER A 1 703 ? -8.630 -13.489 34.609 1.00 94.56 703 SER A C 1
ATOM 5342 O O . SER A 1 703 ? -9.794 -13.759 34.904 1.00 94.56 703 SER A O 1
ATOM 5344 N N . ARG A 1 704 ? -8.321 -12.719 33.558 1.00 94.00 704 ARG A N 1
ATOM 5345 C CA . ARG A 1 704 ? -9.277 -12.177 32.591 1.00 94.00 704 ARG A CA 1
ATOM 5346 C C . ARG A 1 704 ? -8.829 -12.511 31.176 1.00 94.00 704 ARG A C 1
ATOM 5348 O O . ARG A 1 704 ? -7.644 -12.698 30.910 1.00 94.00 704 ARG A O 1
ATOM 5355 N N . TRP A 1 705 ? -9.788 -12.550 30.258 1.00 96.62 705 TRP A N 1
ATOM 5356 C CA . TRP A 1 705 ? -9.491 -12.741 28.844 1.00 96.62 705 TRP A CA 1
ATOM 5357 C C . TRP A 1 705 ? -8.706 -11.543 28.283 1.00 96.62 705 TRP A C 1
ATOM 5359 O O . TRP A 1 705 ? -9.043 -10.403 28.619 1.00 96.62 705 TRP A O 1
ATOM 5369 N N . PRO A 1 706 ? -7.705 -11.767 27.409 1.00 96.81 706 PRO A N 1
ATOM 5370 C CA . PRO A 1 706 ? -6.893 -10.688 26.840 1.00 96.81 706 PRO A CA 1
ATOM 5371 C C . PRO A 1 706 ? -7.731 -9.613 26.134 1.00 96.81 706 PRO A C 1
ATOM 5373 O O . PRO A 1 706 ? -7.473 -8.416 26.278 1.00 96.81 706 PRO A O 1
ATOM 5376 N N . LEU A 1 707 ? -8.763 -10.032 25.397 1.00 96.00 707 LEU A N 1
ATOM 5377 C CA . LEU A 1 707 ? -9.646 -9.147 24.641 1.00 96.00 707 LEU A CA 1
ATOM 5378 C C . LEU A 1 707 ? -11.089 -9.300 25.104 1.00 96.00 707 LEU A C 1
ATOM 5380 O O . LEU A 1 707 ? -11.847 -10.023 24.474 1.00 96.00 707 LEU A O 1
ATOM 5384 N N . PHE A 1 708 ? -11.461 -8.590 26.172 1.00 96.62 708 PHE A N 1
ATOM 5385 C CA . PHE A 1 708 ? -12.821 -8.443 26.725 1.00 96.62 708 PHE A CA 1
ATOM 5386 C C . PHE A 1 708 ? -13.507 -9.745 27.190 1.00 96.62 708 PHE A C 1
ATOM 5388 O O . PHE A 1 708 ? -13.916 -9.841 28.343 1.00 96.62 708 PHE A O 1
ATOM 5395 N N . ASN A 1 709 ? -13.630 -10.753 26.324 1.00 97.31 709 ASN A N 1
ATOM 5396 C CA . ASN A 1 7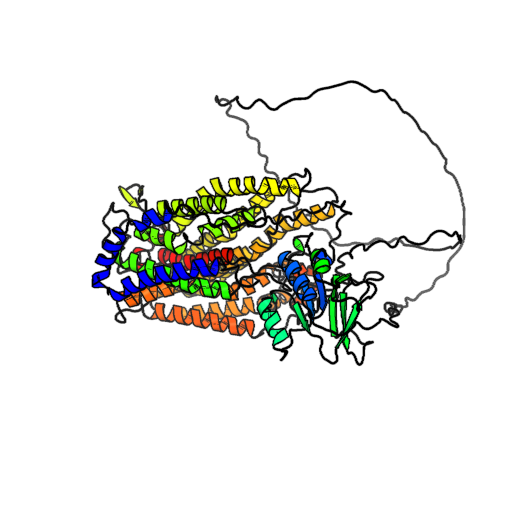09 ? -14.185 -12.073 26.592 1.00 97.31 709 ASN A CA 1
ATOM 5397 C C . ASN A 1 709 ? -13.477 -13.170 25.756 1.00 97.31 709 ASN A C 1
ATOM 5399 O O . ASN A 1 709 ? -12.602 -12.900 24.926 1.00 97.31 709 ASN A O 1
ATOM 5403 N N . MET A 1 710 ? -13.853 -14.433 25.986 1.00 97.38 710 MET A N 1
ATOM 5404 C CA . MET A 1 710 ? -13.280 -15.593 25.290 1.00 97.38 710 MET A CA 1
ATOM 5405 C C . MET A 1 710 ? -13.476 -15.522 23.769 1.00 97.38 710 MET A C 1
ATOM 5407 O O . MET A 1 710 ? -12.522 -15.706 23.015 1.00 97.38 710 MET A O 1
ATOM 5411 N N . HIS A 1 711 ? -14.700 -15.238 23.313 1.00 97.81 711 HIS A N 1
ATOM 5412 C CA . HIS A 1 711 ? -15.052 -15.247 21.891 1.00 97.81 711 HIS A CA 1
ATOM 5413 C C . HIS A 1 711 ? -14.282 -14.180 21.111 1.00 97.81 711 HIS A C 1
ATOM 5415 O O . HIS A 1 711 ? -13.737 -14.475 20.056 1.00 97.81 711 HIS A O 1
ATOM 5421 N N . ALA A 1 712 ? -14.168 -12.972 21.661 1.00 97.69 712 ALA A N 1
ATOM 5422 C CA . ALA A 1 712 ? -13.397 -11.875 21.087 1.00 97.69 712 ALA A CA 1
ATOM 5423 C C . ALA A 1 712 ? -11.898 -12.212 20.968 1.00 97.69 712 ALA A C 1
ATOM 5425 O O . ALA A 1 712 ? -11.275 -11.921 19.947 1.00 97.69 712 ALA A O 1
ATOM 5426 N N . THR A 1 713 ? -11.330 -12.885 21.973 1.00 97.81 713 THR A N 1
ATOM 5427 C CA . THR A 1 713 ? -9.932 -13.349 21.934 1.00 97.81 713 THR A CA 1
ATOM 5428 C C . THR A 1 713 ? -9.723 -14.402 20.839 1.00 97.81 713 THR A C 1
ATOM 5430 O O . THR A 1 713 ? -8.797 -14.281 20.035 1.00 97.81 713 THR A O 1
ATOM 5433 N N . LEU A 1 714 ? -10.600 -15.412 20.768 1.00 98.00 714 LEU A N 1
ATOM 5434 C CA . LEU A 1 714 ? -10.534 -16.466 19.748 1.00 98.00 714 LEU A CA 1
ATOM 5435 C C . LEU A 1 714 ? -10.748 -15.919 18.336 1.00 98.00 714 LEU A C 1
ATOM 5437 O O . LEU A 1 714 ? -10.053 -16.335 17.412 1.00 98.00 714 LEU A O 1
ATOM 5441 N N . LEU A 1 715 ? -11.664 -14.965 18.176 1.00 97.69 715 LEU A N 1
ATOM 5442 C CA . LEU A 1 715 ? -11.965 -14.326 16.904 1.00 97.69 715 LEU A CA 1
ATOM 5443 C C . LEU A 1 715 ? -10.732 -13.671 16.289 1.00 97.69 715 LEU A C 1
ATOM 5445 O O . LEU A 1 715 ? -10.443 -13.905 15.120 1.00 97.69 715 LEU A O 1
ATOM 5449 N N . VAL A 1 716 ? -9.990 -12.873 17.063 1.00 97.81 716 VAL A N 1
ATOM 5450 C CA . VAL A 1 716 ? -8.799 -12.175 16.550 1.00 97.81 716 VAL A CA 1
ATOM 5451 C C . VAL A 1 716 ? -7.708 -13.169 16.154 1.00 97.81 716 VAL A C 1
ATOM 5453 O O . VAL A 1 716 ? -7.097 -13.011 15.098 1.00 97.81 716 VAL A O 1
ATOM 5456 N N . ALA A 1 717 ? -7.503 -14.225 16.948 1.00 97.56 717 ALA A N 1
ATOM 5457 C CA . ALA A 1 717 ? -6.556 -15.287 16.613 1.00 97.56 717 ALA A CA 1
ATOM 5458 C C . ALA A 1 717 ? -6.959 -16.036 15.330 1.00 97.56 717 ALA A C 1
ATOM 5460 O O . ALA A 1 717 ? -6.120 -16.275 14.461 1.00 97.56 717 ALA A O 1
ATOM 5461 N N . CYS A 1 718 ? -8.246 -16.363 15.177 1.00 97.81 718 CYS A N 1
ATOM 5462 C CA . CYS A 1 718 ? -8.749 -17.026 13.978 1.00 97.81 718 CYS A CA 1
ATOM 5463 C C . CYS A 1 718 ? -8.686 -16.118 12.747 1.00 97.81 718 CYS A C 1
ATOM 5465 O O . CYS A 1 718 ? -8.329 -16.593 11.676 1.00 97.81 718 CYS A O 1
ATOM 5467 N N . ALA A 1 719 ? -8.978 -14.823 12.884 1.00 97.12 719 ALA A N 1
ATOM 5468 C CA . ALA A 1 719 ? -8.872 -13.864 11.789 1.00 97.12 719 ALA A CA 1
ATOM 5469 C C . ALA A 1 719 ? -7.425 -13.737 11.288 1.00 97.12 719 ALA A C 1
ATOM 5471 O O . ALA A 1 719 ? -7.198 -13.725 10.083 1.00 97.12 719 ALA A O 1
ATOM 5472 N N . ALA A 1 720 ? -6.441 -13.717 12.195 1.00 96.94 720 ALA A N 1
ATOM 5473 C CA . ALA A 1 720 ? -5.029 -13.734 11.818 1.00 96.94 720 ALA A CA 1
ATOM 5474 C C . ALA A 1 720 ? -4.635 -15.034 11.094 1.00 96.94 720 ALA A C 1
ATOM 5476 O O . ALA A 1 720 ? -3.898 -14.992 10.113 1.00 96.94 720 ALA A O 1
ATOM 5477 N N . LEU A 1 721 ? -5.152 -16.188 11.535 1.00 96.81 721 LEU A N 1
ATOM 5478 C CA . LEU A 1 721 ? -4.936 -17.462 10.843 1.00 96.81 721 LEU A CA 1
ATOM 5479 C C . LEU A 1 721 ? -5.579 -17.473 9.448 1.00 96.81 721 LEU A C 1
ATOM 5481 O O . LEU A 1 721 ? -4.948 -17.920 8.494 1.00 96.81 721 LEU A O 1
ATOM 5485 N N . MET A 1 722 ? -6.812 -16.980 9.322 1.00 96.06 722 MET A N 1
ATOM 5486 C CA . MET A 1 722 ? -7.520 -16.902 8.042 1.00 96.06 722 MET A CA 1
ATOM 5487 C C . MET A 1 722 ? -6.809 -15.978 7.056 1.00 96.06 722 MET A C 1
ATOM 5489 O O . MET A 1 722 ? -6.748 -16.316 5.881 1.00 96.06 722 MET A O 1
ATOM 5493 N N . GLU A 1 723 ? -6.207 -14.883 7.527 1.00 95.19 723 GLU A N 1
ATOM 5494 C CA . GLU A 1 723 ? -5.361 -14.018 6.696 1.00 95.19 723 GLU A CA 1
ATOM 5495 C C . GLU A 1 723 ? -4.172 -14.788 6.101 1.00 95.19 723 GLU A C 1
ATOM 5497 O O . GLU A 1 723 ? -3.925 -14.739 4.898 1.00 95.19 723 GLU A O 1
ATOM 5502 N N . VAL A 1 724 ? -3.466 -15.564 6.932 1.00 95.38 724 VAL A N 1
ATOM 5503 C CA . VAL A 1 724 ? -2.337 -16.390 6.480 1.00 95.38 724 VAL A CA 1
ATOM 5504 C C . VAL A 1 724 ? -2.804 -17.444 5.478 1.00 95.38 724 VAL A C 1
ATOM 5506 O O . VAL A 1 724 ? -2.158 -17.650 4.453 1.00 95.38 724 VAL A O 1
ATOM 5509 N N . LEU A 1 725 ? -3.930 -18.112 5.746 1.00 94.56 725 LEU A N 1
ATOM 5510 C CA . LEU A 1 725 ? -4.499 -19.100 4.828 1.00 94.56 725 LEU A CA 1
ATOM 5511 C C . LEU A 1 725 ? -4.916 -18.466 3.499 1.00 94.56 725 LEU A C 1
ATOM 5513 O O . LEU A 1 725 ? -4.686 -19.060 2.449 1.00 94.56 725 LEU A O 1
ATOM 5517 N N . GLU A 1 726 ? -5.501 -17.271 3.529 1.00 92.38 726 GLU A N 1
ATOM 5518 C CA . GLU A 1 726 ? -5.886 -16.525 2.333 1.00 92.38 726 GLU A CA 1
ATOM 5519 C C . GLU A 1 726 ? -4.658 -16.217 1.475 1.00 92.38 726 GLU A C 1
ATOM 5521 O O . GLU A 1 726 ? -4.650 -16.508 0.277 1.00 92.38 726 GLU A O 1
ATOM 5526 N N . ASP A 1 727 ? -3.592 -15.706 2.092 1.00 91.31 727 ASP A N 1
ATOM 5527 C CA . ASP A 1 727 ? -2.335 -15.434 1.405 1.00 91.31 727 ASP A CA 1
ATOM 5528 C C . ASP A 1 727 ? -1.715 -16.708 0.829 1.00 91.31 727 ASP A C 1
ATOM 5530 O O . ASP A 1 727 ? -1.300 -16.709 -0.329 1.00 91.31 727 ASP A O 1
ATOM 5534 N N . LEU A 1 728 ? -1.701 -17.818 1.572 1.00 89.88 728 LEU A N 1
ATOM 5535 C CA . LEU A 1 728 ? -1.205 -19.104 1.071 1.00 89.88 728 LEU A CA 1
ATOM 5536 C C . LEU A 1 728 ? -2.019 -19.613 -0.128 1.00 89.88 728 LEU A C 1
ATOM 5538 O O . LEU A 1 728 ? -1.439 -20.084 -1.104 1.00 89.88 728 LEU A O 1
ATOM 5542 N N . VAL A 1 729 ? -3.349 -19.488 -0.095 1.00 88.00 729 VAL A N 1
ATOM 5543 C CA . VAL A 1 729 ? -4.229 -19.898 -1.202 1.00 88.00 729 VAL A CA 1
ATOM 5544 C C . VAL A 1 729 ? -3.994 -19.037 -2.444 1.00 88.00 729 VAL A C 1
ATOM 5546 O O . VAL A 1 729 ? -3.896 -19.563 -3.554 1.00 88.00 729 VAL A O 1
ATOM 5549 N N . VAL A 1 730 ? -3.885 -17.719 -2.273 1.00 82.31 730 VAL A N 1
ATOM 5550 C CA . VAL A 1 730 ? -3.708 -16.776 -3.387 1.00 82.31 730 VAL A CA 1
ATOM 5551 C C . VAL A 1 730 ? -2.307 -16.876 -3.986 1.00 82.31 730 VAL A C 1
ATOM 5553 O O . VAL A 1 730 ? -2.164 -16.872 -5.207 1.00 82.31 730 VAL A O 1
ATOM 5556 N N . THR A 1 731 ? -1.276 -17.006 -3.150 1.00 81.38 731 THR A N 1
ATOM 5557 C CA . THR A 1 731 ? 0.111 -17.180 -3.610 1.00 81.38 731 THR A CA 1
ATOM 5558 C C . THR A 1 731 ? 0.382 -18.577 -4.169 1.00 81.38 731 THR A C 1
ATOM 5560 O O . THR A 1 731 ? 1.236 -18.724 -5.036 1.00 81.38 731 THR A O 1
ATOM 5563 N N . GLY A 1 732 ? -0.388 -19.588 -3.758 1.00 79.25 732 GLY A N 1
ATOM 5564 C CA . GLY A 1 732 ? -0.321 -20.962 -4.263 1.00 79.25 732 GLY A CA 1
ATOM 5565 C C . GLY A 1 732 ? -0.845 -21.172 -5.691 1.00 79.25 732 GLY A C 1
ATOM 5566 O O . GLY A 1 732 ? -0.989 -22.318 -6.110 1.00 79.25 732 GLY A O 1
ATOM 5567 N N . ASN A 1 733 ? -1.126 -20.104 -6.450 1.00 68.06 733 ASN A N 1
ATOM 5568 C CA . ASN A 1 733 ? -1.554 -20.146 -7.855 1.00 68.06 733 ASN A CA 1
ATOM 5569 C C . ASN A 1 733 ? -2.859 -20.920 -8.125 1.00 68.06 733 ASN A C 1
ATOM 5571 O O . ASN A 1 733 ? -3.007 -21.541 -9.179 1.00 68.06 733 ASN A O 1
ATOM 5575 N N . LEU A 1 734 ? -3.852 -20.849 -7.227 1.00 53.41 734 LEU A N 1
ATOM 5576 C CA . LEU A 1 734 ? -5.120 -21.579 -7.396 1.00 53.41 734 LEU A CA 1
ATOM 5577 C C . LEU A 1 734 ? -5.953 -21.163 -8.637 1.00 53.41 734 LEU A C 1
ATOM 5579 O O . LEU A 1 734 ? -6.960 -21.798 -8.937 1.00 53.41 734 LEU A O 1
ATOM 5583 N N . ALA A 1 735 ? -5.549 -20.132 -9.390 1.00 50.69 735 ALA A N 1
ATOM 5584 C CA . ALA A 1 735 ? -6.256 -19.644 -10.575 1.00 50.69 735 ALA A CA 1
ATOM 5585 C C . ALA A 1 735 ? -5.377 -19.619 -11.835 1.00 50.69 735 ALA A C 1
ATOM 5587 O O . ALA A 1 735 ? -4.961 -18.573 -12.330 1.00 50.69 735 ALA A O 1
ATOM 5588 N N . ALA A 1 736 ? -5.127 -20.805 -12.386 1.00 51.44 736 ALA A N 1
ATOM 5589 C CA . ALA A 1 736 ? -4.332 -21.009 -13.597 1.00 51.44 736 ALA A CA 1
ATOM 5590 C C . ALA A 1 736 ? -5.139 -20.975 -14.918 1.00 51.44 736 ALA A C 1
ATOM 5592 O O . ALA A 1 736 ? -4.668 -21.472 -15.939 1.00 51.44 736 ALA A O 1
ATOM 5593 N N . ALA A 1 737 ? -6.332 -20.368 -14.959 1.00 52.69 737 ALA A N 1
ATOM 5594 C CA . ALA A 1 737 ? -7.099 -20.220 -16.203 1.00 52.69 737 ALA A CA 1
ATOM 5595 C C . ALA A 1 737 ? -7.465 -18.752 -16.463 1.00 52.69 737 ALA A C 1
ATOM 5597 O O . ALA A 1 737 ? -8.480 -18.249 -15.998 1.00 52.69 737 ALA A O 1
ATOM 5598 N N . MET A 1 738 ? -6.623 -18.055 -17.231 1.00 67.19 738 MET A N 1
ATOM 5599 C CA . MET A 1 738 ? -6.780 -16.625 -17.523 1.00 67.19 738 MET A CA 1
ATOM 5600 C C . MET A 1 738 ? -7.527 -16.368 -18.842 1.00 67.19 738 MET A C 1
ATOM 5602 O O . MET A 1 738 ? -7.033 -15.639 -19.710 1.00 67.19 738 MET A O 1
ATOM 5606 N N . THR A 1 739 ? -8.691 -16.993 -19.057 1.00 76.44 739 THR A N 1
ATOM 5607 C CA . THR A 1 739 ? -9.385 -16.845 -20.352 1.00 76.44 739 THR A CA 1
ATOM 5608 C C . THR A 1 739 ? -9.964 -15.442 -20.551 1.00 76.44 739 THR A C 1
ATOM 5610 O O . THR A 1 739 ? -10.031 -14.962 -21.691 1.00 76.44 739 THR A O 1
ATOM 5613 N N . TRP A 1 740 ? -10.254 -14.724 -19.460 1.00 81.19 740 TRP A N 1
ATOM 5614 C CA . TRP A 1 740 ? -10.658 -13.317 -19.466 1.00 81.19 740 TRP A CA 1
ATOM 5615 C C . TRP A 1 740 ? -9.694 -12.422 -20.257 1.00 81.19 740 TRP A C 1
ATOM 5617 O O . TRP A 1 740 ? -10.140 -11.507 -20.952 1.00 81.19 740 TRP A O 1
ATOM 5627 N N . ARG A 1 741 ? -8.385 -12.723 -20.249 1.00 78.62 741 ARG A N 1
ATOM 5628 C CA . ARG A 1 741 ? -7.354 -11.953 -20.971 1.00 78.62 741 ARG A CA 1
ATOM 5629 C C . ARG A 1 741 ? -7.602 -11.927 -22.474 1.00 78.62 741 ARG A C 1
ATOM 5631 O O . ARG A 1 741 ? -7.555 -10.864 -23.090 1.00 78.62 741 ARG A O 1
ATOM 5638 N N . ARG A 1 742 ? -7.935 -13.081 -23.067 1.00 79.25 742 ARG A N 1
ATOM 5639 C CA . ARG A 1 742 ? -8.268 -13.177 -24.501 1.00 79.25 742 ARG A CA 1
ATOM 5640 C C . ARG A 1 742 ? -9.521 -12.365 -24.827 1.00 79.25 742 ARG A C 1
ATOM 5642 O O . ARG A 1 742 ? -9.564 -11.676 -25.840 1.00 79.25 742 ARG A O 1
ATOM 5649 N N . ARG A 1 743 ? -10.524 -12.402 -23.945 1.00 83.69 743 ARG A N 1
ATOM 5650 C CA . ARG A 1 743 ? -11.805 -11.693 -24.122 1.00 83.69 743 ARG A CA 1
ATOM 5651 C C . ARG A 1 743 ? -11.694 -10.178 -23.978 1.00 83.69 743 ARG A C 1
ATOM 5653 O O . ARG A 1 743 ? -12.551 -9.467 -24.499 1.00 83.69 743 ARG A O 1
ATOM 5660 N N . MET A 1 744 ? -10.672 -9.697 -23.276 1.00 83.94 744 MET A N 1
ATOM 5661 C CA . MET A 1 744 ? -10.390 -8.273 -23.075 1.00 83.94 744 MET A CA 1
ATOM 5662 C C . MET A 1 744 ? -9.276 -7.752 -23.995 1.00 83.94 744 MET A C 1
ATOM 5664 O O . MET A 1 744 ? -8.876 -6.598 -23.883 1.00 83.94 744 MET A O 1
ATOM 5668 N N . ALA A 1 745 ? -8.792 -8.565 -24.938 1.00 80.62 745 ALA A N 1
ATOM 5669 C CA . ALA A 1 745 ? -7.651 -8.215 -25.776 1.00 80.62 745 ALA A CA 1
ATOM 5670 C C . ALA A 1 745 ? -7.840 -6.919 -26.575 1.00 80.62 745 ALA A C 1
ATOM 5672 O O . ALA A 1 745 ? -6.963 -6.059 -26.596 1.00 80.62 745 ALA A O 1
ATOM 5673 N N . SER A 1 746 ? -9.006 -6.757 -27.201 1.00 82.44 746 SER A N 1
ATOM 5674 C CA . SER A 1 746 ? -9.348 -5.549 -27.957 1.00 82.44 746 SER A CA 1
ATOM 5675 C C . SER A 1 746 ? -9.415 -4.302 -27.077 1.00 82.44 746 SER A C 1
ATOM 5677 O O . SER A 1 746 ? -9.037 -3.224 -27.526 1.00 82.44 746 SER A O 1
ATOM 5679 N N . TYR A 1 747 ? -9.861 -4.448 -25.825 1.00 85.12 747 TYR A N 1
ATOM 5680 C CA . TYR A 1 747 ? -9.948 -3.344 -24.875 1.00 85.12 747 TYR A CA 1
ATOM 5681 C C . TYR A 1 747 ? -8.566 -2.779 -24.547 1.00 85.12 747 TYR A C 1
ATOM 5683 O O . TYR A 1 747 ? -8.380 -1.570 -24.644 1.00 85.12 747 TYR A O 1
ATOM 5691 N N . TYR A 1 748 ? -7.600 -3.633 -24.201 1.00 81.62 748 TYR A N 1
ATOM 5692 C CA . TYR A 1 748 ? -6.250 -3.166 -23.891 1.00 81.62 748 TYR A CA 1
ATOM 5693 C C . TYR A 1 748 ? -5.548 -2.627 -25.137 1.00 81.62 748 TYR A C 1
ATOM 5695 O O . TYR A 1 748 ? -5.070 -1.508 -25.085 1.00 81.62 748 TYR A O 1
ATOM 5703 N N . ARG A 1 749 ? -5.607 -3.302 -26.298 1.00 78.06 749 ARG A N 1
ATOM 5704 C CA . ARG A 1 749 ? -4.989 -2.793 -27.546 1.00 78.06 749 ARG A CA 1
ATOM 5705 C C . ARG A 1 749 ? -5.407 -1.366 -27.926 1.00 78.06 749 ARG A C 1
ATOM 5707 O O . ARG A 1 749 ? -4.659 -0.684 -28.614 1.00 78.06 749 ARG A O 1
ATOM 5714 N N . ALA A 1 750 ? -6.590 -0.920 -27.504 1.00 82.75 750 ALA A N 1
ATOM 5715 C CA . ALA A 1 750 ? -7.077 0.438 -27.737 1.00 82.75 750 ALA A CA 1
ATOM 5716 C C . ALA A 1 750 ? -6.543 1.487 -26.733 1.00 82.75 750 ALA A C 1
ATOM 5718 O O . ALA A 1 750 ? -6.857 2.670 -26.860 1.00 82.75 750 ALA A O 1
ATOM 5719 N N . ARG A 1 751 ? -5.790 1.083 -25.705 1.00 83.38 751 ARG A N 1
ATOM 5720 C CA . ARG A 1 751 ? -5.232 1.953 -24.663 1.00 83.38 751 ARG A CA 1
ATOM 5721 C C . ARG A 1 751 ? -3.813 2.391 -25.026 1.00 83.38 751 ARG A C 1
ATOM 5723 O O . ARG A 1 751 ? -3.066 1.676 -25.684 1.00 83.38 751 ARG A O 1
ATOM 5730 N N . ALA A 1 752 ? -3.436 3.581 -24.565 1.00 81.38 752 ALA A N 1
ATOM 5731 C CA . ALA A 1 752 ? -2.104 4.129 -24.792 1.00 81.38 752 ALA A CA 1
ATOM 5732 C C . ALA A 1 752 ? -1.021 3.249 -24.150 1.00 81.38 752 ALA A C 1
ATOM 5734 O O . ALA A 1 752 ? -1.214 2.755 -23.044 1.00 81.38 752 ALA A O 1
ATOM 5735 N N . ALA A 1 753 ? 0.130 3.113 -24.813 1.00 76.81 753 ALA A N 1
ATOM 5736 C CA . ALA A 1 753 ? 1.221 2.197 -24.465 1.00 76.81 753 ALA A CA 1
ATOM 5737 C C . ALA A 1 753 ? 1.630 2.161 -22.979 1.00 76.81 753 ALA A C 1
ATOM 5739 O O . ALA A 1 753 ? 1.896 1.100 -22.419 1.00 76.81 753 ALA A O 1
ATOM 5740 N N . LEU A 1 754 ? 1.688 3.336 -22.352 1.00 80.44 754 LEU A N 1
ATOM 5741 C CA . LEU A 1 754 ? 2.082 3.518 -20.952 1.00 80.44 754 LEU A CA 1
ATOM 5742 C C . LEU A 1 754 ? 0.897 3.895 -20.047 1.00 80.44 754 LEU A C 1
ATOM 5744 O O . LEU A 1 754 ? 1.092 4.325 -18.914 1.00 80.44 754 LEU A O 1
ATOM 5748 N N . GLY A 1 755 ? -0.333 3.743 -20.541 1.00 82.69 755 GLY A N 1
ATOM 5749 C CA . GLY A 1 755 ? -1.546 3.915 -19.751 1.00 82.69 755 GLY A CA 1
ATOM 5750 C C . GLY A 1 755 ? -1.666 2.826 -18.687 1.00 82.69 755 GLY A C 1
ATOM 5751 O O . GLY A 1 755 ? -1.170 1.709 -18.853 1.00 82.69 755 GLY A O 1
ATOM 5752 N N . THR A 1 756 ? -2.350 3.120 -17.585 1.00 84.50 756 THR A N 1
ATOM 5753 C CA . THR A 1 756 ? -2.393 2.212 -16.426 1.00 84.50 756 THR A CA 1
ATOM 5754 C C . THR A 1 756 ? -3.079 0.881 -16.742 1.00 84.50 756 THR A C 1
ATOM 5756 O O . THR A 1 756 ? -2.711 -0.152 -16.182 1.00 84.50 756 THR A O 1
ATOM 5759 N N . ALA A 1 757 ? -4.026 0.892 -17.684 1.00 80.19 757 ALA A N 1
ATOM 5760 C CA . ALA A 1 757 ? -4.650 -0.309 -18.221 1.00 80.19 757 ALA A CA 1
ATOM 5761 C C . ALA A 1 757 ? -3.728 -1.065 -19.196 1.00 80.19 757 ALA A C 1
ATOM 5763 O O . ALA A 1 757 ? -3.584 -2.276 -19.068 1.00 80.19 757 ALA A O 1
ATOM 5764 N N . GLN A 1 758 ? -3.073 -0.387 -20.147 1.00 72.56 758 GLN A N 1
ATOM 5765 C CA . GLN A 1 758 ? -2.237 -1.052 -21.165 1.00 72.56 758 GLN A CA 1
ATOM 5766 C C . GLN A 1 758 ? -0.991 -1.696 -20.574 1.00 72.56 758 GLN A C 1
ATOM 5768 O O . GLN A 1 758 ? -0.532 -2.729 -21.029 1.00 72.56 758 GLN A O 1
ATOM 5773 N N . ILE A 1 759 ? -0.464 -1.141 -19.493 1.00 70.62 759 ILE A N 1
ATOM 5774 C CA . ILE A 1 759 ? 0.689 -1.716 -18.810 1.00 70.62 759 ILE A CA 1
ATOM 5775 C C . ILE A 1 759 ? 0.399 -3.130 -18.247 1.00 70.62 759 ILE A C 1
ATOM 5777 O O . ILE A 1 759 ? 1.337 -3.886 -17.975 1.00 70.62 759 ILE A O 1
ATOM 5781 N N . MET A 1 760 ? -0.884 -3.496 -18.116 1.00 70.25 760 MET A N 1
ATOM 5782 C CA . MET A 1 760 ? -1.355 -4.846 -17.787 1.00 70.25 760 MET A CA 1
ATOM 5783 C C . MET A 1 760 ? -1.538 -5.765 -19.000 1.00 70.25 760 MET A C 1
ATOM 5785 O O . MET A 1 760 ? -1.646 -6.980 -18.826 1.00 70.25 760 MET A O 1
ATOM 5789 N N . GLY A 1 761 ? -1.606 -5.215 -20.211 1.00 60.34 761 GLY A N 1
ATOM 5790 C CA . GLY A 1 761 ? -1.986 -5.937 -21.414 1.00 60.34 761 GLY A CA 1
ATOM 5791 C C . GLY A 1 761 ? -1.040 -5.663 -22.574 1.00 60.34 761 GLY A C 1
ATOM 5792 O O . GLY A 1 761 ? -0.950 -4.541 -23.037 1.00 60.34 761 GLY A O 1
ATOM 5793 N N . PHE A 1 762 ? -0.476 -6.733 -23.127 1.00 63.94 762 PHE A N 1
ATOM 5794 C CA . PHE A 1 762 ? 0.235 -6.783 -24.409 1.00 63.94 762 PHE A CA 1
ATOM 5795 C C . PHE A 1 762 ? 1.685 -6.299 -24.398 1.00 63.94 762 PHE A C 1
ATOM 5797 O O . PHE A 1 762 ? 1.970 -5.114 -24.266 1.00 63.94 762 PHE A O 1
ATOM 5804 N N . ASP A 1 763 ? 2.584 -7.246 -24.649 1.00 66.81 763 ASP A N 1
ATOM 5805 C CA . ASP A 1 763 ? 3.721 -7.016 -25.534 1.00 66.81 763 ASP A CA 1
ATOM 5806 C C . ASP A 1 763 ? 3.377 -7.559 -26.943 1.00 66.81 763 ASP A C 1
ATOM 5808 O O . ASP A 1 763 ? 2.228 -7.944 -27.208 1.00 66.81 763 ASP A O 1
ATOM 5812 N N . ARG A 1 764 ? 4.351 -7.600 -27.859 1.00 62.78 764 ARG A N 1
ATOM 5813 C CA . ARG A 1 764 ? 4.181 -8.099 -29.234 1.00 62.78 764 ARG A CA 1
ATOM 5814 C C . ARG A 1 764 ? 3.663 -9.541 -29.322 1.00 62.78 764 ARG A C 1
ATOM 5816 O O . ARG A 1 764 ? 3.074 -9.905 -30.334 1.00 62.78 764 ARG A O 1
ATOM 5823 N N . GLU A 1 765 ? 3.861 -10.363 -28.288 1.00 61.16 765 GLU A N 1
ATOM 5824 C CA . GLU A 1 765 ? 3.432 -11.770 -28.257 1.00 61.16 765 GLU A CA 1
ATOM 5825 C C . GLU A 1 765 ? 1.990 -11.945 -27.754 1.00 61.16 765 GLU A C 1
ATOM 5827 O O . GLU A 1 765 ? 1.435 -13.046 -27.784 1.00 61.16 765 GLU A O 1
ATOM 5832 N N . GLY A 1 766 ? 1.338 -10.864 -27.324 1.00 62.00 766 GLY A N 1
ATOM 5833 C CA . GLY A 1 766 ? -0.025 -10.903 -26.812 1.00 62.00 766 GLY A CA 1
ATOM 5834 C C . GLY A 1 766 ? -0.094 -10.748 -25.295 1.00 62.00 766 GLY A C 1
ATOM 5835 O O . GLY A 1 766 ? 0.807 -10.226 -24.644 1.00 62.00 766 GLY A O 1
ATOM 5836 N N . VAL A 1 767 ? -1.200 -11.194 -24.693 1.00 60.31 767 VAL A N 1
ATOM 5837 C CA . VAL A 1 767 ? -1.261 -11.284 -23.229 1.00 60.31 767 VAL A CA 1
ATOM 5838 C C . VAL A 1 767 ? -0.555 -12.563 -22.800 1.00 60.31 767 VAL A C 1
ATOM 5840 O O . VAL A 1 767 ? -1.143 -13.643 -22.862 1.00 60.31 767 VAL A O 1
ATOM 5843 N N . GLN A 1 768 ? 0.695 -12.445 -22.360 1.00 59.97 768 GLN A N 1
ATOM 5844 C CA . GLN A 1 768 ? 1.454 -13.579 -21.840 1.00 59.97 768 GLN A CA 1
ATOM 5845 C C . GLN A 1 768 ? 0.725 -14.221 -20.657 1.00 59.97 768 GLN A C 1
ATOM 5847 O O . GLN A 1 768 ? 0.527 -13.579 -19.631 1.00 59.97 768 GLN A O 1
ATOM 5852 N N . SER A 1 769 ? 0.313 -15.486 -20.767 1.00 54.00 769 SER A N 1
ATOM 5853 C CA . SER A 1 769 ? -0.413 -16.193 -19.697 1.00 54.00 769 SER A CA 1
ATOM 5854 C C . SER A 1 769 ? 0.454 -16.534 -18.483 1.00 54.00 769 SER A C 1
ATOM 5856 O O . SER A 1 769 ? -0.088 -16.808 -17.418 1.00 54.00 769 SER A O 1
ATOM 5858 N N . SER A 1 770 ? 1.780 -16.530 -18.635 1.00 55.78 770 SER A N 1
ATOM 5859 C CA . SER A 1 770 ? 2.727 -17.124 -17.683 1.00 55.78 770 SER A CA 1
ATOM 5860 C C . SER A 1 770 ? 3.760 -16.156 -17.089 1.00 55.78 770 SER A C 1
ATOM 5862 O O . SER A 1 770 ? 4.556 -16.609 -16.262 1.00 55.78 770 SER A O 1
ATOM 5864 N N . GLY A 1 771 ? 3.758 -14.872 -17.474 1.00 59.34 771 GLY A N 1
ATOM 5865 C CA . GLY A 1 771 ? 4.728 -13.860 -17.027 1.00 59.34 771 GLY A CA 1
ATOM 5866 C C . GLY A 1 771 ? 4.094 -12.627 -16.358 1.00 59.34 771 GLY A C 1
ATOM 5867 O O . GLY A 1 771 ? 2.891 -12.386 -16.522 1.00 59.34 771 GLY A O 1
ATOM 5868 N N . PRO A 1 772 ? 4.887 -11.840 -15.598 1.00 62.12 772 PRO A N 1
ATOM 5869 C CA . PRO A 1 772 ? 4.429 -10.595 -14.992 1.00 62.12 772 PRO A CA 1
ATOM 5870 C C . PRO A 1 772 ? 4.154 -9.545 -16.071 1.00 62.12 772 PRO A C 1
ATOM 5872 O O . PRO A 1 772 ? 4.885 -9.435 -17.054 1.00 62.12 772 PRO A O 1
ATOM 5875 N N . ALA A 1 773 ? 3.118 -8.733 -15.871 1.00 71.06 773 ALA A N 1
ATOM 5876 C CA . ALA A 1 773 ? 2.810 -7.650 -16.795 1.00 71.06 773 ALA A CA 1
ATOM 5877 C C . ALA A 1 773 ? 3.942 -6.603 -16.849 1.00 71.06 773 ALA A C 1
ATOM 5879 O O . ALA A 1 773 ? 4.670 -6.394 -15.874 1.00 71.06 773 ALA A O 1
ATOM 5880 N N . ILE A 1 774 ? 4.056 -5.898 -17.979 1.00 72.06 774 ILE A N 1
ATOM 5881 C CA . ILE A 1 774 ? 5.165 -4.988 -18.312 1.00 72.06 774 ILE A CA 1
ATOM 5882 C C . ILE A 1 774 ? 5.480 -3.980 -17.191 1.00 72.06 774 ILE A C 1
ATOM 5884 O O . ILE A 1 774 ? 6.647 -3.705 -16.917 1.00 72.06 774 ILE A O 1
ATOM 5888 N N . GLY A 1 775 ? 4.483 -3.414 -16.507 1.0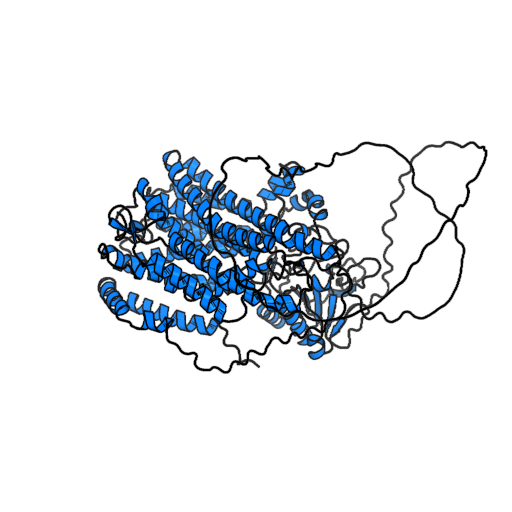0 72.44 775 GLY A N 1
ATOM 5889 C CA . GLY A 1 775 ? 4.731 -2.417 -15.444 1.00 72.44 775 GLY A CA 1
ATOM 5890 C C . GLY A 1 775 ? 4.972 -2.975 -14.057 1.00 72.44 775 GLY A C 1
ATOM 5891 O O . GLY A 1 775 ? 5.367 -2.222 -13.167 1.00 72.44 775 GLY A O 1
ATOM 5892 N N . PHE A 1 776 ? 4.727 -4.268 -13.880 1.00 78.94 776 PHE A N 1
ATOM 5893 C CA . PHE A 1 776 ? 5.052 -5.017 -12.670 1.00 78.94 776 PHE A CA 1
ATOM 5894 C C . PHE A 1 776 ? 6.405 -5.712 -12.809 1.00 78.94 776 PHE A C 1
ATOM 5896 O O . PHE A 1 776 ? 6.904 -6.318 -11.865 1.00 78.94 776 PHE A O 1
ATOM 5903 N N . SER A 1 777 ? 7.037 -5.562 -13.970 1.00 80.62 777 SER A N 1
ATOM 5904 C CA . SER A 1 777 ? 8.451 -5.790 -14.163 1.00 80.62 777 SER A CA 1
ATOM 5905 C C . SER A 1 777 ? 9.255 -4.579 -13.673 1.00 80.62 777 SER A C 1
ATOM 5907 O O . SER A 1 777 ? 9.062 -3.447 -14.117 1.00 80.62 777 SER A O 1
ATOM 5909 N N . GLY A 1 778 ? 10.191 -4.814 -12.756 1.00 83.69 778 GLY A N 1
ATOM 5910 C CA . GLY A 1 778 ? 11.126 -3.793 -12.311 1.00 83.69 778 GLY A CA 1
ATOM 5911 C C . GLY A 1 778 ? 10.570 -2.894 -11.217 1.00 83.69 778 GLY A C 1
ATOM 5912 O O . GLY A 1 778 ? 11.075 -1.786 -11.052 1.00 83.69 778 GLY A O 1
ATOM 5913 N N . MET A 1 779 ? 9.530 -3.333 -10.496 1.00 90.00 779 MET A N 1
ATOM 5914 C CA . MET A 1 779 ? 8.884 -2.525 -9.464 1.00 90.00 779 MET A CA 1
ATOM 5915 C C . MET A 1 779 ? 9.904 -1.994 -8.467 1.00 90.00 779 MET A C 1
ATOM 5917 O O . MET A 1 779 ? 10.815 -2.699 -8.022 1.00 90.00 779 MET A O 1
ATOM 5921 N N . ARG A 1 780 ? 9.730 -0.737 -8.081 1.00 90.56 780 ARG A N 1
ATOM 5922 C CA . ARG A 1 780 ? 10.548 -0.113 -7.044 1.00 90.56 780 ARG A CA 1
ATOM 5923 C C . ARG A 1 780 ? 9.846 -0.196 -5.702 1.00 90.56 780 ARG A C 1
ATOM 5925 O O . ARG A 1 780 ? 8.625 -0.250 -5.635 1.00 90.56 780 ARG A O 1
ATOM 5932 N N . PHE A 1 781 ? 10.613 -0.186 -4.624 1.00 90.62 781 PHE A N 1
ATOM 5933 C CA . PHE A 1 781 ? 10.010 -0.055 -3.309 1.00 90.62 781 PHE A CA 1
ATOM 5934 C C . PHE A 1 781 ? 9.651 1.403 -3.057 1.00 90.62 781 PHE A C 1
ATOM 5936 O O . PHE A 1 781 ? 10.452 2.304 -3.319 1.00 90.62 781 PHE A O 1
ATOM 5943 N N . VAL A 1 782 ? 8.443 1.614 -2.548 1.00 90.38 782 VAL A N 1
ATOM 5944 C CA . VAL A 1 782 ? 8.044 2.870 -1.927 1.00 90.38 782 VAL A CA 1
ATOM 5945 C C . VAL A 1 782 ? 9.063 3.207 -0.846 1.00 90.38 782 VAL A C 1
ATOM 5947 O O . VAL A 1 782 ? 9.547 2.325 -0.132 1.00 90.38 782 VAL A O 1
ATOM 5950 N N . ARG A 1 783 ? 9.401 4.488 -0.714 1.00 88.56 783 ARG A N 1
ATOM 5951 C CA . ARG A 1 783 ? 10.351 4.934 0.311 1.00 88.56 783 ARG A CA 1
ATOM 5952 C C . ARG A 1 783 ? 9.919 4.461 1.698 1.00 88.56 783 ARG A C 1
ATOM 5954 O O . ARG A 1 783 ? 8.771 4.655 2.091 1.00 88.56 783 ARG A O 1
ATOM 5961 N N . PHE A 1 784 ? 10.883 3.970 2.475 1.00 87.88 784 PHE A N 1
ATOM 5962 C CA . PHE A 1 784 ? 10.705 3.501 3.854 1.00 87.88 784 PHE A CA 1
ATOM 5963 C C . PHE A 1 784 ? 9.799 4.412 4.701 1.00 87.88 784 PHE A C 1
ATOM 5965 O O . PHE A 1 784 ? 8.890 3.939 5.370 1.00 87.88 784 PHE A O 1
ATOM 5972 N N . ARG A 1 785 ? 9.984 5.738 4.607 1.00 85.25 785 ARG A N 1
ATOM 5973 C CA . ARG A 1 785 ? 9.174 6.747 5.317 1.00 85.25 785 ARG A CA 1
ATOM 5974 C C . ARG A 1 785 ? 7.681 6.676 4.992 1.00 85.25 785 ARG A C 1
ATOM 5976 O O . ARG A 1 785 ? 6.854 6.789 5.887 1.00 85.25 785 ARG A O 1
ATOM 5983 N N . VAL A 1 786 ? 7.336 6.487 3.723 1.00 85.56 786 VAL A N 1
ATOM 5984 C CA . VAL A 1 786 ? 5.939 6.408 3.276 1.00 85.56 786 VAL A CA 1
ATOM 5985 C C . VAL A 1 786 ? 5.302 5.096 3.747 1.00 85.56 786 VAL A C 1
ATOM 5987 O O . VAL A 1 786 ? 4.136 5.101 4.134 1.00 85.56 786 VAL A O 1
ATOM 5990 N N . VAL A 1 787 ? 6.075 4.001 3.819 1.00 89.94 787 VAL A N 1
ATOM 5991 C CA . VAL A 1 787 ? 5.613 2.738 4.427 1.00 89.94 787 VAL A CA 1
ATOM 5992 C C . VAL A 1 787 ? 5.208 2.956 5.884 1.00 89.94 787 VAL A C 1
ATOM 5994 O O . VAL A 1 787 ? 4.172 2.454 6.303 1.00 89.94 787 VAL A O 1
ATOM 5997 N N . VAL A 1 788 ? 5.959 3.765 6.637 1.00 88.50 788 VAL A N 1
ATOM 5998 C CA . VAL A 1 788 ? 5.640 4.058 8.044 1.00 88.50 788 VAL A CA 1
ATOM 5999 C C . VAL A 1 788 ? 4.270 4.701 8.194 1.00 88.50 788 VAL A C 1
ATOM 6001 O O . VAL A 1 788 ? 3.464 4.249 8.998 1.00 88.50 788 VAL A O 1
ATOM 6004 N N . VAL A 1 789 ? 3.981 5.716 7.374 1.00 87.00 789 VAL A N 1
ATOM 6005 C CA . VAL A 1 789 ? 2.679 6.402 7.366 1.00 87.00 789 VAL A CA 1
ATOM 6006 C C . VAL A 1 789 ? 1.552 5.423 7.060 1.00 87.00 789 VAL A C 1
ATOM 6008 O O . VAL A 1 789 ? 0.516 5.458 7.720 1.00 87.00 789 VAL A O 1
ATOM 6011 N N . ALA A 1 790 ? 1.768 4.533 6.091 1.00 90.88 790 ALA A N 1
ATOM 6012 C CA . ALA A 1 790 ? 0.794 3.518 5.726 1.00 90.88 790 ALA A CA 1
ATOM 6013 C C . ALA A 1 790 ? 0.529 2.539 6.881 1.00 90.88 790 ALA A C 1
ATOM 6015 O O . ALA A 1 790 ? -0.630 2.269 7.190 1.00 90.88 790 ALA A O 1
ATOM 6016 N N . VAL A 1 791 ? 1.578 2.034 7.545 1.00 92.56 791 VAL A N 1
ATOM 6017 C CA . VAL A 1 791 ? 1.448 1.098 8.677 1.00 92.56 791 VAL A CA 1
ATOM 6018 C C . VAL A 1 791 ? 0.758 1.779 9.857 1.00 92.56 791 VAL A C 1
ATOM 6020 O O . VAL A 1 791 ? -0.190 1.213 10.392 1.00 92.56 791 VAL A O 1
ATOM 6023 N N . ALA A 1 792 ? 1.159 3.009 10.193 1.00 89.75 792 ALA A N 1
ATOM 6024 C CA . ALA A 1 792 ? 0.546 3.801 11.258 1.00 89.75 792 ALA A CA 1
ATOM 6025 C C . ALA A 1 792 ? -0.955 3.984 11.020 1.00 89.75 792 ALA A C 1
ATOM 6027 O O . ALA A 1 792 ? -1.780 3.641 11.862 1.00 89.75 792 ALA A O 1
ATOM 6028 N N . ALA A 1 793 ? -1.320 4.473 9.831 1.00 90.56 793 ALA A N 1
ATOM 6029 C CA . ALA A 1 793 ? -2.708 4.645 9.429 1.00 90.56 793 ALA A CA 1
ATOM 6030 C C . ALA A 1 793 ? -3.489 3.328 9.566 1.00 90.56 793 ALA A C 1
ATOM 6032 O O . ALA A 1 793 ? -4.559 3.301 10.179 1.00 90.56 793 ALA A O 1
ATOM 6033 N N . SER A 1 794 ? -2.916 2.237 9.057 1.00 93.62 794 SER A N 1
ATOM 6034 C CA . SER A 1 794 ? -3.510 0.897 9.061 1.00 93.62 794 SER A CA 1
ATOM 6035 C C . SER A 1 794 ? -3.727 0.331 10.466 1.00 93.62 794 SER A C 1
ATOM 6037 O O . SER A 1 794 ? -4.718 -0.357 10.691 1.00 93.62 794 SER A O 1
ATOM 6039 N N . SER A 1 795 ? -2.850 0.628 11.429 1.00 93.44 795 SER A N 1
ATOM 6040 C CA . SER A 1 795 ? -3.025 0.211 12.824 1.00 93.44 795 SER A CA 1
ATOM 6041 C C . SER A 1 795 ? -3.957 1.140 13.613 1.00 93.44 795 SER A C 1
ATOM 6043 O O . SER A 1 795 ? -4.654 0.683 14.529 1.00 93.44 795 SER A O 1
ATOM 6045 N N . PHE A 1 796 ? -4.005 2.437 13.264 1.00 91.12 796 PHE A N 1
ATOM 6046 C CA . PHE A 1 796 ? -4.860 3.443 13.911 1.00 91.12 796 PHE A CA 1
ATOM 6047 C C . PHE A 1 796 ? -6.333 3.184 13.680 1.00 91.12 796 PHE A C 1
ATOM 6049 O O . PHE A 1 796 ? -7.137 3.306 14.608 1.00 91.12 796 PHE A O 1
ATOM 6056 N N . PHE A 1 797 ? -6.680 2.835 12.448 1.00 95.19 797 PHE A N 1
ATOM 6057 C CA . PHE A 1 797 ? -8.064 2.662 12.059 1.00 95.19 797 PHE A CA 1
ATOM 6058 C C . PHE A 1 797 ? -8.792 1.609 12.921 1.00 95.19 797 PHE A C 1
ATOM 6060 O O . PHE A 1 797 ? -9.808 1.962 13.516 1.00 95.19 797 PHE A O 1
ATOM 6067 N N . PRO A 1 798 ? -8.272 0.380 13.129 1.00 96.50 798 PRO A N 1
ATOM 6068 C CA . PRO A 1 798 ? -8.910 -0.588 14.020 1.00 96.50 798 PRO A CA 1
ATOM 6069 C C . PRO A 1 798 ? -9.098 -0.083 15.453 1.00 96.50 798 PRO A C 1
ATOM 6071 O O . PRO A 1 798 ? -10.171 -0.246 16.024 1.00 96.50 798 PRO A O 1
ATOM 6074 N N . TYR A 1 799 ? -8.084 0.568 16.032 1.00 94.94 799 TYR A N 1
ATOM 6075 C CA . TYR A 1 799 ? -8.172 1.101 17.394 1.00 94.94 799 TYR A CA 1
ATOM 6076 C C . TYR A 1 799 ? -9.272 2.162 17.518 1.00 94.94 799 TYR A C 1
ATOM 6078 O O . TYR A 1 799 ? -10.128 2.099 18.397 1.00 94.94 799 TYR A O 1
ATOM 6086 N N . THR A 1 800 ? -9.258 3.143 16.623 1.00 94.00 800 THR A N 1
ATOM 6087 C CA . THR A 1 800 ? -10.220 4.249 16.647 1.00 94.00 800 THR A CA 1
ATOM 6088 C C . THR A 1 800 ? -11.640 3.773 16.351 1.00 94.00 800 THR A C 1
ATOM 6090 O O . THR A 1 800 ? -12.583 4.203 17.020 1.00 94.00 800 THR A O 1
ATOM 6093 N N . LEU A 1 801 ? -11.794 2.811 15.439 1.00 95.75 801 LEU A N 1
ATOM 6094 C CA . LEU A 1 801 ? -13.068 2.157 15.186 1.00 95.75 801 LEU A CA 1
ATOM 6095 C C . LEU A 1 801 ? -13.549 1.369 16.414 1.00 95.75 801 LEU A C 1
ATOM 6097 O O . LEU A 1 801 ? -14.730 1.414 16.744 1.00 95.75 801 LEU A O 1
ATOM 6101 N N . LEU A 1 802 ? -12.647 0.711 17.147 1.00 95.88 802 LEU A N 1
ATOM 6102 C CA . LEU A 1 802 ? -12.993 -0.006 18.376 1.00 95.88 802 LEU A CA 1
ATOM 6103 C C . LEU A 1 802 ? -13.527 0.966 19.434 1.00 95.88 802 LEU A C 1
ATOM 6105 O O . LEU A 1 802 ? -14.549 0.691 20.061 1.00 95.88 802 LEU A O 1
ATOM 6109 N N . THR A 1 803 ? -12.892 2.135 19.585 1.00 94.69 803 THR A N 1
ATOM 6110 C CA . THR A 1 803 ? -13.378 3.184 20.496 1.00 94.69 803 THR A CA 1
ATOM 6111 C C . THR A 1 803 ? -14.702 3.798 20.050 1.00 94.69 803 THR A C 1
ATOM 6113 O O . THR A 1 803 ? -15.509 4.143 20.907 1.00 94.69 803 THR A O 1
ATOM 6116 N N . LEU A 1 804 ? -14.957 3.892 18.739 1.00 93.69 804 LEU A N 1
ATOM 6117 C CA . LEU A 1 804 ? -16.237 4.355 18.196 1.00 93.69 804 LEU A CA 1
ATOM 6118 C C . LEU A 1 804 ? -17.366 3.363 18.513 1.00 93.69 804 LEU A C 1
ATOM 6120 O O . LEU A 1 804 ? -18.446 3.768 18.932 1.00 93.69 804 LEU A O 1
ATOM 6124 N N . LEU A 1 805 ? -17.127 2.065 18.303 1.00 94.44 805 LEU A N 1
ATOM 6125 C CA . LEU A 1 805 ? -18.173 1.045 18.414 1.00 94.44 805 LEU A CA 1
ATOM 6126 C C . LEU A 1 805 ? -18.435 0.589 19.854 1.00 94.44 805 LEU A C 1
ATOM 6128 O O . LEU A 1 805 ? -19.581 0.296 20.188 1.00 94.44 805 LEU A O 1
ATOM 6132 N N . LEU A 1 806 ? -17.404 0.522 20.702 1.00 95.31 806 LEU A N 1
ATOM 6133 C CA . LEU A 1 806 ? -17.524 0.040 22.085 1.00 95.31 806 LEU A CA 1
ATOM 6134 C C . LEU A 1 806 ? -17.462 1.152 23.140 1.00 95.31 806 LEU A C 1
ATOM 6136 O O . LEU A 1 806 ? -17.833 0.923 24.290 1.00 95.31 806 LEU A O 1
ATOM 6140 N N . GLY A 1 807 ? -17.026 2.354 22.762 1.00 94.88 807 GLY A N 1
ATOM 6141 C CA . GLY A 1 807 ? -16.766 3.458 23.682 1.00 94.88 807 GLY A CA 1
ATOM 6142 C C . GLY A 1 807 ? -15.341 3.428 24.231 1.00 94.88 807 GLY A C 1
ATOM 6143 O O . GLY A 1 807 ? -14.833 2.391 24.664 1.00 94.88 807 GLY A O 1
ATOM 6144 N N . ALA A 1 808 ? -14.682 4.588 24.246 1.00 94.19 808 ALA A N 1
ATOM 6145 C CA . ALA A 1 808 ? -13.305 4.703 24.724 1.00 94.19 808 ALA A CA 1
ATOM 6146 C C . ALA A 1 808 ? -13.170 4.318 26.209 1.00 94.19 808 ALA A C 1
ATOM 6148 O O . ALA A 1 808 ? -12.189 3.677 26.586 1.00 94.19 808 ALA A O 1
ATOM 6149 N N . GLY A 1 809 ? -14.164 4.659 27.040 1.00 94.56 809 GLY A N 1
ATOM 6150 C CA . GLY A 1 809 ? -14.176 4.310 28.462 1.00 94.56 809 GLY A CA 1
ATOM 6151 C C . GLY A 1 809 ? -14.127 2.799 28.695 1.00 94.56 809 GLY A C 1
ATOM 6152 O O . GLY A 1 809 ? -13.332 2.323 29.502 1.00 94.56 809 GLY A O 1
ATOM 6153 N N . PHE A 1 810 ? -14.899 2.029 27.928 1.00 95.81 810 PHE A N 1
ATOM 6154 C CA . PHE A 1 810 ? -14.883 0.569 27.995 1.00 95.81 810 PHE A CA 1
ATOM 6155 C C . PHE A 1 810 ? -13.570 -0.027 27.470 1.00 95.81 810 PHE A C 1
ATOM 6157 O O . PHE A 1 810 ? -12.956 -0.853 28.144 1.00 95.81 810 PHE A O 1
ATOM 6164 N N . VAL A 1 811 ? -13.092 0.428 26.304 1.00 95.69 811 VAL A N 1
ATOM 6165 C CA . VAL A 1 811 ? -11.848 -0.078 25.686 1.00 95.69 811 VAL A CA 1
ATOM 6166 C C . VAL A 1 811 ? -10.645 0.071 26.620 1.00 95.69 811 VAL A C 1
ATOM 6168 O O . VAL A 1 811 ? -9.824 -0.840 26.716 1.00 95.69 811 VAL A O 1
ATOM 6171 N N . HIS A 1 812 ? -10.558 1.188 27.345 1.00 93.50 812 HIS A N 1
ATOM 6172 C CA . HIS A 1 812 ? -9.467 1.454 28.291 1.00 93.50 812 HIS A CA 1
ATOM 6173 C C . HIS A 1 812 ? -9.753 0.966 29.719 1.00 93.50 812 HIS A C 1
ATOM 6175 O O . HIS A 1 812 ? -8.910 1.093 30.605 1.00 93.50 812 HIS A O 1
ATOM 6181 N N . GLY A 1 813 ? -10.916 0.355 29.958 1.00 91.69 813 GLY A N 1
ATOM 6182 C CA . GLY A 1 813 ? -11.310 -0.194 31.255 1.00 91.69 813 GLY A CA 1
ATOM 6183 C C . GLY A 1 813 ? -11.626 0.852 32.326 1.00 91.69 813 GLY A C 1
ATOM 6184 O O . GLY A 1 813 ? -11.508 0.541 33.507 1.00 91.69 813 GLY A O 1
ATOM 6185 N N . ALA A 1 814 ? -12.004 2.069 31.927 1.00 92.06 814 ALA A N 1
ATOM 6186 C CA . ALA A 1 814 ? -12.639 3.050 32.806 1.00 92.06 814 ALA A CA 1
ATOM 6187 C C . ALA A 1 814 ? -14.118 2.704 33.076 1.00 92.06 814 ALA A C 1
ATOM 6189 O O . ALA A 1 814 ? -14.652 3.084 34.112 1.00 92.06 814 ALA A O 1
ATOM 6190 N N . CYS A 1 815 ? -14.757 1.957 32.169 1.00 93.62 815 CYS A N 1
ATOM 6191 C CA . CYS A 1 815 ? -16.134 1.482 32.297 1.00 93.62 815 CYS A CA 1
ATOM 6192 C C . CYS A 1 815 ? -16.195 -0.046 32.216 1.00 93.62 815 CYS A C 1
ATOM 6194 O O . CYS A 1 815 ? -15.432 -0.664 31.473 1.00 93.62 815 CYS A O 1
ATOM 6196 N N . GLU A 1 816 ? -17.126 -0.652 32.954 1.00 93.56 816 GLU A N 1
ATOM 6197 C CA . GLU A 1 816 ? -17.310 -2.111 32.978 1.00 93.56 816 GLU A CA 1
ATOM 6198 C C . GLU A 1 816 ? -18.101 -2.645 31.781 1.00 93.56 816 GLU A C 1
ATOM 6200 O O . GLU A 1 816 ? -17.954 -3.811 31.421 1.00 93.56 816 GLU A O 1
ATOM 6205 N N . SER A 1 817 ? -18.929 -1.804 31.156 1.00 94.81 817 SER A N 1
ATOM 6206 C CA . SER A 1 817 ? -19.777 -2.173 30.022 1.00 94.81 817 SER A CA 1
ATOM 6207 C C . SER A 1 817 ? -19.564 -1.241 28.823 1.00 94.81 817 SER A C 1
ATOM 6209 O O . SER A 1 817 ? -19.158 -0.088 29.011 1.00 94.81 817 SER A O 1
ATOM 6211 N N . PRO A 1 818 ? -19.790 -1.731 27.586 1.00 95.00 818 PRO A N 1
ATOM 6212 C CA . PRO A 1 818 ? -19.726 -0.905 26.387 1.00 95.00 818 PRO A CA 1
ATOM 6213 C C . PRO A 1 818 ? -20.712 0.259 26.446 1.00 95.00 818 PRO A C 1
ATOM 6215 O O . PRO A 1 818 ? -21.813 0.128 26.981 1.00 95.00 818 PRO A O 1
ATOM 6218 N N . ILE A 1 819 ? -20.347 1.382 25.830 1.00 92.12 819 ILE A N 1
ATOM 6219 C CA . ILE A 1 819 ? -21.202 2.567 25.814 1.00 92.12 819 ILE A CA 1
ATOM 6220 C C . ILE A 1 819 ? -22.511 2.304 25.048 1.00 92.12 819 ILE A C 1
ATOM 6222 O O . ILE A 1 819 ? -22.540 1.629 24.004 1.00 92.12 819 ILE A O 1
ATOM 6226 N N . GLY A 1 820 ? -23.601 2.876 25.565 1.00 89.62 820 GLY A N 1
ATOM 6227 C CA . GLY A 1 820 ? -24.909 2.846 24.920 1.00 89.62 820 GLY A CA 1
ATOM 6228 C C . GLY A 1 820 ? -24.873 3.455 23.517 1.00 89.62 820 GLY A C 1
ATOM 6229 O O . GLY A 1 820 ? -24.124 4.394 23.241 1.00 89.62 820 GLY A O 1
ATOM 6230 N N . GLU A 1 821 ? -25.698 2.921 22.620 1.00 85.25 821 GLU A N 1
ATOM 6231 C CA . GLU A 1 821 ? -25.681 3.245 21.188 1.00 85.25 821 GLU A CA 1
ATOM 6232 C C . GLU A 1 821 ? -25.894 4.729 20.890 1.00 85.25 821 GLU A C 1
ATOM 6234 O O . GLU A 1 821 ? -25.206 5.286 20.037 1.00 85.25 821 GLU A O 1
ATOM 6239 N N . GLU A 1 822 ? -26.782 5.380 21.641 1.00 86.88 822 GLU A N 1
ATOM 6240 C CA . GLU A 1 822 ? -27.088 6.808 21.503 1.00 86.88 822 GLU A CA 1
ATOM 6241 C C . GLU A 1 822 ? -25.861 7.697 21.746 1.00 86.88 822 GLU A C 1
ATOM 6243 O O . GLU A 1 822 ? -25.745 8.786 21.188 1.00 86.88 822 GLU A O 1
ATOM 6248 N N . SER A 1 823 ? -24.911 7.223 22.558 1.00 87.69 823 SER A N 1
ATOM 6249 C CA . SER A 1 823 ? -23.695 7.962 22.892 1.00 87.69 823 SER A CA 1
ATOM 6250 C C . SER A 1 823 ? -22.491 7.594 22.020 1.00 87.69 823 SER A C 1
ATOM 6252 O O . SER A 1 823 ? -21.515 8.338 22.040 1.00 87.69 823 SER A O 1
ATOM 6254 N N . ARG A 1 824 ? -22.543 6.512 21.225 1.00 84.25 824 ARG A N 1
ATOM 6255 C CA . ARG A 1 824 ? -21.393 6.015 20.434 1.00 84.25 824 ARG A CA 1
ATOM 6256 C C . ARG A 1 824 ? -20.872 7.031 19.426 1.00 84.25 824 ARG A C 1
ATOM 6258 O O . ARG A 1 824 ? -19.673 7.278 19.368 1.00 84.25 824 ARG A O 1
ATOM 6265 N N . ILE A 1 825 ? -21.770 7.645 18.653 1.00 84.25 825 ILE A N 1
ATOM 6266 C CA . ILE A 1 825 ? -21.386 8.643 17.640 1.00 84.25 825 ILE A CA 1
ATOM 6267 C C . ILE A 1 825 ? -20.724 9.843 18.318 1.00 84.25 825 ILE A C 1
ATOM 6269 O O . ILE A 1 825 ? -19.681 10.310 17.868 1.00 84.25 825 ILE A O 1
ATOM 6273 N N . LEU A 1 826 ? -21.302 10.308 19.428 1.00 85.19 826 LEU A N 1
ATOM 6274 C CA . LEU A 1 826 ? -20.778 11.452 20.162 1.00 85.19 826 LEU A CA 1
ATOM 6275 C C . LEU A 1 826 ? -19.399 11.151 20.761 1.00 85.19 826 LEU A C 1
ATOM 6277 O O . LEU A 1 826 ? -18.485 11.945 20.567 1.00 85.19 826 LEU A O 1
ATOM 6281 N N . ASP A 1 827 ? -19.222 9.994 21.405 1.00 83.44 827 ASP A N 1
ATOM 6282 C CA . ASP A 1 827 ? -17.926 9.552 21.945 1.00 83.44 827 ASP A CA 1
ATOM 6283 C C . ASP A 1 827 ? -16.890 9.259 20.839 1.00 83.44 827 ASP A C 1
ATOM 6285 O O . ASP A 1 827 ? -15.683 9.326 21.064 1.00 83.44 827 ASP A O 1
ATOM 6289 N N . GLY A 1 828 ? -17.343 8.990 19.613 1.00 82.19 828 GLY A N 1
ATOM 6290 C CA . GLY A 1 828 ? -16.495 8.897 18.428 1.00 82.19 828 GLY A CA 1
ATOM 6291 C C . GLY A 1 828 ? -15.975 10.237 17.902 1.00 82.19 828 GLY A C 1
ATOM 6292 O O . GLY A 1 828 ? -14.985 10.251 17.169 1.00 82.19 828 GLY A O 1
ATOM 6293 N N . ILE A 1 829 ? -16.621 11.352 18.264 1.00 84.19 829 ILE A N 1
ATOM 6294 C CA . ILE A 1 829 ? -16.294 12.711 17.795 1.00 84.19 829 ILE A CA 1
ATOM 6295 C C . ILE A 1 829 ? -15.642 13.544 18.903 1.00 84.19 829 ILE A C 1
ATOM 6297 O O . ILE A 1 829 ? -14.752 14.342 18.614 1.00 84.19 829 ILE A O 1
ATOM 6301 N N . ILE A 1 830 ? -16.053 13.358 20.159 1.00 90.00 830 ILE A N 1
ATOM 6302 C CA . ILE A 1 830 ? -15.531 14.062 21.335 1.00 90.00 830 ILE A CA 1
ATOM 6303 C C . ILE A 1 830 ? -15.426 13.111 22.527 1.00 90.00 830 ILE A C 1
ATOM 6305 O O . ILE A 1 830 ? -16.354 12.378 22.848 1.00 90.00 830 ILE A O 1
ATOM 6309 N N . TRP A 1 831 ? -14.311 13.162 23.246 1.00 91.88 831 TRP A N 1
ATOM 6310 C CA . TRP A 1 831 ? -14.130 12.420 24.490 1.00 91.88 831 TRP A CA 1
ATOM 6311 C C . TRP A 1 831 ? -14.413 13.308 25.684 1.00 91.88 831 TRP A C 1
ATOM 6313 O O . TRP A 1 831 ? -13.798 14.359 25.838 1.00 91.88 831 TRP A O 1
ATOM 6323 N N . ARG A 1 832 ? -15.304 12.869 26.574 1.00 90.75 832 ARG A N 1
ATOM 6324 C CA . ARG A 1 832 ? -15.507 13.538 27.861 1.00 90.75 832 ARG A CA 1
ATOM 6325 C C . ARG A 1 832 ? -14.276 13.344 28.764 1.00 90.75 832 ARG A C 1
ATOM 6327 O O . ARG A 1 832 ? -13.521 12.379 28.622 1.00 90.75 832 ARG A O 1
ATOM 6334 N N . THR A 1 833 ? -14.063 14.277 29.686 1.00 88.31 833 THR A N 1
ATOM 6335 C CA . THR A 1 833 ? -13.065 14.169 30.758 1.00 88.31 833 THR A CA 1
ATOM 6336 C C . THR A 1 833 ? -13.770 14.188 32.124 1.00 88.31 833 THR A C 1
ATOM 6338 O O . THR A 1 833 ? -14.286 15.246 32.509 1.00 88.31 833 THR A O 1
ATOM 6341 N N . PRO A 1 834 ? -13.823 13.057 32.861 1.00 90.56 834 PRO A N 1
ATOM 6342 C CA . PRO A 1 834 ? -13.332 11.714 32.493 1.00 90.56 834 PRO A CA 1
ATOM 6343 C C . PRO A 1 834 ? -14.132 11.061 31.352 1.00 90.56 834 PRO A C 1
ATOM 6345 O O . PRO A 1 834 ? -15.210 11.555 30.999 1.00 90.56 834 PRO A O 1
ATOM 6348 N N . LEU A 1 835 ? -13.592 9.980 30.763 1.00 92.88 835 LEU A N 1
ATOM 6349 C CA . LEU A 1 835 ? -14.277 9.214 29.706 1.00 92.88 835 LEU A CA 1
ATOM 6350 C C . LEU A 1 835 ? -15.674 8.761 30.153 1.00 92.88 835 LEU A C 1
ATOM 6352 O O . LEU A 1 835 ? -15.909 8.501 31.333 1.00 92.88 835 LEU A O 1
ATOM 6356 N N . ARG A 1 836 ? -16.611 8.690 29.200 1.00 90.31 836 ARG A N 1
ATOM 6357 C CA . ARG A 1 836 ? -18.013 8.383 29.488 1.00 90.31 836 ARG A CA 1
ATOM 6358 C C . ARG A 1 836 ? -18.204 6.898 29.804 1.00 90.31 836 ARG A C 1
ATOM 6360 O O . ARG A 1 836 ? -17.774 6.049 29.024 1.00 90.31 836 ARG A O 1
ATOM 6367 N N . CYS A 1 837 ? -18.912 6.659 30.904 1.00 88.19 837 CYS A N 1
ATOM 6368 C CA . CYS A 1 837 ? -19.786 5.517 31.138 1.00 88.19 837 CYS A CA 1
ATOM 6369 C C . CYS A 1 837 ? -21.229 6.074 31.106 1.00 88.19 837 CYS A C 1
ATOM 6371 O O . CYS A 1 837 ? -22.111 5.370 30.593 1.00 88.19 837 CYS A O 1
#

Radius of gyration: 32.88 Å; chains: 1; bounding box: 69×80×119 Å

Organism: NCBI:txid311494

pLDDT: mean 74.59, std 23.57, range [23.7, 98.0]

Foldseek 3Di:
DPPPDPDPVNVLVVVLCVVLVVLVCVCLVCFQVCVVVSVVVVVVDPCVVCVLPDDDPPDDPPPPPPPPPPDDDDDDDQDFQFLLLQEEEEEEADPLSVLLQVVLVVLLYAYAYAHDPDFADPPPDDPDDDDPPPDDDDDDDDDDDDDDDDDDDDDDDDDDDDDDDDDDDDDDDDDDDDDDDDDDDDDDDDPDDDDDDDDPDDDPDDDDDDDDDDDDDDDDDDDDDDDDDDDDDPPPPDDGHHDDQQQAFDWADDDDDDPDPVLVVSCVVQVWDDAQFFTAGYRYDYADPQKHKHFDADDPHHATWIFIPGNVCRVDHGPGIGGHAYEYEADPRDDPRHHYDRDNVSSVVDDSHNPQLLSRFFAFADLVLLVVLLVQLLSLLLVLLLLLLSVLLVFDFPDFSLSQLSCLCRQCQPQVLQQVLQLLLCLQQQDGQPDDVLSNVLSVLLSVQLSCQRGPWDQDDVRFTWGFHNLQSNVRSVVSSVVPSNVVSVVRCVVVCVVPADPADAPNVLSVVSSVLLCCLASVLLVQLLVLLLVLVVVVVVDPVCSLVSLLVSLVVSLLVSLVCLQVSCVVSAVVQQVVCSVPSPRYNHRHHNSSHCSLQSNLLSLLLSLLSLLLSLLLCCLQPVDPSVVVSLVVSLVVLLCLLLCVVLVVCLVPPDLVCNVSSQDFLSSVSNNSSLVNLNPLQCSSLSSQLVSCCSNPNPPAHSRNHDRSNVSSVVSVVSSVVSCCSSSVNVRLDVVSQVSCQVVLVVDDCSRRNVQCWDRSVTRDSRHHGSSSYHHHHRDSSNSSVSSSSSHVSSVLSNCLSFNPCVSSVSDPGGDDPVCSNVSSGIATRSGDD

Secondary structure (DSSP, 8-state):
--SS---HHHHHHHHHHHHHHHHHHHHHHH-GGGHHHHHHHHHT-THHHHHHH--------------------PPPPP-PPBHHHHEEEEEESSHHHHHHHHHHHHTT-EEEEEE--PPPPP-------PPPP------------------------------------------------------------------------PPPP-----------------------------PPPB--TTT--B-PPP------HHHHHHHHHHT-EEETTEEES-EEEE--TTEEEEEE---TTPPPEEEEEETTBTTSPPSEEEESEEEEESSS---TT-EEE-SHHHHHHS-----SGGGSPPEE--HHHHHHHHHHHHHHHHHHHHHHHHHGGGPPTT---GGGGHIIIIIIHHHHHHHHHHHHHHHHHSSPPPSSHHHHHHHHHHHHHHHHHHH--EEETTTEEEE--HHHHHHHHHHHIIIIIHHHHHHHHHHHHHTTS-SPPP-HHHHHHHHHHHHIIIIIHHHHHHHHHHHHHHHHTT-HHHHHHHHHHHHHHHHHHHHHHHHHHHIIIIIHHHHHHHHTSS------S--GGGGHHHHHHHHHHHHHHHHHHHHHHHHHS-SSTHHHHHHHHHHHHHHHHTSHHHHHHHHHS-TTTGGGGS--HHHHHHHHHHHHHSGGGHHHHHHHHHHHHHHHGGGS-SSSSHHHHHHHHHHHHHHHHHHHHHHTT-----HHHHHTHHHHHTS-TTSTTGGGS-BTTBS-SSS--TTTEEEEEPPHHHHHHHHHHHHHHHHHHHHHHH-HHHHTTSSSSPPPHHHHHHHHH-EESSPP-

Sequence (837 aa):
MAQGSRSFQEYYTSDLWAVCGRVCASVLSAGAPALPAVCASVRSYPLFVQACACAPPAAMPWAVQPFDNLEQTRPRVPDEIRLRDVSIVVVGTGPVAARLVQRRRAAGGRVCWLYTKATPLRSSAWTPLAPPALAGATLPDGQTAPRDGAAPAAWGKQTLAGAMGDDPTVRAQGWTPQAWQTLTGAVCDDPEAWPHTLPQAVRMQARPALDDSEASATPVESIHDDLSSSSEPPADLGAEPAFDMATFAWTPPRVQECDDAVFYHLRKQLGTVVLDWRTSGPHLVRLQANEAYRIVEGGCGQAPGIDVVDAGQPDLPPKWAVSGVVICEGAGAAHAGAQMCPDGASADRTDVAVHFEEAKPFATVCPRDVGWWAPVYFLEYLLYHCLMAACEPALRPGDIPWWRGTFTVFIIGPVGFAAFPDFMGVALTGIPVPGLMPRLVGGATYLLGQVACAVTPFRWGDGKWYALPIFGAVSVAFLPYFLVTAPLHVWLTRPARASGLGNGRFPWVSHCLWLLWMVFGTFGTWLVLYGVSLAFVAMLKFSDVLASLALPVLSFAVELGTVCATVQLYEWLVYGPRSRAAETKQSGPAMLGDQRELLILPISITHAYAEGCRLVSLLASTVTHPSWLWVPQMLGCFLLNVILRSTLLTEVLSHVLPIRWRPLFAPDAGTSLLNEAKLCFGYPRFISLAGLAMANLIRHGWSRWPLFNMHATLLVACAALMEVLEDLVVTGNLAAAMTWRRRMASYYRARAALGTAQIMGFDREGVQSSGPAIGFSGMRFVRFRVVVVAVAASSFFPYTLLTLLLGAGFVHGACESPIGEESRILDGIIWRTPLRC